Protein AF-0000000076683946 (afdb_homodimer)

Solvent-accessible surface area (backbone atoms only — not comparable to full-atom values): 63439 Å² total; per-residue (Å²): 131,81,74,80,63,76,77,68,78,59,52,56,70,57,92,57,39,68,58,53,50,50,48,44,33,47,49,35,23,45,46,50,13,60,76,68,71,44,58,52,90,74,40,55,64,68,52,61,61,74,50,44,42,72,46,88,65,72,45,73,44,50,41,68,64,43,76,89,50,51,65,70,82,74,48,58,42,50,29,78,47,20,43,46,14,62,58,60,73,48,91,84,50,65,56,55,36,34,30,48,77,40,57,77,68,53,90,88,58,75,76,74,56,56,64,59,49,23,53,53,51,54,52,37,51,58,55,67,40,45,26,45,30,42,33,36,74,53,71,50,54,41,86,43,41,64,59,46,46,59,94,57,59,57,42,75,31,43,38,35,37,41,28,35,63,51,35,68,56,33,49,52,37,46,51,51,44,51,64,72,63,57,50,95,44,51,68,51,23,29,36,32,54,44,39,28,33,70,50,25,54,76,56,71,44,70,40,44,52,62,67,56,40,45,54,47,28,60,54,30,69,71,46,74,36,54,35,23,21,36,29,37,46,20,37,50,43,38,17,54,27,33,38,67,30,51,24,45,8,52,33,49,24,44,45,51,51,50,41,52,56,33,39,73,72,67,42,53,69,63,56,32,46,59,20,46,35,38,33,38,55,18,43,38,37,29,67,62,29,21,23,44,44,21,22,45,38,30,52,46,13,46,53,24,40,76,71,71,38,45,84,50,25,64,59,56,36,32,30,31,39,33,71,28,74,40,31,70,61,70,26,71,57,32,50,53,40,41,43,39,5,50,50,16,30,50,57,21,45,28,48,25,43,27,52,61,38,42,36,68,49,24,40,86,40,54,84,98,56,57,70,67,55,40,52,48,54,24,52,45,48,53,47,34,44,36,56,51,27,43,58,33,51,34,54,33,55,60,48,59,7,19,45,49,52,44,50,20,52,52,44,36,54,54,12,48,51,48,22,50,52,36,47,73,58,64,20,43,85,68,31,46,69,60,49,50,51,52,21,47,52,46,30,51,52,50,52,48,30,39,32,27,55,73,44,48,42,75,42,41,69,38,56,35,65,73,84,55,79,75,76,57,77,81,30,63,56,80,55,93,63,42,58,36,74,44,49,71,44,48,54,36,32,49,40,23,45,53,35,22,74,74,69,76,45,58,46,61,35,14,36,44,28,35,58,58,66,90,48,11,45,66,32,47,35,50,48,49,36,55,38,29,23,35,32,32,44,73,47,75,82,50,68,38,48,73,87,40,69,66,31,44,54,39,35,63,70,17,54,37,32,32,39,14,34,34,63,69,50,30,64,72,44,36,39,59,34,42,39,40,36,46,73,53,60,32,76,38,42,30,31,40,41,64,68,73,54,46,66,84,42,52,80,84,28,45,62,78,44,64,48,52,79,79,41,52,47,56,62,51,44,50,50,50,35,48,76,67,70,72,132,80,72,80,64,76,76,70,78,56,50,55,70,56,93,57,39,69,59,53,52,50,49,45,33,48,49,35,23,45,45,50,14,60,76,67,72,44,58,55,88,75,42,54,63,69,52,62,62,73,51,43,43,71,48,88,65,72,44,74,43,52,42,67,64,44,77,90,52,51,65,71,82,74,47,58,41,50,29,78,47,20,43,46,14,64,58,60,73,48,92,83,52,67,58,55,35,34,30,48,78,40,58,77,68,53,90,87,58,75,74,72,56,57,65,59,49,23,52,52,50,54,51,37,51,58,56,68,40,44,26,43,29,42,34,35,76,54,70,50,53,40,86,43,40,64,61,47,45,59,95,55,59,56,42,75,31,43,38,34,37,42,29,34,64,50,35,68,57,33,49,53,38,46,51,52,45,52,63,71,63,58,50,95,44,51,67,52,24,28,38,33,56,42,38,28,32,68,48,24,54,75,55,72,44,69,39,44,52,63,68,55,41,45,52,47,28,62,55,29,69,69,45,73,36,53,36,23,21,36,30,35,47,20,37,50,42,38,18,53,27,32,40,68,27,51,24,43,8,52,34,50,25,44,45,50,51,50,42,52,53,30,40,73,72,66,40,51,70,63,57,31,47,58,23,47,35,39,34,36,54,19,44,38,37,29,66,61,30,22,24,44,45,21,22,45,37,31,52,48,13,48,53,24,39,77,71,70,37,46,85,50,25,64,59,57,37,31,30,33,39,34,70,30,75,38,30,71,62,68,25,72,57,30,48,52,39,43,43,41,5,50,49,17,30,51,57,21,45,28,48,26,44,28,52,62,38,42,36,69,48,23,39,86,40,55,84,98,55,57,70,67,54,41,52,48,54,24,53,44,49,53,48,35,43,38,57,52,26,43,58,35,51,35,55,33,56,59,49,59,6,18,45,50,52,43,51,19,50,51,44,37,56,54,10,48,50,48,22,50,53,35,47,72,58,64,20,42,86,68,31,47,70,59,49,49,52,52,22,48,51,46,30,51,52,50,51,50,30,40,33,26,56,74,44,47,42,75,42,40,69,36,56,36,65,74,82,57,80,75,77,57,76,82,31,63,56,80,55,93,62,42,56,34,73,44,50,70,44,48,52,36,32,48,40,22,43,53,36,22,72,75,69,77,45,56,44,61,34,14,38,44,28,34,61,57,65,90,47,11,45,66,32,45,34,50,49,49,36,54,38,29,22,35,32,31,45,71,45,76,82,52,69,40,47,73,86,39,69,66,30,44,53,37,36,65,70,17,56,37,34,33,38,13,34,34,62,69,50,31,66,72,44,35,38,58,35,43,40,41,37,46,74,52,59,31,75,40,44,31,31,39,42,63,68,74,54,45,68,85,42,52,79,84,27,44,64,76,46,64,50,54,79,78,40,52,46,56,62,52,43,50,51,51,35,48,76,66,73,72

Sequence (1260 aa):
MTDRTAPESPSTLPPNFEELQSSWYKAVAKVFARVRKQDIADVPLDVWKRLIKTTYDGVEVRPLYTRADESGEAPAPGQFPFTRGAKVTDDNNDGWGVRETFGRQYAGEDALDTKVVNETLLSALENGTTDLRLDFTGSLSAEDVPALFSNVYVDLAPIAIHAGKDLGAVVEALDGYVASAAPANPDNVAIEYGAAPLTSAFAGTDDVSLEEAVALATKAAKQRGDVRALLVDGVALSNLGASNIQEIGYSLAAGVAYLRALTEAGLSVEEALGQISFRFAATDDQFDT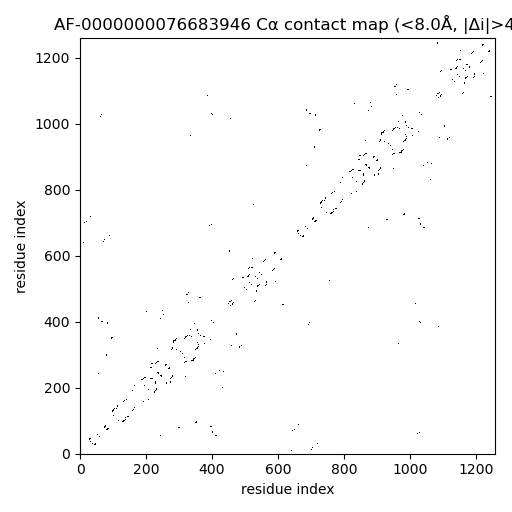IAKFRAARTLWARVAEVLGAPEAGRVPMHAVTAPVMFSQRDPWVNMLRVTVAAFAAGVGGATSVEVLPFDYAIEGGQPNVSQTFKTRIARNTNLLLIEESHLGYVADPAGGSYFIEELTTELCDKAWEIFTKAEGAGGFAEHQSEIQAALDATWEARRADIAHRRTKVTAINEFPNLLEAPLAPESRGTNDKVRRWASDFEALRNRSDDFLAENGRRPLIGMLPLGPLAKHNIRTGFTSNLLASGGIEVVNPGQVVPGEQTFTEAVKASPIVVLCAADGEYAASGAAAVEAARAAGAKEVLVAGSEKSFADAEEGARPDGYLNMNIDAVAELSRLLNELGAMTDRTAPESPSTLPPNFEELQSSWYKAVAKVFARVRKQDIADVPLDVWKRLIKTTYDGVEVRPLYTRADESGEAPAPGQFPFTRGAKVTDDNNDGWGVRETFGRQYAGEDALDTKVVNETLLSALENGTTDLRLDFTGSLSAEDVPALFSNVYVDLAPIAIHAGKDLGAVVEALDGYVASAAPANPDNVAIEYGAAPLTSAFAGTDDVSLEEAVALATKAAKQRGDVRALLVDGVALSNLGASNIQEIGYSLAAGVAYLRALTEAGLSVEEALGQISFRFAATDDQFDTIAKFRAARTLWARVAEVLGAPEAGRVPMHAVTAPVMFSQRDPWVNMLRVTVAAFAAGVGGATSVEVLPFDYAIEGGQPNVSQTFKTRIARNTNLLLIEESHLGYVADPAGGSYFIEELTTELCDKAWEIFTKAEGAGGFAEHQSEIQAALDATWEARRADIAHRRTKVTAINEFPNLLEAPLAPESRGTNDKVRRWASDFEALRNRSDDFLAENGRRPLIGMLPLGPLAKHNIRTGFTSNLLASGGIEVVNPGQVVPGEQTFTEAVKASPIVVLCAADGEYAASGAAAVEAARAAGAKEVLVAGSEKSFADAEEGARPDGYLNMNIDAVAELSRLLNELGA

pLDDT: mean 91.98, std 10.69, range [20.72, 98.75]

Organism: NCBI:txid1408189

InterPro domains:
  IPR006099 Methylmalonyl-CoA mutase, alpha/beta chain, catalytic [PF01642] (55-137)
  IPR006099 Methylmalonyl-CoA mutase, alpha/beta chain, catalytic [PF01642] (212-497)
  IPR016176 Cobalamin (vitamin B12)-dependent enzyme, catalytic [SSF51703] (36-532)
  IPR036724 Cobalamin-binding domain superfamily [SSF52242] (479-629)

Foldseek 3Di:
DPPPPDPDDPLDDDPCNVVVVLVVLLVVLVVVCVVVVHDSVPGDSCVQQVVWDADLLRDTFGPDFDSVLFDDFDDDACDPLRLLANDDDDPVDQFAAAEDEFDDAFPPDDADDLQVRLVVVVVVVVVQHAEYEYEQCPNHALVSQCSNCPVPQQLRYEYEYHRFQRLVSNVVSNVVNNVVVPHPDQLSHHYESAAEQLLCVLLVHGGHDLVVLLVVLVVQLPGHHQYARYELELLLLVQLFDDLLLSLQQSLLSLVVQLVVNVVVPDDSLSSLSRYAYEHEFWLPQLLLLLSLSLSSNQLLVVCVVSPHNSSSSHAYEYEHRPQLQDQAPLVVLLVTLLSRLLSNRLSHHNYYFYAFSQNLWRVGDPPDDPVVRRVSRSVSNVCCRPVVSSSVDRNPCGRPSSSVSSSVSSNVSSNVSNVVQVVCPTSNNCSVVSSVVSVVSRVVLLQCVLLCVPPRPCAQFVPDLVDDDDDPNGNDDDPSGNHNRNLLVVLLNLQNVVCVVPVDGAEEFEAEEDACVWFVVLVVVVQSLLVSRNYHYDYPHHDDQPDPSLLVRLVVHLEYEYTGHLVRCLVCQLVSQLSSVVSRRNFYEYADDQVSCPPPDPSSHGPYYHYSRDSSSVVSVVSSVVSPD/DPPPPDPDDVLDDDPCNVVVVLVVLLVVLVVVCVVVVHDSVPGDSCVQQVVWDADLLRDTFGPDFDSVLFDDFDDDACDPLRLLANDDDDPPDQFAAAEDEFDDAFPPDDADDLQVRLVVVVVVVVVQHAEYEYEQCPNHALVSQCSNCPVPQQLRYEYEYHHFQRLVSNVVSNVVNNVVVPHPDQQSHHYESAAEQLLCVLLVHGGHDLVVLLVVLVVQLPGHHQYARYELELLLLVQLFDDLLLSLQQSLLSLVVQLVVNVVVPDDSLSSLSRYAYEHEFWLPQLLLLLSLSLSSNQLLVVCVVSVHNSSSRHAYEYEHRPQLQDQAPLVVLLVTLLSRLLSNRLSHHNYYFYAFSQNLWRVGDPPDDPVVRRVSRSVSNVCCRPVVVSSVDRNPCGRPSSSVSSSVSSNVSSNVSNVVQVVCVTSNNCSVVSSVVSVVSRVVLLQCVLLCVPPRPLAQFVPDLVDDDDDPNGNDDDPSGNHNRNLLVVLLNLQNVCCVVPVHGAEEFEAEEDACVWFVVLVVVVQSLLVSRNYHYDYPHYDDQPDPSLLVSLVVHLEYEYTGHLVRCLVCQLVSQLSSVVSPRNFYEYADDQVSCVPPDPSSGGPYYHYSRDSSSVVSVVSSVVSPD

Radius of gyration: 31.68 Å; Cα contacts (8 Å, |Δi|>4): 2566; chains: 2; bounding box: 74×94×77 Å

Structure (mmCIF, N/CA/C/O backbone):
data_AF-0000000076683946-model_v1
#
loop_
_entity.id
_entity.type
_entity.pdbx_description
1 polymer 'methylmalonyl-CoA mutase'
#
loop_
_atom_site.group_PDB
_atom_site.id
_atom_site.type_symbol
_atom_site.label_atom_id
_atom_site.label_alt_id
_atom_site.label_comp_id
_atom_site.label_asym_id
_atom_site.label_entity_id
_atom_site.label_seq_id
_atom_site.pdbx_PDB_ins_code
_atom_site.Cartn_x
_atom_site.Cartn_y
_atom_site.Cartn_z
_atom_site.occupancy
_atom_site.B_iso_or_equiv
_atom_site.auth_seq_id
_atom_site.auth_comp_id
_atom_site.auth_asym_id
_atom_site.auth_atom_id
_atom_site.pdbx_PDB_model_num
ATOM 1 N N . MET A 1 1 ? 21.609 13.289 -34 1 20.8 1 MET A N 1
ATOM 2 C CA . MET A 1 1 ? 20.859 14.516 -33.781 1 20.8 1 MET A CA 1
ATOM 3 C C . MET A 1 1 ? 19.438 14.391 -34.281 1 20.8 1 MET A C 1
ATOM 5 O O . MET A 1 1 ? 19.031 15.109 -35.188 1 20.8 1 MET A O 1
ATOM 9 N N . THR A 1 2 ? 18.781 13.227 -34.25 1 24.25 2 THR A N 1
ATOM 10 C CA . THR A 1 2 ? 17.578 12.953 -35.031 1 24.25 2 THR A CA 1
ATOM 11 C C . THR A 1 2 ? 16.438 13.859 -34.594 1 24.25 2 THR A C 1
ATOM 13 O O . THR A 1 2 ? 16.219 14.07 -33.406 1 24.25 2 THR A O 1
ATOM 16 N N . ASP A 1 3 ? 16.062 14.758 -35.469 1 23.56 3 ASP A N 1
ATOM 17 C CA . ASP A 1 3 ? 14.992 15.758 -35.469 1 23.56 3 ASP A CA 1
ATOM 18 C C . ASP A 1 3 ? 13.703 15.188 -34.875 1 23.56 3 ASP A C 1
ATOM 20 O O . ASP A 1 3 ? 13.219 14.148 -35.312 1 23.56 3 ASP A O 1
ATOM 24 N N . ARG A 1 4 ? 13.531 15.453 -33.625 1 31.56 4 ARG A N 1
ATOM 25 C CA . ARG A 1 4 ? 12.234 15.148 -33.031 1 31.56 4 ARG A CA 1
ATOM 26 C C . ARG A 1 4 ? 11.094 15.625 -33.906 1 31.56 4 ARG A C 1
ATOM 28 O O . ARG A 1 4 ? 10.727 16.797 -33.906 1 31.56 4 ARG A O 1
ATOM 35 N N . THR A 1 5 ? 11.102 15.188 -35.188 1 29.16 5 THR A N 1
ATOM 36 C CA . THR A 1 5 ? 10.008 15.625 -36.062 1 29.16 5 THR A CA 1
ATOM 37 C C . THR A 1 5 ? 8.688 15.633 -35.281 1 29.16 5 THR A C 1
ATOM 39 O O . THR A 1 5 ? 8.484 14.836 -34.375 1 29.16 5 THR A O 1
ATOM 42 N N . ALA A 1 6 ? 7.973 16.609 -35.531 1 30.89 6 ALA A N 1
ATOM 43 C CA . ALA A 1 6 ? 6.684 16.969 -34.938 1 30.89 6 ALA A CA 1
ATOM 44 C C . ALA A 1 6 ? 5.73 15.781 -34.938 1 30.89 6 ALA A C 1
ATOM 46 O O . ALA A 1 6 ? 5.438 15.211 -36 1 30.89 6 ALA A O 1
ATOM 47 N N . PRO A 1 7 ? 5.656 15.047 -33.719 1 33.47 7 PRO A N 1
ATOM 48 C CA . PRO A 1 7 ? 4.758 13.891 -33.812 1 33.47 7 PRO A CA 1
ATOM 49 C C . PRO A 1 7 ? 3.451 14.219 -34.531 1 33.47 7 PRO A C 1
ATOM 51 O O . PRO A 1 7 ? 2.998 15.367 -34.5 1 33.47 7 PRO A O 1
ATOM 54 N N . GLU A 1 8 ? 3.166 13.508 -35.594 1 33.44 8 GLU A N 1
ATOM 55 C CA . GLU A 1 8 ? 1.896 13.641 -36.281 1 33.44 8 GLU A CA 1
ATOM 56 C C . GLU A 1 8 ? 0.745 13.883 -35.312 1 33.44 8 GLU A C 1
ATOM 58 O O . GLU A 1 8 ? 0.857 13.586 -34.125 1 33.44 8 GLU A O 1
ATOM 63 N N . SER A 1 9 ? -0.36 14.398 -35.625 1 35.34 9 SER A N 1
ATOM 64 C CA . SER A 1 9 ? -1.52 14.867 -34.875 1 35.34 9 SER A CA 1
ATOM 65 C C . SER A 1 9 ? -1.967 13.836 -33.844 1 35.34 9 SER A C 1
ATOM 67 O O . SER A 1 9 ? -2.219 12.68 -34.188 1 35.34 9 SER A O 1
ATOM 69 N N . PRO A 1 10 ? -1.726 13.867 -32.531 1 42.34 10 PRO A N 1
ATOM 70 C CA . PRO A 1 10 ? -1.927 13 -31.375 1 42.34 10 PRO A CA 1
ATOM 71 C C . PRO A 1 10 ? -3.293 12.32 -31.359 1 42.34 10 PRO A C 1
ATOM 73 O O . PRO A 1 10 ? -3.494 11.336 -30.656 1 42.34 10 PRO A O 1
ATOM 76 N N . SER A 1 11 ? -4.438 13.016 -31.844 1 47.84 11 SER A N 1
ATOM 77 C CA . SER A 1 11 ? -5.836 12.664 -31.609 1 47.84 11 SER A CA 1
ATOM 78 C C . SER A 1 11 ? -6.246 11.438 -32.406 1 47.84 11 SER A C 1
ATOM 80 O O . SER A 1 11 ? -7.379 10.969 -32.312 1 47.84 11 SER A O 1
ATOM 82 N N . THR A 1 12 ? -5.586 11.07 -33.406 1 58.25 12 THR A N 1
ATOM 83 C CA . THR A 1 12 ? -6.094 10.047 -34.312 1 58.25 12 THR A CA 1
ATOM 84 C C . THR A 1 12 ? -5.617 8.656 -33.906 1 58.25 12 THR A C 1
ATOM 86 O O . THR A 1 12 ? -4.52 8.508 -33.375 1 58.25 12 THR A O 1
ATOM 89 N N . LEU A 1 13 ? -6.742 7.898 -33.719 1 67.62 13 LEU A N 1
ATOM 90 C CA . LEU A 1 13 ? -6.344 6.5 -33.594 1 67.62 13 LEU A CA 1
ATOM 91 C C . LEU A 1 13 ? -5.242 6.148 -34.594 1 67.62 13 LEU A C 1
ATOM 93 O O . LEU A 1 13 ? -5.199 6.699 -35.688 1 67.62 13 LEU A O 1
ATOM 97 N N . PRO A 1 14 ? -4.34 5.469 -34.125 1 65.88 14 PRO A N 1
ATOM 98 C CA . PRO A 1 14 ? -3.346 5.039 -35.094 1 65.88 14 PRO A CA 1
ATOM 99 C C . PRO A 1 14 ? -3.98 4.441 -36.344 1 65.88 14 PRO A C 1
ATOM 101 O O . PRO A 1 14 ? -5.051 3.832 -36.281 1 65.88 14 PRO A O 1
ATOM 104 N N . PRO A 1 15 ? -3.561 4.902 -37.469 1 66.06 15 PRO A N 1
ATOM 105 C CA . PRO A 1 15 ? -4.145 4.414 -38.719 1 66.06 15 PRO A CA 1
ATOM 106 C C . PRO A 1 15 ? -4.379 2.906 -38.719 1 66.06 15 PRO A C 1
ATOM 108 O O . PRO A 1 15 ? -5.328 2.422 -39.344 1 66.06 15 PRO A O 1
ATOM 111 N N . ASN A 1 16 ? -3.607 2.215 -38 1 75.25 16 ASN A N 1
ATOM 112 C CA . ASN A 1 16 ? -3.738 0.761 -37.969 1 75.25 16 ASN A CA 1
ATOM 113 C C . ASN A 1 16 ? -4.379 0.275 -36.688 1 75.25 16 ASN A C 1
ATOM 115 O O . ASN A 1 16 ? -4.113 -0.842 -36.219 1 75.25 16 ASN A O 1
ATOM 119 N N . PHE A 1 17 ? -5.23 1.054 -36.188 1 77.88 17 PHE A N 1
ATOM 120 C CA . PHE A 1 17 ? -5.809 0.752 -34.875 1 77.88 17 PHE A CA 1
ATOM 121 C C . PHE A 1 17 ? -6.617 -0.538 -34.906 1 77.88 17 PHE A C 1
ATOM 123 O O . PHE A 1 17 ? -6.488 -1.395 -34.031 1 77.88 17 PHE A O 1
ATOM 130 N N . GLU A 1 18 ? -7.508 -0.646 -35.875 1 76.75 18 GLU A N 1
ATOM 131 C CA . GLU A 1 18 ? -8.367 -1.82 -36 1 76.75 18 GLU A CA 1
ATOM 132 C C . GLU A 1 18 ? -7.539 -3.098 -36.125 1 76.75 18 GLU A C 1
ATOM 134 O O . GLU A 1 18 ? -7.891 -4.129 -35.562 1 76.75 18 GLU A O 1
ATOM 139 N N . GLU A 1 19 ? -6.535 -2.895 -36.812 1 78.69 19 GLU A N 1
ATOM 140 C CA . GLU A 1 19 ? -5.641 -4.035 -37 1 78.69 19 GLU A CA 1
ATOM 141 C C . GLU A 1 19 ? -4.969 -4.406 -35.656 1 78.69 19 GLU A C 1
ATOM 143 O O . GLU A 1 19 ? -4.828 -5.586 -35.344 1 78.69 19 GLU A O 1
ATOM 148 N N . LEU A 1 20 ? -4.539 -3.426 -35.031 1 78.44 20 LEU A N 1
ATOM 149 C CA . LEU A 1 20 ? -3.881 -3.652 -33.719 1 78.44 20 LEU A CA 1
ATOM 150 C C . LEU A 1 20 ? -4.844 -4.273 -32.719 1 78.44 20 LEU A C 1
ATOM 152 O O . LEU A 1 20 ? -4.477 -5.191 -32 1 78.44 20 LEU A O 1
ATOM 156 N N . GLN A 1 21 ? -6.016 -3.787 -32.75 1 80.31 21 GLN A N 1
ATOM 157 C CA . GLN A 1 21 ? -7.027 -4.316 -31.844 1 80.31 21 GLN A CA 1
ATOM 158 C C . GLN A 1 21 ? -7.363 -5.766 -32.188 1 80.31 21 GLN A C 1
ATOM 160 O O . GLN A 1 21 ? -7.473 -6.609 -31.281 1 80.31 21 GLN A O 1
ATOM 165 N N . SER A 1 22 ? -7.543 -6.02 -33.406 1 81.62 22 SER A N 1
ATOM 166 C CA . SER A 1 22 ? -7.824 -7.379 -33.844 1 81.62 22 SER A CA 1
ATOM 167 C C . SER A 1 22 ? -6.691 -8.328 -33.5 1 81.62 22 SER A C 1
ATOM 169 O O . SER A 1 22 ? -6.934 -9.484 -33.156 1 81.62 22 SER A O 1
ATOM 171 N N . SER A 1 23 ? -5.539 -7.785 -33.625 1 83.56 23 SER A N 1
ATOM 172 C CA . SER A 1 23 ? -4.375 -8.594 -33.281 1 83.56 23 SER A CA 1
ATOM 173 C C . SER A 1 23 ? -4.379 -8.961 -31.812 1 83.56 23 SER A C 1
ATOM 175 O O . SER A 1 23 ? -3.994 -10.07 -31.438 1 83.56 23 SER A O 1
ATOM 177 N N . TRP A 1 24 ? -4.777 -8.078 -31.078 1 83.31 24 TRP A N 1
ATOM 178 C CA . TRP A 1 24 ? -4.855 -8.352 -29.641 1 83.31 24 TRP A CA 1
ATOM 179 C C . TRP A 1 24 ? -5.934 -9.391 -29.359 1 83.31 24 TRP A C 1
ATOM 181 O O . TRP A 1 24 ? -5.719 -10.312 -28.562 1 83.31 24 TRP A O 1
ATOM 191 N N . TYR A 1 25 ? -7.078 -9.312 -30 1 84.25 25 TYR A N 1
ATOM 192 C CA . TYR A 1 25 ? -8.141 -10.289 -29.828 1 84.25 25 TYR A CA 1
ATOM 193 C C . TYR A 1 25 ? -7.672 -11.688 -30.234 1 84.25 25 TYR A C 1
ATOM 195 O O . TYR A 1 25 ? -7.98 -12.672 -29.547 1 84.25 25 TYR A O 1
ATOM 203 N N . LYS A 1 26 ? -6.934 -11.664 -31.234 1 84.62 26 LYS A N 1
ATOM 204 C CA . LYS A 1 26 ? -6.391 -12.938 -31.703 1 84.62 26 LYS A CA 1
ATOM 205 C C . LYS A 1 26 ? -5.406 -13.516 -30.688 1 84.62 26 LYS A C 1
ATOM 207 O O . LYS A 1 26 ? -5.371 -14.727 -30.484 1 84.62 26 LYS A O 1
ATOM 212 N N . ALA A 1 27 ? -4.641 -12.617 -30.219 1 83.81 27 ALA A N 1
ATOM 213 C CA . ALA A 1 27 ? -3.672 -13.062 -29.219 1 83.81 27 ALA A CA 1
ATOM 214 C C . ALA A 1 27 ? -4.371 -13.633 -27.984 1 83.81 27 ALA A C 1
ATOM 216 O O . ALA A 1 27 ? -3.941 -14.641 -27.422 1 83.81 27 ALA A O 1
ATOM 217 N N . VAL A 1 28 ? -5.426 -13.023 -27.562 1 83.88 28 VAL A N 1
ATOM 218 C CA . VAL A 1 28 ? -6.211 -13.508 -26.438 1 83.88 28 VAL A CA 1
ATOM 219 C C . VAL A 1 28 ? -6.805 -14.875 -26.766 1 83.88 28 VAL A C 1
ATOM 221 O O . VAL A 1 28 ? -6.746 -15.805 -25.953 1 83.88 28 VAL A O 1
ATOM 224 N N . ALA A 1 29 ? -7.281 -14.984 -27.938 1 85.62 29 ALA A N 1
ATOM 225 C CA . ALA A 1 29 ? -7.852 -16.25 -28.391 1 85.62 29 ALA A CA 1
ATOM 226 C C . ALA A 1 29 ? -6.801 -17.359 -28.391 1 85.62 29 ALA A C 1
ATOM 228 O O . ALA A 1 29 ? -7.09 -18.5 -28.016 1 85.62 29 ALA A O 1
ATOM 229 N N . LYS A 1 30 ? -5.691 -16.984 -28.812 1 84.56 30 LYS A N 1
ATOM 230 C CA . LYS A 1 30 ? -4.594 -17.938 -28.844 1 84.56 30 LYS A CA 1
ATOM 231 C C . LYS A 1 30 ? -4.254 -18.438 -27.438 1 84.56 30 LYS A C 1
ATOM 233 O O . LYS A 1 30 ? -3.99 -19.625 -27.25 1 84.56 30 LYS A O 1
ATOM 238 N N . VAL A 1 31 ? -4.223 -17.578 -26.594 1 81.94 31 VAL A N 1
ATOM 239 C CA . VAL A 1 31 ? -3.92 -17.938 -25.203 1 81.94 31 VAL A CA 1
ATOM 240 C C . VAL A 1 31 ? -5.016 -18.859 -24.656 1 81.94 31 VAL A C 1
ATOM 242 O O . VAL A 1 31 ? -4.727 -19.859 -24.016 1 81.94 31 VAL A O 1
ATOM 245 N N . PHE A 1 32 ? -6.246 -18.5 -24.922 1 81.94 32 PHE A N 1
ATOM 246 C CA . PHE A 1 32 ? -7.367 -19.328 -24.484 1 81.94 32 PHE A CA 1
ATOM 247 C C . PHE A 1 32 ? -7.277 -20.719 -25.094 1 81.94 32 PHE A C 1
ATOM 249 O O . PHE A 1 32 ? -7.535 -21.719 -24.422 1 81.94 32 PHE A O 1
ATOM 256 N N . ALA A 1 33 ? -6.938 -20.781 -26.375 1 83.5 33 ALA A N 1
ATOM 257 C CA . ALA A 1 33 ? -6.805 -22.062 -27.062 1 83.5 33 ALA A CA 1
ATOM 258 C C . ALA A 1 33 ? -5.723 -22.922 -26.422 1 83.5 33 ALA A C 1
ATOM 260 O O . ALA A 1 33 ? -5.91 -24.125 -26.234 1 83.5 33 ALA A O 1
ATOM 261 N N . ARG A 1 34 ? -4.684 -22.281 -26.125 1 78.44 34 ARG A N 1
ATOM 262 C CA . ARG A 1 34 ? -3.555 -23 -25.516 1 78.44 34 ARG A CA 1
ATOM 263 C C . ARG A 1 34 ? -3.918 -23.531 -24.141 1 78.44 34 ARG A C 1
ATOM 265 O O . ARG A 1 34 ? -3.662 -24.703 -23.828 1 78.44 34 ARG A O 1
ATOM 272 N N . VAL A 1 35 ? -4.516 -22.688 -23.328 1 74.12 35 VAL A N 1
ATOM 273 C CA . VAL A 1 35 ? -4.836 -23.031 -21.938 1 74.12 35 VAL A CA 1
ATOM 274 C C . VAL A 1 35 ? -5.895 -24.141 -21.922 1 74.12 35 VAL A C 1
ATOM 276 O O . VAL A 1 35 ? -5.828 -25.047 -21.094 1 74.12 35 VAL A O 1
ATOM 279 N N . ARG A 1 36 ? -6.855 -24.172 -22.844 1 75.19 36 ARG A N 1
ATOM 280 C CA . ARG A 1 36 ? -7.957 -25.125 -22.844 1 75.19 36 ARG A CA 1
ATOM 281 C C . ARG A 1 36 ? -7.664 -26.297 -23.781 1 75.19 36 ARG A C 1
ATOM 283 O O . ARG A 1 36 ? -8.539 -27.125 -24.047 1 75.19 36 ARG A O 1
ATOM 290 N N . LYS A 1 37 ? -6.484 -26.266 -24.438 1 78.12 37 LYS A N 1
ATOM 291 C CA . LYS A 1 37 ? -6.055 -27.297 -25.359 1 78.12 37 LYS A CA 1
ATOM 292 C C . LYS A 1 37 ? -7.074 -27.5 -26.469 1 78.12 37 LYS A C 1
ATOM 294 O O . LYS A 1 37 ? -7.496 -28.641 -26.75 1 78.12 37 LYS A O 1
ATOM 299 N N . GLN A 1 38 ? -7.445 -26.391 -27 1 83.44 38 GLN A N 1
ATOM 300 C CA . GLN A 1 38 ? -8.375 -26.359 -28.125 1 83.44 38 GLN A CA 1
ATOM 301 C C . GLN A 1 38 ? -7.695 -25.844 -29.391 1 83.44 38 GLN A C 1
ATOM 303 O O . GLN A 1 38 ? -6.621 -25.234 -29.312 1 83.44 38 GLN A O 1
ATOM 308 N N . ASP A 1 39 ? -8.312 -26.219 -30.438 1 88 39 ASP A N 1
ATOM 309 C CA . ASP A 1 39 ? -7.863 -25.609 -31.688 1 88 39 ASP A CA 1
ATOM 310 C C . ASP A 1 39 ? -8.227 -24.125 -31.75 1 88 39 ASP A C 1
ATOM 312 O O . ASP A 1 39 ? -9.336 -23.75 -31.391 1 88 39 ASP A O 1
ATOM 316 N N . ILE A 1 40 ? -7.281 -23.344 -32.094 1 87.06 40 ILE A N 1
ATOM 317 C CA . ILE A 1 40 ? -7.473 -21.891 -32.156 1 87.06 40 ILE A CA 1
ATOM 318 C C . ILE A 1 40 ? -8.688 -21.578 -33.031 1 87.06 40 ILE A C 1
ATOM 320 O O . ILE A 1 40 ? -9.406 -20.609 -32.781 1 87.06 40 ILE A O 1
ATOM 324 N N . ALA A 1 41 ? -8.977 -22.406 -34.031 1 87.38 41 ALA A N 1
ATOM 325 C CA . ALA A 1 41 ? -10.094 -22.203 -34.969 1 87.38 41 ALA A CA 1
ATOM 326 C C . ALA A 1 41 ? -11.43 -22.328 -34.25 1 87.38 41 ALA A C 1
ATOM 328 O O . ALA A 1 41 ? -12.445 -21.797 -34.719 1 87.38 41 ALA A O 1
ATOM 329 N N . ASP A 1 42 ? -11.398 -22.984 -33.125 1 90.38 42 ASP A N 1
ATOM 330 C CA . ASP A 1 42 ? -12.625 -23.234 -32.375 1 90.38 42 ASP A CA 1
ATOM 331 C C . ASP A 1 42 ? -12.852 -22.172 -31.312 1 90.38 42 ASP A C 1
ATOM 333 O O . ASP A 1 42 ? -13.875 -22.172 -30.625 1 90.38 42 ASP A O 1
ATOM 337 N N . VAL A 1 43 ? -11.961 -21.297 -31.141 1 89.5 43 VAL A N 1
ATOM 338 C CA . VAL A 1 43 ? -12.086 -20.234 -30.156 1 89.5 43 VAL A CA 1
ATOM 339 C C . VAL A 1 43 ? -12.578 -18.953 -30.812 1 89.5 43 VAL A C 1
ATOM 341 O O . VAL A 1 43 ? -11.914 -18.406 -31.703 1 89.5 43 VAL A O 1
ATOM 344 N N . PRO A 1 44 ? -13.742 -18.547 -30.453 1 88.81 44 PRO A N 1
ATOM 345 C CA . PRO A 1 44 ? -14.25 -17.312 -31.047 1 88.81 44 PRO A CA 1
ATOM 346 C C . PRO A 1 44 ? -13.375 -16.094 -30.734 1 88.81 44 PRO A C 1
ATOM 348 O O . PRO A 1 44 ? -12.812 -16.016 -29.625 1 88.81 44 PRO A O 1
ATOM 351 N N . LEU A 1 45 ? -13.352 -15.133 -31.609 1 86.31 45 LEU A N 1
ATOM 352 C CA . LEU A 1 45 ? -12.539 -13.938 -31.438 1 86.31 45 LEU A CA 1
ATOM 353 C C . LEU A 1 45 ? -13.062 -13.078 -30.297 1 86.31 45 LEU A C 1
ATOM 355 O O . LEU A 1 45 ? -12.328 -12.242 -29.75 1 86.31 45 LEU A O 1
ATOM 359 N N . ASP A 1 46 ? -14.297 -13.273 -29.906 1 86.62 46 ASP A N 1
ATOM 360 C CA . ASP A 1 46 ? -14.867 -12.461 -28.844 1 86.62 46 ASP A CA 1
ATOM 361 C C . ASP A 1 46 ? -14.664 -13.117 -27.484 1 86.62 46 ASP A C 1
ATOM 363 O O . ASP A 1 46 ? -15.32 -12.75 -26.5 1 86.62 46 ASP A O 1
ATOM 367 N N . VAL A 1 47 ? -13.758 -14.047 -27.453 1 88.38 47 VAL A N 1
ATOM 368 C CA . VAL A 1 47 ? -13.484 -14.789 -26.234 1 88.38 47 VAL A CA 1
ATOM 369 C C . VAL A 1 47 ? -12.969 -13.836 -25.156 1 88.38 47 VAL A C 1
ATOM 371 O O . VAL A 1 47 ? -13.117 -14.102 -23.953 1 88.38 47 VAL A O 1
ATOM 374 N N . TRP A 1 48 ? -12.414 -12.695 -25.609 1 84.5 48 TRP A N 1
ATOM 375 C CA . TRP A 1 48 ? -11.906 -11.703 -24.672 1 84.5 48 TRP A CA 1
ATOM 376 C C . TRP A 1 48 ? -13.023 -11.188 -23.766 1 84.5 48 TRP A C 1
ATOM 378 O O . TRP A 1 48 ? -12.766 -10.711 -22.656 1 84.5 48 TRP A O 1
ATOM 388 N N . LYS A 1 49 ? -14.25 -11.258 -24.125 1 87.31 49 LYS A N 1
ATOM 389 C CA . LYS A 1 49 ? -15.391 -10.781 -23.344 1 87.31 49 LYS A CA 1
ATOM 390 C C . LYS A 1 49 ? -15.547 -11.586 -22.062 1 87.31 49 LYS A C 1
ATOM 392 O O . LYS A 1 49 ? -16.156 -11.117 -21.094 1 87.31 49 LYS A O 1
ATOM 397 N N . ARG A 1 50 ? -14.969 -12.758 -22.078 1 84.5 50 ARG A N 1
ATOM 398 C CA . ARG A 1 50 ? -15.016 -13.602 -20.891 1 84.5 50 ARG A CA 1
ATOM 399 C C . ARG A 1 50 ? -14.156 -13.023 -19.781 1 84.5 50 ARG A C 1
ATOM 401 O O . ARG A 1 50 ? -14.305 -13.398 -18.609 1 84.5 50 ARG A O 1
ATOM 408 N N . LEU A 1 51 ? -13.289 -12.125 -20.188 1 85.06 51 LEU A N 1
ATOM 409 C CA . LEU A 1 51 ? -12.383 -11.516 -19.219 1 85.06 51 LEU A CA 1
ATOM 410 C C . LEU A 1 51 ? -13.023 -10.297 -18.578 1 85.06 51 LEU A C 1
ATOM 412 O O . LEU A 1 51 ? -12.469 -9.727 -17.625 1 85.06 51 LEU A O 1
ATOM 416 N N . ILE A 1 52 ? -14.188 -9.922 -19.062 1 87.19 52 ILE A N 1
ATOM 417 C CA . ILE A 1 52 ? -14.898 -8.773 -18.516 1 87.19 52 ILE A CA 1
ATOM 418 C C . ILE A 1 52 ? -15.367 -9.094 -17.094 1 87.19 52 ILE A C 1
ATOM 420 O O . ILE A 1 52 ? -15.906 -10.18 -16.844 1 87.19 52 ILE A O 1
ATOM 424 N N . LYS A 1 53 ? -15.094 -8.242 -16.203 1 86.31 53 LYS A N 1
ATOM 425 C CA . LYS A 1 53 ? -15.539 -8.383 -14.812 1 86.31 53 LYS A CA 1
ATOM 426 C C . LYS A 1 53 ? -16.578 -7.324 -14.461 1 86.31 53 LYS A C 1
ATOM 428 O O . LYS A 1 53 ? -16.391 -6.145 -14.758 1 86.31 53 LYS A O 1
ATOM 433 N N . THR A 1 54 ? -17.625 -7.777 -13.891 1 86.69 54 THR A N 1
ATOM 434 C CA . THR A 1 54 ? -18.656 -6.844 -13.461 1 86.69 54 THR A CA 1
ATOM 435 C C . THR A 1 54 ? -18.5 -6.516 -11.977 1 86.69 54 THR A C 1
ATOM 437 O O . THR A 1 54 ? -18.406 -7.414 -11.141 1 86.69 54 THR A O 1
ATOM 440 N N . THR A 1 55 ? -18.453 -5.254 -11.688 1 87.31 55 THR A N 1
ATOM 441 C CA . THR A 1 55 ? -18.297 -4.82 -10.297 1 87.31 55 THR A CA 1
ATOM 442 C C . THR A 1 55 ? -19.672 -4.711 -9.625 1 87.31 55 THR A C 1
ATOM 444 O O . THR A 1 55 ? -20.703 -4.824 -10.281 1 87.31 55 THR A O 1
ATOM 447 N N . TYR A 1 56 ? -19.656 -4.484 -8.328 1 87.56 56 TYR A N 1
ATOM 448 C CA . TYR A 1 56 ? -20.906 -4.297 -7.578 1 87.56 56 TYR A CA 1
ATOM 449 C C . TYR A 1 56 ? -21.578 -2.99 -7.965 1 87.56 56 TYR A C 1
ATOM 451 O O . TYR A 1 56 ? -22.734 -2.756 -7.613 1 87.56 56 TYR A O 1
ATOM 459 N N . ASP A 1 57 ? -20.922 -2.207 -8.734 1 86.06 57 ASP A N 1
ATOM 460 C CA . ASP A 1 57 ? -21.484 -0.953 -9.234 1 86.06 57 ASP A CA 1
ATOM 461 C C . ASP A 1 57 ? -22.156 -1.154 -10.586 1 86.06 57 ASP A C 1
ATOM 463 O O . ASP A 1 57 ? -22.656 -0.198 -11.188 1 86.06 57 ASP A O 1
ATOM 467 N N . GLY A 1 58 ? -22.109 -2.375 -11.039 1 85.44 58 GLY A N 1
ATOM 468 C CA . GLY A 1 58 ? -22.688 -2.648 -12.352 1 85.44 58 GLY A CA 1
ATOM 469 C C . GLY A 1 58 ? -21.797 -2.174 -13.492 1 85.44 58 GLY A C 1
ATOM 470 O O . GLY A 1 58 ? -22.281 -1.957 -14.602 1 85.44 58 GLY A O 1
ATOM 471 N N . VAL A 1 59 ? -20.609 -1.904 -13.188 1 88.06 59 VAL A N 1
ATOM 472 C CA . VAL A 1 59 ? -19.641 -1.496 -14.203 1 88.06 59 VAL A CA 1
ATOM 473 C C . VAL A 1 59 ? -18.969 -2.729 -14.797 1 88.06 59 VAL A C 1
ATOM 475 O O . VAL A 1 59 ? -18.516 -3.609 -14.062 1 88.06 59 VAL A O 1
ATOM 478 N N . GLU A 1 60 ? -18.969 -2.787 -16.062 1 88.69 60 GLU A N 1
ATOM 479 C CA . GLU A 1 60 ? -18.219 -3.83 -16.766 1 88.69 60 GLU A CA 1
ATOM 480 C C . GLU A 1 60 ? -16.781 -3.389 -17.031 1 88.69 60 GLU A C 1
ATOM 482 O O . GLU A 1 60 ? -16.547 -2.535 -17.891 1 88.69 60 GLU A O 1
ATOM 487 N N . VAL A 1 61 ? -15.906 -3.939 -16.328 1 88.06 61 VAL A N 1
ATOM 488 C CA . VAL A 1 61 ? -14.492 -3.619 -16.5 1 88.06 61 VAL A CA 1
ATOM 489 C C . VAL A 1 61 ? -13.891 -4.5 -17.594 1 88.06 61 VAL A C 1
ATOM 491 O O . VAL A 1 61 ? -13.828 -5.723 -17.453 1 88.06 61 VAL A O 1
ATOM 494 N N . ARG A 1 62 ? -13.469 -3.943 -18.625 1 87.69 62 ARG A N 1
ATOM 495 C CA . ARG A 1 62 ? -12.844 -4.664 -19.734 1 87.69 62 ARG A CA 1
ATOM 496 C C . ARG A 1 62 ? -11.367 -4.926 -19.453 1 87.69 62 ARG A C 1
ATOM 498 O O . ARG A 1 62 ? -10.742 -4.215 -18.656 1 87.69 62 ARG A O 1
ATOM 505 N N . PRO A 1 63 ? -10.812 -5.914 -20.078 1 86.31 63 PRO A N 1
ATOM 506 C CA . PRO A 1 63 ? -9.406 -6.258 -19.812 1 86.31 63 PRO A CA 1
ATOM 507 C C . PRO A 1 63 ? -8.438 -5.262 -20.438 1 86.31 63 PRO A C 1
ATOM 509 O O . PRO A 1 63 ? -7.258 -5.23 -20.062 1 86.31 63 PRO A O 1
ATOM 512 N N . LEU A 1 64 ? -8.922 -4.461 -21.406 1 86.69 64 LEU A N 1
ATOM 513 C CA . LEU A 1 64 ? -8.055 -3.506 -22.094 1 86.69 64 LEU A CA 1
ATOM 514 C C . LEU A 1 64 ? -8.828 -2.246 -22.484 1 86.69 64 LEU A C 1
ATOM 516 O O . LEU A 1 64 ? -9.969 -2.328 -22.938 1 86.69 64 LEU A O 1
ATOM 520 N N . TYR A 1 65 ? -8.164 -1.167 -22.156 1 87.44 65 TYR A N 1
ATOM 521 C CA . TYR A 1 65 ? -8.664 0.135 -22.594 1 87.44 65 TYR A CA 1
ATOM 522 C C . TYR A 1 65 ? -7.641 0.839 -23.484 1 87.44 65 TYR A C 1
ATOM 524 O O . TYR A 1 65 ? -6.434 0.708 -23.281 1 87.44 65 TYR A O 1
ATOM 532 N N . THR A 1 66 ? -8.148 1.549 -24.469 1 86.5 66 THR A N 1
ATOM 533 C CA . THR A 1 66 ? -7.301 2.207 -25.453 1 86.5 66 THR A CA 1
ATOM 534 C C . THR A 1 66 ? -7.789 3.627 -25.734 1 86.5 66 THR A C 1
ATOM 536 O O . THR A 1 66 ? -8.75 4.09 -25.109 1 86.5 66 THR A O 1
ATOM 539 N N . ARG A 1 67 ? -7.129 4.199 -26.594 1 84.81 67 ARG A N 1
ATOM 540 C CA . ARG A 1 67 ? -7.473 5.562 -26.984 1 84.81 67 ARG A CA 1
ATOM 541 C C . ARG A 1 67 ? -8.898 5.641 -27.516 1 84.81 67 ARG A C 1
ATOM 543 O O . ARG A 1 67 ? -9.539 6.691 -27.438 1 84.81 67 ARG A O 1
ATOM 550 N N . ALA A 1 68 ? -9.383 4.574 -28.031 1 78.81 68 ALA A N 1
ATOM 551 C CA . ALA A 1 68 ? -10.758 4.527 -28.516 1 78.81 68 ALA A CA 1
ATOM 552 C C . ALA A 1 68 ? -11.75 4.797 -27.391 1 78.81 68 ALA A C 1
ATOM 554 O O . ALA A 1 68 ? -12.898 5.176 -27.641 1 78.81 68 ALA A O 1
ATOM 555 N N . ASP A 1 69 ? -11.305 4.625 -26.219 1 80.19 69 ASP A N 1
ATOM 556 C CA . ASP A 1 69 ? -12.156 4.805 -25.047 1 80.19 69 ASP A CA 1
ATOM 557 C C . ASP A 1 69 ? -11.969 6.195 -24.438 1 80.19 69 ASP A C 1
ATOM 559 O O . ASP A 1 69 ? -12.484 6.48 -23.359 1 80.19 69 ASP A O 1
ATOM 563 N N . GLU A 1 70 ? -11.211 6.996 -25.062 1 79.38 70 GLU A N 1
ATOM 564 C CA . GLU A 1 70 ? -10.844 8.297 -24.531 1 79.38 70 GLU A CA 1
ATOM 565 C C . GLU A 1 70 ? -12.039 9.242 -24.5 1 79.38 70 GLU A C 1
ATOM 567 O O . GLU A 1 70 ? -12.852 9.25 -25.422 1 79.38 70 GLU A O 1
ATOM 572 N N . SER A 1 71 ? -12.164 9.945 -23.359 1 74.19 71 SER A N 1
ATOM 573 C CA . SER A 1 71 ? -13.156 11.008 -23.219 1 74.19 71 SER A CA 1
ATOM 574 C C . SER A 1 71 ? -12.5 12.383 -23.234 1 74.19 71 SER A C 1
ATOM 576 O O . SER A 1 71 ? -11.273 12.492 -23.297 1 74.19 71 SER A O 1
ATOM 578 N N . GLY A 1 72 ? -13.336 13.43 -23.344 1 74.75 72 GLY A N 1
ATOM 579 C CA . GLY A 1 72 ? -12.805 14.781 -23.25 1 74.75 72 GLY A CA 1
ATOM 580 C C . GLY A 1 72 ? -12.039 15.039 -21.969 1 74.75 72 GLY A C 1
ATOM 581 O O . GLY A 1 72 ? -12.305 14.422 -20.938 1 74.75 72 GLY A O 1
ATOM 582 N N . GLU A 1 73 ? -11.047 15.82 -22.141 1 77.44 73 GLU A N 1
ATOM 583 C CA . GLU A 1 73 ? -10.273 16.156 -20.953 1 77.44 73 GLU A CA 1
ATOM 584 C C . GLU A 1 73 ? -11.086 17.031 -20 1 77.44 73 GLU A C 1
ATOM 586 O O . GLU A 1 73 ? -11.68 18.031 -20.406 1 77.44 73 GLU A O 1
ATOM 591 N N . ALA A 1 74 ? -11.133 16.594 -18.797 1 75.38 74 ALA A N 1
ATOM 592 C CA . ALA A 1 74 ? -11.734 17.422 -17.766 1 75.38 74 ALA A CA 1
ATOM 593 C C . ALA A 1 74 ? -10.859 18.641 -17.438 1 75.38 74 ALA A C 1
ATOM 595 O O . ALA A 1 74 ? -9.633 18.562 -17.547 1 75.38 74 ALA A O 1
ATOM 596 N N . PRO A 1 75 ? -11.523 19.766 -16.984 1 74.25 75 PRO A N 1
ATOM 597 C CA . PRO A 1 75 ? -10.742 20.938 -16.594 1 74.25 75 PRO A CA 1
ATOM 598 C C . PRO A 1 75 ? -9.75 20.656 -15.469 1 74.25 75 PRO A C 1
ATOM 600 O O . PRO A 1 75 ? -9.93 19.688 -14.727 1 74.25 75 PRO A O 1
ATOM 603 N N . ALA A 1 76 ? -8.719 21.547 -15.391 1 76.81 76 ALA A N 1
ATOM 604 C CA . ALA A 1 76 ? -7.641 21.391 -14.422 1 76.81 76 ALA A CA 1
ATOM 605 C C . ALA A 1 76 ? -8.18 21.453 -12.992 1 76.81 76 ALA A C 1
ATOM 607 O O . ALA A 1 76 ? -9.281 21.938 -12.758 1 76.81 76 ALA A O 1
ATOM 608 N N . PRO A 1 77 ? -7.402 20.938 -12.102 1 73.19 77 PRO A N 1
ATOM 609 C CA . PRO A 1 77 ? -7.82 21 -10.695 1 73.19 77 PRO A CA 1
ATOM 610 C C . PRO A 1 77 ? -8.156 22.422 -10.242 1 73.19 77 PRO A C 1
ATOM 612 O O . PRO A 1 77 ? -7.484 23.375 -10.641 1 73.19 77 PRO A O 1
ATOM 615 N N . GLY A 1 78 ? -9.172 22.516 -9.367 1 73.62 78 GLY A N 1
ATOM 616 C CA . GLY A 1 78 ? -9.617 23.812 -8.875 1 73.62 78 GLY A CA 1
ATOM 617 C C . GLY A 1 78 ? -10.625 24.484 -9.781 1 73.62 78 GLY A C 1
ATOM 618 O O . GLY A 1 78 ? -11.219 25.5 -9.422 1 73.62 78 GLY A O 1
ATOM 619 N N . GLN A 1 79 ? -10.852 23.828 -10.906 1 77.75 79 GLN A N 1
ATOM 620 C CA . GLN A 1 79 ? -11.812 24.375 -11.859 1 77.75 79 GLN A CA 1
ATOM 621 C C . GLN A 1 79 ? -13.047 23.484 -11.969 1 77.75 79 GLN A C 1
ATOM 623 O O . GLN A 1 79 ? -12.945 22.266 -11.93 1 77.75 79 GLN A O 1
ATOM 628 N N . PHE A 1 80 ? -14.203 24.156 -12.07 1 82.31 80 PHE A N 1
ATOM 629 C CA . PHE A 1 80 ? -15.445 23.422 -12.312 1 82.31 80 PHE A CA 1
ATOM 630 C C . PHE A 1 80 ? -15.281 22.453 -13.461 1 82.31 80 PHE A C 1
ATOM 632 O O . PHE A 1 80 ? -14.688 22.781 -14.492 1 82.31 80 PHE A O 1
ATOM 639 N N . PRO A 1 81 ? -15.727 21.188 -13.312 1 86.19 81 PRO A N 1
ATOM 640 C CA . PRO A 1 81 ? -16.516 20.594 -12.234 1 86.19 81 PRO A CA 1
ATOM 641 C C . PRO A 1 81 ? -15.656 19.859 -11.203 1 86.19 81 PRO A C 1
ATOM 643 O O . PRO A 1 81 ? -16.094 18.875 -10.617 1 86.19 81 PRO A O 1
ATOM 646 N N . PHE A 1 82 ? -14.422 20.141 -11.102 1 85.06 82 PHE A N 1
ATOM 647 C CA . PHE A 1 82 ? -13.492 19.766 -10.047 1 85.06 82 PHE A CA 1
ATOM 648 C C . PHE A 1 82 ? -13.18 18.266 -10.109 1 85.06 82 PHE A C 1
ATOM 650 O O . PHE A 1 82 ? -12.789 17.672 -9.109 1 85.06 82 PHE A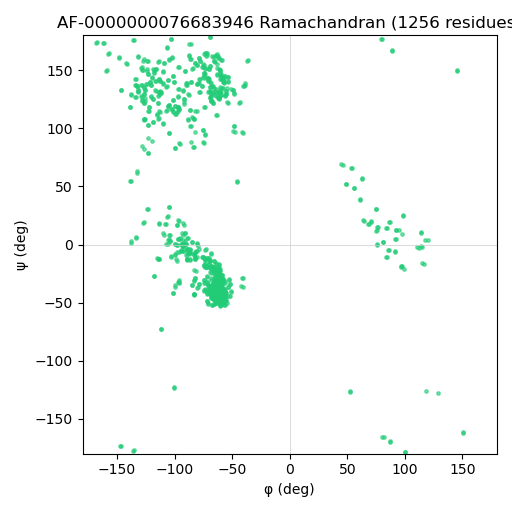 O 1
ATOM 657 N N . THR A 1 83 ? -13.43 17.688 -11.25 1 84.38 83 THR A N 1
ATOM 658 C CA . THR A 1 83 ? -13.195 16.25 -11.445 1 84.38 83 THR A CA 1
ATOM 659 C C . THR A 1 83 ? -11.758 15.891 -11.102 1 84.38 83 THR A C 1
ATOM 661 O O . THR A 1 83 ? -11.508 14.883 -10.438 1 84.38 83 THR A O 1
ATOM 664 N N . ARG A 1 84 ? -10.844 16.719 -11.5 1 85.19 84 ARG A N 1
ATOM 665 C CA . ARG A 1 84 ? -9.422 16.422 -11.352 1 85.19 84 ARG A CA 1
ATOM 666 C C . ARG A 1 84 ? -8.883 16.922 -10.023 1 85.19 84 ARG A C 1
ATOM 668 O O . ARG A 1 84 ? -7.68 16.859 -9.773 1 85.19 84 ARG A O 1
ATOM 675 N N . GLY A 1 85 ? -9.742 17.531 -9.211 1 83.62 85 GLY A N 1
ATOM 676 C CA . GLY A 1 85 ? -9.352 18 -7.891 1 83.62 85 GLY A CA 1
ATOM 677 C C . GLY A 1 85 ? -10.047 19.281 -7.488 1 83.62 85 GLY A C 1
ATOM 678 O O . GLY A 1 85 ? -10.281 20.156 -8.328 1 83.62 85 GLY A O 1
ATOM 679 N N . ALA A 1 86 ? -10.211 19.359 -6.23 1 77.75 86 ALA A N 1
ATOM 680 C CA . ALA A 1 86 ? -10.961 20.5 -5.723 1 77.75 86 ALA A CA 1
ATOM 681 C C . ALA A 1 86 ? -10.062 21.734 -5.582 1 77.75 86 ALA A C 1
ATOM 683 O O . ALA A 1 86 ? -10.531 22.875 -5.676 1 77.75 86 ALA A O 1
ATOM 684 N N . LYS A 1 87 ? -8.797 21.5 -5.297 1 76.31 87 LYS A N 1
ATOM 685 C CA . LYS A 1 87 ? -7.914 22.625 -4.969 1 76.31 87 LYS A CA 1
ATOM 686 C C . LYS A 1 87 ? -6.699 22.641 -5.891 1 76.31 87 LYS A C 1
ATOM 688 O O . LYS A 1 87 ? -6.312 21.609 -6.453 1 76.31 87 LYS A O 1
ATOM 693 N N . VAL A 1 88 ? -6.312 23.906 -6.004 1 71.56 88 VAL A N 1
ATOM 694 C CA . VAL A 1 88 ? -5.055 24.109 -6.719 1 71.56 88 VAL A CA 1
ATOM 695 C C . VAL A 1 88 ? -3.879 23.812 -5.793 1 71.56 88 VAL A C 1
ATOM 697 O O . VAL A 1 88 ? -3.941 24.078 -4.594 1 71.56 88 VAL A O 1
ATOM 700 N N . THR A 1 89 ? -2.912 23.172 -6.301 1 63.94 89 THR A N 1
ATOM 701 C CA . THR A 1 89 ? -1.744 22.75 -5.531 1 63.94 89 THR A CA 1
ATOM 702 C C . THR A 1 89 ? -0.965 23.969 -5.039 1 63.94 89 THR A C 1
ATOM 704 O O . THR A 1 89 ? -0.863 24.984 -5.742 1 63.94 89 THR A O 1
ATOM 707 N N . ASP A 1 90 ? -0.639 24.078 -3.764 1 61.34 90 ASP A N 1
ATOM 708 C CA . ASP A 1 90 ? 0.202 25.141 -3.24 1 61.34 90 ASP A CA 1
ATOM 709 C C . ASP A 1 90 ? 1.606 24.641 -2.922 1 61.34 90 ASP A C 1
ATOM 711 O O . ASP A 1 90 ? 1.884 23.438 -3.055 1 61.34 90 ASP A O 1
ATOM 715 N N . ASP A 1 91 ? 2.518 25.531 -2.857 1 52 91 ASP A N 1
ATOM 716 C CA . ASP A 1 91 ? 3.938 25.25 -2.666 1 52 91 ASP A CA 1
ATOM 717 C C . ASP A 1 91 ? 4.176 24.484 -1.373 1 52 91 ASP A C 1
ATOM 719 O O . ASP A 1 91 ? 5.199 23.812 -1.223 1 52 91 ASP A O 1
ATOM 723 N N . ASN A 1 92 ? 3.285 24.75 -0.392 1 51.69 92 ASN A N 1
ATOM 724 C CA . ASN A 1 92 ? 3.604 24.219 0.928 1 51.69 92 ASN A CA 1
ATOM 725 C C . ASN A 1 92 ? 2.848 22.922 1.202 1 51.69 92 ASN A C 1
ATOM 727 O O . ASN A 1 92 ? 3.049 22.281 2.238 1 51.69 92 ASN A O 1
ATOM 731 N N . ASN A 1 93 ? 1.891 22.656 0.349 1 57.72 93 ASN A N 1
ATOM 732 C CA . ASN A 1 93 ? 1.061 21.531 0.752 1 57.72 93 ASN A CA 1
ATOM 733 C C . ASN A 1 93 ? 1.037 20.438 -0.317 1 57.72 93 ASN A C 1
ATOM 735 O O . ASN A 1 93 ? 0.28 20.531 -1.284 1 57.72 93 ASN A O 1
ATOM 739 N N . ASP A 1 94 ? 2.1 19.531 0.011 1 65.81 94 ASP A N 1
ATOM 740 C CA . ASP A 1 94 ? 2.189 18.406 -0.92 1 65.81 94 ASP A CA 1
ATOM 741 C C . ASP A 1 94 ? 1.263 17.281 -0.501 1 65.81 94 ASP A C 1
ATOM 743 O O . ASP A 1 94 ? 1.386 16.734 0.604 1 65.81 94 ASP A O 1
ATOM 747 N N . GLY A 1 95 ? -0.046 17.359 -0.997 1 82.69 95 GLY A N 1
ATOM 748 C CA . GLY A 1 95 ? -0.858 16.156 -0.824 1 82.69 95 GLY A CA 1
ATOM 749 C C . GLY A 1 95 ? -2.201 16.438 -0.177 1 82.69 95 GLY A C 1
ATOM 750 O O . GLY A 1 95 ? -2.959 17.297 -0.649 1 82.69 95 GLY A O 1
ATOM 751 N N . TRP A 1 96 ? -2.553 15.703 0.93 1 93.06 96 TRP A N 1
ATOM 752 C CA . TRP A 1 96 ? -3.836 15.766 1.62 1 93.06 96 TRP A CA 1
ATOM 753 C C . TRP A 1 96 ? -3.637 15.898 3.127 1 93.06 96 TRP A C 1
ATOM 755 O O . TRP A 1 96 ? -2.512 15.805 3.621 1 93.06 96 TRP A O 1
ATOM 765 N N . GLY A 1 97 ? -4.699 16.344 3.836 1 95.19 97 GLY A N 1
ATOM 766 C CA . GLY A 1 97 ? -4.633 16.391 5.289 1 95.19 97 GLY A CA 1
ATOM 767 C C . GLY A 1 97 ? -4.512 15.016 5.926 1 95.19 97 GLY A C 1
ATOM 768 O O . GLY A 1 97 ? -5.207 14.078 5.535 1 95.19 97 GLY A O 1
ATOM 769 N N . VAL A 1 98 ? -3.59 14.891 6.836 1 97.06 98 VAL A N 1
ATOM 770 C CA . VAL A 1 98 ? -3.445 13.672 7.633 1 97.06 98 VAL A CA 1
ATOM 771 C C . VAL A 1 98 ? -4.363 13.742 8.852 1 97.06 98 VAL A C 1
ATOM 773 O O . VAL A 1 98 ? -4.031 14.383 9.852 1 97.06 98 VAL A O 1
ATOM 776 N N . ARG A 1 99 ? -5.449 13.078 8.797 1 97.94 99 ARG A N 1
ATOM 777 C CA . ARG A 1 99 ? -6.457 13.188 9.844 1 97.94 99 ARG A CA 1
ATOM 778 C C . ARG A 1 99 ? -6.379 12.016 10.805 1 97.94 99 ARG A C 1
ATOM 780 O O . ARG A 1 99 ? -6.184 10.867 10.383 1 97.94 99 ARG A O 1
ATOM 787 N N . GLU A 1 100 ? -6.547 12.281 12.055 1 97.88 100 GLU A N 1
ATOM 788 C CA . GLU A 1 100 ? -6.641 11.273 13.109 1 97.88 100 GLU A CA 1
ATOM 789 C C . GLU A 1 100 ? -7.801 11.57 14.055 1 97.88 100 GLU A C 1
ATOM 791 O O . GLU A 1 100 ? -8.094 12.734 14.344 1 97.88 100 GLU A O 1
ATOM 796 N N . THR A 1 101 ? -8.438 10.523 14.484 1 97.75 101 THR A N 1
ATOM 797 C CA . THR A 1 101 ? -9.508 10.664 15.461 1 97.75 101 THR A CA 1
ATOM 798 C C . THR A 1 101 ? -8.992 10.398 16.875 1 97.75 101 THR A C 1
ATOM 800 O O . THR A 1 101 ? -8.32 9.391 17.109 1 97.75 101 THR A O 1
ATOM 803 N N . PHE A 1 102 ? -9.359 11.258 17.797 1 97.5 102 PHE A N 1
ATOM 804 C CA . PHE A 1 102 ? -8.992 11.133 19.203 1 97.5 102 PHE A CA 1
ATOM 805 C C . PHE A 1 102 ? -10.234 10.984 20.078 1 97.5 102 PHE A C 1
ATOM 807 O O . PHE A 1 102 ? -11.289 11.523 19.75 1 97.5 102 PHE A O 1
ATOM 814 N N . GLY A 1 103 ? -10.086 10.281 21.125 1 95.31 103 GLY A N 1
ATOM 815 C CA . GLY A 1 103 ? -11.18 10.117 22.062 1 95.31 103 GLY A CA 1
ATOM 816 C C . GLY A 1 103 ? -12.039 8.898 21.766 1 95.31 103 GLY A C 1
ATOM 817 O O . GLY A 1 103 ? -13.039 8.656 22.453 1 95.31 103 GLY A O 1
ATOM 818 N N . ARG A 1 104 ? -11.664 8.094 20.797 1 90.75 104 ARG A N 1
ATOM 819 C CA . ARG A 1 104 ? -12.422 6.887 20.484 1 90.75 104 ARG A CA 1
ATOM 820 C C . ARG A 1 104 ? -12.289 5.859 21.609 1 90.75 104 ARG A C 1
ATOM 822 O O . ARG A 1 104 ? -11.203 5.668 22.156 1 90.75 104 ARG A O 1
ATOM 829 N N . GLN A 1 105 ? -13.383 5.211 21.906 1 88.19 105 GLN A N 1
ATOM 830 C CA . GLN A 1 105 ? -13.391 4.191 22.953 1 88.19 105 GLN A CA 1
ATOM 831 C C . GLN A 1 105 ? -14.102 2.928 22.469 1 88.19 105 GLN A C 1
ATOM 833 O O . GLN A 1 105 ? -15.125 3.006 21.797 1 88.19 105 GLN A O 1
ATOM 838 N N . TYR A 1 106 ? -13.461 1.858 22.812 1 77.94 106 TYR A N 1
ATOM 839 C CA . TYR A 1 106 ? -14.148 0.586 22.625 1 77.94 106 TYR A CA 1
ATOM 840 C C . TYR A 1 106 ? -15.148 0.34 23.75 1 77.94 106 TYR A C 1
ATOM 842 O O . TYR A 1 106 ? -15.07 0.96 24.812 1 77.94 106 TYR A O 1
ATOM 850 N N . ALA A 1 107 ? -16.062 -0.547 23.438 1 76.06 107 ALA A N 1
ATOM 851 C CA . ALA A 1 107 ? -17.047 -0.903 24.453 1 76.06 107 ALA A CA 1
ATOM 852 C C . ALA A 1 107 ? -16.391 -1.486 25.703 1 76.06 107 ALA A C 1
ATOM 854 O O . ALA A 1 107 ? -15.492 -2.33 25.594 1 76.06 107 ALA A O 1
ATOM 855 N N . GLY A 1 108 ? -16.734 -1.033 26.781 1 76.94 108 GLY A N 1
ATOM 856 C CA . GLY A 1 108 ? -16.281 -1.608 28.047 1 76.94 108 GLY A CA 1
ATOM 857 C C . GLY A 1 108 ? -15.016 -0.959 28.562 1 76.94 108 GLY A C 1
ATOM 858 O O . GLY A 1 108 ? -14.547 -1.29 29.656 1 76.94 108 GLY A O 1
ATOM 859 N N . GLU A 1 109 ? -14.453 -0.095 27.812 1 85.56 109 GLU A N 1
ATOM 860 C CA . GLU A 1 109 ? -13.242 0.581 28.266 1 85.56 109 GLU A CA 1
ATOM 861 C C . GLU A 1 109 ? -13.562 1.609 29.344 1 85.56 109 GLU A C 1
ATOM 863 O O . GLU A 1 109 ? -14.672 2.154 29.391 1 85.56 109 GLU A O 1
ATOM 868 N N . ASP A 1 110 ? -12.648 1.818 30.172 1 89.12 110 ASP A N 1
ATOM 869 C CA . ASP A 1 110 ? -12.789 2.828 31.219 1 89.12 110 ASP A CA 1
ATOM 870 C C . ASP A 1 110 ? -12.844 4.234 30.625 1 89.12 110 ASP A C 1
ATOM 872 O O . ASP A 1 110 ? -12.469 4.434 29.453 1 89.12 110 ASP A O 1
ATOM 876 N N . ALA A 1 111 ? -13.359 5.129 31.484 1 93.06 111 ALA A N 1
ATOM 877 C CA . ALA A 1 111 ? -13.414 6.527 31.078 1 93.06 111 ALA A CA 1
ATOM 878 C C . ALA A 1 111 ? -12.023 7.047 30.703 1 93.06 111 ALA A C 1
ATOM 880 O O . ALA A 1 111 ? -11.039 6.719 31.359 1 93.06 111 ALA A O 1
ATOM 881 N N . LEU A 1 112 ? -12.016 7.84 29.719 1 94.94 112 LEU A N 1
ATOM 882 C CA . LEU A 1 112 ? -10.75 8.375 29.219 1 94.94 112 LEU A CA 1
ATOM 883 C C . LEU A 1 112 ? -10.25 9.5 30.125 1 94.94 112 LEU A C 1
ATOM 885 O O . LEU A 1 112 ? -11.047 10.289 30.641 1 94.94 112 LEU A O 1
ATOM 889 N N . ASP A 1 113 ? -8.969 9.539 30.312 1 95.5 113 ASP A N 1
ATOM 890 C CA . ASP A 1 113 ? -8.305 10.68 30.922 1 95.5 113 ASP A CA 1
ATOM 891 C C . ASP A 1 113 ? -8.086 11.805 29.922 1 95.5 113 ASP A C 1
ATOM 893 O O . ASP A 1 113 ? -7.305 11.656 28.984 1 95.5 113 ASP A O 1
ATOM 897 N N . THR A 1 114 ? -8.766 12.938 30.188 1 96.69 114 THR A N 1
ATOM 898 C CA . THR A 1 114 ? -8.75 14.062 29.25 1 96.69 114 THR A CA 1
ATOM 899 C C . THR A 1 114 ? -7.32 14.555 29.031 1 96.69 114 THR A C 1
ATOM 901 O O . THR A 1 114 ? -6.969 14.977 27.922 1 96.69 114 THR A O 1
ATOM 904 N N . LYS A 1 115 ? -6.539 14.523 30 1 95.25 115 LYS A N 1
ATOM 905 C CA . LYS A 1 115 ? -5.148 14.961 29.906 1 95.25 115 LYS A CA 1
ATOM 906 C C . LYS A 1 115 ? -4.352 14.047 28.969 1 95.25 115 LYS A C 1
ATOM 908 O O . LYS A 1 115 ? -3.547 14.516 28.172 1 95.25 115 LYS A O 1
ATOM 913 N N . VAL A 1 116 ? -4.613 12.789 29.094 1 94.94 116 VAL A N 1
ATOM 914 C CA . VAL A 1 116 ? -3.912 11.812 28.266 1 94.94 116 VAL A CA 1
ATOM 915 C C . VAL A 1 116 ? -4.32 11.992 26.797 1 94.94 116 VAL A C 1
ATOM 917 O O . VAL A 1 116 ? -3.48 11.922 25.906 1 94.94 116 VAL A O 1
ATOM 920 N N . VAL A 1 117 ? -5.594 12.242 26.547 1 96.56 117 VAL A N 1
ATOM 921 C CA . VAL A 1 117 ? -6.078 12.469 25.188 1 96.56 117 VAL A CA 1
ATOM 922 C C . VAL A 1 117 ? -5.414 13.711 24.609 1 96.56 117 VAL A C 1
ATOM 924 O O . VAL A 1 117 ? -4.965 13.703 23.453 1 96.56 117 VAL A O 1
ATOM 927 N N . ASN A 1 118 ? -5.383 14.758 25.406 1 96.69 118 ASN A N 1
ATOM 928 C CA . ASN A 1 118 ? -4.734 15.984 24.953 1 96.69 118 ASN A CA 1
ATOM 929 C C . ASN A 1 118 ? -3.264 15.75 24.625 1 96.69 118 ASN A C 1
ATOM 931 O O . ASN A 1 118 ? -2.781 16.203 23.578 1 96.69 118 ASN A O 1
ATOM 935 N N . GLU A 1 119 ? -2.543 15.047 25.484 1 93.06 119 GLU A N 1
ATOM 936 C CA . GLU A 1 119 ? -1.128 14.773 25.266 1 93.06 119 GLU A CA 1
ATOM 937 C C . GLU A 1 119 ? -0.917 13.961 23.984 1 93.06 119 GLU A C 1
ATOM 939 O O . GLU A 1 119 ? 0.025 14.219 23.234 1 93.06 119 GLU A O 1
ATOM 944 N N . THR A 1 120 ? -1.804 13.016 23.781 1 94.44 120 THR A N 1
ATOM 945 C CA . THR A 1 120 ? -1.738 12.195 22.578 1 94.44 120 THR A CA 1
ATOM 946 C C . THR A 1 120 ? -1.979 13.039 21.328 1 94.44 120 THR A C 1
ATOM 948 O O . THR A 1 120 ? -1.283 12.883 20.328 1 94.44 120 THR A O 1
ATOM 951 N N . LEU A 1 121 ? -2.916 13.867 21.453 1 95.75 121 LEU A N 1
ATOM 952 C CA . LEU A 1 121 ? -3.275 14.773 20.375 1 95.75 121 LEU A CA 1
ATOM 953 C C . LEU A 1 121 ? -2.115 15.711 20.031 1 95.75 121 LEU A C 1
ATOM 955 O O . LEU A 1 121 ? -1.756 15.859 18.859 1 95.75 121 LEU A O 1
ATOM 959 N N . LEU A 1 122 ? -1.528 16.312 21.031 1 91.44 122 LEU A N 1
ATOM 960 C CA . LEU A 1 122 ? -0.404 17.219 20.828 1 91.44 122 LEU A CA 1
ATOM 961 C C . LEU A 1 122 ? 0.785 16.484 20.219 1 91.44 122 LEU A C 1
ATOM 963 O O . LEU A 1 122 ? 1.438 17 19.297 1 91.44 122 LEU A O 1
ATOM 967 N N . SER A 1 123 ? 1.017 15.289 20.719 1 90.88 123 SER A N 1
ATOM 968 C CA . SER A 1 123 ? 2.1 14.477 20.188 1 90.88 123 SER A CA 1
ATOM 969 C C . SER A 1 123 ? 1.874 14.156 18.703 1 90.88 123 SER A C 1
ATOM 971 O O . SER A 1 123 ? 2.811 14.203 17.906 1 90.88 123 SER A O 1
ATOM 973 N N . ALA A 1 124 ? 0.688 13.852 18.359 1 94.38 124 ALA A N 1
ATOM 974 C CA . ALA A 1 124 ? 0.355 13.555 16.969 1 94.38 124 ALA A CA 1
ATOM 975 C C . ALA A 1 124 ? 0.598 14.773 16.078 1 94.38 124 ALA A C 1
ATOM 977 O O . ALA A 1 124 ? 1.163 14.648 14.984 1 94.38 124 ALA A O 1
ATOM 978 N N . LEU A 1 125 ? 0.21 15.945 16.516 1 93.12 125 LEU A N 1
ATOM 979 C CA . LEU A 1 125 ? 0.389 17.188 15.766 1 93.12 125 LEU A CA 1
ATOM 980 C C . LEU A 1 125 ? 1.87 17.469 15.547 1 93.12 125 LEU A C 1
ATOM 982 O O . LEU A 1 125 ? 2.248 18.047 14.523 1 93.12 125 LEU A O 1
ATOM 986 N N . GLU A 1 126 ? 2.68 17.016 16.484 1 89.44 126 GLU A N 1
ATOM 987 C CA . GLU A 1 126 ? 4.121 17.234 16.375 1 89.44 126 GLU A CA 1
ATOM 988 C C . GLU A 1 126 ? 4.773 16.188 15.477 1 89.44 126 GLU A C 1
ATOM 990 O O . GLU A 1 126 ? 5.938 16.328 15.102 1 89.44 126 GLU A O 1
ATOM 995 N N . ASN A 1 127 ? 3.93 15.195 15.188 1 92.5 127 ASN A N 1
ATOM 996 C CA . ASN A 1 127 ? 4.508 14.078 14.461 1 92.5 127 ASN A CA 1
ATOM 997 C C . ASN A 1 127 ? 3.766 13.812 13.156 1 92.5 127 ASN A C 1
ATOM 999 O O . ASN A 1 127 ? 3.662 12.664 12.719 1 92.5 127 ASN A O 1
ATOM 1003 N N . GLY A 1 128 ? 3.205 14.781 12.539 1 92.94 128 GLY A N 1
ATOM 1004 C CA . GLY A 1 128 ? 2.779 14.656 11.156 1 92.94 128 GLY A CA 1
ATOM 1005 C C . GLY A 1 128 ? 1.277 14.781 10.977 1 92.94 128 GLY A C 1
ATOM 1006 O O . GLY A 1 128 ? 0.793 14.992 9.867 1 92.94 128 GLY A O 1
ATOM 1007 N N . THR A 1 129 ? 0.499 14.633 12.078 1 96.12 129 THR A N 1
ATOM 1008 C CA . THR A 1 129 ? -0.938 14.875 12 1 96.12 129 THR A CA 1
ATOM 1009 C C . THR A 1 129 ? -1.223 16.344 11.672 1 96.12 129 THR A C 1
ATOM 1011 O O . THR A 1 129 ? -0.596 17.234 12.234 1 96.12 129 THR A O 1
ATOM 1014 N N . THR A 1 130 ? -2.154 16.547 10.711 1 94.94 130 THR A N 1
ATOM 1015 C CA . THR A 1 130 ? -2.459 17.922 10.344 1 94.94 130 THR A CA 1
ATOM 1016 C C . THR A 1 130 ? -3.92 18.25 10.641 1 94.94 130 THR A C 1
ATOM 1018 O O . THR A 1 130 ? -4.281 19.422 10.789 1 94.94 130 THR A O 1
ATOM 1021 N N . ASP A 1 131 ? -4.73 17.203 10.617 1 97.19 131 ASP A N 1
ATOM 1022 C CA . ASP A 1 131 ? -6.168 17.375 10.805 1 97.19 131 ASP A CA 1
ATOM 1023 C C . ASP A 1 131 ? -6.656 16.578 12.016 1 97.19 131 ASP A C 1
ATOM 1025 O O . ASP A 1 131 ? -6.242 15.438 12.227 1 97.19 131 ASP A O 1
ATOM 1029 N N . LEU A 1 132 ? -7.539 17.219 12.82 1 98 132 LEU A N 1
ATOM 1030 C CA . LEU A 1 132 ? -8.016 16.594 14.047 1 98 132 LEU A CA 1
ATOM 1031 C C . LEU A 1 132 ? -9.484 16.203 13.922 1 98 132 LEU A C 1
ATOM 1033 O O . LEU A 1 132 ? -10.281 16.938 13.344 1 98 132 LEU A O 1
ATOM 1037 N N . ARG A 1 133 ? -9.82 15.078 14.398 1 98.12 133 ARG A N 1
ATOM 1038 C CA . ARG A 1 133 ? -11.203 14.695 14.672 1 98.12 133 ARG A CA 1
ATOM 1039 C C . ARG A 1 133 ? -11.359 14.219 16.109 1 98.12 133 ARG A C 1
ATOM 1041 O O . ARG A 1 133 ? -10.547 13.438 16.609 1 98.12 133 ARG A O 1
ATOM 1048 N N . LEU A 1 134 ? -12.32 14.742 16.859 1 98.19 134 LEU A N 1
ATOM 1049 C CA . LEU A 1 134 ? -12.547 14.367 18.25 1 98.19 134 LEU A CA 1
ATOM 1050 C C . LEU A 1 134 ? -13.875 13.633 18.391 1 98.19 134 LEU A C 1
ATOM 1052 O O . LEU A 1 134 ? -14.906 14.086 17.891 1 98.19 134 LEU A O 1
ATOM 1056 N N . ASP A 1 135 ? -13.836 12.516 19.078 1 97.5 135 ASP A N 1
ATOM 1057 C CA . ASP A 1 135 ? -15.008 11.672 19.312 1 97.5 135 ASP A CA 1
ATOM 1058 C C . ASP A 1 135 ? -15.547 11.867 20.734 1 97.5 135 ASP A C 1
ATOM 1060 O O . ASP A 1 135 ? -14.867 11.547 21.719 1 97.5 135 ASP A O 1
ATOM 1064 N N . PHE A 1 136 ? -16.75 12.367 20.859 1 97.19 136 PHE A N 1
ATOM 1065 C CA . PHE A 1 136 ? -17.391 12.641 22.141 1 97.19 136 PHE A CA 1
ATOM 1066 C C . PHE A 1 136 ? -18.5 11.633 22.422 1 97.19 136 PHE A C 1
ATOM 1068 O O . PHE A 1 136 ? -19.375 11.891 23.25 1 97.19 136 PHE A O 1
ATOM 1075 N N . THR A 1 137 ? -18.484 10.484 21.703 1 94.25 137 THR A N 1
ATOM 1076 C CA . THR A 1 137 ? -19.578 9.523 21.859 1 94.25 137 THR A CA 1
ATOM 1077 C C . THR A 1 137 ? -19.266 8.539 22.984 1 94.25 137 THR A C 1
ATOM 1079 O O . THR A 1 137 ? -20.109 7.695 23.312 1 94.25 137 THR A O 1
ATOM 1082 N N . GLY A 1 138 ? -18.156 8.602 23.547 1 93.19 138 GLY A N 1
ATOM 1083 C CA . GLY A 1 138 ? -17.797 7.805 24.703 1 93.19 138 GLY A CA 1
ATOM 1084 C C . GLY A 1 138 ? -17.891 8.578 26.016 1 93.19 138 GLY A C 1
ATOM 1085 O O . GLY A 1 138 ? -18.938 9.18 26.312 1 93.19 138 GLY A O 1
ATOM 1086 N N . SER A 1 139 ? -16.734 8.609 26.734 1 94.69 139 SER A N 1
ATOM 1087 C CA . SER A 1 139 ? -16.75 9.18 28.078 1 94.69 139 SER A CA 1
ATOM 1088 C C . SER A 1 139 ? -16.469 10.68 28.047 1 94.69 139 SER A C 1
ATOM 1090 O O . SER A 1 139 ? -16.672 11.375 29.031 1 94.69 139 SER A O 1
ATOM 1092 N N . LEU A 1 140 ? -16.016 11.258 26.953 1 97.12 140 LEU A N 1
ATOM 1093 C CA . LEU A 1 140 ? -15.719 12.68 26.828 1 97.12 140 LEU A CA 1
ATOM 1094 C C . LEU A 1 140 ? -17 13.492 26.734 1 97.12 140 LEU A C 1
ATOM 1096 O O . LEU A 1 140 ? -18 13.023 26.188 1 97.12 140 LEU A O 1
ATOM 1100 N N . SER A 1 141 ? -16.969 14.703 27.297 1 97.12 141 SER A N 1
ATOM 1101 C CA . SER A 1 141 ? -18.141 15.578 27.297 1 97.12 141 SER A CA 1
ATOM 1102 C C . SER A 1 141 ? -17.75 17 26.922 1 97.12 141 SER A C 1
ATOM 1104 O O . SER A 1 141 ? -16.562 17.312 26.75 1 97.12 141 SER A O 1
ATOM 1106 N N . ALA A 1 142 ? -18.75 17.891 26.797 1 98.06 142 ALA A N 1
ATOM 1107 C CA . ALA A 1 142 ? -18.547 19.297 26.484 1 98.06 142 ALA A CA 1
ATOM 1108 C C . ALA A 1 142 ? -17.625 19.969 27.484 1 98.06 142 ALA A C 1
ATOM 1110 O O . ALA A 1 142 ? -16.844 20.859 27.141 1 98.06 142 ALA A O 1
ATOM 1111 N N . GLU A 1 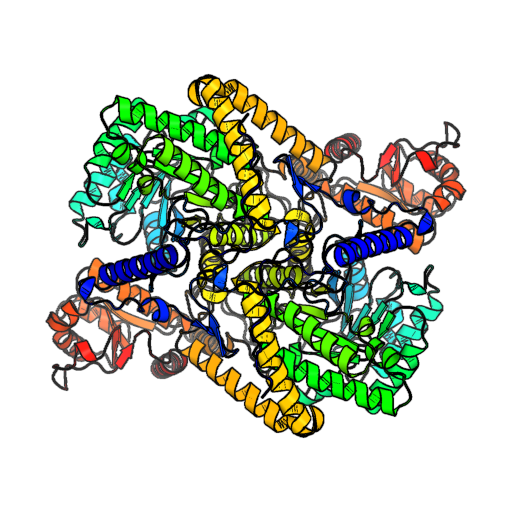143 ? -17.672 19.5 28.719 1 97.5 143 GLU A N 1
ATOM 1112 C CA . GLU A 1 143 ? -16.875 20.094 29.797 1 97.5 143 GLU A CA 1
ATOM 1113 C C . GLU A 1 143 ? -15.391 19.828 29.578 1 97.5 143 GLU A C 1
ATOM 1115 O O . GLU A 1 143 ? -14.547 20.562 30.109 1 97.5 143 GLU A O 1
ATOM 1120 N N . ASP A 1 144 ? -15.086 18.844 28.75 1 98.06 144 ASP A N 1
ATOM 1121 C CA . ASP A 1 144 ? -13.695 18.438 28.562 1 98.06 144 ASP A CA 1
ATOM 1122 C C . ASP A 1 144 ? -13.031 19.266 27.453 1 98.06 144 ASP A C 1
ATOM 1124 O O . ASP A 1 144 ? -11.812 19.203 27.281 1 98.06 144 ASP A O 1
ATOM 1128 N N . VAL A 1 145 ? -13.734 20.109 26.719 1 98 145 VAL A N 1
ATOM 1129 C CA . VAL A 1 145 ? -13.273 20.766 25.516 1 98 145 VAL A CA 1
ATOM 1130 C C . VAL A 1 145 ? -12.062 21.656 25.828 1 98 145 VAL A C 1
ATOM 1132 O O . VAL A 1 145 ? -11.023 21.562 25.172 1 98 145 VAL A O 1
ATOM 1135 N N . PRO A 1 146 ? -12.117 22.484 26.875 1 96.31 146 PRO A N 1
ATOM 1136 C CA . PRO A 1 146 ? -10.945 23.328 27.141 1 96.31 146 PRO A CA 1
ATOM 1137 C C . PRO A 1 146 ? -9.688 22.516 27.422 1 96.31 146 PRO A C 1
ATOM 1139 O O . PRO A 1 146 ? -8.609 22.844 26.922 1 96.31 146 PRO A O 1
ATOM 1142 N N . ALA A 1 147 ? -9.859 21.484 28.172 1 96.19 147 ALA A N 1
ATOM 1143 C CA . ALA A 1 147 ? -8.719 20.641 28.516 1 96.19 147 ALA A CA 1
ATOM 1144 C C . ALA A 1 147 ? -8.195 19.891 27.297 1 96.19 147 ALA A C 1
ATOM 1146 O O . ALA A 1 147 ? -6.98 19.734 27.125 1 96.19 147 ALA A O 1
ATOM 1147 N N . LEU A 1 148 ? -9.055 19.422 26.406 1 97.25 148 LEU A N 1
ATOM 1148 C CA . LEU A 1 148 ? -8.688 18.656 25.219 1 97.25 148 LEU A CA 1
ATOM 1149 C C . LEU A 1 148 ? -7.902 19.531 24.234 1 97.25 148 LEU A C 1
ATOM 1151 O O . LEU A 1 148 ? -7.008 19.031 23.547 1 97.25 148 LEU A O 1
ATOM 1155 N N . PHE A 1 149 ? -8.234 20.828 24.188 1 95.44 149 PHE A N 1
ATOM 1156 C CA . PHE A 1 149 ? -7.645 21.703 23.188 1 95.44 149 PHE A CA 1
ATOM 1157 C C . PHE A 1 149 ? -6.582 22.594 23.812 1 95.44 149 PHE A C 1
ATOM 1159 O O . PHE A 1 149 ? -6.098 23.531 23.156 1 95.44 149 PHE A O 1
ATOM 1166 N N . SER A 1 150 ? -6.281 22.281 25.094 1 91.81 150 SER A N 1
ATOM 1167 C CA . SER A 1 150 ? -5.211 23.047 25.719 1 91.81 150 SER A CA 1
ATOM 1168 C C . SER A 1 150 ? -3.936 23 24.875 1 91.81 150 SER A C 1
ATOM 1170 O O . SER A 1 150 ? -3.463 21.922 24.516 1 91.81 150 SER A O 1
ATOM 1172 N N . ASN A 1 151 ? -3.412 24.172 24.453 1 86.19 151 ASN A N 1
ATOM 1173 C CA . ASN A 1 151 ? -2.176 24.344 23.703 1 86.19 151 ASN A CA 1
ATOM 1174 C C . ASN A 1 151 ? -2.352 23.953 22.234 1 86.19 151 ASN A C 1
ATOM 1176 O O . ASN A 1 151 ? -1.37 23.781 21.516 1 86.19 151 ASN A O 1
ATOM 1180 N N . VAL A 1 152 ? -3.602 23.766 21.797 1 90.38 152 VAL A N 1
ATOM 1181 C CA . VAL A 1 152 ? -3.881 23.531 20.375 1 90.38 152 VAL A CA 1
ATOM 1182 C C . VAL A 1 152 ? -4.168 24.859 19.688 1 90.38 152 VAL A C 1
ATOM 1184 O O . VAL A 1 152 ? -5.02 25.641 20.141 1 90.38 152 VAL A O 1
ATOM 1187 N N . TYR A 1 153 ? -3.498 25.156 18.688 1 88 153 TYR A N 1
ATOM 1188 C CA . TYR A 1 153 ? -3.771 26.344 17.891 1 88 153 TYR A CA 1
ATOM 1189 C C . TYR A 1 153 ? -4.859 26.062 16.859 1 88 153 TYR A C 1
ATOM 1191 O O . TYR A 1 153 ? -4.594 25.469 15.805 1 88 153 TYR A O 1
ATOM 1199 N N . VAL A 1 154 ? -5.91 26.609 17.078 1 91.06 154 VAL A N 1
ATOM 1200 C CA . VAL A 1 154 ? -7.125 26.219 16.359 1 91.06 154 VAL A CA 1
ATOM 1201 C C . VAL A 1 154 ? -7.078 26.734 14.93 1 91.06 154 VAL A C 1
ATOM 1203 O O . VAL A 1 154 ? -7.84 26.297 14.07 1 91.06 154 VAL A O 1
ATOM 1206 N N . ASP A 1 155 ? -6.172 27.75 14.648 1 90.38 155 ASP A N 1
ATOM 1207 C CA . ASP A 1 155 ? -6.086 28.281 13.297 1 90.38 155 ASP A CA 1
ATOM 1208 C C . ASP A 1 155 ? -5.043 27.516 12.477 1 90.38 155 ASP A C 1
ATOM 1210 O O . ASP A 1 155 ? -4.824 27.828 11.305 1 90.38 155 ASP A O 1
ATOM 1214 N N . LEU A 1 156 ? -4.41 26.453 13.07 1 87.12 156 LEU A N 1
ATOM 1215 C CA . LEU A 1 156 ? -3.359 25.734 12.359 1 87.12 156 LEU A CA 1
ATOM 1216 C C . LEU A 1 156 ? -3.793 24.312 12.047 1 87.12 156 LEU A C 1
ATOM 1218 O O . LEU A 1 156 ? -3.17 23.641 11.227 1 87.12 156 LEU A O 1
ATOM 1222 N N . ALA A 1 157 ? -4.836 23.859 12.609 1 91.69 157 ALA A N 1
ATOM 1223 C CA . ALA A 1 157 ? -5.312 22.5 12.391 1 91.69 157 ALA A CA 1
ATOM 1224 C C . ALA A 1 157 ? -6.832 22.469 12.242 1 91.69 157 ALA A C 1
ATOM 1226 O O . ALA A 1 157 ? -7.559 22.797 13.18 1 91.69 157 ALA A O 1
ATOM 1227 N N . PRO A 1 158 ? -7.254 22.016 11.039 1 96.19 158 PRO A N 1
ATOM 1228 C CA . PRO A 1 158 ? -8.703 21.797 10.938 1 96.19 158 PRO A CA 1
ATOM 1229 C C . PRO A 1 158 ? -9.234 20.828 11.984 1 96.19 158 PRO A C 1
ATOM 1231 O O . PRO A 1 158 ? -8.57 19.828 12.297 1 96.19 158 PRO A O 1
ATOM 1234 N N . ILE A 1 159 ? -10.422 21.141 12.539 1 98 159 ILE A N 1
ATOM 1235 C CA . ILE A 1 159 ? -11.016 20.359 13.617 1 98 159 ILE A CA 1
ATOM 1236 C C . ILE A 1 159 ? -12.383 19.828 13.18 1 98 159 ILE A C 1
ATOM 1238 O O . ILE A 1 159 ? -13.219 20.594 12.68 1 98 159 ILE A O 1
ATOM 1242 N N . ALA A 1 160 ? -12.609 18.562 13.305 1 98.38 160 ALA A N 1
ATOM 1243 C CA . ALA A 1 160 ? -13.922 17.938 13.117 1 98.38 160 ALA A CA 1
ATOM 1244 C C . ALA A 1 160 ? -14.414 17.312 14.414 1 98.38 160 ALA A C 1
ATOM 1246 O O . ALA A 1 160 ? -13.617 16.844 15.234 1 98.38 160 ALA A O 1
ATOM 1247 N N . ILE A 1 161 ? -15.758 17.266 14.562 1 98.25 161 ILE A N 1
ATOM 1248 C CA . ILE A 1 161 ? -16.344 16.766 15.797 1 98.25 161 ILE A CA 1
ATOM 1249 C C . ILE A 1 161 ? -17.312 15.617 15.477 1 98.25 161 ILE A C 1
ATOM 1251 O O . ILE A 1 161 ? -17.984 15.633 14.445 1 98.25 161 ILE A O 1
ATOM 1255 N N . HIS A 1 162 ? -17.297 14.586 16.25 1 97.75 162 HIS A N 1
ATOM 1256 C CA . HIS A 1 162 ? -18.297 13.523 16.297 1 97.75 162 HIS A CA 1
ATOM 1257 C C . HIS A 1 162 ? -18.875 13.383 17.703 1 97.75 162 HIS A C 1
ATOM 1259 O O . HIS A 1 162 ? -18.234 12.805 18.578 1 97.75 162 HIS A O 1
ATOM 1265 N N . ALA A 1 163 ? -20.141 13.922 17.906 1 97.88 163 ALA A N 1
ATOM 1266 C CA . ALA A 1 163 ? -20.609 14.023 19.281 1 97.88 163 ALA A CA 1
ATOM 1267 C C . ALA A 1 163 ? -22.047 13.5 19.391 1 97.88 163 ALA A C 1
ATOM 1269 O O . ALA A 1 163 ? -22.672 13.617 20.453 1 97.88 163 ALA A O 1
ATOM 1270 N N . GLY A 1 164 ? -22.641 12.93 18.344 1 96.56 164 GLY A N 1
ATOM 1271 C CA . GLY A 1 164 ? -23.984 12.391 18.406 1 96.56 164 GLY A CA 1
ATOM 1272 C C . GLY A 1 164 ? -25 13.375 18.953 1 96.56 164 GLY A C 1
ATOM 1273 O O . GLY A 1 164 ? -25.094 14.508 18.484 1 96.56 164 GLY A O 1
ATOM 1274 N N . LYS A 1 165 ? -25.719 12.945 19.953 1 96.5 165 LYS A N 1
ATOM 1275 C CA . LYS A 1 165 ? -26.812 13.742 20.516 1 96.5 165 LYS A CA 1
ATOM 1276 C C . LYS A 1 165 ? -26.266 14.914 21.312 1 96.5 165 LYS A C 1
ATOM 1278 O O . LYS A 1 165 ? -26.969 15.898 21.562 1 96.5 165 LYS A O 1
ATOM 1283 N N . ASP A 1 166 ? -25.016 14.836 21.703 1 97.19 166 ASP A N 1
ATOM 1284 C CA . ASP A 1 166 ? -24.422 15.852 22.578 1 97.19 166 ASP A CA 1
ATOM 1285 C C . ASP A 1 166 ? -23.781 16.969 21.766 1 97.19 166 ASP A C 1
ATOM 1287 O O . ASP A 1 166 ? -23.094 17.828 22.312 1 97.19 166 ASP A O 1
ATOM 1291 N N . LEU A 1 167 ? -23.984 17.016 20.484 1 98.44 167 LEU A N 1
ATOM 1292 C CA . LEU A 1 167 ? -23.266 17.906 19.578 1 98.44 167 LEU A CA 1
ATOM 1293 C C . LEU A 1 167 ? -23.5 19.375 19.938 1 98.44 167 LEU A C 1
ATOM 1295 O O . LEU A 1 167 ? -22.562 20.172 19.922 1 98.44 167 LEU A O 1
ATOM 1299 N N . GLY A 1 168 ? -24.781 19.734 20.281 1 98 168 GLY A N 1
ATOM 1300 C CA . GLY A 1 168 ? -25.078 21.125 20.625 1 98 168 GLY A CA 1
ATOM 1301 C C . GLY A 1 168 ? -24.203 21.656 21.75 1 98 168 GLY A C 1
ATOM 1302 O O . GLY A 1 168 ? -23.609 22.734 21.625 1 98 168 GLY A O 1
ATOM 1303 N N . ALA A 1 169 ? -24.094 20.922 22.812 1 98.19 169 ALA A N 1
ATOM 1304 C CA . ALA A 1 169 ? -23.312 21.312 23.984 1 98.19 169 ALA A CA 1
ATOM 1305 C C . ALA A 1 169 ? -21.812 21.375 23.641 1 98.19 169 ALA A C 1
ATOM 1307 O O . ALA A 1 169 ? -21.109 22.281 24.094 1 98.19 169 ALA A O 1
ATOM 1308 N N . VAL A 1 170 ? -21.344 20.422 22.875 1 98.56 170 VAL A N 1
ATOM 1309 C CA . VAL A 1 170 ? -19.938 20.344 22.516 1 98.56 170 VAL A CA 1
ATOM 1310 C C . VAL A 1 170 ? -19.562 21.531 21.625 1 98.56 170 VAL A C 1
ATOM 1312 O O . VAL A 1 170 ? -18.516 22.141 21.812 1 98.56 170 VAL A O 1
ATOM 1315 N N . VAL A 1 171 ? -20.438 21.875 20.656 1 98.38 171 VAL A N 1
ATOM 1316 C CA . VAL A 1 171 ? -20.188 22.984 19.734 1 98.38 171 VAL A CA 1
ATOM 1317 C C . VAL A 1 171 ? -20.156 24.297 20.516 1 98.38 171 VAL A C 1
ATOM 1319 O O . VAL A 1 171 ? -19.297 25.141 20.281 1 98.38 171 VAL A O 1
ATOM 1322 N N . GLU A 1 172 ? -21.078 24.453 21.469 1 97.94 172 GLU A N 1
ATOM 1323 C CA . GLU A 1 172 ? -21.094 25.656 22.297 1 97.94 172 GLU A CA 1
ATOM 1324 C C . GLU A 1 172 ? -19.781 25.812 23.062 1 97.94 172 GLU A C 1
ATOM 1326 O O . GLU A 1 172 ? -19.188 26.891 23.109 1 97.94 172 GLU A O 1
ATOM 1331 N N . ALA A 1 173 ? -19.328 24.719 23.625 1 98.12 173 ALA A N 1
ATOM 1332 C CA . ALA A 1 173 ? -18.078 24.734 24.359 1 98.12 173 ALA A CA 1
ATOM 1333 C C . ALA A 1 173 ? -16.906 25.047 23.438 1 98.12 173 ALA A C 1
ATOM 1335 O O . ALA A 1 173 ? -16.016 25.812 23.797 1 98.12 173 ALA A O 1
ATOM 1336 N N . LEU A 1 174 ? -16.875 24.438 22.266 1 97.75 174 LEU A N 1
ATOM 1337 C CA . LEU A 1 174 ? -15.789 24.625 21.312 1 97.75 174 LEU A CA 1
ATOM 1338 C C . LEU A 1 174 ? -15.75 26.062 20.812 1 97.75 174 LEU A C 1
ATOM 1340 O O . LEU A 1 174 ? -14.68 26.672 20.75 1 97.75 174 LEU A O 1
ATOM 1344 N N . ASP A 1 175 ? -16.953 26.594 20.453 1 96.31 175 ASP A N 1
ATOM 1345 C CA . ASP A 1 175 ? -17.016 27.969 20 1 96.31 175 ASP A CA 1
ATOM 1346 C C . ASP A 1 175 ? -16.531 28.938 21.078 1 96.31 175 ASP A C 1
ATOM 1348 O O . ASP A 1 175 ? -15.844 29.906 20.781 1 96.31 175 ASP A O 1
ATOM 1352 N N . GLY A 1 176 ? -17.016 28.672 22.281 1 95.31 176 GLY A N 1
ATOM 1353 C CA . GLY A 1 176 ? -16.531 29.469 23.406 1 95.31 176 GLY A CA 1
ATOM 1354 C C . GLY A 1 176 ? -15.031 29.422 23.562 1 95.31 176 GLY A C 1
ATOM 1355 O O . GLY A 1 176 ? -14.391 30.438 23.797 1 95.31 176 GLY A O 1
ATOM 1356 N N . TYR A 1 177 ? -14.539 28.219 23.453 1 95.31 177 TYR A N 1
ATOM 1357 C CA . TYR A 1 177 ? -13.094 28.047 23.562 1 95.31 177 TYR A CA 1
ATOM 1358 C C . TYR A 1 177 ? -12.367 28.812 22.469 1 95.31 177 TYR A C 1
ATOM 1360 O O . TYR A 1 177 ? -11.375 29.5 22.734 1 95.31 177 TYR A O 1
ATOM 1368 N N . VAL A 1 178 ? -12.742 28.719 21.203 1 94 178 VAL A N 1
ATOM 1369 C CA . VAL A 1 178 ? -12.117 29.375 20.047 1 94 178 VAL A CA 1
ATOM 1370 C C . VAL A 1 178 ? -12.133 30.891 20.25 1 94 178 VAL A C 1
ATOM 1372 O O . VAL A 1 178 ? -11.141 31.578 19.984 1 94 178 VAL A O 1
ATOM 1375 N N . ALA A 1 179 ? -13.266 31.391 20.703 1 91.81 179 ALA A N 1
ATOM 1376 C CA . ALA A 1 179 ? -13.383 32.844 20.953 1 91.81 179 ALA A CA 1
ATOM 1377 C C . ALA A 1 179 ? -12.383 33.281 22 1 91.81 179 ALA A C 1
ATOM 1379 O O . ALA A 1 179 ? -11.75 34.344 21.859 1 91.81 179 ALA A O 1
ATOM 1380 N N . SER A 1 180 ? -12.258 32.5 22.984 1 91.25 180 SER A N 1
ATOM 1381 C CA . SER A 1 180 ? -11.367 32.844 24.078 1 91.25 180 SER A CA 1
ATOM 1382 C C . SER A 1 180 ? -9.906 32.688 23.688 1 91.25 180 SER A C 1
ATOM 1384 O O . SER A 1 180 ? -9.047 33.438 24.172 1 91.25 180 SER A O 1
ATOM 1386 N N . ALA A 1 181 ? -9.664 31.719 22.828 1 87.5 181 ALA A N 1
ATOM 1387 C CA . ALA A 1 181 ? -8.297 31.438 22.391 1 87.5 181 ALA A CA 1
ATOM 1388 C C . ALA A 1 181 ? -7.762 32.562 21.5 1 87.5 181 ALA A C 1
ATOM 1390 O O . ALA A 1 181 ? -6.547 32.719 21.359 1 87.5 181 ALA A O 1
ATOM 1391 N N . ALA A 1 182 ? -8.547 33.406 20.906 1 82.88 182 ALA A N 1
ATOM 1392 C CA . ALA A 1 182 ? -8.172 34.531 20.078 1 82.88 182 ALA A CA 1
ATOM 1393 C C . ALA A 1 182 ? -7.062 34.156 19.094 1 82.88 182 ALA A C 1
ATOM 1395 O O . ALA A 1 182 ? -5.953 34.688 19.172 1 82.88 182 ALA A O 1
ATOM 1396 N N . PRO A 1 183 ? -7.418 33.312 18.125 1 87 183 PRO A N 1
ATOM 1397 C CA . PRO A 1 183 ? -6.391 32.875 17.188 1 87 183 PRO A CA 1
ATOM 1398 C C . PRO A 1 183 ? -5.766 34.031 16.406 1 87 183 PRO A C 1
ATOM 1400 O O . PRO A 1 183 ? -6.449 35 16.094 1 87 183 PRO A O 1
ATOM 1403 N N . ALA A 1 184 ? -4.488 33.938 16.031 1 79.56 184 ALA A N 1
ATOM 1404 C CA . ALA A 1 184 ? -3.742 34.969 15.297 1 79.56 184 ALA A CA 1
ATOM 1405 C C . ALA A 1 184 ? -4.367 35.25 13.93 1 79.56 184 ALA A C 1
ATOM 1407 O O . ALA A 1 184 ? -4.336 36.375 13.438 1 79.56 184 ALA A O 1
ATOM 1408 N N . ASN A 1 185 ? -4.879 34.156 13.367 1 85.94 185 ASN A N 1
ATOM 1409 C CA . ASN A 1 185 ? -5.543 34.219 12.07 1 85.94 185 ASN A CA 1
ATOM 1410 C C . ASN A 1 185 ? -6.934 33.625 12.102 1 85.94 185 ASN A C 1
ATOM 1412 O O . ASN A 1 185 ? -7.129 32.5 11.625 1 85.94 185 ASN A O 1
ATOM 1416 N N . PRO A 1 186 ? -7.805 34.344 12.516 1 89.12 186 PRO A N 1
ATOM 1417 C CA . PRO A 1 186 ? -9.156 33.812 12.672 1 89.12 186 PRO A CA 1
ATOM 1418 C C . PRO A 1 186 ? -9.742 33.281 11.359 1 89.12 186 PRO A C 1
ATOM 1420 O O . PRO A 1 186 ? -10.555 32.344 11.367 1 89.12 186 PRO A O 1
ATOM 1423 N N . ASP A 1 187 ? -9.281 33.812 10.227 1 90.62 187 ASP A N 1
ATOM 1424 C CA . ASP A 1 187 ? -9.805 33.406 8.93 1 90.62 187 ASP A CA 1
ATOM 1425 C C . ASP A 1 187 ? -9.297 32 8.555 1 90.62 187 ASP A C 1
ATOM 1427 O O . ASP A 1 187 ? -9.836 31.375 7.648 1 90.62 187 ASP A O 1
ATOM 1431 N N . ASN A 1 188 ? -8.312 31.531 9.281 1 90.38 188 ASN A N 1
ATOM 1432 C CA . ASN A 1 188 ? -7.746 30.219 9 1 90.38 188 ASN A CA 1
ATOM 1433 C C . ASN A 1 188 ? -8.422 29.125 9.828 1 90.38 188 ASN A C 1
ATOM 1435 O O . ASN A 1 188 ? -8.172 27.938 9.617 1 90.38 188 ASN A O 1
ATOM 1439 N N . VAL A 1 189 ? -9.273 29.547 10.703 1 94.88 189 VAL A N 1
ATOM 1440 C CA . VAL A 1 189 ? -9.977 28.578 11.531 1 94.88 189 VAL A CA 1
ATOM 1441 C C . VAL A 1 189 ? -10.914 27.734 10.664 1 94.88 189 VAL A C 1
ATOM 1443 O O . VAL A 1 189 ? -11.688 28.266 9.875 1 94.88 189 VAL A O 1
ATOM 1446 N N . ALA A 1 190 ? -10.719 26.469 10.688 1 96.56 190 ALA A N 1
ATOM 1447 C CA . ALA A 1 190 ? -11.562 25.516 9.961 1 96.56 190 ALA A CA 1
ATOM 1448 C C . ALA A 1 190 ? -12.164 24.484 10.914 1 96.56 190 ALA A C 1
ATOM 1450 O O . ALA A 1 190 ? -11.445 23.719 11.547 1 96.56 190 ALA A O 1
ATOM 1451 N N . ILE A 1 191 ? -13.469 24.516 11.031 1 98.19 191 ILE A N 1
ATOM 1452 C CA . ILE A 1 191 ? -14.156 23.625 11.969 1 98.19 191 ILE A CA 1
ATOM 1453 C C . ILE A 1 191 ? -15.328 22.953 11.266 1 98.19 191 ILE A C 1
ATOM 1455 O O . ILE A 1 191 ? -16.094 23.609 10.562 1 98.19 191 ILE A O 1
ATOM 1459 N N . GLU A 1 192 ? -15.445 21.672 11.406 1 98.62 192 GLU A N 1
ATOM 1460 C CA . GLU A 1 192 ? -16.609 20.906 10.984 1 98.62 192 GLU A CA 1
ATOM 1461 C C . GLU A 1 192 ? -17.344 20.328 12.18 1 98.62 192 GLU A C 1
ATOM 1463 O O . GLU A 1 192 ? -16.828 19.438 12.867 1 98.62 192 GLU A O 1
ATOM 1468 N N . TYR A 1 193 ? -18.578 20.781 12.414 1 98.69 193 TYR A N 1
ATOM 1469 C CA . TYR A 1 193 ? -19.359 20.344 13.578 1 98.69 193 TYR A CA 1
ATOM 1470 C C . TYR A 1 193 ? -19.75 18.875 13.445 1 98.69 193 TYR A C 1
ATOM 1472 O O . TYR A 1 193 ? -19.953 18.188 14.453 1 98.69 193 TYR A O 1
ATOM 1480 N N . GLY A 1 194 ? -19.938 18.375 12.227 1 98.31 194 GLY A N 1
ATOM 1481 C CA . GLY A 1 194 ? -20.109 16.953 11.984 1 98.31 194 GLY A CA 1
ATOM 1482 C C . GLY A 1 194 ? -21.531 16.484 12.18 1 98.31 194 GLY A C 1
ATOM 1483 O O . GLY A 1 194 ? -21.781 15.289 12.328 1 98.31 194 GLY A O 1
ATOM 1484 N N . ALA A 1 195 ? -22.531 17.422 12.25 1 98.75 195 ALA A N 1
ATOM 1485 C CA . ALA A 1 195 ? -23.922 17 12.336 1 98.75 195 ALA A CA 1
ATOM 1486 C C . ALA A 1 195 ? -24.328 16.203 11.094 1 98.75 195 ALA A C 1
ATOM 1488 O O . ALA A 1 195 ? -24.188 16.688 9.969 1 98.75 195 ALA A O 1
ATOM 1489 N N . ALA A 1 196 ? -24.875 15.016 11.297 1 98.56 196 ALA A N 1
ATOM 1490 C CA . ALA A 1 196 ? -25.281 14.172 10.188 1 98.56 196 ALA A CA 1
ATOM 1491 C C . ALA A 1 196 ? -26.625 13.508 10.469 1 98.56 196 ALA A C 1
ATOM 1493 O O . ALA A 1 196 ? -26.766 12.289 10.344 1 98.56 196 ALA A O 1
ATOM 1494 N N . PRO A 1 197 ? -27.594 14.297 10.773 1 98.12 197 PRO A N 1
ATOM 1495 C CA . PRO A 1 197 ? -28.844 13.719 11.273 1 98.12 197 PRO A CA 1
ATOM 1496 C C . PRO A 1 197 ? -29.453 12.719 10.305 1 98.12 197 PRO A C 1
ATOM 1498 O O . PRO A 1 197 ? -29.969 11.68 10.727 1 98.12 197 PRO A O 1
ATOM 1501 N N . LEU A 1 198 ? -29.438 12.938 9.008 1 97.88 198 LEU A N 1
ATOM 1502 C CA . LEU A 1 198 ? -30.125 12.07 8.062 1 97.88 198 LEU A CA 1
ATOM 1503 C C . LEU A 1 198 ? -29.406 10.734 7.922 1 97.88 198 LEU A C 1
ATOM 1505 O O . LEU A 1 198 ? -30.031 9.672 8 1 97.88 198 LEU A O 1
ATOM 1509 N N . THR A 1 199 ? -28.094 10.742 7.719 1 97.75 199 THR A N 1
ATOM 1510 C CA . THR A 1 199 ? -27.344 9.5 7.543 1 97.75 199 THR A CA 1
ATOM 1511 C C . THR A 1 199 ? -27.234 8.742 8.867 1 97.75 199 THR A C 1
ATOM 1513 O O . THR A 1 199 ? -27.234 7.512 8.883 1 97.75 199 THR A O 1
ATOM 1516 N N . SER A 1 200 ? -27.172 9.484 9.992 1 97.25 200 SER A N 1
ATOM 1517 C CA . SER A 1 200 ? -27.156 8.844 11.297 1 97.25 200 SER A CA 1
ATOM 1518 C C . SER A 1 200 ? -28.469 8.141 11.586 1 97.25 200 SER A C 1
ATOM 1520 O O . SER A 1 200 ? -28.484 7.008 12.078 1 97.25 200 SER A O 1
ATOM 1522 N N . ALA A 1 201 ? -29.547 8.828 11.305 1 96.19 201 ALA A N 1
ATOM 1523 C CA . ALA A 1 201 ? -30.859 8.219 11.492 1 96.19 201 ALA A CA 1
ATOM 1524 C C . ALA A 1 201 ? -31 6.949 10.656 1 96.19 201 ALA A C 1
ATOM 1526 O O . ALA A 1 201 ? -31.5 5.934 11.133 1 96.19 201 ALA A O 1
ATOM 1527 N N . PHE A 1 202 ? -30.578 7.012 9.453 1 96.69 202 PHE A N 1
ATOM 1528 C CA . PHE A 1 202 ? -30.625 5.855 8.57 1 96.69 202 PHE A CA 1
ATOM 1529 C C . PHE A 1 202 ? -29.812 4.699 9.141 1 96.69 202 PHE A C 1
ATOM 1531 O O . PHE A 1 202 ? -30.234 3.543 9.078 1 96.69 202 PHE A O 1
ATOM 1538 N N . ALA A 1 203 ? -28.625 5.008 9.719 1 96.5 203 ALA A N 1
ATOM 1539 C CA . ALA A 1 203 ? -27.719 3.992 10.234 1 96.5 203 ALA A CA 1
ATOM 1540 C C . ALA A 1 203 ? -28.125 3.559 11.641 1 96.5 203 ALA A C 1
ATOM 1542 O O . ALA A 1 203 ? -27.547 2.621 12.195 1 96.5 203 ALA A O 1
ATOM 1543 N N . GLY A 1 204 ? -29.047 4.219 12.234 1 94.88 204 GLY A N 1
ATOM 1544 C CA . GLY A 1 204 ? -29.469 3.914 13.586 1 94.88 204 GLY A CA 1
ATOM 1545 C C . GLY A 1 204 ? -28.484 4.367 14.641 1 94.88 204 GLY A C 1
ATOM 1546 O O . GLY A 1 204 ? -28.281 3.688 15.648 1 94.88 204 GLY A O 1
ATOM 1547 N N . THR A 1 205 ? -27.75 5.438 14.375 1 94.94 205 THR A N 1
ATOM 1548 C CA . THR A 1 205 ? -26.812 6 15.336 1 94.94 205 THR A CA 1
ATOM 1549 C C . THR A 1 205 ? -27.328 7.332 15.875 1 94.94 205 THR A C 1
ATOM 1551 O O . THR A 1 205 ? -28.094 8.031 15.203 1 94.94 205 THR A O 1
ATOM 1554 N N . ASP A 1 206 ? -26.891 7.68 17 1 95.69 206 ASP A N 1
ATOM 1555 C CA . ASP A 1 206 ? -27.344 8.906 17.656 1 95.69 206 ASP A CA 1
ATOM 1556 C C . ASP A 1 206 ? -26.797 10.141 16.953 1 95.69 206 ASP A C 1
ATOM 1558 O O . ASP A 1 206 ? -25.641 10.141 16.5 1 95.69 206 ASP A O 1
ATOM 1562 N N . ASP A 1 207 ? -27.656 11.211 16.859 1 98.06 207 ASP A N 1
ATOM 1563 C CA . ASP A 1 207 ? -27.297 12.516 16.328 1 98.06 207 ASP A CA 1
ATOM 1564 C C . ASP A 1 207 ? -28.297 13.586 16.75 1 98.06 207 ASP A C 1
ATOM 1566 O O . ASP A 1 207 ? -29.297 13.281 17.406 1 98.06 207 ASP A O 1
ATOM 1570 N N . VAL A 1 208 ? -28.031 14.781 16.469 1 98.44 208 VAL A N 1
ATOM 1571 C CA . VAL A 1 208 ? -29 15.852 16.703 1 98.44 208 VAL A CA 1
ATOM 1572 C C . VAL A 1 208 ? -30.109 15.781 15.664 1 98.44 208 VAL A C 1
ATOM 1574 O O . VAL A 1 208 ? -29.984 15.078 14.656 1 98.44 208 VAL A O 1
ATOM 1577 N N . SER A 1 209 ? -31.203 16.484 15.945 1 97.88 209 SER A N 1
ATOM 1578 C CA . SER A 1 209 ? -32.281 16.547 14.969 1 97.88 209 SER A CA 1
ATOM 1579 C C . SER A 1 209 ? -31.906 17.438 13.781 1 97.88 209 SER A C 1
ATOM 1581 O O . SER A 1 209 ? -30.938 18.188 13.852 1 97.88 209 SER A O 1
ATOM 1583 N N . LEU A 1 210 ? -32.656 17.266 12.695 1 98 210 LEU A N 1
ATOM 1584 C CA . LEU A 1 210 ? -32.406 18.109 11.531 1 98 210 LEU A CA 1
ATOM 1585 C C . LEU A 1 210 ? -32.594 19.594 11.883 1 98 210 LEU A C 1
ATOM 1587 O O . LEU A 1 210 ? -31.828 20.438 11.414 1 98 210 LEU A O 1
ATOM 1591 N N . GLU A 1 211 ? -33.594 19.875 12.719 1 97.94 211 GLU A N 1
ATOM 1592 C CA . GLU A 1 211 ? -33.844 21.234 13.133 1 97.94 211 GLU A CA 1
ATOM 1593 C C . GLU A 1 211 ? -32.656 21.828 13.891 1 97.94 211 GLU A C 1
ATOM 1595 O O . GLU A 1 211 ? -32.25 22.953 13.641 1 97.94 211 GLU A O 1
ATOM 1600 N N . GLU A 1 212 ? -32.125 21.047 14.758 1 98.31 212 GLU A N 1
ATOM 1601 C CA . GLU A 1 212 ? -30.953 21.484 15.523 1 98.31 212 GLU A CA 1
ATOM 1602 C C . GLU A 1 212 ? -29.734 21.672 14.625 1 98.31 212 GLU A C 1
ATOM 1604 O O . GLU A 1 212 ? -28.969 22.625 14.805 1 98.31 212 GLU A O 1
ATOM 1609 N N . ALA A 1 213 ? -29.578 20.781 13.703 1 98.62 213 ALA A N 1
ATOM 1610 C CA . ALA A 1 213 ? -28.469 20.875 12.773 1 98.62 213 ALA A CA 1
ATOM 1611 C C . ALA A 1 213 ? -28.562 22.141 11.93 1 98.62 213 ALA A C 1
ATOM 1613 O O . ALA A 1 213 ? -27.562 22.812 11.672 1 98.62 213 ALA A O 1
ATOM 1614 N N . VAL A 1 214 ? -29.766 22.453 11.484 1 98.56 214 VAL A N 1
ATOM 1615 C CA . VAL A 1 214 ? -30 23.656 10.688 1 98.56 214 VAL A CA 1
ATOM 1616 C C . VAL A 1 214 ? -29.688 24.906 11.523 1 98.56 214 VAL A C 1
ATOM 1618 O O . VAL A 1 214 ? -29.109 25.859 11.023 1 98.56 214 VAL A O 1
ATOM 1621 N N . ALA A 1 215 ? -30.094 24.891 12.773 1 98.38 215 ALA A N 1
ATOM 1622 C CA . ALA A 1 215 ? -29.781 26 13.672 1 98.38 215 ALA A CA 1
ATOM 1623 C C . ALA A 1 215 ? -28.266 26.188 13.812 1 98.38 215 ALA A C 1
ATOM 1625 O O . ALA A 1 215 ? -27.766 27.312 13.805 1 98.38 215 ALA A O 1
ATOM 1626 N N . LEU A 1 216 ? -27.562 25.078 13.977 1 98.5 216 LEU A N 1
ATOM 1627 C CA . LEU A 1 216 ? -26.094 25.125 14.062 1 98.5 216 LEU A CA 1
ATOM 1628 C C . LEU A 1 216 ? -25.5 25.703 12.781 1 98.5 216 LEU A C 1
ATOM 1630 O O . LEU A 1 216 ? -24.547 26.484 12.836 1 98.5 216 LEU A O 1
ATOM 1634 N N . ALA A 1 217 ? -26.062 25.312 11.664 1 98.75 217 ALA A N 1
ATOM 1635 C CA . ALA A 1 217 ? -25.562 25.781 10.375 1 98.75 217 ALA A CA 1
ATOM 1636 C C . ALA A 1 217 ? -25.766 27.281 10.219 1 98.75 217 ALA A C 1
ATOM 1638 O O . ALA A 1 217 ? -24.922 27.984 9.664 1 98.75 217 ALA A O 1
ATOM 1639 N N . THR A 1 218 ? -26.938 27.766 10.648 1 98.06 218 THR A N 1
ATOM 1640 C CA . THR A 1 218 ? -27.234 29.188 10.57 1 98.06 218 THR A CA 1
ATOM 1641 C C . THR A 1 218 ? -26.25 30 11.414 1 98.06 218 THR A C 1
ATOM 1643 O O . THR A 1 218 ? -25.797 31.062 11 1 98.06 218 THR A O 1
ATOM 1646 N N . LYS A 1 219 ? -25.953 29.422 12.539 1 96.81 219 LYS A N 1
ATOM 1647 C CA . LYS A 1 219 ? -24.953 30.062 13.398 1 96.81 219 LYS A CA 1
ATOM 1648 C C . LYS A 1 219 ? -23.562 30 12.758 1 96.81 219 LYS A C 1
ATOM 1650 O O . LYS A 1 219 ? -22.844 30.984 12.758 1 96.81 219 LYS A O 1
ATOM 1655 N N . ALA A 1 220 ? -23.203 28.875 12.234 1 97.75 220 ALA A N 1
ATOM 1656 C CA . ALA A 1 220 ? -21.891 28.641 11.625 1 97.75 220 ALA A CA 1
ATOM 1657 C C . ALA A 1 220 ? -21.672 29.578 10.438 1 97.75 220 ALA A C 1
ATOM 1659 O O . ALA A 1 220 ? -20.547 30.047 10.203 1 97.75 220 ALA A O 1
ATOM 1660 N N . ALA A 1 221 ? -22.703 29.844 9.695 1 96.44 221 ALA A N 1
ATOM 1661 C CA . ALA A 1 221 ? -22.625 30.672 8.5 1 96.44 221 ALA A CA 1
ATOM 1662 C C . ALA A 1 221 ? -22.172 32.094 8.844 1 96.44 221 ALA A C 1
ATOM 1664 O O . ALA A 1 221 ? -21.672 32.812 7.98 1 96.44 221 ALA A O 1
ATOM 1665 N N . LYS A 1 222 ? -22.312 32.469 10.094 1 94.5 222 LYS A N 1
ATOM 1666 C CA . LYS A 1 222 ? -21.984 33.844 10.516 1 94.5 222 LYS A CA 1
ATOM 1667 C C . LYS A 1 222 ? -20.578 33.906 11.117 1 94.5 222 LYS A C 1
ATOM 1669 O O . LYS A 1 222 ? -20.062 34.969 11.414 1 94.5 222 LYS A O 1
ATOM 1674 N N . GLN A 1 223 ? -19.969 32.844 11.289 1 94.06 223 GLN A N 1
ATOM 1675 C CA . GLN A 1 223 ? -18.641 32.781 11.914 1 94.06 223 GLN A CA 1
ATOM 1676 C C . GLN A 1 223 ? -17.547 33.031 10.891 1 94.06 223 GLN A C 1
ATOM 1678 O O . GLN A 1 223 ? -17.734 32.812 9.695 1 94.06 223 GLN A O 1
ATOM 1683 N N . ARG A 1 224 ? -16.484 33.562 11.375 1 91.81 224 ARG A N 1
ATOM 1684 C CA . ARG A 1 224 ? -15.297 33.75 10.539 1 91.81 224 ARG A CA 1
ATOM 1685 C C . ARG A 1 224 ? -14.578 32.406 10.312 1 91.81 224 ARG A C 1
ATOM 1687 O O . ARG A 1 224 ? -14.633 31.516 11.156 1 91.81 224 ARG A O 1
ATOM 1694 N N . GLY A 1 225 ? -13.859 32.344 9.141 1 94 225 GLY A N 1
ATOM 1695 C CA . GLY A 1 225 ? -13.203 31.109 8.789 1 94 225 GLY A CA 1
ATOM 1696 C C . GLY A 1 225 ? -14.102 30.156 8.016 1 94 225 GLY A C 1
ATOM 1697 O O . GLY A 1 225 ? -15.125 30.562 7.469 1 94 225 GLY A O 1
ATOM 1698 N N . ASP A 1 226 ? -13.648 28.938 7.855 1 95.88 226 ASP A N 1
ATOM 1699 C CA . ASP A 1 226 ? -14.43 27.891 7.191 1 95.88 226 ASP A CA 1
ATOM 1700 C C . ASP A 1 226 ? -15.094 26.969 8.211 1 95.88 226 ASP A C 1
ATOM 1702 O O . ASP A 1 226 ? -14.57 25.906 8.531 1 95.88 226 ASP A O 1
ATOM 1706 N N . VAL A 1 227 ? -16.25 27.406 8.719 1 97.94 227 VAL A N 1
ATOM 1707 C CA . VAL A 1 227 ? -17 26.641 9.711 1 97.94 227 VAL A CA 1
ATOM 1708 C C . VAL A 1 227 ? -18.219 26 9.062 1 97.94 227 VAL A C 1
ATOM 1710 O O . VAL A 1 227 ? -19.078 26.703 8.508 1 97.94 227 VAL A O 1
ATOM 1713 N N . ARG A 1 228 ? -18.297 24.703 9.086 1 98.44 228 ARG A N 1
ATOM 1714 C CA . ARG A 1 228 ? -19.375 23.938 8.453 1 98.44 228 ARG A CA 1
ATOM 1715 C C . ARG A 1 228 ? -20.109 23.078 9.477 1 98.44 228 ARG A C 1
ATOM 1717 O O . ARG A 1 228 ? -19.469 22.438 10.328 1 98.44 228 ARG A O 1
ATOM 1724 N N . ALA A 1 229 ? -21.375 23 9.367 1 98.69 229 ALA A N 1
ATOM 1725 C CA . ALA A 1 229 ? -22.156 22.344 10.414 1 98.69 229 ALA A CA 1
ATOM 1726 C C . ALA A 1 229 ? -22.516 20.922 10.008 1 98.69 229 ALA A C 1
ATOM 1728 O O . ALA A 1 229 ? -22.578 20.016 10.852 1 98.69 229 ALA A O 1
ATOM 1729 N N . LEU A 1 230 ? -22.781 20.75 8.719 1 98.75 230 LEU A N 1
ATOM 1730 C CA . LEU A 1 230 ? -23.422 19.5 8.312 1 98.75 230 LEU A CA 1
ATOM 1731 C C . LEU A 1 230 ? -22.438 18.578 7.602 1 98.75 230 LEU A C 1
ATOM 1733 O O . LEU A 1 230 ? -21.672 19.031 6.742 1 98.75 230 LEU A O 1
ATOM 1737 N N . LEU A 1 231 ? -22.469 17.312 7.945 1 98.75 231 LEU A N 1
ATOM 1738 C CA . LEU A 1 231 ? -21.688 16.25 7.324 1 98.75 231 LEU A CA 1
ATOM 1739 C C . LEU A 1 231 ? -22.594 15.258 6.602 1 98.75 231 LEU A C 1
ATOM 1741 O O . LEU A 1 231 ? -23.562 14.75 7.184 1 98.75 231 LEU A O 1
ATOM 1745 N N . VAL A 1 232 ? -22.406 15.062 5.336 1 98.75 232 VAL A N 1
ATOM 1746 C CA . VAL A 1 232 ? -22.953 13.898 4.652 1 98.75 232 VAL A CA 1
ATOM 1747 C C . VAL A 1 232 ? -22.016 12.703 4.84 1 98.75 232 VAL A C 1
ATOM 1749 O O . VAL A 1 232 ? -20.953 12.648 4.23 1 98.75 232 VAL A O 1
ATOM 1752 N N . ASP A 1 233 ? -22.438 11.773 5.625 1 98.56 233 ASP A N 1
ATOM 1753 C CA . ASP A 1 233 ? -21.562 10.672 6.004 1 98.56 233 ASP A CA 1
ATOM 1754 C C . ASP A 1 233 ? -21.781 9.453 5.109 1 98.56 233 ASP A C 1
ATOM 1756 O O . ASP A 1 233 ? -22.5 8.523 5.484 1 98.56 233 ASP A O 1
ATOM 1760 N N . GLY A 1 234 ? -21.094 9.406 4.004 1 98.62 234 GLY A N 1
ATOM 1761 C CA . GLY A 1 234 ? -21.172 8.258 3.105 1 98.62 234 GLY A CA 1
ATOM 1762 C C . GLY A 1 234 ? -20.625 6.984 3.719 1 98.62 234 GLY A C 1
ATOM 1763 O O . GLY A 1 234 ? -20.938 5.883 3.26 1 98.62 234 GLY A O 1
ATOM 1764 N N . VAL A 1 235 ? -19.797 7.086 4.75 1 98.56 235 VAL A N 1
ATOM 1765 C CA . VAL A 1 235 ? -19.219 5.926 5.414 1 98.56 235 VAL A CA 1
ATOM 1766 C C . VAL A 1 235 ? -20.312 5.105 6.086 1 98.56 235 VAL A C 1
ATOM 1768 O O . VAL A 1 235 ? -20.25 3.875 6.109 1 98.56 235 VAL A O 1
ATOM 1771 N N . ALA A 1 236 ? -21.281 5.793 6.656 1 98 236 ALA A N 1
ATOM 1772 C CA . ALA A 1 236 ? -22.406 5.109 7.277 1 98 236 ALA A CA 1
ATOM 1773 C C . ALA A 1 236 ? -23.125 4.215 6.27 1 98 236 ALA A C 1
ATOM 1775 O O . ALA A 1 236 ? -23.531 3.1 6.602 1 98 236 ALA A O 1
ATOM 1776 N N . LEU A 1 237 ? -23.281 4.703 5.055 1 98.5 237 LEU A N 1
ATOM 1777 C CA . LEU A 1 237 ? -23.922 3.926 3.994 1 98.5 237 LEU A CA 1
ATOM 1778 C C . LEU A 1 237 ? -23.047 2.744 3.592 1 98.5 237 LEU A C 1
ATOM 1780 O O . LEU A 1 237 ? -23.547 1.626 3.43 1 98.5 237 LEU A O 1
ATOM 1784 N N . SER A 1 238 ? -21.75 3.012 3.422 1 98.44 238 SER A N 1
ATOM 1785 C CA . SER A 1 238 ? -20.797 1.957 3.094 1 98.44 238 SER A CA 1
ATOM 1786 C C . SER A 1 238 ? -20.828 0.846 4.137 1 98.44 238 SER A C 1
ATOM 1788 O O . SER A 1 238 ? -20.812 -0.338 3.795 1 98.44 238 SER A O 1
ATOM 1790 N N . ASN A 1 239 ? -20.859 1.244 5.402 1 98.38 239 ASN A N 1
ATOM 1791 C CA . ASN A 1 239 ? -20.891 0.294 6.508 1 98.38 239 ASN A CA 1
ATOM 1792 C C . ASN A 1 239 ? -22.094 -0.644 6.41 1 98.38 239 ASN A C 1
ATOM 1794 O O . ASN A 1 239 ? -22.031 -1.786 6.867 1 98.38 239 ASN A O 1
ATOM 1798 N N . LEU A 1 240 ? -23.125 -0.144 5.828 1 98.06 240 LEU A N 1
ATOM 1799 C CA . LEU A 1 240 ? -24.375 -0.911 5.754 1 98.06 240 LEU A CA 1
ATOM 1800 C C . LEU A 1 240 ? -24.469 -1.659 4.426 1 98.06 240 LEU A C 1
ATOM 1802 O O . LEU A 1 240 ? -25.516 -2.232 4.105 1 98.06 240 LEU A O 1
ATOM 1806 N N . GLY A 1 241 ? -23.406 -1.595 3.605 1 97.56 241 GLY A N 1
ATOM 1807 C CA . GLY A 1 241 ? -23.328 -2.486 2.459 1 97.56 241 GLY A CA 1
ATOM 1808 C C . GLY A 1 241 ? -23.406 -1.755 1.131 1 97.56 241 GLY A C 1
ATOM 1809 O O . GLY A 1 241 ? -23.438 -2.383 0.072 1 97.56 241 GLY A O 1
ATOM 1810 N N . ALA A 1 242 ? -23.312 -0.467 1.104 1 98.19 242 ALA A N 1
ATOM 1811 C CA . ALA A 1 242 ? -23.438 0.302 -0.132 1 98.19 242 ALA A CA 1
ATOM 1812 C C . ALA A 1 242 ? -22.266 0.024 -1.07 1 98.19 242 ALA A C 1
ATOM 1814 O O . ALA A 1 242 ? -21.125 -0.089 -0.628 1 98.19 242 ALA A O 1
ATOM 1815 N N . SER A 1 243 ? -22.578 -0.157 -2.367 1 97.62 243 SER A N 1
ATOM 1816 C CA . SER A 1 243 ? -21.547 -0.048 -3.393 1 97.62 243 SER A CA 1
ATOM 1817 C C . SER A 1 243 ? -21.062 1.392 -3.543 1 97.62 243 SER A C 1
ATOM 1819 O O . SER A 1 243 ? -21.562 2.293 -2.871 1 97.62 243 SER A O 1
ATOM 1821 N N . ASN A 1 244 ? -20.109 1.668 -4.398 1 97.75 244 ASN A N 1
ATOM 1822 C CA . ASN A 1 244 ? -19.594 3.021 -4.582 1 97.75 244 ASN A CA 1
ATOM 1823 C C . ASN A 1 244 ? -20.641 3.943 -5.191 1 97.75 244 ASN A C 1
ATOM 1825 O O . ASN A 1 244 ? -20.781 5.094 -4.773 1 97.75 244 ASN A O 1
ATOM 1829 N N . ILE A 1 245 ? -21.406 3.451 -6.184 1 97.69 245 ILE A N 1
ATOM 1830 C CA . ILE A 1 245 ? -22.406 4.289 -6.848 1 97.69 245 ILE A CA 1
ATOM 1831 C C . ILE A 1 245 ? -23.562 4.57 -5.895 1 97.69 245 ILE A C 1
ATOM 1833 O O . ILE A 1 245 ? -24.141 5.664 -5.906 1 97.69 245 ILE A O 1
ATOM 1837 N N . GLN A 1 246 ? -23.875 3.6 -5.082 1 98.44 246 GLN A N 1
ATOM 1838 C CA . GLN A 1 246 ? -24.906 3.814 -4.07 1 98.44 246 GLN A CA 1
ATOM 1839 C C . GLN A 1 246 ? -24.438 4.82 -3.02 1 98.44 246 GLN A C 1
ATOM 1841 O O . GLN A 1 246 ? -25.203 5.703 -2.617 1 98.44 246 GLN A O 1
ATOM 1846 N N . GLU A 1 247 ? -23.188 4.645 -2.545 1 98.69 247 GLU A N 1
ATOM 1847 C CA . GLU A 1 247 ? -22.625 5.578 -1.574 1 98.69 247 GLU A CA 1
ATOM 1848 C C . GLU A 1 247 ? -22.656 7.012 -2.102 1 98.69 247 GLU A C 1
ATOM 1850 O O . GLU A 1 247 ? -23.094 7.926 -1.401 1 98.69 247 GLU A O 1
ATOM 1855 N N . ILE A 1 248 ? -22.25 7.191 -3.365 1 98.5 248 ILE A N 1
ATOM 1856 C CA . ILE A 1 248 ? -22.234 8.516 -3.973 1 98.5 248 ILE A CA 1
ATOM 1857 C C . ILE A 1 248 ? -23.672 9.023 -4.141 1 98.5 248 ILE A C 1
ATOM 1859 O O . ILE A 1 248 ? -24 10.117 -3.691 1 98.5 248 ILE A O 1
ATOM 1863 N N . GLY A 1 249 ? -24.531 8.211 -4.758 1 98.5 249 GLY A N 1
ATOM 1864 C CA . GLY A 1 249 ? -25.875 8.633 -5.105 1 98.5 249 GLY A CA 1
ATOM 1865 C C . GLY A 1 249 ? -26.719 9.008 -3.898 1 98.5 249 GLY A C 1
ATOM 1866 O O . GLY A 1 249 ? -27.375 10.055 -3.889 1 98.5 249 GLY A O 1
ATOM 1867 N N . TYR A 1 250 ? -26.672 8.164 -2.896 1 98.69 250 TYR A N 1
ATOM 1868 C CA . TYR A 1 250 ? -27.469 8.438 -1.714 1 98.69 250 TYR A CA 1
ATOM 1869 C C . TYR A 1 250 ? -26.875 9.562 -0.886 1 98.69 250 TYR A C 1
ATOM 1871 O O . TYR A 1 250 ? -27.594 10.312 -0.223 1 98.69 250 TYR A O 1
ATOM 1879 N N . SER A 1 251 ? -25.547 9.719 -0.908 1 98.75 251 SER A N 1
ATOM 1880 C CA . SER A 1 251 ? -24.906 10.875 -0.282 1 98.75 251 SER A CA 1
ATOM 1881 C C . SER A 1 251 ? -25.375 12.18 -0.934 1 98.75 251 SER A C 1
ATOM 1883 O O . SER A 1 251 ? -25.641 13.164 -0.244 1 98.75 251 SER A O 1
ATOM 1885 N N . LEU A 1 252 ? -25.469 12.141 -2.275 1 98.5 252 LEU A N 1
ATOM 1886 C CA . LEU A 1 252 ? -25.984 13.312 -2.979 1 98.5 252 LEU A CA 1
ATOM 1887 C C . LEU A 1 252 ? -27.406 13.625 -2.541 1 98.5 252 LEU A C 1
ATOM 1889 O O . LEU A 1 252 ? -27.75 14.789 -2.307 1 98.5 252 LEU A O 1
ATOM 1893 N N . ALA A 1 253 ? -28.188 12.625 -2.406 1 98.44 253 ALA A N 1
ATOM 1894 C CA . ALA A 1 253 ? -29.578 12.805 -1.995 1 98.44 253 ALA A CA 1
ATOM 1895 C C . ALA A 1 253 ? -29.672 13.414 -0.599 1 98.44 253 ALA A C 1
ATOM 1897 O O . ALA A 1 253 ? -30.469 14.312 -0.357 1 98.44 253 ALA A O 1
ATOM 1898 N N . ALA A 1 254 ? -28.875 12.914 0.324 1 98.62 254 ALA A N 1
ATOM 1899 C CA . ALA A 1 254 ? -28.828 13.477 1.67 1 98.62 254 ALA A CA 1
ATOM 1900 C C . ALA A 1 254 ? -28.359 14.93 1.641 1 98.62 254 ALA A C 1
ATOM 1902 O O . ALA A 1 254 ? -28.922 15.781 2.328 1 98.62 254 ALA A O 1
ATOM 1903 N N . GLY A 1 255 ? -27.328 15.164 0.855 1 98.62 255 GLY A N 1
ATOM 1904 C CA . GLY A 1 255 ? -26.828 16.531 0.715 1 98.62 255 GLY A CA 1
ATOM 1905 C C . GLY A 1 255 ? -27.875 17.5 0.211 1 98.62 255 GLY A C 1
ATOM 1906 O O . GLY A 1 255 ? -28.031 18.594 0.75 1 98.62 255 GLY A O 1
ATOM 1907 N N . VAL A 1 256 ? -28.578 17.094 -0.8 1 98.19 256 VAL A N 1
ATOM 1908 C CA . VAL A 1 256 ? -29.609 17.953 -1.381 1 98.19 256 VAL A CA 1
ATOM 1909 C C . VAL A 1 256 ? -30.734 18.172 -0.371 1 98.19 256 VAL A C 1
ATOM 1911 O O . VAL A 1 256 ? -31.312 19.25 -0.292 1 98.19 256 VAL A O 1
ATOM 1914 N N . ALA A 1 257 ? -31.047 17.141 0.377 1 98.19 257 ALA A N 1
ATOM 1915 C CA . ALA A 1 257 ? -32.031 17.312 1.444 1 98.19 257 ALA A CA 1
ATOM 1916 C C . ALA A 1 257 ? -31.578 18.344 2.459 1 98.19 257 ALA A C 1
ATOM 1918 O O . ALA A 1 257 ? -32.375 19.156 2.928 1 98.19 257 ALA A O 1
ATOM 1919 N N . TYR A 1 258 ? -30.344 18.344 2.838 1 98.62 258 TYR A N 1
ATOM 1920 C CA . TYR A 1 258 ? -29.797 19.344 3.736 1 98.62 258 TYR A CA 1
ATOM 1921 C C . TYR A 1 258 ? -29.875 20.734 3.113 1 98.62 258 TYR A C 1
ATOM 1923 O O . TYR A 1 258 ? -30.234 21.703 3.789 1 98.62 258 TYR A O 1
ATOM 1931 N N . LEU A 1 259 ? -29.547 20.812 1.787 1 98.38 259 LEU A N 1
ATOM 1932 C CA . LEU A 1 259 ? -29.609 22.094 1.101 1 98.38 259 LEU A CA 1
ATOM 1933 C C . LEU A 1 259 ? -31.031 22.672 1.151 1 98.38 259 LEU A C 1
ATOM 1935 O O . LEU A 1 259 ? -31.203 23.875 1.374 1 98.38 259 LEU A O 1
ATOM 1939 N N . ARG A 1 260 ? -32 21.859 0.949 1 97.69 260 ARG A N 1
ATOM 1940 C CA . ARG A 1 260 ? -33.375 22.312 1.007 1 97.69 260 ARG A CA 1
ATOM 1941 C C . ARG A 1 260 ? -33.75 22.844 2.393 1 97.69 260 ARG A C 1
ATOM 1943 O O . ARG A 1 260 ? -34.344 23.906 2.518 1 97.69 260 ARG A O 1
ATOM 1950 N N . ALA A 1 261 ? -33.344 22.125 3.398 1 98.12 261 ALA A N 1
ATOM 1951 C CA . ALA A 1 261 ? -33.656 22.547 4.77 1 98.12 261 ALA A CA 1
ATOM 1952 C C . ALA A 1 261 ? -32.938 23.859 5.098 1 98.12 261 ALA A C 1
ATOM 1954 O O . ALA A 1 261 ? -33.531 24.734 5.754 1 98.12 261 ALA A O 1
ATOM 1955 N N . LEU A 1 262 ? -31.766 24 4.66 1 98.62 262 LEU A N 1
ATOM 1956 C CA . LEU A 1 262 ? -30.984 25.203 4.953 1 98.62 262 LEU A CA 1
ATOM 1957 C C . LEU A 1 262 ? -31.562 26.422 4.234 1 98.62 262 LEU A C 1
ATOM 1959 O O . LEU A 1 262 ? -31.641 27.5 4.816 1 98.62 262 LEU A O 1
ATOM 1963 N N . THR A 1 263 ? -31.953 26.234 3.01 1 98.06 263 THR A N 1
ATOM 1964 C CA . THR A 1 263 ? -32.5 27.359 2.26 1 98.06 263 THR A CA 1
ATOM 1965 C C . THR A 1 263 ? -33.875 27.734 2.789 1 98.06 263 THR A C 1
ATOM 1967 O O . THR A 1 263 ? -34.25 28.906 2.783 1 98.06 263 THR A O 1
ATOM 1970 N N . GLU A 1 264 ? -34.594 26.797 3.197 1 97.69 264 GLU A N 1
ATOM 1971 C CA . GLU A 1 264 ? -35.875 27.062 3.834 1 97.69 264 GLU A CA 1
ATOM 1972 C C . GLU A 1 264 ? -35.688 27.875 5.121 1 97.69 264 GLU A C 1
ATOM 1974 O O . GLU A 1 264 ? -36.562 28.656 5.492 1 97.69 264 GLU A O 1
ATOM 1979 N N . ALA A 1 265 ? -34.625 27.656 5.742 1 97.75 265 ALA A N 1
ATOM 1980 C CA . ALA A 1 265 ? -34.312 28.359 6.988 1 97.75 265 ALA A CA 1
ATOM 1981 C C . ALA A 1 265 ? -33.75 29.75 6.707 1 97.75 265 ALA A C 1
ATOM 1983 O O . ALA A 1 265 ? -33.469 30.516 7.637 1 97.75 265 ALA A O 1
ATOM 1984 N N . GLY A 1 266 ? -33.5 30.109 5.418 1 97.38 266 GLY A N 1
ATOM 1985 C CA . GLY A 1 266 ? -33.219 31.484 5.066 1 97.38 266 GLY A CA 1
ATOM 1986 C C . GLY A 1 266 ? -31.797 31.672 4.551 1 97.38 266 GLY A C 1
ATOM 1987 O O . GLY A 1 266 ? -31.406 32.781 4.156 1 97.38 266 GLY A O 1
ATOM 1988 N N . LEU A 1 267 ? -30.984 30.656 4.492 1 98.25 267 LEU A N 1
ATOM 1989 C CA . LEU A 1 267 ? -29.641 30.781 3.941 1 98.25 267 LEU A CA 1
ATOM 1990 C C . LEU A 1 267 ? -29.672 30.875 2.42 1 98.25 267 LEU A C 1
ATOM 1992 O O . LEU A 1 267 ? -30.516 30.234 1.776 1 98.25 267 LEU A O 1
ATOM 1996 N N . SER A 1 268 ? -28.75 31.703 1.847 1 97.88 268 SER A N 1
ATOM 1997 C CA . SER A 1 268 ? -28.578 31.672 0.398 1 97.88 268 SER A CA 1
ATOM 1998 C C . SER A 1 268 ? -28.062 30.312 -0.069 1 97.88 268 SER A C 1
ATOM 2000 O O . SER A 1 268 ? -27.562 29.531 0.737 1 97.88 268 SER A O 1
ATOM 2002 N N . VAL A 1 269 ? -28.188 30.047 -1.305 1 97.44 269 VAL A N 1
ATOM 2003 C CA . VAL A 1 269 ? -27.703 28.797 -1.882 1 97.44 269 VAL A CA 1
ATOM 2004 C C . VAL A 1 269 ? -26.203 28.656 -1.618 1 97.44 269 VAL A C 1
ATOM 2006 O O . VAL A 1 269 ? -25.719 27.594 -1.241 1 97.44 269 VAL A O 1
ATOM 2009 N N . GLU A 1 270 ? -25.453 29.734 -1.767 1 97.25 270 GLU A N 1
ATOM 2010 C CA . GLU A 1 270 ? -24.016 29.734 -1.555 1 97.25 270 GLU A CA 1
ATOM 2011 C C . GLU A 1 270 ? -23.672 29.453 -0.095 1 97.25 270 GLU A C 1
ATOM 2013 O O . GLU A 1 270 ? -22.766 28.672 0.195 1 97.25 270 GLU A O 1
ATOM 2018 N N . GLU A 1 271 ? -24.438 30.109 0.769 1 97.56 271 GLU A N 1
ATOM 2019 C CA . GLU A 1 271 ? -24.219 29.875 2.193 1 97.56 271 GLU A CA 1
ATOM 2020 C C . GLU A 1 271 ? -24.531 28.422 2.566 1 97.56 271 GLU A C 1
ATOM 2022 O O . GLU A 1 271 ? -23.797 27.812 3.355 1 97.56 271 GLU A O 1
ATOM 2027 N N . ALA A 1 272 ? -25.609 27.922 1.998 1 98.5 272 ALA A N 1
ATOM 2028 C CA . ALA A 1 272 ? -26.016 26.547 2.277 1 98.5 272 ALA A CA 1
ATOM 2029 C C . ALA A 1 272 ? -24.953 25.562 1.81 1 98.5 272 ALA A C 1
ATOM 2031 O O . ALA A 1 272 ? -24.594 24.641 2.547 1 98.5 272 ALA A O 1
ATOM 2032 N N . LEU A 1 273 ? -24.469 25.75 0.591 1 98.12 273 LEU A N 1
ATOM 2033 C CA . LEU A 1 273 ? -23.406 24.891 0.055 1 98.12 273 LEU A CA 1
ATOM 2034 C C . LEU A 1 273 ? -22.172 24.953 0.932 1 98.12 273 LEU A C 1
ATOM 2036 O O . LEU A 1 273 ? -21.484 23.938 1.116 1 98.12 273 LEU A O 1
ATOM 2040 N N . GLY A 1 274 ? -21.906 26.109 1.514 1 97.88 274 GLY A N 1
ATOM 2041 C CA . GLY A 1 274 ? -20.75 26.328 2.361 1 97.88 274 GLY A CA 1
ATOM 2042 C C . GLY A 1 274 ? -20.859 25.656 3.717 1 97.88 274 GLY A C 1
ATOM 2043 O O . GLY A 1 274 ? -19.891 25.625 4.48 1 97.88 274 GLY A O 1
ATOM 2044 N N . GLN A 1 275 ? -22.016 25.031 3.986 1 98.56 275 GLN A N 1
ATOM 2045 C CA . GLN A 1 275 ? -22.234 24.422 5.293 1 98.56 275 GLN A CA 1
ATOM 2046 C C . GLN A 1 275 ? -22.094 22.906 5.223 1 98.56 275 GLN A C 1
ATOM 2048 O O . GLN A 1 275 ? -22.203 22.219 6.242 1 98.56 275 GLN A O 1
ATOM 2053 N N . ILE A 1 276 ? -21.75 22.375 4.062 1 98.5 276 ILE A N 1
ATOM 2054 C CA . ILE A 1 276 ? -21.812 20.922 3.869 1 98.5 276 ILE A CA 1
ATOM 2055 C C . ILE A 1 276 ? -20.406 20.375 3.607 1 98.5 276 ILE A C 1
ATOM 2057 O O . ILE A 1 276 ? -19.641 20.984 2.857 1 98.5 276 ILE A O 1
ATOM 2061 N N . SER A 1 277 ? -20 19.344 4.246 1 98.38 277 SER A N 1
ATOM 2062 C CA . SER A 1 277 ? -18.844 18.516 3.934 1 98.38 277 SER A CA 1
ATOM 2063 C C . SER A 1 277 ? -19.234 17.062 3.738 1 98.38 277 SER A C 1
ATOM 2065 O O . SER A 1 277 ? -20.328 16.641 4.125 1 98.38 277 SER A O 1
ATOM 2067 N N . PHE A 1 278 ? -18.406 16.266 3.025 1 98.62 278 PHE A N 1
ATOM 2068 C CA . PHE A 1 278 ? -18.656 14.859 2.773 1 98.62 278 PHE A CA 1
ATOM 2069 C C . PHE A 1 278 ? -17.547 14 3.383 1 98.62 278 PHE A C 1
ATOM 2071 O O . PHE A 1 278 ? -16.422 14.453 3.541 1 98.62 278 PHE A O 1
ATOM 2078 N N . ARG A 1 279 ? -17.875 12.867 3.744 1 98.5 279 ARG A N 1
ATOM 2079 C CA . ARG A 1 279 ? -16.922 11.812 4.102 1 98.5 279 ARG A CA 1
ATOM 2080 C C . ARG A 1 279 ? -17.281 10.5 3.404 1 98.5 279 ARG A C 1
ATOM 2082 O O . ARG A 1 279 ? -18.438 10.109 3.354 1 98.5 279 ARG A O 1
ATOM 2089 N N . PHE A 1 280 ? -16.297 9.828 2.773 1 98.75 280 PHE A N 1
ATOM 2090 C CA . PHE A 1 280 ? -16.5 8.594 2.035 1 98.75 280 PHE A CA 1
ATOM 2091 C C . PHE A 1 280 ? -15.539 7.508 2.51 1 98.75 280 PHE A C 1
ATOM 2093 O O . PHE A 1 280 ? -14.445 7.809 2.988 1 98.75 280 PHE A O 1
ATOM 2100 N N . ALA A 1 281 ? -15.984 6.281 2.402 1 98.75 281 ALA A N 1
ATOM 2101 C CA . ALA A 1 281 ? -15.148 5.129 2.723 1 98.75 281 ALA A CA 1
ATOM 2102 C C . ALA A 1 281 ? -14.18 4.82 1.584 1 98.75 281 ALA A C 1
ATOM 2104 O O . ALA A 1 281 ? -14.562 4.832 0.412 1 98.75 281 ALA A O 1
ATOM 2105 N N . ALA A 1 282 ? -12.953 4.645 1.892 1 98.56 282 ALA A N 1
ATOM 2106 C CA . ALA A 1 282 ? -11.945 4.23 0.919 1 98.56 282 ALA A CA 1
ATOM 2107 C C . ALA A 1 282 ? -11.578 2.76 1.1 1 98.56 282 ALA A C 1
ATOM 2109 O O . ALA A 1 282 ? -11.109 2.355 2.166 1 98.56 282 ALA A O 1
ATOM 2110 N N . THR A 1 283 ? -11.773 1.969 0.111 1 97.19 283 THR A N 1
ATOM 2111 C CA . THR A 1 283 ? -11.445 0.549 0.175 1 97.19 283 THR A CA 1
ATOM 2112 C C . THR A 1 283 ? -10.141 0.262 -0.572 1 97.19 283 THR A C 1
ATOM 2114 O O . THR A 1 283 ? -9.57 1.157 -1.194 1 97.19 283 THR A O 1
ATOM 2117 N N . ASP A 1 284 ? -9.695 -0.979 -0.532 1 94.56 284 ASP A N 1
ATOM 2118 C CA . ASP A 1 284 ? -8.453 -1.395 -1.182 1 94.56 284 ASP A CA 1
ATOM 2119 C C . ASP A 1 284 ? -8.688 -1.723 -2.654 1 94.56 284 ASP A C 1
ATOM 2121 O O . ASP A 1 284 ? -7.785 -2.209 -3.338 1 94.56 284 ASP A O 1
ATOM 2125 N N . ASP A 1 285 ? -9.93 -1.535 -3.105 1 92.5 285 ASP A N 1
ATOM 2126 C CA . ASP A 1 285 ? -10.141 -1.468 -4.547 1 92.5 285 ASP A CA 1
ATOM 2127 C C . ASP A 1 285 ? -9.664 -0.131 -5.109 1 92.5 285 ASP A C 1
ATOM 2129 O O . ASP A 1 285 ? -10.453 0.806 -5.254 1 92.5 285 ASP A O 1
ATOM 2133 N N . GLN A 1 286 ? -8.5 -0.082 -5.438 1 90 286 GLN A N 1
ATOM 2134 C CA . GLN A 1 286 ? -7.758 1.154 -5.652 1 90 286 GLN A CA 1
ATOM 2135 C C . GLN A 1 286 ? -8.391 1.988 -6.766 1 90 286 GLN A C 1
ATOM 2137 O O . GLN A 1 286 ? -8.68 3.17 -6.57 1 90 286 GLN A O 1
ATOM 2142 N N . PHE A 1 287 ? -8.641 1.449 -7.93 1 91.38 287 PHE A N 1
ATOM 2143 C CA . PHE A 1 287 ? -9.094 2.227 -9.078 1 91.38 287 PHE A CA 1
ATOM 2144 C C . PHE A 1 287 ? -10.523 2.701 -8.875 1 91.38 287 PHE A C 1
ATOM 2146 O O . PHE A 1 287 ? -10.859 3.838 -9.219 1 91.38 287 PHE A O 1
ATOM 2153 N N . ASP A 1 288 ? -11.305 1.785 -8.273 1 93.94 288 ASP A N 1
ATOM 2154 C CA . ASP A 1 288 ? -12.68 2.176 -7.977 1 93.94 288 ASP A CA 1
ATOM 2155 C C . ASP A 1 288 ? -12.719 3.316 -6.961 1 93.94 288 ASP A C 1
ATOM 2157 O O . ASP A 1 288 ? -13.555 4.215 -7.059 1 93.94 288 ASP A O 1
ATOM 2161 N N . THR A 1 289 ? -11.859 3.254 -5.98 1 96.5 289 THR A N 1
ATOM 2162 C CA . THR A 1 289 ? -11.805 4.301 -4.965 1 96.5 289 THR A CA 1
ATOM 2163 C C . THR A 1 289 ? -11.344 5.621 -5.574 1 96.5 289 THR A C 1
ATOM 2165 O O . THR A 1 289 ? -11.891 6.68 -5.262 1 96.5 289 THR A O 1
ATOM 2168 N N . ILE A 1 290 ? -10.32 5.586 -6.461 1 95.25 290 ILE A N 1
ATOM 2169 C CA . ILE A 1 290 ? -9.875 6.785 -7.16 1 95.25 290 ILE A CA 1
ATOM 2170 C C . ILE A 1 290 ? -11.039 7.391 -7.941 1 95.25 290 ILE A C 1
ATOM 2172 O O . ILE A 1 290 ? -11.328 8.586 -7.805 1 95.25 290 ILE A O 1
ATOM 2176 N N . ALA A 1 291 ? -11.711 6.566 -8.703 1 95.94 291 ALA A N 1
ATOM 2177 C CA . ALA A 1 291 ? -12.812 7.023 -9.539 1 95.94 291 ALA A CA 1
ATOM 2178 C C . ALA A 1 291 ? -13.969 7.543 -8.695 1 95.94 291 ALA A C 1
ATOM 2180 O O . ALA A 1 291 ? -14.664 8.484 -9.086 1 95.94 291 ALA A O 1
ATOM 2181 N N . LYS A 1 292 ? -14.18 6.938 -7.574 1 97.62 292 LYS A N 1
ATOM 2182 C CA . LYS A 1 292 ? -15.258 7.344 -6.672 1 97.62 292 LYS A CA 1
ATOM 2183 C C . LYS A 1 292 ? -15.102 8.805 -6.258 1 97.62 292 LYS A C 1
ATOM 2185 O O . LYS A 1 292 ? -16.062 9.578 -6.336 1 97.62 292 LYS A O 1
ATOM 2190 N N . PHE A 1 293 ? -13.953 9.195 -5.82 1 97.44 293 PHE A N 1
ATOM 2191 C CA . PHE A 1 293 ? -13.727 10.562 -5.355 1 97.44 293 PHE A CA 1
ATOM 2192 C C . PHE A 1 293 ? -13.828 11.547 -6.512 1 97.44 293 PHE A C 1
ATOM 2194 O O . PHE A 1 293 ? -14.375 12.641 -6.355 1 97.44 293 PHE A O 1
ATOM 2201 N N . ARG A 1 294 ? -13.336 11.156 -7.703 1 95.62 294 ARG A N 1
ATOM 2202 C CA . ARG A 1 294 ? -13.477 11.977 -8.898 1 95.62 294 ARG A CA 1
ATOM 2203 C C . ARG A 1 294 ? -14.945 12.188 -9.258 1 95.62 294 ARG A C 1
ATOM 2205 O O . ARG A 1 294 ? -15.375 13.312 -9.492 1 95.62 294 ARG A O 1
ATOM 2212 N N . ALA A 1 295 ? -15.672 11.102 -9.211 1 96.56 295 ALA A N 1
ATOM 2213 C CA . ALA A 1 295 ? -17.078 11.133 -9.586 1 96.56 295 ALA A CA 1
ATOM 2214 C C . ALA A 1 295 ? -17.906 11.938 -8.578 1 96.56 295 ALA A C 1
ATOM 2216 O O . ALA A 1 295 ? -18.766 12.734 -8.961 1 96.56 295 ALA A O 1
ATOM 2217 N N . ALA A 1 296 ? -17.609 11.719 -7.305 1 98 296 ALA A N 1
ATOM 2218 C CA . ALA A 1 296 ? -18.344 12.414 -6.258 1 98 296 ALA A CA 1
ATOM 2219 C C . ALA A 1 296 ? -18.203 13.93 -6.398 1 98 296 ALA A C 1
ATOM 2221 O O . ALA A 1 296 ? -19.188 14.672 -6.309 1 98 296 ALA A O 1
ATOM 2222 N N . ARG A 1 297 ? -17 14.438 -6.641 1 96.44 297 ARG A N 1
ATOM 2223 C CA . ARG A 1 297 ? -16.766 15.867 -6.816 1 96.44 297 ARG A CA 1
ATOM 2224 C C . ARG A 1 297 ? -17.5 16.391 -8.047 1 96.44 297 ARG A C 1
ATOM 2226 O O . ARG A 1 297 ? -18.125 17.453 -7.996 1 96.44 297 ARG A O 1
ATOM 2233 N N . THR A 1 298 ? -17.438 15.633 -9.109 1 95.38 298 THR A N 1
ATOM 2234 C CA . THR A 1 298 ? -18.078 16.031 -10.359 1 95.38 298 THR A CA 1
ATOM 2235 C C . THR A 1 298 ? -19.578 16.188 -10.18 1 95.38 298 THR A C 1
ATOM 2237 O O . THR A 1 298 ? -20.172 17.172 -10.617 1 95.38 298 THR A O 1
ATOM 2240 N N . LEU A 1 299 ? -20.141 15.234 -9.516 1 96.94 299 LEU A N 1
ATOM 2241 C CA . LEU A 1 299 ? -21.594 15.195 -9.391 1 96.94 299 LEU A CA 1
ATOM 2242 C C . LEU A 1 299 ? -22.094 16.25 -8.414 1 96.94 299 LEU A C 1
ATOM 2244 O O . LEU A 1 299 ? -23.156 16.859 -8.625 1 96.94 299 LEU A O 1
ATOM 2248 N N . TRP A 1 300 ? -21.375 16.438 -7.316 1 97.56 300 TRP A N 1
ATOM 2249 C CA . TRP A 1 300 ? -21.781 17.5 -6.398 1 97.56 300 TRP A CA 1
ATOM 2250 C C . TRP A 1 300 ? -21.672 18.875 -7.062 1 97.56 300 TRP A C 1
ATOM 2252 O O . TRP A 1 300 ? -22.516 19.75 -6.836 1 97.56 300 TRP A O 1
ATOM 2262 N N . ALA A 1 301 ? -20.625 19.078 -7.824 1 95.5 301 ALA A N 1
ATOM 2263 C CA . ALA A 1 301 ? -20.484 20.312 -8.602 1 95.5 301 ALA A CA 1
ATOM 2264 C C . ALA A 1 301 ? -21.688 20.516 -9.523 1 95.5 301 ALA A C 1
ATOM 2266 O O . ALA A 1 301 ? -22.141 21.641 -9.719 1 95.5 301 ALA A O 1
ATOM 2267 N N . ARG A 1 302 ? -22.125 19.453 -10.086 1 95.06 302 ARG A N 1
ATOM 2268 C CA . ARG A 1 302 ? -23.312 19.531 -10.945 1 95.06 302 ARG A CA 1
ATOM 2269 C C . ARG A 1 302 ? -24.531 19.969 -10.156 1 95.06 302 ARG A C 1
ATOM 2271 O O . ARG A 1 302 ? -25.344 20.75 -10.656 1 95.06 302 ARG A O 1
ATOM 2278 N N . VAL A 1 303 ? -24.688 19.453 -8.992 1 96.25 303 VAL A N 1
ATOM 2279 C CA . VAL A 1 303 ? -25.781 19.875 -8.117 1 96.25 303 VAL A CA 1
ATOM 2280 C C . VAL A 1 303 ? -25.688 21.391 -7.895 1 96.25 303 VAL A C 1
ATOM 2282 O O . VAL A 1 303 ? -26.688 22.094 -8.031 1 96.25 303 VAL A O 1
ATOM 2285 N N . ALA A 1 304 ? -24.531 21.875 -7.57 1 96.75 304 ALA A N 1
ATOM 2286 C CA . ALA A 1 304 ? -24.328 23.297 -7.34 1 96.75 304 ALA A CA 1
ATOM 2287 C C . ALA A 1 304 ? -24.672 24.109 -8.586 1 96.75 304 ALA A C 1
ATOM 2289 O O . ALA A 1 304 ? -25.25 25.188 -8.5 1 96.75 304 ALA A O 1
ATOM 2290 N N . GLU A 1 305 ? -24.312 23.516 -9.719 1 94.56 305 GLU A N 1
ATOM 2291 C CA . GLU A 1 305 ? -24.594 24.172 -10.992 1 94.56 305 GLU A CA 1
ATOM 2292 C C . GLU A 1 305 ? -26.109 24.312 -11.219 1 94.56 305 GLU A C 1
ATOM 2294 O O . GLU A 1 305 ? -26.578 25.375 -11.617 1 94.56 305 GLU A O 1
ATOM 2299 N N . VAL A 1 306 ? -26.797 23.297 -10.953 1 94.19 306 VAL A N 1
ATOM 2300 C CA . VAL A 1 306 ? -28.234 23.281 -11.125 1 94.19 306 VAL A CA 1
ATOM 2301 C C . VAL A 1 306 ? -28.875 24.297 -10.188 1 94.19 306 VAL A C 1
ATOM 2303 O O . VAL A 1 306 ? -29.891 24.938 -10.531 1 94.19 306 VAL A O 1
ATOM 2306 N N . LEU A 1 307 ? -28.266 24.547 -9.109 1 95.88 307 LEU A N 1
ATOM 2307 C CA . LEU A 1 307 ? -28.781 25.484 -8.109 1 95.88 307 LEU A CA 1
ATOM 2308 C C . LEU A 1 307 ? -28.344 26.906 -8.414 1 95.88 307 LEU A C 1
ATOM 2310 O O . LEU A 1 307 ? -28.719 27.844 -7.699 1 95.88 307 LEU A O 1
ATOM 2314 N N . GLY A 1 308 ? -27.531 27.062 -9.438 1 93.75 308 GLY A N 1
ATOM 2315 C CA . GLY A 1 308 ? -27.156 28.391 -9.898 1 93.75 308 GLY A CA 1
ATOM 2316 C C . GLY A 1 308 ? -25.875 28.906 -9.25 1 93.75 308 GLY A C 1
ATOM 2317 O O . GLY A 1 308 ? -25.594 30.109 -9.297 1 93.75 308 GLY A O 1
ATOM 2318 N N . ALA A 1 309 ? -25.141 28.078 -8.586 1 95.38 309 ALA A N 1
ATOM 2319 C CA . ALA A 1 309 ? -23.906 28.484 -7.906 1 95.38 309 ALA A CA 1
ATOM 2320 C C . ALA A 1 309 ? -22.766 27.531 -8.219 1 95.38 309 ALA A C 1
ATOM 2322 O O . ALA A 1 309 ? -22.188 26.922 -7.316 1 95.38 309 ALA A O 1
ATOM 2323 N N . PRO A 1 310 ? -22.328 27.359 -9.438 1 91.56 310 PRO A N 1
ATOM 2324 C CA . PRO A 1 310 ? -21.344 26.359 -9.844 1 91.56 310 PRO A CA 1
ATOM 2325 C C . PRO A 1 310 ? -20.016 26.5 -9.102 1 91.56 310 PRO A C 1
ATOM 2327 O O . PRO A 1 310 ? -19.406 25.484 -8.719 1 91.56 310 PRO A O 1
ATOM 2330 N N . GLU A 1 311 ? -19.516 27.672 -8.797 1 87.62 311 GLU A N 1
ATOM 2331 C CA . GLU A 1 311 ? -18.219 27.891 -8.164 1 87.62 311 GLU A CA 1
ATOM 2332 C C . GLU A 1 311 ? -18.234 27.484 -6.691 1 87.62 311 GLU A C 1
ATOM 2334 O O . GLU A 1 311 ? -17.188 27.219 -6.094 1 87.62 311 GLU A O 1
ATOM 2339 N N . ALA A 1 312 ? -19.469 27.406 -6.172 1 91 312 ALA A N 1
ATOM 2340 C CA . ALA A 1 312 ? -19.625 27.016 -4.77 1 91 312 ALA A CA 1
ATOM 2341 C C . ALA A 1 312 ? -19.734 25.5 -4.621 1 91 312 ALA A C 1
ATOM 2343 O O . ALA A 1 312 ? -19.953 25 -3.52 1 91 312 ALA A O 1
ATOM 2344 N N . GLY A 1 313 ? -19.547 24.797 -5.762 1 90.88 313 GLY A N 1
ATOM 2345 C CA . GLY A 1 313 ? -19.656 23.359 -5.738 1 90.88 313 GLY A CA 1
ATOM 2346 C C . GLY A 1 313 ? -18.406 22.672 -5.215 1 90.88 313 GLY A C 1
ATOM 2347 O O . GLY A 1 313 ? -18.375 21.438 -5.082 1 90.88 313 GLY A O 1
ATOM 2348 N N . ARG A 1 314 ? -17.406 23.531 -4.859 1 90 314 ARG A N 1
ATOM 2349 C CA . ARG A 1 314 ? -16.203 23 -4.23 1 90 314 ARG A CA 1
ATOM 2350 C C . ARG A 1 314 ? -16.469 22.578 -2.787 1 90 314 ARG A C 1
ATOM 2352 O O . ARG A 1 314 ? -16.922 23.391 -1.98 1 90 314 ARG A O 1
ATOM 2359 N N . VAL A 1 315 ? -16.312 21.359 -2.475 1 94.25 315 VAL A N 1
ATOM 2360 C CA . VAL A 1 315 ? -16.703 20.859 -1.159 1 94.25 315 VAL A CA 1
ATOM 2361 C C . VAL A 1 315 ? -15.578 19.969 -0.606 1 94.25 315 VAL A C 1
ATOM 2363 O O . VAL A 1 315 ? -14.93 19.25 -1.357 1 94.25 315 VAL A O 1
ATOM 2366 N N . PRO A 1 316 ? -15.234 20.094 0.673 1 95.88 316 PRO A N 1
ATOM 2367 C CA . PRO A 1 316 ? -14.312 19.109 1.259 1 95.88 316 PRO A CA 1
ATOM 2368 C C . PRO A 1 316 ? -14.867 17.688 1.232 1 95.88 316 PRO A C 1
ATOM 2370 O O . PRO A 1 316 ? -16 17.453 1.647 1 95.88 316 PRO A O 1
ATOM 2373 N N . MET A 1 317 ? -14.148 16.797 0.687 1 97.38 317 MET A N 1
ATOM 2374 C CA . MET A 1 317 ? -14.469 15.375 0.717 1 97.38 317 MET A CA 1
ATOM 2375 C C . MET A 1 317 ? -13.375 14.586 1.426 1 97.38 317 MET A C 1
ATOM 2377 O O . MET A 1 317 ? -12.305 14.344 0.858 1 97.38 317 MET A O 1
ATOM 2381 N N . HIS A 1 318 ? -13.664 14.164 2.629 1 98.38 318 HIS A N 1
ATOM 2382 C CA . HIS A 1 318 ? -12.711 13.445 3.463 1 98.38 318 HIS A CA 1
ATOM 2383 C C . HIS A 1 318 ? -12.82 11.938 3.248 1 98.38 318 HIS A C 1
ATOM 2385 O O . HIS A 1 318 ? -13.891 11.43 2.918 1 98.38 318 HIS A O 1
ATOM 2391 N N . ALA A 1 319 ? -11.719 11.258 3.398 1 98.62 319 ALA A N 1
ATOM 2392 C CA . ALA A 1 319 ? -11.703 9.805 3.273 1 98.62 319 ALA A CA 1
ATOM 2393 C C . ALA A 1 319 ? -11.375 9.141 4.609 1 98.62 319 ALA A C 1
ATOM 2395 O O . ALA A 1 319 ? -10.586 9.68 5.395 1 98.62 319 ALA A O 1
ATOM 2396 N N . VAL A 1 320 ? -11.984 8.078 4.879 1 98.69 320 VAL A N 1
ATOM 2397 C CA . VAL A 1 320 ? -11.594 7.16 5.945 1 98.69 320 VAL A CA 1
ATOM 2398 C C . VAL A 1 320 ? -11.422 5.75 5.379 1 98.69 320 VAL A C 1
ATOM 2400 O O . VAL A 1 320 ? -12.211 5.316 4.535 1 98.69 320 VAL A O 1
ATOM 2403 N N . THR A 1 321 ? -10.32 5.082 5.73 1 98.69 321 THR A N 1
ATOM 2404 C CA . THR A 1 321 ? -10.203 3.693 5.305 1 98.69 321 THR A CA 1
ATOM 2405 C C . THR A 1 321 ? -11.414 2.885 5.766 1 98.69 321 THR A C 1
ATOM 2407 O O . THR A 1 321 ? -11.828 2.982 6.922 1 98.69 321 THR A O 1
ATOM 2410 N N . ALA A 1 322 ? -11.992 2.129 4.91 1 98.56 322 ALA A N 1
ATOM 2411 C CA . ALA A 1 322 ? -13.344 1.59 5.086 1 98.56 322 ALA A CA 1
ATOM 2412 C C . ALA A 1 322 ? -13.375 0.568 6.219 1 98.56 322 ALA A C 1
ATOM 2414 O O . ALA A 1 322 ? -12.703 -0.464 6.156 1 98.56 322 ALA A O 1
ATOM 2415 N N . PRO A 1 323 ? -14.188 0.753 7.191 1 98 323 PRO A N 1
ATOM 2416 C CA . PRO A 1 323 ? -14.312 -0.203 8.297 1 98 323 PRO A CA 1
ATOM 2417 C C . PRO A 1 323 ? -14.711 -1.6 7.82 1 98 323 PRO A C 1
ATOM 2419 O O . PRO A 1 323 ? -14.273 -2.598 8.398 1 98 323 PRO A O 1
ATOM 2422 N N . VAL A 1 324 ? -15.414 -1.745 6.77 1 98 324 VAL A N 1
ATOM 2423 C CA . VAL A 1 324 ? -15.984 -3.004 6.301 1 98 324 VAL A CA 1
ATOM 2424 C C . VAL A 1 324 ? -14.867 -3.945 5.859 1 98 324 VAL A C 1
ATOM 2426 O O . VAL A 1 324 ? -15.055 -5.164 5.809 1 98 324 VAL A O 1
ATOM 2429 N N . MET A 1 325 ? -13.68 -3.434 5.582 1 96.62 325 MET A N 1
ATOM 2430 C CA . MET A 1 325 ? -12.609 -4.258 5.023 1 96.62 325 MET A CA 1
ATOM 2431 C C . MET A 1 325 ? -11.781 -4.895 6.133 1 96.62 325 MET A C 1
ATOM 2433 O O . MET A 1 325 ? -10.969 -5.789 5.871 1 96.62 325 MET A O 1
ATOM 2437 N N . PHE A 1 326 ? -11.961 -4.434 7.355 1 97.81 326 PHE A N 1
ATOM 2438 C CA . PHE A 1 326 ? -11.094 -4.879 8.445 1 97.81 326 PHE A CA 1
ATOM 2439 C C . PHE A 1 326 ? -11.469 -6.281 8.898 1 97.81 326 PHE A C 1
ATOM 2441 O O . PHE A 1 326 ? -12.656 -6.605 9.008 1 97.81 326 PHE A O 1
ATOM 2448 N N . SER A 1 327 ? -10.508 -7.109 9.125 1 97.75 327 SER A N 1
ATOM 2449 C CA . SER A 1 327 ? -10.688 -8.453 9.656 1 97.75 327 SER A CA 1
ATOM 2450 C C . SER A 1 327 ? -10.148 -8.555 11.086 1 97.75 327 SER A C 1
ATOM 2452 O O . SER A 1 327 ? -9.195 -7.863 11.445 1 97.75 327 SER A O 1
ATOM 2454 N N . GLN A 1 328 ? -10.742 -9.375 11.844 1 97.56 328 GLN A N 1
ATOM 2455 C CA . GLN A 1 328 ? -10.25 -9.688 13.18 1 97.56 328 GLN A CA 1
ATOM 2456 C C . GLN A 1 328 ? -9.141 -10.734 13.133 1 97.56 328 GLN A C 1
ATOM 2458 O O . GLN A 1 328 ? -8.266 -10.758 14 1 97.56 328 GLN A O 1
ATOM 2463 N N . ARG A 1 329 ? -9.25 -11.578 12.062 1 96.94 329 ARG A N 1
ATOM 2464 C CA . ARG A 1 329 ? -8.227 -12.594 11.859 1 96.94 329 ARG A CA 1
ATOM 2465 C C . ARG A 1 329 ? -7.086 -12.062 10.992 1 96.94 329 ARG A C 1
ATOM 2467 O O . ARG A 1 329 ? -7.324 -11.375 10 1 96.94 329 ARG A O 1
ATOM 2474 N N . ASP A 1 330 ? -5.844 -12.414 11.445 1 95.88 330 ASP A N 1
ATOM 2475 C CA . ASP A 1 330 ? -4.652 -11.922 10.758 1 95.88 330 ASP A CA 1
ATOM 2476 C C . ASP A 1 330 ? -4.73 -10.414 10.523 1 95.88 330 ASP A C 1
ATOM 2478 O O . ASP A 1 330 ? -4.574 -9.953 9.391 1 95.88 330 ASP A O 1
ATOM 2482 N N . PRO A 1 331 ? -5 -9.641 11.602 1 96.75 331 PRO A N 1
ATOM 2483 C CA . PRO A 1 331 ? -5.277 -8.211 11.445 1 96.75 331 PRO A CA 1
ATOM 2484 C C . PRO A 1 331 ? -4.102 -7.449 10.836 1 96.75 331 PRO A C 1
ATOM 2486 O O . PRO A 1 331 ? -4.27 -6.324 10.359 1 96.75 331 PRO A O 1
ATOM 2489 N N . TRP A 1 332 ? -2.881 -7.992 10.828 1 95.12 332 TRP A N 1
ATOM 2490 C CA . TRP A 1 332 ? -1.706 -7.359 10.242 1 95.12 332 TRP A CA 1
ATOM 2491 C C . TRP A 1 332 ? -1.898 -7.137 8.742 1 95.12 332 TRP A C 1
ATOM 2493 O O . TRP A 1 332 ? -1.348 -6.191 8.172 1 95.12 332 TRP A O 1
ATOM 2503 N N . VAL A 1 333 ? -2.689 -7.957 8.117 1 96.62 333 VAL A N 1
ATOM 2504 C CA . VAL A 1 333 ? -2.996 -7.832 6.695 1 96.62 333 VAL A CA 1
ATOM 2505 C C . VAL A 1 333 ? -3.779 -6.547 6.449 1 96.62 333 VAL A C 1
ATOM 2507 O O . VAL A 1 333 ? -3.699 -5.965 5.363 1 96.62 333 VAL A O 1
ATOM 2510 N N . ASN A 1 334 ? -4.48 -6.055 7.508 1 98.06 334 ASN A N 1
ATOM 2511 C CA . ASN A 1 334 ? -5.207 -4.797 7.371 1 98.06 334 ASN A CA 1
ATOM 2512 C C . ASN A 1 334 ? -4.262 -3.631 7.098 1 98.06 334 ASN A C 1
ATOM 2514 O O . ASN A 1 334 ? -4.656 -2.635 6.492 1 98.06 334 ASN A O 1
ATOM 2518 N N . MET A 1 335 ? -2.977 -3.723 7.543 1 97.19 335 MET A N 1
ATOM 2519 C CA . MET A 1 335 ? -2.002 -2.672 7.262 1 97.19 335 MET A CA 1
ATOM 2520 C C . MET A 1 335 ? -1.777 -2.523 5.762 1 97.19 335 MET A C 1
ATOM 2522 O O . MET A 1 335 ? -1.561 -1.415 5.266 1 97.19 335 MET A O 1
ATOM 2526 N N . LEU A 1 336 ? -1.829 -3.635 5.082 1 96.56 336 LEU A N 1
ATOM 2527 C CA . LEU A 1 336 ? -1.688 -3.613 3.633 1 96.56 336 LEU A CA 1
ATOM 2528 C C . LEU A 1 336 ? -2.916 -2.994 2.975 1 96.56 336 LEU A C 1
ATOM 2530 O O . LEU A 1 336 ? -2.789 -2.154 2.08 1 96.56 336 LEU A O 1
ATOM 2534 N N . ARG A 1 337 ? -4.121 -3.355 3.506 1 97.75 337 ARG A N 1
ATOM 2535 C CA . ARG A 1 337 ? -5.379 -2.844 2.975 1 97.75 337 ARG A CA 1
ATOM 2536 C C . ARG A 1 337 ? -5.449 -1.326 3.098 1 97.75 337 ARG A C 1
ATOM 2538 O O . ARG A 1 337 ? -5.781 -0.634 2.133 1 97.75 337 ARG A O 1
ATOM 2545 N N . VAL A 1 338 ? -5.109 -0.862 4.266 1 98.31 338 VAL A N 1
ATOM 2546 C CA . VAL A 1 338 ? -5.285 0.566 4.508 1 98.31 338 VAL A CA 1
ATOM 2547 C C . VAL A 1 338 ? -4.238 1.354 3.725 1 98.31 338 VAL A C 1
ATOM 2549 O O . VAL A 1 338 ? -4.473 2.504 3.346 1 98.31 338 VAL A O 1
ATOM 2552 N N . THR A 1 339 ? -3.061 0.744 3.447 1 97.56 339 THR A N 1
ATOM 2553 C CA . THR A 1 339 ? -2.064 1.412 2.617 1 97.56 339 THR A CA 1
ATOM 2554 C C . THR A 1 339 ? -2.605 1.648 1.209 1 97.56 339 THR A C 1
ATOM 2556 O O . THR A 1 339 ? -2.529 2.764 0.688 1 97.56 339 THR A O 1
ATOM 2559 N N . VAL A 1 340 ? -3.215 0.634 0.656 1 96.88 340 VAL A N 1
ATOM 2560 C CA . VAL A 1 340 ? -3.775 0.73 -0.688 1 96.88 340 VAL A CA 1
ATOM 2561 C C . VAL A 1 340 ? -4.945 1.712 -0.692 1 96.88 340 VAL A C 1
ATOM 2563 O O . VAL A 1 340 ? -5.059 2.547 -1.593 1 96.88 340 VAL A O 1
ATOM 2566 N N . ALA A 1 341 ? -5.789 1.605 0.336 1 98.25 341 ALA A N 1
ATOM 2567 C CA . ALA A 1 341 ? -6.965 2.463 0.446 1 98.25 341 ALA A CA 1
ATOM 2568 C C . ALA A 1 341 ? -6.562 3.93 0.569 1 98.25 341 ALA A C 1
ATOM 2570 O O . ALA A 1 341 ? -7.129 4.793 -0.109 1 98.25 341 ALA A O 1
ATOM 2571 N N . ALA A 1 342 ? -5.582 4.195 1.464 1 98.06 342 ALA A N 1
ATOM 2572 C CA . ALA A 1 342 ? -5.113 5.562 1.662 1 98.06 342 ALA A CA 1
ATOM 2573 C C . ALA A 1 342 ? -4.484 6.117 0.387 1 98.06 342 ALA A C 1
ATOM 2575 O O . ALA A 1 342 ? -4.703 7.281 0.036 1 98.06 342 ALA A O 1
ATOM 2576 N N . PHE A 1 343 ? -3.754 5.297 -0.268 1 95.62 343 PHE A N 1
ATOM 2577 C CA . PHE A 1 343 ? -3.182 5.664 -1.558 1 95.62 343 PHE A CA 1
ATOM 2578 C C . PHE A 1 343 ? -4.273 6.09 -2.533 1 95.62 343 PHE A C 1
ATOM 2580 O O . PHE A 1 343 ? -4.184 7.156 -3.145 1 95.62 343 PHE A O 1
ATOM 2587 N N . ALA A 1 344 ? -5.266 5.285 -2.701 1 96 344 ALA A N 1
ATOM 2588 C CA . ALA A 1 344 ? -6.344 5.516 -3.658 1 96 344 ALA A CA 1
ATOM 2589 C C . ALA A 1 344 ? -7.102 6.801 -3.332 1 96 344 ALA A C 1
ATOM 2591 O O . ALA A 1 344 ? -7.387 7.605 -4.223 1 96 344 ALA A O 1
ATOM 2592 N N . ALA A 1 345 ? -7.402 6.98 -2.061 1 97.44 345 ALA A N 1
ATOM 2593 C CA . ALA A 1 345 ? -8.125 8.172 -1.627 1 97.44 345 ALA A CA 1
ATOM 2594 C C . ALA A 1 345 ? -7.316 9.438 -1.917 1 97.44 345 ALA A C 1
ATOM 2596 O O . ALA A 1 345 ? -7.855 10.422 -2.426 1 97.44 345 ALA A O 1
ATOM 2597 N N . GLY A 1 346 ? -6.039 9.406 -1.599 1 94.44 346 GLY A N 1
ATOM 2598 C CA . GLY A 1 346 ? -5.164 10.539 -1.854 1 94.44 346 GLY A CA 1
ATOM 2599 C C . GLY A 1 346 ? -5.062 10.891 -3.326 1 94.44 346 GLY A C 1
ATOM 2600 O O . GLY A 1 346 ? -5.273 12.047 -3.707 1 94.44 346 GLY A O 1
ATOM 2601 N N . VAL A 1 347 ? -4.801 9.891 -4.113 1 92.94 347 VAL A N 1
ATOM 2602 C CA . VAL A 1 347 ? -4.672 10.078 -5.555 1 92.94 347 VAL A CA 1
ATOM 2603 C C . VAL A 1 347 ? -6.012 10.516 -6.141 1 92.94 347 VAL A C 1
ATOM 2605 O O . VAL A 1 347 ? -6.055 11.305 -7.09 1 92.94 347 VAL A O 1
ATOM 2608 N N . GLY A 1 348 ? -7.105 10.07 -5.52 1 94.5 348 GLY A N 1
ATOM 2609 C CA . GLY A 1 348 ? -8.438 10.469 -5.949 1 94.5 348 GLY A CA 1
ATOM 2610 C C . GLY A 1 348 ? -8.781 11.898 -5.582 1 94.5 348 GLY A C 1
ATOM 2611 O O . GLY A 1 348 ? -9.82 12.422 -6 1 94.5 348 GLY A O 1
ATOM 2612 N N . GLY A 1 349 ? -7.957 12.523 -4.715 1 93.62 349 GLY A N 1
ATOM 2613 C CA . GLY A 1 349 ? -8.133 13.938 -4.414 1 93.62 349 GLY A CA 1
ATOM 2614 C C . GLY A 1 349 ? -8.891 14.188 -3.125 1 93.62 349 GLY A C 1
ATOM 2615 O O . GLY A 1 349 ? -9.539 15.219 -2.967 1 93.62 349 GLY A O 1
ATOM 2616 N N . ALA A 1 350 ? -8.883 13.281 -2.207 1 96.19 350 ALA A N 1
ATOM 2617 C CA . ALA A 1 350 ? -9.523 13.5 -0.912 1 96.19 350 ALA A CA 1
ATOM 2618 C C . ALA A 1 350 ? -8.922 14.719 -0.205 1 96.19 350 ALA A C 1
ATOM 2620 O O . ALA A 1 350 ? -7.719 14.969 -0.302 1 96.19 350 ALA A O 1
ATOM 2621 N N . THR A 1 351 ? -9.719 15.469 0.495 1 95.75 351 THR A N 1
ATOM 2622 C CA . THR A 1 351 ? -9.266 16.625 1.269 1 95.75 351 THR A CA 1
ATOM 2623 C C . THR A 1 351 ? -8.375 16.172 2.428 1 95.75 351 THR A C 1
ATOM 2625 O O . THR A 1 351 ? -7.332 16.781 2.684 1 95.75 351 THR A O 1
ATOM 2628 N N . SER A 1 352 ? -8.781 15.242 3.109 1 97.19 352 SER A N 1
ATOM 2629 C CA . SER A 1 352 ? -8.008 14.586 4.16 1 97.19 352 SER A CA 1
ATOM 2630 C C . SER A 1 352 ? -8.25 13.078 4.172 1 97.19 352 SER A C 1
ATOM 2632 O O . SER A 1 352 ? -9.266 12.609 3.648 1 97.19 352 SER A O 1
ATOM 2634 N N . VAL A 1 353 ? -7.309 12.336 4.684 1 98.25 353 VAL A N 1
ATOM 2635 C CA . VAL A 1 353 ? -7.41 10.883 4.766 1 98.25 353 VAL A CA 1
ATOM 2636 C C . VAL A 1 353 ? -7.168 10.43 6.207 1 98.25 353 VAL A C 1
ATOM 2638 O O . VAL A 1 353 ? -6.137 10.758 6.801 1 98.25 353 VAL A O 1
ATOM 2641 N N . GLU A 1 354 ? -8.102 9.773 6.758 1 98.69 354 GLU A N 1
ATOM 2642 C CA . GLU A 1 354 ? -7.926 9.086 8.031 1 98.69 354 GLU A CA 1
ATOM 2643 C C . GLU A 1 354 ? -7.664 7.594 7.824 1 98.69 354 GLU A C 1
ATOM 2645 O O . GLU A 1 354 ? -8.5 6.883 7.266 1 98.69 354 GLU A O 1
ATOM 2650 N N . VAL A 1 355 ? -6.547 7.184 8.266 1 98.62 355 VAL A N 1
ATOM 2651 C CA . VAL A 1 355 ? -6.203 5.766 8.25 1 98.62 355 VAL A CA 1
ATOM 2652 C C . VAL A 1 355 ? -6.52 5.141 9.609 1 98.62 355 VAL A C 1
ATOM 2654 O O . VAL A 1 355 ? -5.93 5.52 10.625 1 98.62 355 VAL A O 1
ATOM 2657 N N . LEU A 1 356 ? -7.43 4.215 9.594 1 98.19 356 LEU A N 1
ATOM 2658 C CA . LEU A 1 356 ? -7.773 3.527 10.836 1 98.19 356 LEU A CA 1
ATOM 2659 C C . LEU A 1 356 ? -6.676 2.547 11.234 1 98.19 356 LEU A C 1
ATOM 2661 O O . LEU A 1 356 ? -5.996 1.982 10.375 1 98.19 356 LEU A O 1
ATOM 2665 N N . PRO A 1 357 ? -6.508 2.387 12.562 1 97.12 357 PRO A N 1
ATOM 2666 C CA . PRO A 1 357 ? -5.492 1.422 13 1 97.12 357 PRO A CA 1
ATOM 2667 C C . PRO A 1 357 ? -5.785 0.003 12.516 1 97.12 357 PRO A C 1
ATOM 2669 O O . PRO A 1 357 ? -6.953 -0.384 12.391 1 97.12 357 PRO A O 1
ATOM 2672 N N . PHE A 1 358 ? -4.734 -0.831 12.297 1 97.38 358 PHE A N 1
ATOM 2673 C CA . PHE A 1 358 ? -4.848 -2.137 11.664 1 97.38 358 PHE A CA 1
ATOM 2674 C C . PHE A 1 358 ? -5.742 -3.061 12.477 1 97.38 358 PHE A C 1
ATOM 2676 O O . PHE A 1 358 ? -6.293 -4.027 11.945 1 97.38 358 PHE A O 1
ATOM 2683 N N . ASP A 1 359 ? -5.906 -2.791 13.805 1 96.5 359 ASP A N 1
ATOM 2684 C CA . ASP A 1 359 ? -6.668 -3.67 14.688 1 96.5 359 ASP A CA 1
ATOM 2685 C C . ASP A 1 359 ? -8.023 -3.055 15.039 1 96.5 359 ASP A C 1
ATOM 2687 O O . ASP A 1 359 ? -8.594 -3.35 16.094 1 96.5 359 ASP A O 1
ATOM 2691 N N . TYR A 1 360 ? -8.492 -2.199 14.211 1 95.88 360 TYR A N 1
ATOM 2692 C CA . TYR A 1 360 ? -9.719 -1.443 14.406 1 95.88 360 TYR A CA 1
ATOM 2693 C C . TYR A 1 360 ? -10.883 -2.371 14.734 1 95.88 360 TYR A C 1
ATOM 2695 O O . TYR A 1 360 ? -11.773 -2.014 15.508 1 95.88 360 TYR A O 1
ATOM 2703 N N . ALA A 1 361 ? -10.914 -3.586 14.172 1 95.94 361 ALA A N 1
ATOM 2704 C CA . ALA A 1 361 ? -12.055 -4.488 14.281 1 95.94 361 ALA A CA 1
ATOM 2705 C C . ALA A 1 361 ? -11.977 -5.328 15.555 1 95.94 361 ALA A C 1
ATOM 2707 O O . ALA A 1 361 ? -12.891 -6.086 15.867 1 95.94 361 ALA A O 1
ATOM 2708 N N . ILE A 1 362 ? -10.875 -5.238 16.266 1 95.94 362 ILE A N 1
ATOM 2709 C CA . ILE A 1 362 ? -10.672 -6.027 17.469 1 95.94 362 ILE A CA 1
ATOM 2710 C C . ILE A 1 362 ? -11.031 -5.188 18.703 1 95.94 362 ILE A C 1
ATOM 2712 O O . ILE A 1 362 ? -10.383 -4.176 18.969 1 95.94 362 ILE A O 1
ATOM 2716 N N . GLU A 1 363 ? -11.984 -5.598 19.406 1 92.69 363 GLU A N 1
ATOM 2717 C CA . GLU A 1 363 ? -12.352 -4.883 20.625 1 92.69 363 GLU A CA 1
ATOM 2718 C C . GLU A 1 363 ? -11.203 -4.887 21.641 1 92.69 363 GLU A C 1
ATOM 2720 O O . GLU A 1 363 ? -10.641 -5.941 21.938 1 92.69 363 GLU A O 1
ATOM 2725 N N . GLY A 1 364 ? -10.867 -3.748 22.062 1 89.44 364 GLY A N 1
ATOM 2726 C CA . GLY A 1 364 ? -9.75 -3.625 22.984 1 89.44 364 GLY A CA 1
ATOM 2727 C C . GLY A 1 364 ? -8.406 -3.582 22.281 1 89.44 364 GLY A C 1
ATOM 2728 O O . GLY A 1 364 ? -7.375 -3.336 22.906 1 89.44 364 GLY A O 1
ATOM 2729 N N . GLY A 1 365 ? -8.414 -3.891 20.953 1 91.94 365 GLY A N 1
ATOM 2730 C CA . GLY A 1 365 ? -7.195 -3.852 20.156 1 91.94 365 GLY A CA 1
ATOM 2731 C C . GLY A 1 365 ? -6.438 -5.164 20.156 1 91.94 365 GLY A C 1
ATOM 2732 O O . GLY A 1 365 ? -6.773 -6.078 20.922 1 91.94 365 GLY A O 1
ATOM 2733 N N . GLN A 1 366 ? -5.453 -5.289 19.234 1 93.88 366 GLN A N 1
ATOM 2734 C CA . GLN A 1 366 ? -4.586 -6.457 19.156 1 93.88 366 GLN A CA 1
ATOM 2735 C C . GLN A 1 366 ? -3.811 -6.652 20.453 1 93.88 366 GLN A C 1
ATOM 2737 O O . GLN A 1 366 ? -3.172 -5.723 20.953 1 93.88 366 GLN A O 1
ATOM 2742 N N . PRO A 1 367 ? -3.834 -7.848 21.031 1 91.38 367 PRO A N 1
ATOM 2743 C CA . PRO A 1 367 ? -3.109 -8.094 22.281 1 91.38 367 PRO A CA 1
ATOM 2744 C C . PRO A 1 367 ? -1.613 -7.812 22.156 1 91.38 367 PRO A C 1
ATOM 2746 O O . PRO A 1 367 ? -1.007 -8.109 21.125 1 91.38 367 PRO A O 1
ATOM 2749 N N . ASN A 1 368 ? -1.021 -7.215 23.172 1 89.69 368 ASN A N 1
ATOM 2750 C CA . ASN A 1 368 ? 0.409 -6.965 23.312 1 89.69 368 ASN A CA 1
ATOM 2751 C C . ASN A 1 368 ? 0.91 -5.949 22.297 1 89.69 368 ASN A C 1
ATOM 2753 O O . ASN A 1 368 ? 2.088 -5.957 21.938 1 89.69 368 ASN A O 1
ATOM 2757 N N . VAL A 1 369 ? 0.033 -5.23 21.75 1 92.44 369 VAL A N 1
ATOM 2758 C CA . VAL A 1 369 ? 0.411 -4.129 20.875 1 92.44 369 VAL A CA 1
ATOM 2759 C C . VAL A 1 369 ? -0.014 -2.801 21.5 1 92.44 369 VAL A C 1
ATOM 2761 O O . VAL A 1 369 ? -1.159 -2.648 21.938 1 92.44 369 VAL A O 1
ATOM 2764 N N . SER A 1 370 ? 0.884 -1.88 21.609 1 91.5 370 SER A N 1
ATOM 2765 C CA . SER A 1 370 ? 0.604 -0.619 22.281 1 91.5 370 SER A CA 1
ATOM 2766 C C . SER A 1 370 ? -0.272 0.288 21.422 1 91.5 370 SER A C 1
ATOM 2768 O O . SER A 1 370 ? -0.23 0.218 20.203 1 91.5 370 SER A O 1
ATOM 2770 N N . GLN A 1 371 ? -1.009 1.165 22.047 1 89.5 371 GLN A N 1
ATOM 2771 C CA . GLN A 1 371 ? -1.82 2.168 21.375 1 89.5 371 GLN A CA 1
ATOM 2772 C C . GLN A 1 371 ? -0.95 3.117 20.547 1 89.5 371 GLN A C 1
ATOM 2774 O O . GLN A 1 371 ? -1.323 3.508 19.438 1 89.5 371 GLN A O 1
ATOM 2779 N N . THR A 1 372 ? 0.156 3.443 21.078 1 90.81 372 THR A N 1
ATOM 2780 C CA . THR A 1 372 ? 1.071 4.355 20.406 1 90.81 372 THR A CA 1
ATOM 2781 C C . THR A 1 372 ? 1.557 3.76 19.094 1 90.81 372 THR A C 1
ATOM 2783 O O . THR A 1 372 ? 1.642 4.461 18.078 1 90.81 372 THR A O 1
ATOM 2786 N N . PHE A 1 373 ? 1.788 2.469 19.109 1 92.81 373 PHE A N 1
ATOM 2787 C CA . PHE A 1 373 ? 2.244 1.812 17.891 1 92.81 373 PHE A CA 1
ATOM 2788 C C . PHE A 1 373 ? 1.167 1.862 16.812 1 92.81 373 PHE A C 1
ATOM 2790 O O . PHE A 1 373 ? 1.438 2.242 15.672 1 92.81 373 PHE A O 1
ATOM 2797 N N . LYS A 1 374 ? -0.001 1.438 17.234 1 94.12 374 LYS A N 1
ATOM 2798 C CA . LYS A 1 374 ? -1.076 1.307 16.266 1 94.12 374 LYS A CA 1
ATOM 2799 C C . LYS A 1 374 ? -1.402 2.652 15.617 1 94.12 374 LYS A C 1
ATOM 2801 O O . LYS A 1 374 ? -1.574 2.74 14.398 1 94.12 374 LYS A O 1
ATOM 2806 N N . THR A 1 375 ? -1.427 3.717 16.359 1 94.44 375 THR A N 1
ATOM 2807 C CA . THR A 1 375 ? -1.765 5.039 15.844 1 94.44 375 THR A CA 1
ATOM 2808 C C . THR A 1 375 ? -0.617 5.598 15.008 1 94.44 375 THR A C 1
ATOM 2810 O O . THR A 1 375 ? -0.847 6.242 13.984 1 94.44 375 THR A O 1
ATOM 2813 N N . ARG A 1 376 ? 0.587 5.371 15.422 1 94.75 376 ARG A N 1
ATOM 2814 C CA . ARG A 1 376 ? 1.751 5.852 14.688 1 94.75 376 ARG A CA 1
ATOM 2815 C C . ARG A 1 376 ? 1.838 5.195 13.312 1 94.75 376 ARG A C 1
ATOM 2817 O O . ARG A 1 376 ? 2.096 5.871 12.312 1 94.75 376 ARG A O 1
ATOM 2824 N N . ILE A 1 377 ? 1.617 3.889 13.25 1 95.88 377 ILE A N 1
ATOM 2825 C CA . ILE A 1 377 ? 1.699 3.18 11.977 1 95.88 377 ILE A CA 1
ATOM 2826 C C . ILE A 1 377 ? 0.615 3.689 11.031 1 95.88 377 ILE A C 1
ATOM 2828 O O . ILE A 1 377 ? 0.859 3.865 9.836 1 95.88 377 ILE A O 1
ATOM 2832 N N . ALA A 1 378 ? -0.562 3.91 11.594 1 97.75 378 ALA A N 1
ATOM 2833 C CA . ALA A 1 378 ? -1.638 4.477 10.789 1 97.75 378 ALA A CA 1
ATOM 2834 C C . ALA A 1 378 ? -1.252 5.852 10.25 1 97.75 378 ALA A C 1
ATOM 2836 O O . ALA A 1 378 ? -1.405 6.121 9.055 1 97.75 378 ALA A O 1
ATOM 2837 N N . ARG A 1 379 ? -0.712 6.711 11.047 1 97.5 379 ARG A N 1
ATOM 2838 C CA . ARG A 1 379 ? -0.26 8.039 10.648 1 97.5 379 ARG A CA 1
ATOM 2839 C C . ARG A 1 379 ? 0.856 7.953 9.617 1 97.5 379 ARG A C 1
ATOM 2841 O O . ARG A 1 379 ? 0.84 8.68 8.617 1 97.5 379 ARG A O 1
ATOM 2848 N N . ASN A 1 380 ? 1.808 7.043 9.836 1 96.5 380 ASN A N 1
ATOM 2849 C CA . ASN A 1 380 ? 2.959 6.898 8.953 1 96.5 380 ASN A CA 1
ATOM 2850 C C . ASN A 1 380 ? 2.543 6.426 7.559 1 96.5 380 ASN A C 1
ATOM 2852 O O . ASN A 1 380 ? 3.238 6.688 6.578 1 96.5 380 ASN A O 1
ATOM 2856 N N . THR A 1 381 ? 1.43 5.711 7.508 1 97.38 381 THR A N 1
ATOM 2857 C CA . THR A 1 381 ? 0.924 5.324 6.195 1 97.38 381 THR A CA 1
ATOM 2858 C C . THR A 1 381 ? 0.665 6.555 5.332 1 97.38 381 THR A C 1
ATOM 2860 O O . THR A 1 381 ? 1.114 6.625 4.188 1 97.38 381 THR A O 1
ATOM 2863 N N . ASN A 1 382 ? 0.015 7.574 5.918 1 96.81 382 ASN A N 1
ATOM 2864 C CA . ASN A 1 382 ? -0.192 8.836 5.219 1 96.81 382 ASN A CA 1
ATOM 2865 C C . ASN A 1 382 ? 1.133 9.516 4.879 1 96.81 382 ASN A C 1
ATOM 2867 O O . ASN A 1 382 ? 1.349 9.93 3.738 1 96.81 382 ASN A O 1
ATOM 2871 N N . LEU A 1 383 ? 1.989 9.602 5.844 1 95.56 383 LEU A N 1
ATOM 2872 C CA . LEU A 1 383 ? 3.225 10.367 5.711 1 95.56 383 LEU A CA 1
ATOM 2873 C C . LEU A 1 383 ? 4.141 9.742 4.66 1 95.56 383 LEU A C 1
ATOM 2875 O O . LEU A 1 383 ? 4.762 10.461 3.869 1 95.56 383 LEU A O 1
ATOM 2879 N N . LEU A 1 384 ? 4.211 8.43 4.68 1 95.31 384 LEU A N 1
ATOM 2880 C CA . LEU A 1 384 ? 5.012 7.738 3.68 1 95.31 384 LEU A CA 1
ATOM 2881 C C . LEU A 1 384 ? 4.504 8.039 2.273 1 95.31 384 LEU A C 1
ATOM 2883 O O . LEU A 1 384 ? 5.293 8.352 1.378 1 95.31 384 LEU A O 1
ATOM 2887 N N . LEU A 1 385 ? 3.232 7.953 2.068 1 94.62 385 LEU A N 1
ATOM 2888 C CA . LEU A 1 385 ? 2.625 8.164 0.759 1 94.62 385 LEU A CA 1
ATOM 2889 C C . LEU A 1 385 ? 2.869 9.594 0.272 1 94.62 385 LEU A C 1
ATOM 2891 O O . LEU A 1 385 ? 3.102 9.812 -0.919 1 94.62 385 LEU A O 1
ATOM 2895 N N . ILE A 1 386 ? 2.871 10.555 1.21 1 91.81 386 ILE A N 1
ATOM 2896 C CA . ILE A 1 386 ? 3.01 11.961 0.863 1 91.81 386 ILE A CA 1
ATOM 2897 C C . ILE A 1 386 ? 4.488 12.305 0.678 1 91.81 386 ILE A C 1
ATOM 2899 O O . ILE A 1 386 ? 4.871 12.898 -0.335 1 91.81 386 ILE A O 1
ATOM 2903 N N . GLU A 1 387 ? 5.324 11.789 1.59 1 88.88 387 GLU A N 1
ATOM 2904 C CA . GLU A 1 387 ? 6.691 12.297 1.682 1 88.88 387 GLU A CA 1
ATOM 2905 C C . GLU A 1 387 ? 7.66 11.406 0.904 1 88.88 387 GLU A C 1
ATOM 2907 O O . GLU A 1 387 ? 8.648 11.898 0.356 1 88.88 387 GLU A O 1
ATOM 2912 N N . GLU A 1 388 ? 7.41 10.148 0.845 1 88.75 388 GLU A N 1
ATOM 2913 C CA . GLU A 1 388 ? 8.344 9.227 0.215 1 88.75 388 GLU A CA 1
ATOM 2914 C C . GLU A 1 388 ? 7.891 8.852 -1.192 1 88.75 388 GLU A C 1
ATOM 2916 O O . GLU A 1 388 ? 8.695 8.828 -2.127 1 88.75 388 GLU A O 1
ATOM 2921 N N . SER A 1 389 ? 6.625 8.625 -1.294 1 86 389 SER A N 1
ATOM 2922 C CA . SER A 1 389 ? 6.102 8.164 -2.576 1 86 389 SER A CA 1
ATOM 2923 C C . SER A 1 389 ? 5.766 9.336 -3.488 1 86 389 SER A C 1
ATOM 2925 O O . SER A 1 389 ? 5.535 9.156 -4.688 1 86 389 SER A O 1
ATOM 2927 N N . HIS A 1 390 ? 5.723 10.508 -2.998 1 80.94 390 HIS A N 1
ATOM 2928 C CA . HIS A 1 390 ? 5.582 11.758 -3.738 1 80.94 390 HIS A CA 1
ATOM 2929 C C . HIS A 1 390 ? 4.27 11.789 -4.512 1 80.94 390 HIS A C 1
ATOM 2931 O O . HIS A 1 390 ? 4.234 12.227 -5.664 1 80.94 390 HIS A O 1
ATOM 2937 N N . LEU A 1 391 ? 3.232 11.281 -3.92 1 81.19 391 LEU A N 1
ATOM 2938 C CA . LEU A 1 391 ? 1.939 11.219 -4.594 1 81.19 391 LEU A CA 1
ATOM 2939 C C . LEU A 1 391 ? 1.349 12.617 -4.77 1 81.19 391 LEU A C 1
ATOM 2941 O O . LEU A 1 391 ? 0.446 12.812 -5.586 1 81.19 391 LEU A O 1
ATOM 2945 N N . GLY A 1 392 ? 1.93 13.57 -4.055 1 77.38 392 GLY A N 1
ATOM 2946 C CA . GLY A 1 392 ? 1.398 14.922 -4.121 1 77.38 392 GLY A CA 1
ATOM 2947 C C . GLY A 1 392 ? 2.098 15.789 -5.152 1 77.38 392 GLY A C 1
ATOM 2948 O O . GLY A 1 392 ? 1.71 16.938 -5.371 1 77.38 392 GLY A O 1
ATOM 2949 N N . TYR A 1 393 ? 3.109 15.219 -5.879 1 79.12 393 TYR A N 1
ATOM 2950 C CA . TYR A 1 393 ? 3.881 16 -6.832 1 79.12 393 TYR A CA 1
ATOM 2951 C C . TYR A 1 393 ? 3.027 16.406 -8.031 1 79.12 393 TYR A C 1
ATOM 2953 O O . TYR A 1 393 ? 3.219 17.469 -8.609 1 79.12 393 TYR A O 1
ATOM 2961 N N . VAL A 1 394 ? 2.184 15.523 -8.398 1 83.75 394 VAL A N 1
ATOM 2962 C CA . VAL A 1 394 ? 1.357 15.742 -9.578 1 83.75 394 VAL A CA 1
ATOM 2963 C C . VAL A 1 394 ? -0.117 15.758 -9.188 1 83.75 394 VAL A C 1
ATOM 2965 O O . VAL A 1 394 ? -0.587 14.859 -8.484 1 83.75 394 VAL A O 1
ATOM 2968 N N . ALA A 1 395 ? -0.701 16.859 -9.594 1 85.69 395 ALA A N 1
ATOM 2969 C CA . ALA A 1 395 ? -2.146 16.891 -9.383 1 85.69 395 ALA A CA 1
ATOM 2970 C C . ALA A 1 395 ? -2.857 15.898 -10.305 1 85.69 395 ALA A C 1
ATOM 2972 O O . ALA A 1 395 ? -2.604 15.867 -11.508 1 85.69 395 ALA A O 1
ATOM 2973 N N . ASP A 1 396 ? -3.67 15.016 -9.766 1 87.12 396 ASP A N 1
ATOM 2974 C CA . ASP A 1 396 ? -4.477 14.047 -10.5 1 87.12 396 ASP A CA 1
ATOM 2975 C C . ASP A 1 396 ? -3.615 13.219 -11.445 1 87.12 396 ASP A C 1
ATOM 2977 O O . ASP A 1 396 ? -3.865 13.188 -12.656 1 87.12 396 ASP A O 1
ATOM 2981 N N . PRO A 1 397 ? -2.771 12.461 -10.938 1 87.56 397 PRO A N 1
ATOM 2982 C CA . PRO A 1 397 ? -1.882 11.672 -11.797 1 87.56 397 PRO A CA 1
ATOM 2983 C C . PRO A 1 397 ? -2.637 10.656 -12.648 1 87.56 397 PRO A C 1
ATOM 2985 O O . PRO A 1 397 ? -2.09 10.141 -13.625 1 87.56 397 PRO A O 1
ATOM 2988 N N . ALA A 1 398 ? -3.846 10.375 -12.305 1 86.69 398 ALA A N 1
ATOM 2989 C CA . ALA A 1 398 ? -4.648 9.414 -13.047 1 86.69 398 ALA A CA 1
ATOM 2990 C C . ALA A 1 398 ? -5.281 10.055 -14.281 1 86.69 398 ALA A C 1
ATOM 2992 O O . ALA A 1 398 ? -5.789 9.359 -15.156 1 86.69 398 ALA A O 1
ATOM 2993 N N . GLY A 1 399 ? -5.266 11.406 -14.398 1 87.88 399 GLY A N 1
ATOM 2994 C CA . GLY A 1 399 ? -5.879 12.102 -15.516 1 87.88 399 GLY A CA 1
ATOM 2995 C C . GLY A 1 399 ? -5.371 11.633 -16.859 1 87.88 399 GLY A C 1
ATOM 2996 O O . GLY A 1 399 ? -4.164 11.453 -17.047 1 87.88 399 GLY A O 1
ATOM 2997 N N . GLY A 1 400 ? -6.293 11.328 -17.734 1 88.31 400 GLY A N 1
ATOM 2998 C CA . GLY A 1 400 ? -5.961 10.906 -19.094 1 88.31 400 GLY A CA 1
ATOM 2999 C C . GLY A 1 400 ? -5.938 9.398 -19.25 1 88.31 400 GLY A C 1
ATOM 3000 O O . GLY A 1 400 ? -5.957 8.898 -20.375 1 88.31 400 GLY A O 1
ATOM 3001 N N . SER A 1 401 ? -5.824 8.641 -18.125 1 89.62 401 SER A N 1
ATOM 3002 C CA . SER A 1 401 ? -5.879 7.184 -18.203 1 89.62 401 SER A CA 1
ATOM 3003 C C . SER A 1 401 ? -7.164 6.711 -18.875 1 89.62 401 SER A C 1
ATOM 3005 O O . SER A 1 401 ? -8.266 7.074 -18.453 1 89.62 401 SER A O 1
ATOM 3007 N N . TYR A 1 402 ? -7.059 5.875 -19.875 1 90.06 402 TYR A N 1
ATOM 3008 C CA . TYR A 1 402 ? -8.227 5.406 -20.609 1 90.06 402 TYR A CA 1
ATOM 3009 C C . TYR A 1 402 ? -9.203 4.691 -19.672 1 90.06 402 TYR A C 1
ATOM 3011 O O . TYR A 1 402 ? -10.414 4.934 -19.734 1 90.06 402 TYR A O 1
ATOM 3019 N N . PHE A 1 403 ? -8.648 3.924 -18.844 1 89.88 403 PHE A N 1
ATOM 3020 C CA . PHE A 1 403 ? -9.445 3.121 -17.922 1 89.88 403 PHE A CA 1
ATOM 3021 C C . PHE A 1 403 ? -10.102 3.998 -16.859 1 89.88 403 PHE A C 1
ATOM 3023 O O . PHE A 1 403 ? -11.32 3.975 -16.703 1 89.88 403 PHE A O 1
ATOM 3030 N N . ILE A 1 404 ? -9.398 4.848 -16.156 1 92.12 404 ILE A N 1
ATOM 3031 C CA . ILE A 1 404 ? -9.891 5.605 -15.016 1 92.12 404 ILE A CA 1
ATOM 3032 C C . ILE A 1 404 ? -10.906 6.641 -15.484 1 92.12 404 ILE A C 1
ATOM 3034 O O . ILE A 1 404 ? -11.914 6.879 -14.805 1 92.12 404 ILE A O 1
ATOM 3038 N N . GLU A 1 405 ? -10.633 7.254 -16.609 1 92.5 405 GLU A N 1
ATOM 3039 C CA . GLU A 1 405 ? -11.586 8.219 -17.156 1 92.5 405 GLU A CA 1
ATOM 3040 C C . GLU A 1 405 ? -12.93 7.562 -17.453 1 92.5 405 GLU A C 1
ATOM 3042 O O . GLU A 1 405 ? -13.977 8.094 -17.109 1 92.5 405 GLU A O 1
ATOM 3047 N N . GLU A 1 406 ? -12.828 6.426 -18.094 1 91.12 406 GLU A N 1
ATOM 3048 C CA . GLU A 1 406 ? -14.062 5.703 -18.391 1 91.12 406 GLU A CA 1
ATOM 3049 C C . GLU A 1 406 ? -14.773 5.258 -17.125 1 91.12 406 GLU A C 1
ATOM 3051 O O . GLU A 1 406 ? -15.992 5.391 -17 1 91.12 406 GLU A O 1
ATOM 3056 N N . LEU A 1 407 ? -14.031 4.684 -16.234 1 93.25 407 LEU A N 1
ATOM 3057 C CA . LEU A 1 407 ? -14.594 4.238 -14.961 1 93.25 407 LEU A CA 1
ATOM 3058 C C . LEU A 1 407 ? -15.266 5.395 -14.227 1 93.25 407 LEU A C 1
ATOM 3060 O O . LEU A 1 407 ? -16.359 5.238 -13.68 1 93.25 407 LEU A O 1
ATOM 3064 N N . THR A 1 408 ? -14.609 6.574 -14.18 1 94.12 408 THR A N 1
ATOM 3065 C CA . THR A 1 408 ? -15.164 7.762 -13.539 1 94.12 408 THR A CA 1
ATOM 3066 C C . THR A 1 408 ? -16.5 8.156 -14.188 1 94.12 408 THR A C 1
ATOM 3068 O O . THR A 1 408 ? -17.469 8.414 -13.484 1 94.12 408 THR A O 1
ATOM 3071 N N . THR A 1 409 ? -16.531 8.141 -15.484 1 93.19 409 THR A N 1
ATOM 3072 C CA . THR A 1 409 ? -17.734 8.492 -16.219 1 93.19 409 THR A CA 1
ATOM 3073 C C . THR A 1 409 ? -18.875 7.52 -15.906 1 93.19 409 THR A C 1
ATOM 3075 O O . THR A 1 409 ? -20 7.938 -15.656 1 93.19 409 THR A O 1
ATOM 3078 N N . GLU A 1 410 ? -18.562 6.262 -15.93 1 93.12 410 GLU A N 1
ATOM 3079 C CA . GLU A 1 410 ? -19.562 5.246 -15.633 1 93.12 410 GLU A CA 1
ATOM 3080 C C . GLU A 1 410 ? -20.109 5.398 -14.219 1 93.12 410 GLU A C 1
ATOM 3082 O O . GLU A 1 410 ? -21.312 5.281 -13.992 1 93.12 410 GLU A O 1
ATOM 3087 N N . LEU A 1 411 ? -19.234 5.633 -13.25 1 96 411 LEU A N 1
ATOM 3088 C CA . LEU A 1 411 ? -19.672 5.844 -11.875 1 96 411 LEU A CA 1
ATOM 3089 C C . LEU A 1 411 ? -20.562 7.078 -11.773 1 96 411 LEU A C 1
ATOM 3091 O O . LEU A 1 411 ? -21.562 7.074 -11.047 1 96 411 LEU A O 1
ATOM 3095 N N . CYS A 1 412 ? -20.219 8.164 -12.492 1 95.88 412 CYS A N 1
ATOM 3096 C CA . CYS A 1 412 ? -21.031 9.367 -12.5 1 95.88 412 CYS A CA 1
ATOM 3097 C C . CYS A 1 412 ? -22.438 9.062 -13 1 95.88 412 CYS A C 1
ATOM 3099 O O . CYS A 1 412 ? -23.422 9.43 -12.352 1 95.88 412 CYS A O 1
ATOM 3101 N N . ASP A 1 413 ? -22.531 8.375 -14.109 1 95.06 413 ASP A N 1
ATOM 3102 C CA . ASP A 1 413 ? -23.828 8.094 -14.734 1 95.06 413 ASP A CA 1
ATOM 3103 C C . ASP A 1 413 ? -24.703 7.25 -13.812 1 95.06 413 ASP A C 1
ATOM 3105 O O . ASP A 1 413 ? -25.859 7.594 -13.562 1 95.06 413 ASP A O 1
ATOM 3109 N N . LYS A 1 414 ? -24.156 6.254 -13.305 1 95.88 414 LYS A N 1
ATOM 3110 C CA . LYS A 1 414 ? -24.922 5.312 -12.492 1 95.88 414 LYS A CA 1
ATOM 3111 C C . LYS A 1 414 ? -25.281 5.922 -11.141 1 95.88 414 LYS A C 1
ATOM 3113 O O . LYS A 1 414 ? -26.391 5.727 -10.648 1 95.88 414 LYS A O 1
ATOM 3118 N N . ALA A 1 415 ? -24.359 6.625 -10.492 1 97.5 415 ALA A N 1
ATOM 3119 C CA . ALA A 1 415 ? -24.656 7.293 -9.227 1 97.5 415 ALA A CA 1
ATOM 3120 C C . ALA A 1 415 ? -25.719 8.375 -9.414 1 97.5 415 ALA A C 1
ATOM 3122 O O . ALA A 1 415 ? -26.578 8.562 -8.547 1 97.5 415 ALA A O 1
ATOM 3123 N N . TRP A 1 416 ? -25.641 9.102 -10.523 1 97 416 TRP A N 1
ATOM 3124 C CA . TRP A 1 416 ? -26.625 10.133 -10.82 1 97 416 TRP A CA 1
ATOM 3125 C C . TRP A 1 416 ? -28.016 9.516 -10.969 1 97 416 TRP A C 1
ATOM 3127 O O . TRP A 1 416 ? -29.016 10.094 -10.508 1 97 416 TRP A O 1
ATOM 3137 N N . GLU A 1 417 ? -28.062 8.367 -11.594 1 96.12 417 GLU A N 1
ATOM 3138 C CA . GLU A 1 417 ? -29.328 7.656 -11.727 1 96.12 417 GLU A CA 1
ATOM 3139 C C . GLU A 1 417 ? -29.906 7.301 -10.359 1 96.12 417 GLU A C 1
ATOM 3141 O O . GLU A 1 417 ? -31.109 7.465 -10.125 1 96.12 417 GLU A O 1
ATOM 3146 N N . ILE A 1 418 ? -29.109 6.859 -9.492 1 97.44 418 ILE A N 1
ATOM 3147 C CA . ILE A 1 418 ? -29.547 6.52 -8.141 1 97.44 418 ILE A CA 1
ATOM 3148 C C . ILE A 1 418 ? -30.047 7.773 -7.426 1 97.44 418 ILE A C 1
ATOM 3150 O O . ILE A 1 418 ? -31.109 7.758 -6.801 1 97.44 418 ILE A O 1
ATOM 3154 N N . PHE A 1 419 ? -29.328 8.844 -7.5 1 97.75 419 PHE A N 1
ATOM 3155 C CA . PHE A 1 419 ? -29.688 10.117 -6.887 1 97.75 419 PHE A CA 1
ATOM 3156 C C . PHE A 1 419 ? -31.031 10.609 -7.395 1 97.75 419 PHE A C 1
ATOM 3158 O O . PHE A 1 419 ? -31.922 10.945 -6.602 1 97.75 419 PHE A O 1
ATOM 3165 N N . THR A 1 420 ? -31.188 10.578 -8.719 1 96.25 420 THR A N 1
ATOM 3166 C CA . THR A 1 420 ? -32.406 11.109 -9.312 1 96.25 420 THR A CA 1
ATOM 3167 C C . THR A 1 420 ? -33.594 10.227 -8.961 1 96.25 420 THR A C 1
ATOM 3169 O O . THR A 1 420 ? -34.719 10.727 -8.766 1 96.25 420 THR A O 1
ATOM 3172 N N . LYS A 1 421 ? -33.375 8.953 -8.898 1 95.19 421 LYS A N 1
ATOM 3173 C CA . LYS A 1 421 ? -34.438 8.055 -8.461 1 95.19 421 LYS A CA 1
ATOM 3174 C C . LYS A 1 421 ? -34.844 8.359 -7.023 1 95.19 421 LYS A C 1
ATOM 3176 O O . LYS A 1 421 ? -36.031 8.391 -6.707 1 95.19 421 LYS A O 1
ATOM 3181 N N . ALA A 1 422 ? -33.906 8.57 -6.176 1 96.19 422 ALA A N 1
ATOM 3182 C CA . ALA A 1 422 ? -34.188 8.914 -4.789 1 96.19 422 ALA A CA 1
ATOM 3183 C C . ALA A 1 422 ? -34.938 10.234 -4.691 1 96.19 422 ALA A C 1
ATOM 3185 O O . ALA A 1 422 ? -35.906 10.344 -3.938 1 96.19 422 ALA A O 1
ATOM 3186 N N . GLU A 1 423 ? -34.531 11.227 -5.445 1 94.81 423 GLU A N 1
ATOM 3187 C CA . GLU A 1 423 ? -35.219 12.523 -5.461 1 94.81 423 GLU A CA 1
ATOM 3188 C C . GLU A 1 423 ? -36.625 12.398 -5.984 1 94.81 423 GLU A C 1
ATOM 3190 O O . GLU A 1 423 ? -37.562 13.047 -5.465 1 94.81 423 GLU A O 1
ATOM 3195 N N . GLY A 1 424 ? -36.75 11.625 -6.996 1 94.19 424 GLY A N 1
ATOM 3196 C CA . GLY A 1 424 ? -38.062 11.406 -7.57 1 94.19 424 GLY A CA 1
ATOM 3197 C C . GLY A 1 424 ? -39.031 10.742 -6.609 1 94.19 424 GLY A C 1
ATOM 3198 O O . GLY A 1 424 ? -40.25 10.93 -6.703 1 94.19 424 GLY A O 1
ATOM 3199 N N . ALA A 1 425 ? -38.469 10.039 -5.723 1 93.5 425 ALA A N 1
ATOM 3200 C CA . ALA A 1 425 ? -39.281 9.312 -4.75 1 93.5 425 ALA A CA 1
ATOM 3201 C C . ALA A 1 425 ? -39.5 10.148 -3.488 1 93.5 425 ALA A C 1
ATOM 3203 O O . ALA A 1 425 ? -40.031 9.648 -2.494 1 93.5 425 ALA A O 1
ATOM 3204 N N . GLY A 1 426 ? -39.125 11.344 -3.498 1 92.44 426 GLY A N 1
ATOM 3205 C CA . GLY A 1 426 ? -39.375 12.227 -2.369 1 92.44 426 GLY A CA 1
ATOM 3206 C C . GLY A 1 426 ? -38.094 12.625 -1.637 1 92.44 426 GLY A C 1
ATOM 3207 O O . GLY A 1 426 ? -38.156 13.375 -0.659 1 92.44 426 GLY A O 1
ATOM 3208 N N . GLY A 1 427 ? -37.031 12.094 -2.074 1 94.56 427 GLY A N 1
ATOM 3209 C CA . GLY A 1 427 ? -35.75 12.469 -1.463 1 94.56 427 GLY A CA 1
ATOM 3210 C C . GLY A 1 427 ? -35.25 11.445 -0.466 1 94.56 427 GLY A C 1
ATOM 3211 O O . GLY A 1 427 ? -35.875 10.406 -0.258 1 94.56 427 GLY A O 1
ATOM 3212 N N . PHE A 1 428 ? -34.125 11.711 0.156 1 96.81 428 PHE A N 1
ATOM 3213 C CA . PHE A 1 428 ? -33.406 10.773 1.029 1 96.81 428 PHE A CA 1
ATOM 3214 C C . PHE A 1 428 ? -34.281 10.414 2.23 1 96.81 428 PHE A C 1
ATOM 3216 O O . PHE A 1 428 ? -34.406 9.242 2.59 1 96.81 428 PHE A O 1
ATOM 3223 N N . ALA A 1 429 ? -34.906 11.391 2.861 1 92.06 429 ALA A N 1
ATOM 3224 C CA . ALA A 1 429 ? -35.625 11.195 4.117 1 92.06 429 ALA A CA 1
ATOM 3225 C C . ALA A 1 429 ? -36.875 10.344 3.904 1 92.06 429 ALA A C 1
ATOM 3227 O O . ALA A 1 429 ? -37.25 9.531 4.762 1 92.06 429 ALA A O 1
ATOM 3228 N N . GLU A 1 430 ? -37.531 10.461 2.832 1 91.56 430 GLU A N 1
ATOM 3229 C CA . GLU A 1 430 ? -38.781 9.766 2.559 1 91.56 430 GLU A CA 1
ATOM 3230 C C . GLU A 1 430 ? -38.531 8.414 1.903 1 91.56 430 GLU A C 1
ATOM 3232 O O . GLU A 1 430 ? -39.438 7.594 1.791 1 91.56 430 GLU A O 1
ATOM 3237 N N . HIS A 1 431 ? -37.344 8.164 1.544 1 91 431 HIS A N 1
ATOM 3238 C CA . HIS A 1 431 ? -37.031 6.996 0.729 1 91 431 HIS A CA 1
ATOM 3239 C C . HIS A 1 431 ? -36.188 5.992 1.504 1 91 431 HIS A C 1
ATOM 3241 O O . HIS A 1 431 ? -35.625 5.074 0.915 1 91 431 HIS A O 1
ATOM 3247 N N . GLN A 1 432 ? -36.125 6.035 2.709 1 93.44 432 GLN A N 1
ATOM 3248 C CA . GLN A 1 432 ? -35.156 5.305 3.527 1 93.44 432 GLN A CA 1
ATOM 3249 C C . GLN A 1 432 ? -35.375 3.799 3.434 1 93.44 432 GLN A C 1
ATOM 3251 O O . GLN A 1 432 ? -34.438 3.023 3.422 1 93.44 432 GLN A O 1
ATOM 3256 N N . SER A 1 433 ? -36.625 3.371 3.408 1 94.31 433 SER A N 1
ATOM 3257 C CA . SER A 1 433 ? -36.938 1.943 3.326 1 94.31 433 SER A CA 1
ATOM 3258 C C . SER A 1 433 ? -36.406 1.347 2.025 1 94.31 433 SER A C 1
ATOM 3260 O O . SER A 1 433 ? -35.875 0.229 2.012 1 94.31 433 SER A O 1
ATOM 3262 N N . GLU A 1 434 ? -36.594 2.117 0.994 1 95.5 434 GLU A N 1
ATOM 3263 C CA . GLU A 1 434 ? -36.094 1.658 -0.301 1 95.5 434 GLU A CA 1
ATOM 3264 C C . GLU A 1 434 ? -34.594 1.658 -0.343 1 95.5 434 GLU A C 1
ATOM 3266 O O . GLU A 1 434 ? -33.969 0.762 -0.93 1 95.5 434 GLU A O 1
ATOM 3271 N N . ILE A 1 435 ? -34.031 2.656 0.226 1 97.25 435 ILE A N 1
ATOM 3272 C CA . ILE A 1 435 ? -32.594 2.719 0.311 1 97.25 435 ILE A CA 1
ATOM 3273 C C . ILE A 1 435 ? -32.062 1.512 1.085 1 97.25 435 ILE A C 1
ATOM 3275 O O . ILE A 1 435 ? -31.109 0.847 0.646 1 97.25 435 ILE A O 1
ATOM 3279 N N . GLN A 1 436 ? -32.656 1.228 2.209 1 97.12 436 GLN A N 1
ATOM 3280 C CA . GLN A 1 436 ? -32.25 0.081 3.018 1 97.12 436 GLN A CA 1
ATOM 3281 C C . GLN A 1 436 ? -32.344 -1.214 2.217 1 97.12 436 GLN A C 1
ATOM 3283 O O . GLN A 1 436 ? -31.422 -2.033 2.254 1 97.12 436 GLN A O 1
ATOM 3288 N N . ALA A 1 437 ? -33.438 -1.368 1.523 1 97.5 437 ALA A N 1
ATOM 3289 C CA . ALA A 1 437 ? -33.625 -2.574 0.722 1 97.5 437 ALA A CA 1
ATOM 3290 C C . ALA A 1 437 ? -32.562 -2.701 -0.343 1 97.5 437 ALA A C 1
ATOM 3292 O O . ALA A 1 437 ? -32.062 -3.799 -0.611 1 97.5 437 ALA A O 1
ATOM 3293 N N . ALA A 1 438 ? -32.25 -1.605 -0.955 1 97.31 438 ALA A N 1
ATOM 3294 C CA . ALA A 1 438 ? -31.203 -1.605 -1.994 1 97.31 438 ALA A CA 1
ATOM 3295 C C . ALA A 1 438 ? -29.844 -1.979 -1.418 1 97.31 438 ALA A C 1
ATOM 3297 O O . ALA A 1 438 ? -29.109 -2.764 -2.016 1 97.31 438 ALA A O 1
ATOM 3298 N N . LEU A 1 439 ? -29.484 -1.386 -0.286 1 98 439 LEU A N 1
ATOM 3299 C CA . LEU A 1 439 ? -28.219 -1.691 0.356 1 98 439 LEU A CA 1
ATOM 3300 C C . LEU A 1 439 ? -28.172 -3.145 0.817 1 98 439 LEU A C 1
ATOM 3302 O O . LEU A 1 439 ? -27.141 -3.814 0.68 1 98 439 LEU A O 1
ATOM 3306 N N . ASP A 1 440 ? -29.312 -3.639 1.366 1 97.81 440 ASP A N 1
ATOM 3307 C CA . ASP A 1 440 ? -29.406 -5.035 1.784 1 97.81 440 ASP A CA 1
ATOM 3308 C C . ASP A 1 440 ? -29.156 -5.977 0.609 1 97.81 440 ASP A C 1
ATOM 3310 O O . ASP A 1 440 ? -28.438 -6.977 0.751 1 97.81 440 ASP A O 1
ATOM 3314 N N . ALA A 1 441 ? -29.719 -5.633 -0.483 1 97.75 441 ALA A N 1
ATOM 3315 C CA . ALA A 1 441 ? -29.547 -6.469 -1.669 1 97.75 441 ALA A CA 1
ATOM 3316 C C . ALA A 1 441 ? -28.094 -6.512 -2.115 1 97.75 441 ALA A C 1
ATOM 3318 O O . ALA A 1 441 ? -27.578 -7.57 -2.475 1 97.75 441 ALA A O 1
ATOM 3319 N N . THR A 1 442 ? -27.484 -5.383 -2.127 1 97.5 442 THR A N 1
ATOM 3320 C CA . THR A 1 442 ? -26.078 -5.309 -2.502 1 97.5 442 THR A CA 1
ATOM 3321 C C . THR A 1 442 ? -25.219 -6.078 -1.51 1 97.5 442 THR A C 1
ATOM 3323 O O . THR A 1 442 ? -24.312 -6.82 -1.909 1 97.5 442 THR A O 1
ATOM 3326 N N . TRP A 1 443 ? -25.469 -5.895 -0.282 1 97.31 443 TRP A N 1
ATOM 3327 C CA . TRP A 1 443 ? -24.734 -6.602 0.757 1 97.31 443 TRP A CA 1
ATOM 3328 C C . TRP A 1 443 ? -24.875 -8.109 0.607 1 97.31 443 TRP A C 1
ATOM 3330 O O . TRP A 1 443 ? -23.906 -8.852 0.693 1 97.31 443 TRP A O 1
ATOM 3340 N N . GLU A 1 444 ? -26.047 -8.562 0.433 1 97.75 444 GLU A N 1
ATOM 3341 C CA . GLU A 1 444 ? -26.297 -9.992 0.313 1 97.75 444 GLU A CA 1
ATOM 3342 C C . GLU A 1 444 ? -25.578 -10.578 -0.904 1 97.75 444 GLU A C 1
ATOM 3344 O O . GLU A 1 444 ? -25.094 -11.711 -0.86 1 97.75 444 GLU A O 1
ATOM 3349 N N . ALA A 1 445 ? -25.594 -9.82 -1.971 1 97.25 445 ALA A N 1
ATOM 3350 C CA . ALA A 1 445 ? -24.844 -10.266 -3.148 1 97.25 445 ALA A CA 1
ATOM 3351 C C . ALA A 1 445 ? -23.359 -10.398 -2.838 1 97.25 445 ALA A C 1
ATOM 3353 O O . ALA A 1 445 ? -22.734 -11.391 -3.215 1 97.25 445 ALA A O 1
ATOM 3354 N N . ARG A 1 446 ? -22.812 -9.43 -2.193 1 96.75 446 ARG A N 1
ATOM 3355 C CA . ARG A 1 446 ? -21.406 -9.461 -1.82 1 96.75 446 ARG A CA 1
ATOM 3356 C C . ARG A 1 446 ? -21.125 -10.602 -0.85 1 96.75 446 ARG A C 1
ATOM 3358 O O . ARG A 1 446 ? -20.141 -11.32 -1.008 1 96.75 446 ARG A O 1
ATOM 3365 N N . ARG A 1 447 ? -21.953 -10.656 0.119 1 97.5 447 ARG A N 1
ATOM 3366 C CA . ARG A 1 447 ? -21.812 -11.719 1.115 1 97.5 447 ARG A CA 1
ATOM 3367 C C . ARG A 1 447 ? -21.828 -13.094 0.458 1 97.5 447 ARG A C 1
ATOM 3369 O O . ARG A 1 447 ? -21.031 -13.961 0.805 1 97.5 447 ARG A O 1
ATOM 3376 N N . ALA A 1 448 ? -22.703 -13.281 -0.458 1 97.56 448 ALA A N 1
ATOM 3377 C CA . ALA A 1 448 ? -22.797 -14.531 -1.196 1 97.56 448 ALA A CA 1
ATOM 3378 C C . ALA A 1 448 ? -21.531 -14.781 -2.002 1 97.56 448 ALA A C 1
ATOM 3380 O O . ALA A 1 448 ? -21.031 -15.914 -2.061 1 97.56 448 ALA A O 1
ATOM 3381 N N . ASP A 1 449 ? -21.062 -13.773 -2.633 1 97.06 449 ASP A N 1
ATOM 3382 C CA . ASP A 1 449 ? -19.844 -13.906 -3.416 1 97.06 449 ASP A CA 1
ATOM 3383 C C . ASP A 1 449 ? -18.656 -14.273 -2.525 1 97.06 449 ASP A C 1
ATOM 3385 O O . ASP A 1 449 ? -17.797 -15.062 -2.92 1 97.06 449 ASP A O 1
ATOM 3389 N N . ILE A 1 450 ? -18.562 -13.648 -1.365 1 97.69 450 ILE A N 1
ATOM 3390 C CA . ILE A 1 450 ? -17.5 -13.961 -0.417 1 97.69 450 ILE A CA 1
ATOM 3391 C C . ILE A 1 450 ? -17.641 -15.406 0.062 1 97.69 450 ILE A C 1
ATOM 3393 O O . ILE A 1 450 ? -16.656 -16.156 0.104 1 97.69 450 ILE A O 1
ATOM 3397 N N . ALA A 1 451 ? -18.844 -15.797 0.324 1 98.31 451 ALA A N 1
ATOM 3398 C CA . ALA A 1 451 ? -19.125 -17.156 0.79 1 98.31 451 ALA A CA 1
ATOM 3399 C C . ALA A 1 451 ? -18.75 -18.188 -0.269 1 98.31 451 ALA A C 1
ATOM 3401 O O . ALA A 1 451 ? -18.297 -19.281 0.06 1 98.31 451 ALA A O 1
ATOM 3402 N N . HIS A 1 452 ? -18.922 -17.828 -1.507 1 97.31 452 HIS A N 1
ATOM 3403 C CA . HIS A 1 452 ? -18.609 -18.734 -2.605 1 97.31 452 HIS A CA 1
ATOM 3404 C C . HIS A 1 452 ? -17.188 -18.547 -3.098 1 97.31 452 HIS A C 1
ATOM 3406 O O . HIS A 1 452 ? -16.781 -19.125 -4.109 1 97.31 452 HIS A O 1
ATOM 3412 N N . ARG A 1 453 ? -16.453 -17.594 -2.463 1 94.88 453 ARG A N 1
ATOM 3413 C CA . ARG A 1 453 ? -15.055 -17.297 -2.721 1 94.88 453 ARG A CA 1
ATOM 3414 C C . ARG A 1 453 ? -14.859 -16.766 -4.137 1 94.88 453 ARG A C 1
ATOM 3416 O O . ARG A 1 453 ? -13.812 -16.984 -4.75 1 94.88 453 ARG A O 1
ATOM 3423 N N . ARG A 1 454 ? -15.984 -16.281 -4.668 1 93.81 454 ARG A N 1
ATOM 3424 C CA . ARG A 1 454 ? -15.859 -15.477 -5.883 1 93.81 454 ARG A CA 1
ATOM 3425 C C . ARG A 1 454 ? -15.164 -14.148 -5.598 1 93.81 454 ARG A C 1
ATOM 3427 O O . ARG A 1 454 ? -14.383 -13.664 -6.414 1 93.81 454 ARG A O 1
ATOM 3434 N N . THR A 1 455 ? -15.539 -13.57 -4.504 1 93.69 455 THR A N 1
ATOM 3435 C CA . THR A 1 455 ? -14.797 -12.453 -3.934 1 93.69 455 THR A CA 1
ATOM 3436 C C . THR A 1 455 ? -13.852 -12.945 -2.838 1 93.69 455 THR A C 1
ATOM 3438 O O . THR A 1 455 ? -14.289 -13.531 -1.848 1 93.69 455 THR A O 1
ATOM 3441 N N . LYS A 1 456 ? -12.617 -12.719 -3.111 1 94.38 456 LYS A N 1
ATOM 3442 C CA . LYS A 1 456 ? -11.594 -13.227 -2.197 1 94.38 456 LYS A CA 1
ATOM 3443 C C . LYS A 1 456 ? -11.219 -12.172 -1.16 1 94.38 456 LYS A C 1
ATOM 3445 O O . LYS A 1 456 ? -11.062 -10.992 -1.492 1 94.38 456 LYS A O 1
ATOM 3450 N N . VAL A 1 457 ? -11.164 -12.531 0.075 1 96.69 457 VAL A N 1
ATOM 3451 C CA . VAL A 1 457 ? -10.633 -11.75 1.182 1 96.69 457 VAL A CA 1
ATOM 3452 C C . VAL A 1 457 ? -9.391 -12.43 1.747 1 96.69 457 VAL A C 1
ATOM 3454 O O . VAL A 1 457 ? -9.484 -13.477 2.387 1 96.69 457 VAL A O 1
ATOM 3457 N N . THR A 1 458 ? -8.273 -11.836 1.489 1 96.12 458 THR A N 1
ATOM 3458 C CA . THR A 1 458 ? -6.98 -12.445 1.794 1 96.12 458 THR A CA 1
ATOM 3459 C C . THR A 1 458 ? -6.867 -12.758 3.283 1 96.12 458 THR A C 1
ATOM 3461 O O . THR A 1 458 ? -7.207 -11.93 4.125 1 96.12 458 THR A O 1
ATOM 3464 N N . ALA A 1 459 ? -6.398 -13.938 3.635 1 96.12 459 ALA A N 1
ATOM 3465 C CA . ALA A 1 459 ? -6.148 -14.469 4.973 1 96.12 459 ALA A CA 1
ATOM 3466 C C . ALA A 1 459 ? -7.449 -14.867 5.66 1 96.12 459 ALA A C 1
ATOM 3468 O O . ALA A 1 459 ? -7.445 -15.297 6.816 1 96.12 459 ALA A O 1
ATOM 3469 N N . ILE A 1 460 ? -8.602 -14.664 4.934 1 97.5 460 ILE A N 1
ATOM 3470 C CA . ILE A 1 460 ? -9.898 -14.984 5.527 1 97.5 460 ILE A CA 1
ATOM 3471 C C . ILE A 1 460 ? -10.516 -16.188 4.809 1 97.5 460 ILE A C 1
ATOM 3473 O O . ILE A 1 460 ? -10.375 -17.328 5.258 1 97.5 460 ILE A O 1
ATOM 3477 N N . ASN A 1 461 ? -10.977 -15.945 3.586 1 97.25 461 ASN A N 1
ATOM 3478 C CA . ASN A 1 461 ? -11.547 -17.062 2.85 1 97.25 461 ASN A CA 1
ATOM 3479 C C . ASN A 1 461 ? -10.547 -17.641 1.85 1 97.25 461 ASN A C 1
ATOM 3481 O O . ASN A 1 461 ? -10.781 -18.703 1.271 1 97.25 461 ASN A O 1
ATOM 3485 N N . GLU A 1 462 ? -9.422 -16.906 1.724 1 94.25 462 GLU A N 1
ATOM 3486 C CA . GLU A 1 462 ? -8.281 -17.391 0.962 1 94.25 462 GLU A CA 1
ATOM 3487 C C . GLU A 1 462 ? -6.992 -17.312 1.778 1 94.25 462 GLU A C 1
ATOM 3489 O O . GLU A 1 462 ? -6.66 -16.25 2.318 1 94.25 462 GLU A O 1
ATOM 3494 N N . PHE A 1 463 ? -6.328 -18.375 1.941 1 93.5 463 PHE A N 1
ATOM 3495 C CA . PHE A 1 463 ? -5.023 -18.5 2.582 1 93.5 463 PHE A CA 1
ATOM 3496 C C . PHE A 1 463 ? -5.098 -18.094 4.047 1 93.5 463 PHE A C 1
ATOM 3498 O O . PHE A 1 463 ? -4.301 -17.281 4.512 1 93.5 463 PHE A O 1
ATOM 3505 N N . PRO A 1 464 ? -5.957 -18.734 4.746 1 95.62 464 PRO A N 1
ATOM 3506 C CA . PRO A 1 464 ? -6.094 -18.484 6.18 1 95.62 464 PRO A CA 1
ATOM 3507 C C . PRO A 1 464 ? -4.895 -18.969 6.988 1 95.62 464 PRO A C 1
ATOM 3509 O O . PRO A 1 464 ? -4.184 -19.875 6.551 1 95.62 464 PRO A O 1
ATOM 3512 N N . ASN A 1 465 ? -4.641 -18.359 8.133 1 94.31 465 ASN A N 1
ATOM 3513 C CA . ASN A 1 465 ? -3.605 -18.812 9.062 1 94.31 465 ASN A CA 1
ATOM 3514 C C . ASN A 1 465 ? -4.207 -19.516 10.273 1 94.31 465 ASN A C 1
ATOM 3516 O O . ASN A 1 465 ? -4.48 -18.875 11.297 1 94.31 465 ASN A O 1
ATOM 3520 N N . LEU A 1 466 ? -4.262 -20.781 10.234 1 93 466 LEU A N 1
ATOM 3521 C CA . LEU A 1 466 ? -4.887 -21.547 11.312 1 93 466 LEU A CA 1
ATOM 3522 C C . LEU A 1 466 ? -3.994 -21.562 12.547 1 93 466 LEU A C 1
ATOM 3524 O O . LEU A 1 466 ? -4.461 -21.875 13.648 1 93 466 LEU A O 1
ATOM 3528 N N . LEU A 1 467 ? -2.713 -21.281 12.375 1 90.31 467 LEU A N 1
ATOM 3529 C CA . LEU A 1 467 ? -1.763 -21.344 13.484 1 90.31 467 LEU A CA 1
ATOM 3530 C C . LEU A 1 467 ? -1.8 -20.062 14.312 1 90.31 467 LEU A C 1
ATOM 3532 O O . LEU A 1 467 ? -1.185 -19.984 15.375 1 90.31 467 LEU A O 1
ATOM 3536 N N . GLU A 1 468 ? -2.545 -19.094 13.844 1 93.19 468 GLU A N 1
ATOM 3537 C CA . GLU A 1 468 ? -2.664 -17.844 14.578 1 93.19 468 GLU A CA 1
ATOM 3538 C C . GLU A 1 468 ? -3.26 -18.078 15.961 1 93.19 468 GLU A C 1
ATOM 3540 O O . GLU A 1 468 ? -4.168 -18.891 16.125 1 93.19 468 GLU A O 1
ATOM 3545 N N . ALA A 1 469 ? -2.762 -17.328 16.953 1 93.19 469 ALA A N 1
ATOM 3546 C CA . ALA A 1 469 ? -3.311 -17.438 18.312 1 93.19 469 ALA A CA 1
ATOM 3547 C C . ALA A 1 469 ? -4.785 -17.062 18.328 1 93.19 469 ALA A C 1
ATOM 3549 O O . ALA A 1 469 ? -5.18 -16.062 17.719 1 93.19 469 ALA A O 1
ATOM 3550 N N . PRO A 1 470 ? -5.656 -17.844 19.016 1 95.38 470 PRO A N 1
ATOM 3551 C CA . PRO A 1 470 ? -7.07 -17.469 19.125 1 95.38 470 PRO A CA 1
ATOM 3552 C C . PRO A 1 470 ? -7.285 -16.109 19.781 1 95.38 470 PRO A C 1
ATOM 3554 O O . PRO A 1 470 ? -6.551 -15.75 20.703 1 95.38 470 PRO A O 1
ATOM 3557 N N . LEU A 1 471 ? -8.258 -15.406 19.312 1 94 471 LEU A N 1
ATOM 3558 C CA . LEU A 1 471 ? -8.688 -14.164 19.953 1 94 471 LEU A CA 1
ATOM 3559 C C . LEU A 1 471 ? -9.586 -14.453 21.141 1 94 471 LEU A C 1
ATOM 3561 O O . LEU A 1 471 ? -10.461 -15.32 21.078 1 94 471 LEU A O 1
ATOM 3565 N N . ALA A 1 472 ? -9.367 -13.711 22.234 1 93.88 472 ALA A N 1
ATOM 3566 C CA . ALA A 1 472 ? -10.227 -13.875 23.406 1 93.88 472 ALA A CA 1
ATOM 3567 C C . ALA A 1 472 ? -11.672 -13.5 23.078 1 93.88 472 ALA A C 1
ATOM 3569 O O . ALA A 1 472 ? -11.914 -12.602 22.266 1 93.88 472 ALA A O 1
ATOM 3570 N N . PRO A 1 473 ? -12.633 -14.156 23.672 1 93.69 473 PRO A N 1
ATOM 3571 C CA . PRO A 1 473 ? -14.047 -13.891 23.375 1 93.69 473 PRO A CA 1
ATOM 3572 C C . PRO A 1 473 ? -14.414 -12.422 23.516 1 93.69 473 PRO A C 1
ATOM 3574 O O . PRO A 1 473 ? -15.195 -11.898 22.719 1 93.69 473 PRO A O 1
ATOM 3577 N N . GLU A 1 474 ? -13.891 -11.68 24.453 1 91.94 474 GLU A N 1
ATOM 3578 C CA . GLU A 1 474 ? -14.219 -10.273 24.688 1 91.94 474 GLU A CA 1
ATOM 3579 C C . GLU A 1 474 ? -13.719 -9.391 23.547 1 91.94 474 GLU A C 1
ATOM 3581 O O . GLU A 1 474 ? -14.164 -8.25 23.406 1 91.94 474 GLU A O 1
ATOM 3586 N N . SER A 1 475 ? -12.75 -9.922 22.781 1 93.25 475 SER A N 1
ATOM 3587 C CA . SER A 1 475 ? -12.148 -9.156 21.688 1 93.25 475 SER A CA 1
ATOM 3588 C C . SER A 1 475 ? -12.852 -9.43 20.375 1 93.25 475 SER A C 1
ATOM 3590 O O . SER A 1 475 ? -12.5 -8.852 19.344 1 93.25 475 SER A O 1
ATOM 3592 N N . ARG A 1 476 ? -13.891 -10.328 20.375 1 94.62 476 ARG A N 1
ATOM 3593 C CA . ARG A 1 476 ? -14.523 -10.828 19.172 1 94.62 476 ARG A CA 1
ATOM 3594 C C . ARG A 1 476 ? -15.812 -10.055 18.859 1 94.62 476 ARG A C 1
ATOM 3596 O O . ARG A 1 476 ? -16.656 -10.531 18.109 1 94.62 476 ARG A O 1
ATOM 3603 N N . GLY A 1 477 ? -15.945 -8.93 19.469 1 87.62 477 GLY A N 1
ATOM 3604 C CA . GLY A 1 477 ? -17.188 -8.188 19.312 1 87.62 477 GLY A CA 1
ATOM 3605 C C . GLY A 1 477 ? -17.469 -7.801 17.875 1 87.62 477 GLY A C 1
ATOM 3606 O O . GLY A 1 477 ? -16.547 -7.695 17.062 1 87.62 477 GLY A O 1
ATOM 3607 N N . THR A 1 478 ? -18.766 -7.809 17.578 1 84.75 478 THR A N 1
ATOM 3608 C CA . THR A 1 478 ? -19.219 -7.363 16.266 1 84.75 478 THR A CA 1
ATOM 3609 C C . THR A 1 478 ? -20.094 -6.129 16.391 1 84.75 478 THR A C 1
ATOM 3611 O O . THR A 1 478 ? -20.781 -5.945 17.391 1 84.75 478 THR A O 1
ATOM 3614 N N . ASN A 1 479 ? -19.938 -5.207 15.484 1 85.81 479 ASN A N 1
ATOM 3615 C CA . ASN A 1 479 ? -20.766 -4.016 15.336 1 85.81 479 ASN A CA 1
ATOM 3616 C C . ASN A 1 479 ? -21.812 -4.191 14.242 1 85.81 479 ASN A C 1
ATOM 3618 O O . ASN A 1 479 ? -21.469 -4.262 13.062 1 85.81 479 ASN A O 1
ATOM 3622 N N . ASP A 1 480 ? -23.094 -4.242 14.641 1 87.5 480 ASP A N 1
ATOM 3623 C CA . ASP A 1 480 ? -24.172 -4.512 13.703 1 87.5 480 ASP A CA 1
ATOM 3624 C C . ASP A 1 480 ? -24.312 -3.391 12.68 1 87.5 480 ASP A C 1
ATOM 3626 O O . ASP A 1 480 ? -25 -3.551 11.664 1 87.5 480 ASP A O 1
ATOM 3630 N N . LYS A 1 481 ? -23.703 -2.328 12.961 1 92.44 481 LYS A N 1
ATOM 3631 C CA . LYS A 1 481 ? -23.812 -1.189 12.055 1 92.44 481 LYS A CA 1
ATOM 3632 C C . LYS A 1 481 ? -22.688 -1.185 11.039 1 92.44 481 LYS A C 1
ATOM 3634 O O . LYS A 1 481 ? -22.609 -0.298 10.188 1 92.44 481 LYS A O 1
ATOM 3639 N N . VAL A 1 482 ? -21.812 -2.113 11.117 1 96.62 482 VAL A N 1
ATOM 3640 C CA . VAL A 1 482 ? -20.734 -2.27 10.156 1 96.62 482 VAL A CA 1
ATOM 3641 C C . VAL A 1 482 ? -20.734 -3.695 9.609 1 96.62 482 VAL A C 1
ATOM 3643 O O . VAL A 1 482 ? -20.344 -4.633 10.305 1 96.62 482 VAL A O 1
ATOM 3646 N N . ARG A 1 483 ? -21.109 -3.848 8.445 1 97.81 483 ARG A N 1
ATOM 3647 C CA . ARG A 1 483 ? -21.156 -5.156 7.801 1 97.81 483 ARG A CA 1
ATOM 3648 C C . ARG A 1 483 ? -19.797 -5.539 7.234 1 97.81 483 ARG A C 1
ATOM 3650 O O . ARG A 1 483 ? -19.531 -5.348 6.047 1 97.81 483 ARG A O 1
ATOM 3657 N N . ARG A 1 484 ? -18.953 -6.094 8.094 1 97.88 484 ARG A N 1
ATOM 3658 C CA . ARG A 1 484 ? -17.594 -6.434 7.695 1 97.88 484 ARG A CA 1
ATOM 3659 C C . ARG A 1 484 ? -17.578 -7.625 6.746 1 97.88 484 ARG A C 1
ATOM 3661 O O . ARG A 1 484 ? -18.344 -8.578 6.93 1 97.88 484 ARG A O 1
ATOM 3668 N N . TRP A 1 485 ? -16.719 -7.609 5.816 1 97.62 485 TRP A N 1
ATOM 3669 C CA . TRP A 1 485 ? -16.625 -8.625 4.773 1 97.62 485 TRP A CA 1
ATOM 3670 C C . TRP A 1 485 ? -16.219 -9.969 5.363 1 97.62 485 TRP A C 1
ATOM 3672 O O . TRP A 1 485 ? -16.688 -11.023 4.914 1 97.62 485 TRP A O 1
ATOM 3682 N N . ALA A 1 486 ? -15.438 -9.93 6.406 1 97.81 486 ALA A N 1
ATOM 3683 C CA . ALA A 1 486 ? -14.805 -11.141 6.93 1 97.81 486 ALA A CA 1
ATOM 3684 C C . ALA A 1 486 ? -15.703 -11.828 7.957 1 97.81 486 ALA A C 1
ATOM 3686 O O . ALA A 1 486 ? -15.406 -12.93 8.414 1 97.81 486 ALA A O 1
ATOM 3687 N N . SER A 1 487 ? -16.844 -11.281 8.328 1 97.38 487 SER A N 1
ATOM 3688 C CA . SER A 1 487 ? -17.578 -11.609 9.539 1 97.38 487 SER A CA 1
ATOM 3689 C C . SER A 1 487 ? -18.031 -13.062 9.547 1 97.38 487 SER A C 1
ATOM 3691 O O . SER A 1 487 ? -17.922 -13.75 10.562 1 97.38 487 SER A O 1
ATOM 3693 N N . ASP A 1 488 ? -18.562 -13.578 8.414 1 97.94 488 ASP A N 1
ATOM 3694 C CA . ASP A 1 488 ? -19.109 -14.93 8.391 1 97.94 488 ASP A CA 1
ATOM 3695 C C . ASP A 1 488 ? -18 -15.969 8.625 1 97.94 488 ASP A C 1
ATOM 3697 O O . ASP A 1 488 ? -18.188 -16.906 9.398 1 97.94 488 ASP A O 1
ATOM 3701 N N . PHE A 1 489 ? -16.891 -15.836 8.023 1 98.56 489 PHE A N 1
ATOM 3702 C CA . PHE A 1 489 ? -15.789 -16.766 8.195 1 98.56 489 PHE A CA 1
ATOM 3703 C C . PHE A 1 489 ? -15.188 -16.641 9.594 1 98.56 489 PHE A C 1
ATOM 3705 O O . PHE A 1 489 ? -14.773 -17.641 10.188 1 98.56 489 PHE A O 1
ATOM 3712 N N . GLU A 1 490 ? -15.117 -15.398 10.094 1 98.12 490 GLU A N 1
ATOM 3713 C CA . GLU A 1 490 ? -14.602 -15.188 11.445 1 98.12 490 GLU A CA 1
ATOM 3714 C C . GLU A 1 490 ? -15.484 -15.867 12.492 1 98.12 490 GLU A C 1
ATOM 3716 O O . GLU A 1 490 ? -14.984 -16.375 13.492 1 98.12 490 GLU A O 1
ATOM 3721 N N . ALA A 1 491 ? -16.797 -15.844 12.234 1 97.88 491 ALA A N 1
ATOM 3722 C CA . ALA A 1 491 ? -17.703 -16.547 13.133 1 97.88 491 ALA A CA 1
ATOM 3723 C C . ALA A 1 491 ? -17.391 -18.047 13.164 1 97.88 491 ALA A C 1
ATOM 3725 O O . ALA A 1 491 ? -17.438 -18.672 14.219 1 97.88 491 ALA A O 1
ATOM 3726 N N . LEU A 1 492 ? -17.078 -18.641 12.031 1 98.56 492 LEU A N 1
ATOM 3727 C CA . LEU A 1 492 ? -16.688 -20.047 11.961 1 98.56 492 LEU A CA 1
ATOM 3728 C C . LEU A 1 492 ? -15.391 -20.297 12.719 1 98.56 492 LEU A C 1
ATOM 3730 O O . LEU A 1 492 ? -15.289 -21.25 13.484 1 98.56 492 LEU A O 1
ATOM 3734 N N . ARG A 1 493 ? -14.43 -19.453 12.531 1 98.19 493 ARG A N 1
ATOM 3735 C CA . ARG A 1 493 ? -13.148 -19.578 13.211 1 98.19 493 ARG A CA 1
ATOM 3736 C C . ARG A 1 493 ? -13.32 -19.453 14.727 1 98.19 493 ARG A C 1
ATOM 3738 O O . ARG A 1 493 ? -12.602 -20.094 15.492 1 98.19 493 ARG A O 1
ATOM 3745 N N . ASN A 1 494 ? -14.227 -18.547 15.141 1 98 494 ASN A N 1
ATOM 3746 C CA . ASN A 1 494 ? -14.539 -18.422 16.562 1 98 494 ASN A CA 1
ATOM 3747 C C . ASN A 1 494 ? -15.055 -19.734 17.141 1 98 494 ASN A C 1
ATOM 3749 O O . ASN A 1 494 ? -14.656 -20.141 18.234 1 98 494 ASN A O 1
ATOM 3753 N N . ARG A 1 495 ? -15.945 -20.422 16.422 1 98 495 ARG A N 1
ATOM 3754 C CA . ARG A 1 495 ? -16.438 -21.734 16.844 1 98 495 ARG A CA 1
ATOM 3755 C C . ARG A 1 495 ? -15.289 -22.719 17.031 1 98 495 ARG A C 1
ATOM 3757 O O . ARG A 1 495 ? -15.266 -23.484 18 1 98 495 ARG A O 1
ATOM 3764 N N . SER A 1 496 ? -14.398 -22.719 16.094 1 98.25 496 SER A N 1
ATOM 3765 C CA . SER A 1 496 ? -13.227 -23.578 16.172 1 98.25 496 SER A CA 1
ATOM 3766 C C . SER A 1 496 ? -12.367 -23.266 17.391 1 98.25 496 SER A C 1
ATOM 3768 O O . SER A 1 496 ? -11.883 -24.156 18.062 1 98.25 496 SER A O 1
ATOM 3770 N N . ASP A 1 497 ? -12.156 -21.969 17.625 1 97.56 497 ASP A N 1
ATOM 3771 C CA . ASP A 1 497 ? -11.375 -21.547 18.781 1 97.56 497 ASP A CA 1
ATOM 3772 C C . ASP A 1 497 ? -12.023 -22.016 20.078 1 97.56 497 ASP A C 1
ATOM 3774 O O . ASP A 1 497 ? -11.336 -22.453 21 1 97.56 497 ASP A O 1
ATOM 3778 N N . ASP A 1 498 ? -13.32 -21.875 20.156 1 97.81 498 ASP A N 1
ATOM 3779 C CA . ASP A 1 498 ? -14.039 -22.344 21.344 1 97.81 498 ASP A CA 1
ATOM 3780 C C . ASP A 1 498 ? -13.891 -23.859 21.516 1 97.81 498 ASP A C 1
ATOM 3782 O O . ASP A 1 498 ? -13.688 -24.328 22.641 1 97.81 498 ASP A O 1
ATOM 3786 N N . PHE A 1 499 ? -14.008 -24.594 20.469 1 98.19 499 PHE A N 1
ATOM 3787 C CA . PHE A 1 499 ? -13.812 -26.031 20.484 1 98.19 499 PHE A CA 1
ATOM 3788 C C . PHE A 1 499 ? -12.406 -26.391 20.969 1 98.19 499 PHE A C 1
ATOM 3790 O O . PHE A 1 499 ? -12.234 -27.297 21.781 1 98.19 499 PHE A O 1
ATOM 3797 N N . LEU A 1 500 ? -11.445 -25.719 20.422 1 97.81 500 LEU A N 1
ATOM 3798 C CA . LEU A 1 500 ? -10.055 -25.906 20.828 1 97.81 500 LEU A CA 1
ATOM 3799 C C . LEU A 1 500 ? -9.883 -25.688 22.328 1 97.81 500 LEU A C 1
ATOM 3801 O O . LEU A 1 500 ? -9.211 -26.469 23 1 97.81 500 LEU A O 1
ATOM 3805 N N . ALA A 1 501 ? -10.453 -24.609 22.812 1 96.75 501 ALA A N 1
ATOM 3806 C CA . ALA A 1 501 ? -10.367 -24.297 24.234 1 96.75 501 ALA A CA 1
ATOM 3807 C C . ALA A 1 501 ? -10.977 -25.406 25.094 1 96.75 501 ALA A C 1
ATOM 3809 O O . ALA A 1 501 ? -10.461 -25.734 26.156 1 96.75 501 ALA A O 1
ATOM 3810 N N . GLU A 1 502 ? -12 -26.016 24.609 1 97.38 502 GLU A N 1
ATOM 3811 C CA . GLU A 1 502 ? -12.734 -27.031 25.359 1 97.38 502 GLU A CA 1
ATOM 3812 C C . GLU A 1 502 ? -12.086 -28.406 25.219 1 97.38 502 GLU A C 1
ATOM 3814 O O . GLU A 1 502 ? -12.062 -29.188 26.156 1 97.38 502 GLU A O 1
ATOM 3819 N N . ASN A 1 503 ? -11.531 -28.719 24.078 1 97.12 503 ASN A N 1
ATOM 3820 C CA . ASN A 1 503 ? -11.156 -30.094 23.766 1 97.12 503 ASN A CA 1
ATOM 3821 C C . ASN A 1 503 ? -9.648 -30.25 23.625 1 97.12 503 ASN A C 1
ATOM 3823 O O . ASN A 1 503 ? -9.141 -31.375 23.547 1 97.12 503 ASN A O 1
ATOM 3827 N N . GLY A 1 504 ? -8.922 -29.125 23.547 1 96.19 504 GLY A N 1
ATOM 3828 C CA . GLY A 1 504 ? -7.469 -29.156 23.422 1 96.19 504 GLY A CA 1
ATOM 3829 C C . GLY A 1 504 ? -6.992 -29.406 22 1 96.19 504 GLY A C 1
ATOM 3830 O O . GLY A 1 504 ? -5.789 -29.531 21.766 1 96.19 504 GLY A O 1
ATOM 3831 N N . ARG A 1 505 ? -7.941 -29.516 21.094 1 96.06 505 ARG A N 1
ATOM 3832 C CA . ARG A 1 505 ? -7.637 -29.672 19.688 1 96.06 505 ARG A CA 1
ATOM 3833 C C . ARG A 1 505 ? -8.711 -29.031 18.812 1 96.06 505 ARG A C 1
ATOM 3835 O O . ARG A 1 505 ? -9.828 -28.781 19.281 1 96.06 505 ARG A O 1
ATOM 3842 N N . ARG A 1 506 ? -8.359 -28.766 17.547 1 97.5 506 ARG A N 1
ATOM 3843 C CA . ARG A 1 506 ? -9.328 -28.203 16.625 1 97.5 506 ARG A CA 1
ATOM 3844 C C . ARG A 1 506 ? -10.148 -29.297 15.953 1 97.5 506 ARG A C 1
ATOM 3846 O O . ARG A 1 506 ? -9.742 -30.469 15.953 1 97.5 506 ARG A O 1
ATOM 3853 N N . PRO A 1 507 ? -11.336 -28.906 15.422 1 98 507 PRO A N 1
ATOM 3854 C CA . PRO A 1 507 ? -12.016 -29.891 14.57 1 98 507 PRO A CA 1
ATOM 3855 C C . PRO A 1 507 ? -11.125 -30.406 13.445 1 98 507 PRO A C 1
ATOM 3857 O O . PRO A 1 507 ? -10.352 -29.641 12.859 1 98 507 PRO A O 1
ATOM 3860 N N . LEU A 1 508 ? -11.266 -31.688 13.219 1 97.75 508 LEU A N 1
ATOM 3861 C CA . LEU A 1 508 ? -10.312 -32.344 12.336 1 97.75 508 LEU A CA 1
ATOM 3862 C C . LEU A 1 508 ? -11.031 -33.156 11.25 1 97.75 508 LEU A C 1
ATOM 3864 O O . LEU A 1 508 ? -12.039 -33.812 11.531 1 97.75 508 LEU A O 1
ATOM 3868 N N . ILE A 1 509 ? -10.492 -33.031 10.031 1 98.19 509 ILE A N 1
ATOM 3869 C CA . ILE A 1 509 ? -10.969 -33.875 8.93 1 98.19 509 ILE A CA 1
ATOM 3870 C C . ILE A 1 509 ? -9.789 -34.594 8.273 1 98.19 509 ILE A C 1
ATOM 3872 O O . ILE A 1 509 ? -8.719 -34 8.109 1 98.19 509 ILE A O 1
ATOM 3876 N N . GLY A 1 510 ? -10.016 -35.875 8.023 1 97.69 510 GLY A N 1
ATOM 3877 C CA . GLY A 1 510 ? -8.977 -36.656 7.367 1 97.69 510 GLY A CA 1
ATOM 3878 C C . GLY A 1 510 ? -9.008 -36.562 5.855 1 97.69 510 GLY A C 1
ATOM 3879 O O . GLY A 1 510 ? -10.086 -36.531 5.258 1 97.69 510 GLY A O 1
ATOM 3880 N N . MET A 1 511 ? -7.848 -36.469 5.223 1 97.44 511 MET A N 1
ATOM 3881 C CA . MET A 1 511 ? -7.75 -36.469 3.768 1 97.44 511 MET A CA 1
ATOM 3882 C C . MET A 1 511 ? -7.32 -37.844 3.256 1 97.44 511 MET A C 1
ATOM 3884 O O . MET A 1 511 ? -6.547 -38.562 3.914 1 97.44 511 MET A O 1
ATOM 3888 N N . LEU A 1 512 ? -7.832 -38.219 2.135 1 97.62 512 LEU A N 1
ATOM 3889 C CA . LEU A 1 512 ? -7.457 -39.438 1.448 1 97.62 512 LEU A CA 1
ATOM 3890 C C . LEU A 1 512 ? -6.965 -39.156 0.036 1 97.62 512 LEU A C 1
ATOM 3892 O O . LEU A 1 512 ? -7.695 -39.344 -0.937 1 97.62 512 LEU A O 1
ATOM 3896 N N . PRO A 1 513 ? -5.719 -38.719 -0.069 1 96.5 513 PRO A N 1
ATOM 3897 C CA . PRO A 1 513 ? -5.168 -38.469 -1.4 1 96.5 513 PRO A CA 1
ATOM 3898 C C . PRO A 1 513 ? -4.965 -39.75 -2.217 1 96.5 513 PRO A C 1
ATOM 3900 O O . PRO A 1 513 ? -4.312 -40.688 -1.753 1 96.5 513 PRO A O 1
ATOM 3903 N N . LEU A 1 514 ? -5.555 -39.781 -3.363 1 95.5 514 LEU A N 1
ATOM 3904 C CA . LEU A 1 514 ? -5.41 -40.938 -4.262 1 95.5 514 LEU A CA 1
ATOM 3905 C C . LEU A 1 514 ? -4.492 -40.594 -5.43 1 95.5 514 LEU A C 1
ATOM 3907 O O . LEU A 1 514 ? -4.539 -39.469 -5.957 1 95.5 514 LEU A O 1
ATOM 3911 N N . GLY A 1 515 ? -3.701 -41.531 -5.816 1 90.69 515 GLY A N 1
ATOM 3912 C CA . GLY A 1 515 ? -2.787 -41.312 -6.926 1 90.69 515 GLY A CA 1
ATOM 3913 C C . GLY A 1 515 ? -1.539 -40.531 -6.531 1 90.69 515 GLY A C 1
ATOM 3914 O O . GLY A 1 515 ? -1.373 -40.156 -5.363 1 90.69 515 GLY A O 1
ATOM 3915 N N . PRO A 1 516 ? -0.683 -40.375 -7.473 1 85.75 516 PRO A N 1
ATOM 3916 C CA . PRO A 1 516 ? 0.593 -39.719 -7.168 1 85.75 516 PRO A CA 1
ATOM 3917 C C . PRO A 1 516 ? 0.428 -38.25 -6.773 1 85.75 516 PRO A C 1
ATOM 3919 O O . PRO A 1 516 ? -0.607 -37.656 -7.059 1 85.75 516 PRO A O 1
ATOM 3922 N N . LEU A 1 517 ? 1.435 -37.75 -6.059 1 80.19 517 LEU A N 1
ATOM 3923 C CA . LEU A 1 517 ? 1.439 -36.406 -5.516 1 80.19 517 LEU A CA 1
ATOM 3924 C C . LEU A 1 517 ? 1.093 -35.375 -6.594 1 80.19 517 LEU A C 1
ATOM 3926 O O . LEU A 1 517 ? 0.301 -34.469 -6.359 1 80.19 517 LEU A O 1
ATOM 3930 N N . ALA A 1 518 ? 1.578 -35.531 -7.777 1 72.56 518 ALA A N 1
ATOM 3931 C CA . ALA A 1 518 ? 1.369 -34.594 -8.891 1 72.56 518 ALA A CA 1
ATOM 3932 C C . ALA A 1 518 ? -0.111 -34.5 -9.242 1 72.56 518 ALA A C 1
ATOM 3934 O O . ALA A 1 518 ? -0.566 -33.469 -9.734 1 72.56 518 ALA A O 1
ATOM 3935 N N . LYS A 1 519 ? -0.8 -35.531 -8.898 1 78.88 519 LYS A N 1
ATOM 3936 C CA . LYS A 1 519 ? -2.195 -35.594 -9.328 1 78.88 519 LYS A CA 1
ATOM 3937 C C . LYS A 1 519 ? -3.127 -35.094 -8.227 1 78.88 519 LYS A C 1
ATOM 3939 O O . LYS A 1 519 ? -4.145 -34.469 -8.5 1 78.88 519 LYS A O 1
ATOM 3944 N N . HIS A 1 520 ? -2.701 -35.344 -7.008 1 87.94 520 HIS A N 1
ATOM 3945 C CA . HIS A 1 520 ? -3.688 -35.031 -5.98 1 87.94 520 HIS A CA 1
ATOM 3946 C C . HIS A 1 520 ? -3.338 -33.719 -5.273 1 87.94 520 HIS A C 1
ATOM 3948 O O . HIS A 1 520 ? -4.148 -33.188 -4.512 1 87.94 520 HIS A O 1
ATOM 3954 N N . ASN A 1 521 ? -2.17 -33.094 -5.449 1 84.62 521 ASN A N 1
ATOM 3955 C CA . ASN A 1 521 ? -1.675 -31.953 -4.68 1 84.62 521 ASN A CA 1
ATOM 3956 C C . ASN A 1 521 ? -2.572 -30.734 -4.84 1 84.62 521 ASN A C 1
ATOM 3958 O O . ASN A 1 521 ? -2.803 -30 -3.881 1 84.62 521 ASN A O 1
ATOM 3962 N N . ILE A 1 522 ? -3.059 -30.547 -6.031 1 85 522 ILE A N 1
ATOM 3963 C CA . ILE A 1 522 ? -3.934 -29.406 -6.285 1 85 522 ILE A CA 1
ATOM 3964 C C . ILE A 1 522 ? -5.184 -29.5 -5.41 1 85 522 ILE A C 1
ATOM 3966 O O . ILE A 1 522 ? -5.594 -28.531 -4.789 1 85 522 ILE A O 1
ATOM 3970 N N . ARG A 1 523 ? -5.695 -30.75 -5.32 1 93.25 523 ARG A N 1
ATOM 3971 C CA . ARG A 1 523 ? -6.934 -30.938 -4.566 1 93.25 523 ARG A CA 1
ATOM 3972 C C . ARG A 1 523 ? -6.664 -30.953 -3.066 1 93.25 523 ARG A C 1
ATOM 3974 O O . ARG A 1 523 ? -7.492 -30.5 -2.279 1 93.25 523 ARG A O 1
ATOM 3981 N N . THR A 1 524 ? -5.52 -31.484 -2.695 1 93.88 524 THR A N 1
ATOM 3982 C CA . THR A 1 524 ? -5.191 -31.453 -1.274 1 93.88 524 THR A CA 1
ATOM 3983 C C . THR A 1 524 ? -4.969 -30.016 -0.811 1 93.88 524 THR A C 1
ATOM 3985 O O . THR A 1 524 ? -5.398 -29.625 0.28 1 93.88 524 THR A O 1
ATOM 3988 N N . GLY A 1 525 ? -4.273 -29.219 -1.628 1 91.69 525 GLY A N 1
ATOM 3989 C CA . GLY A 1 525 ? -4.074 -27.812 -1.309 1 91.69 525 GLY A CA 1
ATOM 3990 C C . GLY A 1 525 ? -5.375 -27.031 -1.223 1 91.69 525 GLY A C 1
ATOM 3991 O O . GLY A 1 525 ? -5.586 -26.266 -0.275 1 91.69 525 GLY A O 1
ATOM 3992 N N . PHE A 1 526 ? -6.215 -27.266 -2.221 1 94.19 526 PHE A N 1
ATOM 3993 C CA . PHE A 1 526 ? -7.527 -26.625 -2.232 1 94.19 526 PHE A CA 1
ATOM 3994 C C . PHE A 1 526 ? -8.305 -26.953 -0.968 1 94.19 526 PHE A C 1
ATOM 3996 O O . PHE A 1 526 ? -8.852 -26.062 -0.315 1 94.19 526 PHE A O 1
ATOM 4003 N N . THR A 1 527 ? -8.344 -28.219 -0.656 1 96.69 527 THR A N 1
ATOM 4004 C CA . THR A 1 527 ? -9.125 -28.703 0.479 1 96.69 527 THR A CA 1
ATOM 4005 C C . THR A 1 527 ? -8.578 -28.141 1.788 1 96.69 527 THR A C 1
ATOM 4007 O O . THR A 1 527 ? -9.344 -27.703 2.648 1 96.69 527 THR A O 1
ATOM 4010 N N . SER A 1 528 ? -7.27 -28.172 1.907 1 95.94 528 SER A N 1
ATOM 4011 C CA . SER A 1 528 ? -6.641 -27.641 3.107 1 95.94 528 SER A CA 1
ATOM 4012 C C . SER A 1 528 ? -7.004 -26.172 3.312 1 95.94 528 SER A C 1
ATOM 4014 O O . SER A 1 528 ? -7.344 -25.766 4.426 1 95.94 528 SER A O 1
ATOM 4016 N N . ASN A 1 529 ? -6.945 -25.406 2.293 1 95.5 529 ASN A N 1
ATOM 4017 C CA . ASN A 1 529 ? -7.254 -23.969 2.359 1 95.5 529 ASN A CA 1
ATOM 4018 C C . ASN A 1 529 ? -8.727 -23.734 2.688 1 95.5 529 ASN A C 1
ATOM 4020 O O . ASN A 1 529 ? -9.047 -22.891 3.523 1 95.5 529 ASN A O 1
ATOM 4024 N N . LEU A 1 530 ? -9.547 -24.484 2.002 1 97.69 530 LEU A N 1
ATOM 4025 C CA . LEU A 1 530 ? -10.977 -24.344 2.229 1 97.69 530 LEU A CA 1
ATOM 4026 C C . LEU A 1 530 ? -11.336 -24.656 3.68 1 97.69 530 LEU A C 1
ATOM 4028 O O . LEU A 1 530 ? -11.992 -23.844 4.348 1 97.69 530 LEU A O 1
ATOM 4032 N N . LEU A 1 531 ? -10.898 -25.781 4.195 1 98.25 531 LEU A N 1
ATOM 4033 C CA . LEU A 1 531 ? -11.258 -26.219 5.543 1 98.25 531 LEU A CA 1
ATOM 4034 C C . LEU A 1 531 ? -10.648 -25.297 6.594 1 98.25 531 LEU A C 1
ATOM 4036 O O . LEU A 1 531 ? -11.305 -24.953 7.578 1 98.25 531 LEU A O 1
ATOM 4040 N N . ALA A 1 532 ? -9.438 -24.875 6.305 1 97.75 532 ALA A N 1
ATOM 4041 C CA . ALA A 1 532 ? -8.773 -23.969 7.23 1 97.75 532 ALA A CA 1
ATOM 4042 C C . ALA A 1 532 ? -9.531 -22.641 7.344 1 97.75 532 ALA A C 1
ATOM 4044 O O . ALA A 1 532 ? -9.531 -22.016 8.406 1 97.75 532 ALA A O 1
ATOM 4045 N N . SER A 1 533 ? -10.195 -22.188 6.344 1 98 533 SER A N 1
ATOM 4046 C CA . SER A 1 533 ? -10.945 -20.938 6.363 1 98 533 SER A CA 1
ATOM 4047 C C . SER A 1 533 ? -12.109 -21.016 7.355 1 98 533 SER A C 1
ATOM 4049 O O . SER A 1 533 ? -12.609 -19.969 7.797 1 98 533 SER A O 1
ATOM 4051 N N . GLY A 1 534 ? -12.492 -22.219 7.699 1 98.31 534 GLY A N 1
ATOM 4052 C CA . GLY A 1 534 ? -13.516 -22.422 8.711 1 98.31 534 GLY A CA 1
ATOM 4053 C C . GLY A 1 534 ? -12.961 -22.906 10.039 1 98.31 534 GLY A C 1
ATOM 4054 O O . GLY A 1 534 ? -13.719 -23.281 10.938 1 98.31 534 GLY A O 1
ATOM 4055 N N . GLY A 1 535 ? -11.664 -23 10.133 1 98.31 535 GLY A N 1
ATOM 4056 C CA . GLY A 1 535 ? -11.023 -23.391 11.383 1 98.31 535 GLY A CA 1
ATOM 4057 C C . GLY A 1 535 ? -10.906 -24.891 11.531 1 98.31 535 GLY A C 1
ATOM 4058 O O . GLY A 1 535 ? -10.797 -25.406 12.648 1 98.31 535 GLY A O 1
ATOM 4059 N N . ILE A 1 536 ? -10.992 -25.594 10.469 1 98.5 536 ILE A N 1
ATOM 4060 C CA . ILE A 1 536 ? -10.922 -27.062 10.516 1 98.5 536 ILE A CA 1
ATOM 4061 C C . ILE A 1 536 ? -9.531 -27.516 10.102 1 98.5 536 ILE A C 1
ATOM 4063 O O . ILE A 1 536 ? -9.039 -27.156 9.031 1 98.5 536 ILE A O 1
ATOM 4067 N N . GLU A 1 537 ? -8.891 -28.234 10.883 1 97.31 537 GLU A N 1
ATOM 4068 C CA . GLU A 1 537 ? -7.574 -28.812 10.602 1 97.31 537 GLU A CA 1
ATOM 4069 C C . GLU A 1 537 ? -7.691 -30.062 9.742 1 97.31 537 GLU A C 1
ATOM 4071 O O . GLU A 1 537 ? -8.734 -30.719 9.734 1 97.31 537 GLU A O 1
ATOM 4076 N N . VAL A 1 538 ? -6.629 -30.359 9.008 1 96.81 538 VAL A N 1
ATOM 4077 C CA . VAL A 1 538 ? -6.641 -31.562 8.172 1 96.81 538 VAL A CA 1
ATOM 4078 C C . VAL A 1 538 ? -5.469 -32.469 8.547 1 96.81 538 VAL A C 1
ATOM 4080 O O . VAL A 1 538 ? -4.434 -31.984 9.016 1 96.81 538 VAL A O 1
ATOM 4083 N N . VAL A 1 539 ? -5.707 -33.719 8.438 1 95.31 539 VAL A N 1
ATOM 4084 C CA . VAL A 1 539 ? -4.637 -34.688 8.492 1 95.31 539 VAL A CA 1
ATOM 4085 C C . VAL A 1 539 ? -4.387 -35.25 7.09 1 95.31 539 VAL A C 1
ATOM 4087 O O . VAL A 1 539 ? -5.289 -35.844 6.48 1 95.31 539 VAL A O 1
ATOM 4090 N N . ASN A 1 540 ? -3.256 -35 6.57 1 93.88 540 ASN A N 1
ATOM 4091 C CA . ASN A 1 540 ? -2.861 -35.5 5.246 1 93.88 540 ASN A CA 1
ATOM 4092 C C . ASN A 1 540 ? -1.777 -36.562 5.34 1 93.88 540 ASN A C 1
ATOM 4094 O O . ASN A 1 540 ? -0.606 -36.25 5.559 1 93.88 540 ASN A O 1
ATOM 4098 N N . PRO A 1 541 ? -2.084 -37.812 5.164 1 93.25 541 PRO A N 1
ATOM 4099 C CA . PRO A 1 541 ? -1.104 -38.906 5.277 1 93.25 541 PRO A CA 1
ATOM 4100 C C . PRO A 1 541 ? -0.231 -39.031 4.031 1 93.25 541 PRO A C 1
ATOM 4102 O O . PRO A 1 541 ? 0.682 -39.875 4.004 1 93.25 541 PRO A O 1
ATOM 4105 N N . GLY A 1 542 ? -0.482 -38.25 3.025 1 90.62 542 GLY A N 1
ATOM 4106 C CA . GLY A 1 542 ? 0.084 -38.531 1.717 1 90.62 542 GLY A CA 1
ATOM 4107 C C . GLY A 1 542 ? -0.696 -39.562 0.942 1 90.62 542 GLY A C 1
ATOM 4108 O O . GLY A 1 542 ? -1.827 -39.906 1.305 1 90.62 542 GLY A O 1
ATOM 4109 N N . GLN A 1 543 ? -0.079 -40.062 -0.096 1 92.88 543 GLN A N 1
ATOM 4110 C CA . GLN A 1 543 ? -0.77 -40.969 -0.991 1 92.88 543 GLN A CA 1
ATOM 4111 C C . GLN A 1 543 ? -1.206 -42.219 -0.251 1 92.88 543 GLN A C 1
ATOM 4113 O O . GLN A 1 543 ? -0.426 -42.812 0.503 1 92.88 543 GLN A O 1
ATOM 4118 N N . VAL A 1 544 ? -2.459 -42.594 -0.427 1 95.25 544 VAL A N 1
ATOM 4119 C CA . VAL A 1 544 ? -2.988 -43.812 0.144 1 95.25 544 VAL A CA 1
ATOM 4120 C C . VAL A 1 544 ? -3.656 -44.656 -0.95 1 95.25 544 VAL A C 1
ATOM 4122 O O . VAL A 1 544 ? -4.012 -44.125 -2.008 1 95.25 544 VAL A O 1
ATOM 4125 N N . VAL A 1 545 ? -3.783 -45.938 -0.696 1 94.56 545 VAL A N 1
ATOM 4126 C CA . VAL A 1 545 ? -4.391 -46.875 -1.629 1 94.56 545 VAL A CA 1
ATOM 4127 C C . VAL A 1 545 ? -5.516 -47.625 -0.935 1 94.56 545 VAL A C 1
ATOM 4129 O O . VAL A 1 545 ? -5.305 -48.25 0.115 1 94.56 545 VAL A O 1
ATOM 4132 N N . PRO A 1 546 ? -6.684 -47.594 -1.532 1 93.88 546 PRO A N 1
ATOM 4133 C CA . PRO A 1 546 ? -7.785 -48.312 -0.917 1 93.88 546 PRO A CA 1
ATOM 4134 C C . PRO A 1 546 ? -7.441 -49.781 -0.667 1 93.88 546 PRO A C 1
ATOM 4136 O O . PRO A 1 546 ? -6.875 -50.438 -1.54 1 93.88 546 PRO A O 1
ATOM 4139 N N . GLY A 1 547 ? -7.773 -50.25 0.497 1 90.44 547 GLY A N 1
ATOM 4140 C CA . GLY A 1 547 ? -7.512 -51.625 0.843 1 90.44 547 GLY A CA 1
ATOM 4141 C C . GLY A 1 547 ? -6.234 -51.812 1.643 1 90.44 547 GLY A C 1
ATOM 4142 O O . GLY A 1 547 ? -6.051 -52.844 2.303 1 90.44 547 GLY A O 1
ATOM 4143 N N . GLU A 1 548 ? -5.379 -50.875 1.614 1 94.94 548 GLU A N 1
ATOM 4144 C CA . GLU A 1 548 ? -4.133 -50.938 2.371 1 94.94 548 GLU A CA 1
ATOM 4145 C C . GLU A 1 548 ? -4.312 -50.406 3.785 1 94.94 548 GLU A C 1
ATOM 4147 O O . GLU A 1 548 ? -5.277 -49.688 4.066 1 94.94 548 GLU A O 1
ATOM 4152 N N . GLN A 1 549 ? -3.359 -50.75 4.625 1 94.44 549 GLN A N 1
ATOM 4153 C CA . GLN A 1 549 ? -3.428 -50.406 6.035 1 94.44 549 GLN A CA 1
ATOM 4154 C C . GLN A 1 549 ? -3.35 -48.875 6.207 1 94.44 549 GLN A C 1
ATOM 4156 O O . GLN A 1 549 ? -4.043 -48.312 7.055 1 94.44 549 GLN A O 1
ATOM 4161 N N . THR A 1 550 ? -2.561 -48.25 5.457 1 94.38 550 THR A N 1
ATOM 4162 C CA . THR A 1 550 ? -2.389 -46.812 5.566 1 94.38 550 THR A CA 1
ATOM 4163 C C . THR A 1 550 ? -3.695 -46.094 5.254 1 94.38 550 THR A C 1
ATOM 4165 O O . THR A 1 550 ? -3.992 -45.031 5.852 1 94.38 550 THR A O 1
ATOM 4168 N N . PHE A 1 551 ? -4.398 -46.625 4.336 1 96.31 551 PHE A N 1
ATOM 4169 C CA . PHE A 1 551 ? -5.703 -46.062 3.988 1 96.31 551 PHE A CA 1
ATOM 4170 C C . PHE A 1 551 ? -6.668 -46.188 5.16 1 96.31 551 PHE A C 1
ATOM 4172 O O . PHE A 1 551 ? -7.328 -45.188 5.527 1 96.31 551 PHE A O 1
ATOM 4179 N N . THR A 1 552 ? -6.707 -47.344 5.762 1 95.88 552 THR A N 1
ATOM 4180 C CA . THR A 1 552 ? -7.59 -47.594 6.891 1 95.88 552 THR A CA 1
ATOM 4181 C C . THR A 1 552 ? -7.23 -46.688 8.07 1 95.88 552 THR A C 1
ATOM 4183 O O . THR A 1 552 ? -8.117 -46.156 8.75 1 95.88 552 THR A O 1
ATOM 4186 N N . GLU A 1 553 ? -6.012 -46.531 8.273 1 95.12 553 GLU A N 1
ATOM 4187 C CA . GLU A 1 553 ? -5.543 -45.656 9.359 1 95.12 553 GLU A CA 1
ATOM 4188 C C . GLU A 1 553 ? -5.941 -44.188 9.117 1 95.12 553 GLU A C 1
ATOM 4190 O O . GLU A 1 553 ? -6.32 -43.5 10.047 1 95.12 553 GLU A O 1
ATOM 4195 N N . ALA A 1 554 ? -5.801 -43.781 7.891 1 94.75 554 ALA A N 1
ATOM 4196 C CA . ALA A 1 554 ? -6.168 -42.438 7.531 1 94.75 554 ALA A CA 1
ATOM 4197 C C . ALA A 1 554 ? -7.652 -42.188 7.773 1 94.75 554 ALA A C 1
ATOM 4199 O O . ALA A 1 554 ? -8.047 -41.094 8.203 1 94.75 554 ALA A O 1
ATOM 4200 N N . VAL A 1 555 ? -8.422 -43.156 7.473 1 96.38 555 VAL A N 1
ATOM 4201 C CA . VAL A 1 555 ? -9.867 -43.031 7.641 1 96.38 555 VAL A CA 1
ATOM 4202 C C . VAL A 1 555 ? -10.211 -42.906 9.125 1 96.38 555 VAL A C 1
ATOM 4204 O O . VAL A 1 555 ? -11.141 -42.219 9.5 1 96.38 555 VAL A O 1
ATOM 4207 N N . LYS A 1 556 ? -9.469 -43.531 9.969 1 94.38 556 LYS A N 1
ATOM 4208 C CA . LYS A 1 556 ? -9.766 -43.594 11.398 1 94.38 556 LYS A CA 1
ATOM 4209 C C . LYS A 1 556 ? -9.414 -42.281 12.086 1 94.38 556 LYS A C 1
ATOM 4211 O O . LYS A 1 556 ? -9.836 -42.031 13.219 1 94.38 556 LYS A O 1
ATOM 4216 N N . ALA A 1 557 ? -8.734 -41.406 11.406 1 91 557 ALA A N 1
ATOM 4217 C CA . ALA A 1 557 ? -8.289 -40.156 11.984 1 91 557 ALA A CA 1
ATOM 4218 C C . ALA A 1 557 ? -9.469 -39.219 12.266 1 91 557 ALA A C 1
ATOM 4220 O O . ALA A 1 557 ? -9.398 -38.375 13.148 1 91 557 ALA A O 1
ATOM 4221 N N . SER A 1 558 ? -10.547 -39.406 11.562 1 93.38 558 SER A N 1
ATOM 4222 C CA . SER A 1 558 ? -11.719 -38.531 11.711 1 93.38 558 SER A CA 1
ATOM 4223 C C . SER A 1 558 ? -12.977 -39.219 11.188 1 93.38 558 SER A C 1
ATOM 4225 O O . SER A 1 558 ? -12.898 -40.094 10.305 1 93.38 558 SER A O 1
ATOM 4227 N N . PRO A 1 559 ? -14.102 -38.906 11.758 1 96.06 559 PRO A N 1
ATOM 4228 C CA . PRO A 1 559 ? -15.352 -39.438 11.227 1 96.06 559 PRO A CA 1
ATOM 4229 C C . PRO A 1 559 ? -15.664 -38.938 9.812 1 96.06 559 PRO A C 1
ATOM 4231 O O . PRO A 1 559 ? -16.469 -39.562 9.102 1 96.06 559 PRO A O 1
ATOM 4234 N N . ILE A 1 560 ? -15.125 -37.844 9.477 1 98.38 560 ILE A N 1
ATOM 4235 C CA . ILE A 1 560 ? -15.336 -37.25 8.148 1 98.38 560 ILE A CA 1
ATOM 4236 C C . ILE A 1 560 ? -14.016 -37.281 7.371 1 98.38 560 ILE A C 1
ATOM 4238 O O . ILE A 1 560 ? -12.977 -36.844 7.887 1 98.38 560 ILE A O 1
ATOM 4242 N N . VAL A 1 561 ? -14.023 -37.75 6.156 1 98.5 561 VAL A N 1
ATOM 4243 C CA . VAL A 1 561 ? -12.828 -37.812 5.328 1 98.5 561 VAL A CA 1
ATOM 4244 C C . VAL A 1 561 ? -13.109 -37.188 3.965 1 98.5 561 VAL A C 1
ATOM 4246 O O . VAL A 1 561 ? -14.266 -37.156 3.52 1 98.5 561 VAL A O 1
ATOM 4249 N N . VAL A 1 562 ? -12.117 -36.656 3.314 1 98.5 562 VAL A N 1
ATOM 4250 C CA . VAL A 1 562 ? -12.242 -36.062 1.991 1 98.5 562 VAL A CA 1
ATOM 4251 C C . VAL A 1 562 ? -11.289 -36.75 1.018 1 98.5 562 VAL A C 1
ATOM 4253 O O . VAL A 1 562 ? -10.078 -36.781 1.226 1 98.5 562 VAL A O 1
ATOM 4256 N N . LEU A 1 563 ? -11.852 -37.375 -0.025 1 97.94 563 LEU A N 1
ATOM 4257 C CA . LEU A 1 563 ? -11.023 -37.906 -1.111 1 97.94 563 LEU A CA 1
ATOM 4258 C C . LEU A 1 563 ? -10.43 -36.781 -1.937 1 97.94 563 LEU A C 1
ATOM 4260 O O . LEU A 1 563 ? -11.148 -35.844 -2.34 1 97.94 563 LEU A O 1
ATOM 4264 N N . CYS A 1 564 ? -9.141 -36.812 -2.201 1 97.25 564 CYS A N 1
ATOM 4265 C CA . CYS A 1 564 ? -8.43 -35.812 -3.002 1 97.25 564 CYS A CA 1
ATOM 4266 C C . CYS A 1 564 ? -7.66 -36.469 -4.137 1 97.25 564 CYS A C 1
ATOM 4268 O O . CYS A 1 564 ? -6.633 -37.094 -3.904 1 97.25 564 CYS A O 1
ATOM 4270 N N . ALA A 1 565 ? -8.117 -36.312 -5.305 1 95.38 565 ALA A N 1
ATOM 4271 C CA . ALA A 1 565 ? -7.477 -36.906 -6.477 1 95.38 565 ALA A CA 1
ATOM 4272 C C . ALA A 1 565 ? -7.863 -36.156 -7.746 1 95.38 565 ALA A C 1
ATOM 4274 O O . ALA A 1 565 ? -8.789 -35.344 -7.738 1 95.38 565 ALA A O 1
ATOM 4275 N N . ALA A 1 566 ? -7.086 -36.406 -8.805 1 92.38 566 ALA A N 1
ATOM 4276 C CA . ALA A 1 566 ? -7.484 -35.875 -10.117 1 92.38 566 ALA A CA 1
ATOM 4277 C C . ALA A 1 566 ? -8.695 -36.625 -10.656 1 92.38 566 ALA A C 1
ATOM 4279 O O . ALA A 1 566 ? -8.992 -37.75 -10.219 1 92.38 566 ALA A O 1
ATOM 4280 N N . ASP A 1 567 ? -9.375 -36.156 -11.617 1 92 567 ASP A N 1
ATOM 4281 C CA . ASP A 1 567 ? -10.602 -36.719 -12.156 1 92 567 ASP A CA 1
ATOM 4282 C C . ASP A 1 567 ? -10.359 -38.125 -12.727 1 92 567 ASP A C 1
ATOM 4284 O O . ASP A 1 567 ? -11.195 -39 -12.555 1 92 567 ASP A O 1
ATOM 4288 N N . GLY A 1 568 ? -9.234 -38.188 -13.383 1 89.94 568 GLY A N 1
ATOM 4289 C CA . GLY A 1 568 ? -8.906 -39.5 -13.93 1 89.94 568 GLY A CA 1
ATOM 4290 C C . GLY A 1 568 ? -8.781 -40.594 -12.867 1 89.94 568 GLY A C 1
ATOM 4291 O O . GLY A 1 568 ? -9.195 -41.719 -13.078 1 89.94 568 GLY A O 1
ATOM 4292 N N . GLU A 1 569 ? -8.18 -40.188 -11.781 1 92.38 569 GLU A N 1
ATOM 4293 C CA . GLU A 1 569 ? -8.031 -41.156 -10.672 1 92.38 569 GLU A CA 1
ATOM 4294 C C . GLU A 1 569 ? -9.391 -41.469 -10.055 1 92.38 569 GLU A C 1
ATOM 4296 O O . GLU A 1 569 ? -9.609 -42.594 -9.594 1 92.38 569 GLU A O 1
ATOM 4301 N N . TYR A 1 570 ? -10.281 -40.562 -9.945 1 94.31 570 TYR A N 1
ATOM 4302 C CA . TYR A 1 570 ? -11.625 -40.812 -9.445 1 94.31 570 TYR A CA 1
ATOM 4303 C C . TYR A 1 570 ? -12.336 -41.875 -10.305 1 94.31 570 TYR A C 1
ATOM 4305 O O . TYR A 1 570 ? -13.031 -42.75 -9.781 1 94.31 570 TYR A O 1
ATOM 4313 N N . ALA A 1 571 ? -12.172 -41.688 -11.641 1 91.19 571 ALA A N 1
ATOM 4314 C CA . ALA A 1 571 ? -12.789 -42.656 -12.562 1 91.19 571 ALA A CA 1
ATOM 4315 C C . ALA A 1 571 ? -12.234 -44.062 -12.352 1 91.19 571 ALA A C 1
ATOM 4317 O O . ALA A 1 571 ? -12.969 -45.031 -12.469 1 91.19 571 ALA A O 1
ATOM 4318 N N . ALA A 1 572 ? -10.977 -44.094 -12.008 1 90.44 572 ALA A N 1
ATOM 4319 C CA . ALA A 1 572 ? -10.289 -45.375 -11.914 1 90.44 572 ALA A CA 1
ATOM 4320 C C . ALA A 1 572 ? -10.562 -46.031 -10.562 1 90.44 572 ALA A C 1
ATOM 4322 O O . ALA A 1 572 ? -10.766 -47.25 -10.492 1 90.44 572 ALA A O 1
ATOM 4323 N N . SER A 1 573 ? -10.523 -45.25 -9.492 1 91.88 573 SER A N 1
ATOM 4324 C CA . SER A 1 573 ? -10.531 -45.906 -8.188 1 91.88 573 SER A CA 1
ATOM 4325 C C . SER A 1 573 ? -11.438 -45.188 -7.203 1 91.88 573 SER A C 1
ATOM 4327 O O . SER A 1 573 ? -11.492 -45.531 -6.02 1 91.88 573 SER A O 1
ATOM 4329 N N . GLY A 1 574 ? -12.109 -44.188 -7.617 1 95.06 574 GLY A N 1
ATOM 4330 C CA . GLY A 1 574 ? -12.898 -43.375 -6.723 1 95.06 574 GLY A CA 1
ATOM 4331 C C . GLY A 1 574 ? -13.992 -44.125 -6.008 1 95.06 574 GLY A C 1
ATOM 4332 O O . GLY A 1 574 ? -14.133 -44.031 -4.789 1 95.06 574 GLY A O 1
ATOM 4333 N N . ALA A 1 575 ? -14.734 -44.844 -6.793 1 94.88 575 ALA A N 1
ATOM 4334 C CA . ALA A 1 575 ? -15.844 -45.625 -6.227 1 94.88 575 ALA A CA 1
ATOM 4335 C C . ALA A 1 575 ? -15.344 -46.625 -5.211 1 94.88 575 ALA A C 1
ATOM 4337 O O . ALA A 1 575 ? -15.922 -46.781 -4.133 1 94.88 575 ALA A O 1
ATOM 4338 N N . ALA A 1 576 ? -14.344 -47.281 -5.586 1 94.69 576 ALA A N 1
ATOM 4339 C CA . ALA A 1 576 ? -13.742 -48.281 -4.688 1 94.69 576 ALA A CA 1
ATOM 4340 C C . ALA A 1 576 ? -13.242 -47.625 -3.41 1 94.69 576 ALA A C 1
ATOM 4342 O O . ALA A 1 576 ? -13.32 -48.188 -2.326 1 94.69 576 ALA A O 1
ATOM 4343 N N . ALA A 1 577 ? -12.688 -46.438 -3.553 1 97.12 577 ALA A N 1
ATOM 4344 C CA . ALA A 1 577 ? -12.172 -45.719 -2.4 1 97.12 577 ALA A CA 1
ATOM 4345 C C . ALA A 1 577 ? -13.297 -45.344 -1.441 1 97.12 577 ALA A C 1
ATOM 4347 O O . ALA A 1 577 ? -13.125 -45.406 -0.222 1 97.12 577 ALA A O 1
ATOM 4348 N N . VAL A 1 578 ? -14.406 -44.875 -1.966 1 97.38 578 VAL A N 1
ATOM 4349 C CA . VAL A 1 578 ? -15.562 -44.531 -1.146 1 97.38 578 VAL A CA 1
ATOM 4350 C C . VAL A 1 578 ? -16.031 -45.75 -0.355 1 97.38 578 VAL A C 1
ATOM 4352 O O . VAL A 1 578 ? -16.25 -45.656 0.855 1 97.38 578 VAL A O 1
ATOM 4355 N N . GLU A 1 579 ? -16.141 -46.844 -1.011 1 96.12 579 GLU A N 1
ATOM 4356 C CA . GLU A 1 579 ? -16.578 -48.062 -0.36 1 96.12 579 GLU A CA 1
ATOM 4357 C C . GLU A 1 579 ? -15.602 -48.5 0.723 1 96.12 579 GLU A C 1
ATOM 4359 O O . GLU A 1 579 ? -16 -48.906 1.816 1 96.12 579 GLU A O 1
ATOM 4364 N N . ALA A 1 580 ? -14.375 -48.406 0.344 1 96.81 580 ALA A N 1
ATOM 4365 C CA . ALA A 1 580 ? -13.336 -48.781 1.298 1 96.81 580 ALA A CA 1
ATOM 4366 C C . ALA A 1 580 ? -13.367 -47.906 2.527 1 96.81 580 ALA A C 1
ATOM 4368 O O . ALA A 1 580 ? -13.133 -48.344 3.648 1 96.81 580 ALA A O 1
ATOM 4369 N N . ALA A 1 581 ? -13.57 -46.625 2.332 1 97.75 581 ALA A N 1
ATOM 4370 C CA . ALA A 1 581 ? -13.625 -45.688 3.441 1 97.75 581 ALA A CA 1
ATOM 4371 C C . ALA A 1 581 ? -14.789 -46 4.375 1 97.75 581 ALA A C 1
ATOM 4373 O O . ALA A 1 581 ? -14.633 -45.969 5.598 1 97.75 581 ALA A O 1
ATOM 4374 N N . ARG A 1 582 ? -15.891 -46.281 3.805 1 96.44 582 ARG A N 1
ATOM 4375 C CA . ARG A 1 582 ? -17.062 -46.656 4.602 1 96.44 582 ARG A CA 1
ATOM 4376 C C . ARG A 1 582 ? -16.812 -47.938 5.379 1 96.44 582 ARG A C 1
ATOM 4378 O O . ARG A 1 582 ? -17.172 -48.031 6.559 1 96.44 582 ARG A O 1
ATOM 4385 N N . ALA A 1 583 ? -16.266 -48.844 4.703 1 95.31 583 ALA A N 1
ATOM 4386 C CA . ALA A 1 583 ? -15.945 -50.125 5.336 1 95.31 583 ALA A CA 1
ATOM 4387 C C . ALA A 1 583 ? -14.977 -49.938 6.5 1 95.31 583 ALA A C 1
ATOM 4389 O O . ALA A 1 583 ? -15.047 -50.656 7.496 1 95.31 583 ALA A O 1
ATOM 4390 N N . ALA A 1 584 ? -14.141 -48.969 6.34 1 96.31 584 ALA A N 1
ATOM 4391 C CA . ALA A 1 584 ? -13.141 -48.719 7.367 1 96.31 584 ALA A CA 1
ATOM 4392 C C . ALA A 1 584 ? -13.719 -47.875 8.508 1 96.31 584 ALA A C 1
ATOM 4394 O O . ALA A 1 584 ? -13.039 -47.625 9.508 1 96.31 584 ALA A O 1
ATOM 4395 N N . GLY A 1 585 ? -14.969 -47.344 8.359 1 95.31 585 GLY A N 1
ATOM 4396 C CA . GLY A 1 585 ? -15.648 -46.719 9.492 1 95.31 585 GLY A CA 1
ATOM 4397 C C . GLY A 1 585 ? -15.945 -45.25 9.289 1 95.31 585 GLY A C 1
ATOM 4398 O O . GLY A 1 585 ? -16.406 -44.562 10.203 1 95.31 585 GLY A O 1
ATOM 4399 N N . ALA A 1 586 ? -15.672 -44.688 8.156 1 97 586 ALA A N 1
ATOM 4400 C CA . ALA A 1 586 ? -15.984 -43.281 7.898 1 97 586 ALA A CA 1
ATOM 4401 C C . ALA A 1 586 ? -17.484 -43.031 7.984 1 97 586 ALA A C 1
ATOM 4403 O O . ALA A 1 586 ? -18.281 -43.781 7.402 1 97 586 ALA A O 1
ATOM 4404 N N . LYS A 1 587 ? -17.906 -42.031 8.703 1 97.19 587 LYS A N 1
ATOM 4405 C CA . LYS A 1 587 ? -19.312 -41.656 8.797 1 97.19 587 LYS A CA 1
ATOM 4406 C C . LYS A 1 587 ? -19.734 -40.844 7.582 1 97.19 587 LYS A C 1
ATOM 4408 O O . LYS A 1 587 ? -20.906 -40.906 7.164 1 97.19 587 LYS A O 1
ATOM 4413 N N . GLU A 1 588 ? -18.844 -40 7.102 1 97.94 588 GLU A N 1
ATOM 4414 C CA . GLU A 1 588 ? -19.094 -39.156 5.926 1 97.94 588 GLU A CA 1
ATOM 4415 C C . GLU A 1 588 ? -17.875 -39.125 5.012 1 97.94 588 GLU A C 1
ATOM 4417 O O . GLU A 1 588 ? -16.75 -38.875 5.473 1 97.94 588 GLU A O 1
ATOM 4422 N N . VAL A 1 589 ? -18.125 -39.406 3.754 1 98.12 589 VAL A N 1
ATOM 4423 C CA . VAL A 1 589 ? -17.062 -39.375 2.75 1 98.12 589 VAL A CA 1
ATOM 4424 C C . VAL A 1 589 ? -17.328 -38.281 1.74 1 98.12 589 VAL A C 1
ATOM 4426 O O . VAL A 1 589 ? -18.312 -38.312 0.995 1 98.12 589 VAL A O 1
ATOM 4429 N N . LEU A 1 590 ? -16.469 -37.25 1.748 1 98.38 590 LEU A N 1
ATOM 4430 C CA . LEU A 1 590 ? -16.547 -36.125 0.804 1 98.38 590 LEU A CA 1
ATOM 4431 C C . LEU A 1 590 ? -15.492 -36.281 -0.286 1 98.38 590 LEU A C 1
ATOM 4433 O O . LEU A 1 590 ? -14.531 -37.031 -0.135 1 98.38 590 LEU A O 1
ATOM 4437 N N . VAL A 1 591 ? -15.727 -35.562 -1.382 1 98 591 VAL A N 1
ATOM 4438 C CA . VAL A 1 591 ? -14.789 -35.594 -2.496 1 98 591 VAL A CA 1
ATOM 4439 C C . VAL A 1 591 ? -14.438 -34.156 -2.887 1 98 591 VAL A C 1
ATOM 4441 O O . VAL A 1 591 ? -15.328 -33.312 -3.045 1 98 591 VAL A O 1
ATOM 4444 N N . ALA A 1 592 ? -13.148 -33.844 -2.961 1 97.81 592 ALA A N 1
ATOM 4445 C CA . ALA A 1 592 ? -12.695 -32.562 -3.543 1 97.81 592 ALA A CA 1
ATOM 4446 C C . ALA A 1 592 ? -12.797 -32.594 -5.066 1 97.81 592 ALA A C 1
ATOM 4448 O O . ALA A 1 592 ? -11.93 -33.156 -5.742 1 97.81 592 ALA A O 1
ATOM 4449 N N . GLY A 1 593 ? -13.805 -32.062 -5.602 1 95.38 593 GLY A N 1
ATOM 4450 C CA . GLY A 1 593 ? -14.023 -32.125 -7.039 1 95.38 593 GLY A CA 1
ATOM 4451 C C . GLY A 1 593 ? -15.5 -32.094 -7.418 1 95.38 593 GLY A C 1
ATOM 4452 O O . GLY A 1 593 ? -16.344 -31.734 -6.605 1 95.38 593 GLY A O 1
ATOM 4453 N N . SER A 1 594 ? -15.766 -32.5 -8.594 1 93.69 594 SER A N 1
ATOM 4454 C CA . SER A 1 594 ? -17.109 -32.406 -9.172 1 93.69 594 SER A CA 1
ATOM 4455 C C . SER A 1 594 ? -17.875 -33.719 -9.008 1 93.69 594 SER A C 1
ATOM 4457 O O . SER A 1 594 ? -17.281 -34.781 -9 1 93.69 594 SER A O 1
ATOM 4459 N N . GLU A 1 595 ? -19.156 -33.562 -8.961 1 92.56 595 GLU A N 1
ATOM 4460 C CA . GLU A 1 595 ? -20.031 -34.719 -8.914 1 92.56 595 GLU A CA 1
ATOM 4461 C C . GLU A 1 595 ? -19.953 -35.531 -10.211 1 92.56 595 GLU A C 1
ATOM 4463 O O . GLU A 1 595 ? -20.25 -36.719 -10.219 1 92.56 595 GLU A O 1
ATOM 4468 N N . LYS A 1 596 ? -19.531 -34.875 -11.211 1 92 596 LYS A N 1
ATOM 4469 C CA . LYS A 1 596 ? -19.453 -35.531 -12.523 1 92 596 LYS A CA 1
ATOM 4470 C C . LYS A 1 596 ? -18.484 -36.719 -12.5 1 92 596 LYS A C 1
ATOM 4472 O O . LYS A 1 596 ? -18.672 -37.688 -13.234 1 92 596 LYS A O 1
ATOM 4477 N N . SER A 1 597 ? -17.547 -36.625 -11.641 1 92.94 597 SER A N 1
ATOM 4478 C CA . SER A 1 597 ? -16.531 -37.688 -11.562 1 92.94 597 SER A CA 1
ATOM 4479 C C . SER A 1 597 ? -17.125 -38.969 -10.992 1 92.94 597 SER A C 1
ATOM 4481 O O . SER A 1 597 ? -16.531 -40.031 -11.117 1 92.94 597 SER A O 1
ATOM 4483 N N . PHE A 1 598 ? -18.312 -38.906 -10.453 1 94.44 598 PHE A N 1
ATOM 4484 C CA . PHE A 1 598 ? -18.953 -40.062 -9.828 1 94.44 598 PHE A CA 1
ATOM 4485 C C . PHE A 1 598 ? -20.344 -40.281 -10.414 1 94.44 598 PHE A C 1
ATOM 4487 O O . PHE A 1 598 ? -21.188 -40.906 -9.781 1 94.44 598 PHE A O 1
ATOM 4494 N N . ALA A 1 599 ? -20.625 -39.75 -11.516 1 90.44 599 ALA A N 1
ATOM 4495 C CA . ALA A 1 599 ? -21.938 -39.844 -12.156 1 90.44 599 ALA A CA 1
ATOM 4496 C C . ALA A 1 599 ? -22.344 -41.281 -12.406 1 90.44 599 ALA A C 1
ATOM 4498 O O . ALA A 1 599 ? -23.531 -41.625 -12.305 1 90.44 599 ALA A O 1
ATOM 4499 N N . ASP A 1 600 ? -21.391 -42.156 -12.688 1 89.12 600 ASP A N 1
ATOM 4500 C CA . ASP A 1 600 ? -21.688 -43.531 -13.07 1 89.12 600 ASP A CA 1
ATOM 4501 C C . ASP A 1 600 ? -21.516 -44.469 -11.883 1 89.12 600 ASP A C 1
ATOM 4503 O O . ASP A 1 600 ? -21.641 -45.688 -12.023 1 89.12 600 ASP A O 1
ATOM 4507 N N . ALA A 1 601 ? -21.172 -43.906 -10.812 1 91.31 601 ALA A N 1
ATOM 4508 C CA . ALA A 1 601 ? -20.953 -44.75 -9.641 1 91.31 601 ALA A CA 1
ATOM 4509 C C . ALA A 1 601 ? -22.281 -45.281 -9.094 1 91.31 601 ALA A C 1
ATOM 4511 O O . ALA A 1 601 ? -23.297 -44.562 -9.125 1 91.31 601 ALA A O 1
ATOM 4512 N N . GLU A 1 602 ? -22.281 -46.5 -8.617 1 90.12 602 GLU A N 1
ATOM 4513 C CA . GLU A 1 602 ? -23.469 -47.062 -7.965 1 90.12 602 GLU A CA 1
ATOM 4514 C C . GLU A 1 602 ? -23.797 -46.312 -6.676 1 90.12 602 GLU A C 1
ATOM 4516 O O . GLU A 1 602 ? -22.922 -45.656 -6.09 1 90.12 602 GLU A O 1
ATOM 4521 N N . GLU A 1 603 ? -24.984 -46.375 -6.266 1 85.88 603 GLU A N 1
ATOM 4522 C CA . GLU A 1 603 ? -25.484 -45.625 -5.125 1 85.88 603 GLU A CA 1
ATOM 4523 C C . GLU A 1 603 ? -24.609 -45.844 -3.893 1 85.88 603 GLU A C 1
ATOM 4525 O O . GLU A 1 603 ? -24.266 -44.875 -3.201 1 85.88 603 GLU A O 1
ATOM 4530 N N . GLY A 1 604 ? -24.234 -47.031 -3.613 1 86.5 604 GLY A N 1
ATOM 4531 C CA . GLY A 1 604 ? -23.422 -47.312 -2.451 1 86.5 604 GLY A CA 1
ATOM 4532 C C . GLY A 1 604 ? -22 -46.844 -2.58 1 86.5 604 GLY A C 1
ATOM 4533 O O . GLY A 1 604 ? -21.281 -46.688 -1.581 1 86.5 604 GLY A O 1
ATOM 4534 N N . ALA A 1 605 ? -21.562 -46.469 -3.734 1 92.81 605 ALA A N 1
ATOM 4535 C CA . ALA A 1 605 ? -20.203 -46.062 -4.008 1 92.81 605 ALA A CA 1
ATOM 4536 C C . ALA A 1 605 ? -20.125 -44.562 -4.297 1 92.81 605 ALA A C 1
ATOM 4538 O O . ALA A 1 605 ? -19.078 -44.031 -4.684 1 92.81 605 ALA A O 1
ATOM 4539 N N . ARG A 1 606 ? -21.188 -43.875 -4.074 1 95 606 ARG A N 1
ATOM 4540 C CA . ARG A 1 606 ? -21.203 -42.406 -4.27 1 95 606 ARG A CA 1
ATOM 4541 C C . ARG A 1 606 ? -20.812 -41.688 -2.994 1 95 606 ARG A C 1
ATOM 4543 O O . ARG A 1 606 ? -21.219 -42.094 -1.896 1 95 606 ARG A O 1
ATOM 4550 N N . PRO A 1 607 ? -20.016 -40.656 -3.145 1 97.5 607 PRO A N 1
ATOM 4551 C CA . PRO A 1 607 ? -19.672 -39.844 -1.982 1 97.5 607 PRO A CA 1
ATOM 4552 C C . PRO A 1 607 ? -20.891 -39.156 -1.361 1 97.5 607 PRO A C 1
ATOM 4554 O O . PRO A 1 607 ? -21.938 -39.062 -2.002 1 97.5 607 PRO A O 1
ATOM 4557 N N . ASP A 1 608 ? -20.734 -38.688 -0.134 1 97.06 608 ASP A N 1
ATOM 4558 C CA . ASP A 1 608 ? -21.828 -38.031 0.585 1 97.06 608 ASP A CA 1
ATOM 4559 C C . ASP A 1 608 ? -21.922 -36.562 0.181 1 97.06 608 ASP A C 1
ATOM 4561 O O . ASP A 1 608 ? -22.953 -35.906 0.419 1 97.06 608 ASP A O 1
ATOM 4565 N N . GLY A 1 609 ? -20.906 -35.969 -0.325 1 96.56 609 GLY A N 1
ATOM 4566 C CA . GLY A 1 609 ? -20.859 -34.562 -0.749 1 96.56 609 GLY A CA 1
ATOM 4567 C C . GLY A 1 609 ? -19.625 -34.219 -1.56 1 96.56 609 GLY A C 1
ATOM 4568 O O . GLY A 1 609 ? -18.734 -35.062 -1.73 1 96.56 609 GLY A O 1
ATOM 4569 N N . TYR A 1 610 ? -19.609 -33.031 -2.062 1 97.56 610 TYR A N 1
ATOM 4570 C CA . TYR A 1 610 ? -18.547 -32.594 -2.949 1 97.56 610 TYR A CA 1
ATOM 4571 C C . TYR A 1 610 ? -18.047 -31.188 -2.551 1 97.56 610 TYR A C 1
ATOM 4573 O O . TYR A 1 610 ? -18.859 -30.297 -2.312 1 97.56 610 TYR A O 1
ATOM 4581 N N . LEU A 1 611 ? -16.75 -31.031 -2.354 1 97.81 611 LEU A N 1
ATOM 4582 C CA . LEU A 1 611 ? -16.109 -29.75 -2.096 1 97.81 611 LEU A CA 1
ATOM 4583 C C . LEU A 1 611 ? -15.445 -29.219 -3.359 1 97.81 611 LEU A C 1
ATOM 4585 O O . LEU A 1 611 ? -14.547 -29.859 -3.912 1 97.81 611 LEU A O 1
ATOM 4589 N N . ASN A 1 612 ? -15.883 -28.156 -3.869 1 95.19 612 ASN A N 1
ATOM 4590 C CA . ASN A 1 612 ? -15.305 -27.547 -5.066 1 95.19 612 ASN A CA 1
ATOM 4591 C C . ASN A 1 612 ? -15.414 -26.031 -5.039 1 95.19 612 ASN A C 1
ATOM 4593 O O . ASN A 1 612 ? -15.805 -25.453 -4.02 1 95.19 612 ASN A O 1
ATOM 4597 N N . MET A 1 613 ? -15.07 -25.375 -6.09 1 91.44 613 MET A N 1
ATOM 4598 C CA . MET A 1 613 ? -14.898 -23.922 -6.133 1 91.44 613 MET A CA 1
ATOM 4599 C C . MET A 1 613 ? -16.25 -23.219 -6.148 1 91.44 613 MET A C 1
ATOM 4601 O O . MET A 1 613 ? -16.328 -22 -5.922 1 91.44 613 MET A O 1
ATOM 4605 N N . ASN A 1 614 ? -17.359 -23.922 -6.34 1 92 614 ASN A N 1
ATOM 4606 C CA . ASN A 1 614 ? -18.656 -23.281 -6.559 1 92 614 ASN A CA 1
ATOM 4607 C C . ASN A 1 614 ? -19.547 -23.391 -5.332 1 92 614 ASN A C 1
ATOM 4609 O O . ASN A 1 614 ? -20.656 -22.828 -5.312 1 92 614 ASN A O 1
ATOM 4613 N N . ILE A 1 615 ? -19.031 -24 -4.34 1 96.38 615 ILE A N 1
ATOM 4614 C CA . ILE A 1 615 ? -19.906 -24.234 -3.193 1 96.38 615 ILE A CA 1
ATOM 4615 C C . ILE A 1 615 ? -20.047 -22.969 -2.375 1 96.38 615 ILE A C 1
ATOM 4617 O O . ILE A 1 615 ? -19.25 -22.031 -2.508 1 96.38 615 ILE A O 1
ATOM 4621 N N . ASP A 1 616 ? -21.141 -22.938 -1.62 1 98.12 616 ASP A N 1
ATOM 4622 C CA . ASP A 1 616 ? -21.219 -22 -0.506 1 98.12 616 ASP A CA 1
ATOM 4623 C C . ASP A 1 616 ? -20.344 -22.438 0.657 1 98.12 616 ASP A C 1
ATOM 4625 O O . ASP A 1 616 ? -20.766 -23.25 1.486 1 98.12 616 ASP A O 1
ATOM 4629 N N . ALA A 1 617 ? -19.156 -21.922 0.693 1 98.56 617 ALA A N 1
ATOM 4630 C CA . ALA A 1 617 ? -18.141 -22.375 1.66 1 98.56 617 ALA A CA 1
ATOM 4631 C C . ALA A 1 617 ? -18.625 -22.125 3.09 1 98.56 617 ALA A C 1
ATOM 4633 O O . ALA A 1 617 ? -18.391 -22.953 3.977 1 98.56 617 ALA A O 1
ATOM 4634 N N . VAL A 1 618 ? -19.281 -20.984 3.383 1 98.62 618 VAL A N 1
ATOM 4635 C CA . VAL A 1 618 ? -19.734 -20.656 4.73 1 98.62 618 VAL A CA 1
ATOM 4636 C C . VAL A 1 618 ? -20.734 -21.703 5.203 1 98.62 618 VAL A C 1
ATOM 4638 O O . VAL A 1 618 ? -20.625 -22.25 6.305 1 98.62 618 VAL A O 1
ATOM 4641 N N . ALA A 1 619 ? -21.703 -21.984 4.363 1 98.5 619 ALA A N 1
ATOM 4642 C CA . ALA A 1 619 ? -22.734 -22.953 4.711 1 98.5 619 ALA A CA 1
ATOM 4643 C C . ALA A 1 619 ? -22.141 -24.344 4.918 1 98.5 619 ALA A C 1
ATOM 4645 O O . ALA A 1 619 ? -22.469 -25.031 5.895 1 98.5 619 ALA A O 1
ATOM 4646 N N . GLU A 1 620 ? -21.312 -24.766 3.98 1 98.5 620 GLU A N 1
ATOM 4647 C CA . GLU A 1 620 ? -20.719 -26.094 4.047 1 98.5 620 GLU A CA 1
ATOM 4648 C C . GLU A 1 620 ? -19.797 -26.234 5.258 1 98.5 620 GLU A C 1
ATOM 4650 O O . GLU A 1 620 ? -19.828 -27.25 5.953 1 98.5 620 GLU A O 1
ATOM 4655 N N . LEU A 1 621 ? -18.953 -25.281 5.516 1 98.75 621 LEU A N 1
ATOM 4656 C CA . LEU A 1 621 ? -18.062 -25.312 6.664 1 98.75 621 LEU A CA 1
ATOM 4657 C C . LEU A 1 621 ? -18.844 -25.312 7.973 1 98.75 621 LEU A C 1
ATOM 4659 O O . LEU A 1 621 ? -18.453 -25.984 8.93 1 98.75 621 LEU A O 1
ATOM 4663 N N . SER A 1 622 ? -19.906 -24.469 7.996 1 98.69 622 SER A N 1
ATOM 4664 C CA . SER A 1 622 ? -20.766 -24.469 9.164 1 98.69 622 SER A CA 1
ATOM 4665 C C . SER A 1 622 ? -21.359 -25.844 9.422 1 98.69 622 SER A C 1
ATOM 4667 O O . SER A 1 622 ? -21.375 -26.312 10.562 1 98.69 622 SER A O 1
ATOM 4669 N N . ARG A 1 623 ? -21.812 -26.5 8.406 1 98.44 623 ARG A N 1
ATOM 4670 C CA . ARG A 1 623 ? -22.359 -27.859 8.516 1 98.44 623 ARG A CA 1
ATOM 4671 C C . ARG A 1 623 ? -21.312 -28.828 9.031 1 98.44 623 ARG A C 1
ATOM 4673 O O . ARG A 1 623 ? -21.594 -29.625 9.922 1 98.44 623 ARG A O 1
ATOM 4680 N N . LEU A 1 624 ? -20.172 -28.781 8.469 1 98.62 624 LEU A N 1
ATOM 4681 C CA . LEU A 1 624 ? -19.094 -29.672 8.875 1 98.62 624 LEU A CA 1
ATOM 4682 C C . LEU A 1 624 ? -18.719 -29.453 10.336 1 98.62 624 LEU A C 1
ATOM 4684 O O . LEU A 1 624 ? -18.484 -30.422 11.07 1 98.62 624 LEU A O 1
ATOM 4688 N N . LEU A 1 625 ? -18.609 -28.172 10.766 1 98.62 625 LEU A N 1
ATOM 4689 C CA . LEU A 1 625 ? -18.328 -27.875 12.164 1 98.62 625 LEU A CA 1
ATOM 4690 C C . LEU A 1 625 ? -19.391 -28.469 13.078 1 98.62 625 LEU A C 1
ATOM 4692 O O . LEU A 1 625 ? -19.078 -29 14.141 1 98.62 625 LEU A O 1
ATOM 4696 N N . ASN A 1 626 ? -20.703 -28.359 12.664 1 98.38 626 ASN A N 1
ATOM 4697 C CA . ASN A 1 626 ? -21.766 -28.984 13.422 1 98.38 626 ASN A CA 1
ATOM 4698 C C . ASN A 1 626 ? -21.547 -30.484 13.578 1 98.38 626 ASN A C 1
ATOM 4700 O O . ASN A 1 626 ? -21.656 -31.031 14.68 1 98.38 626 ASN A O 1
ATOM 4704 N N . GLU A 1 627 ? -21.219 -31.141 12.492 1 97.81 627 GLU A N 1
ATOM 4705 C CA . GLU A 1 627 ? -21.031 -32.594 12.484 1 97.81 627 GLU A CA 1
ATOM 4706 C C . GLU A 1 627 ? -19.844 -33 13.344 1 97.81 627 GLU A C 1
ATOM 4708 O O . GLU A 1 627 ? -19.828 -34.094 13.906 1 97.81 627 GLU A O 1
ATOM 4713 N N . LEU A 1 628 ? -18.875 -32.125 13.438 1 97.75 628 LEU A N 1
ATOM 4714 C CA . LEU A 1 628 ? -17.672 -32.406 14.203 1 97.75 628 LEU A CA 1
ATOM 4715 C C . LEU A 1 628 ? -17.844 -32.031 15.664 1 97.75 628 LEU A C 1
ATOM 4717 O O . LEU A 1 628 ? -16.953 -32.25 16.484 1 97.75 628 LEU A O 1
ATOM 4721 N N . GLY A 1 629 ? -18.984 -31.359 15.992 1 96.81 629 GLY A N 1
ATOM 4722 C CA . GLY A 1 629 ? -19.312 -31.062 17.375 1 96.81 629 GLY A CA 1
ATOM 4723 C C . GLY A 1 629 ? -18.922 -29.656 17.797 1 96.81 629 GLY A C 1
ATOM 4724 O O . GLY A 1 629 ? -18.844 -29.359 18.984 1 96.81 629 GLY A O 1
ATOM 4725 N N . ALA A 1 630 ? -18.562 -28.938 16.844 1 96.12 630 ALA A N 1
ATOM 4726 C CA . ALA A 1 630 ? -18.156 -27.562 17.141 1 96.12 630 ALA A CA 1
ATOM 4727 C C . ALA A 1 630 ? -19.328 -26.609 16.984 1 96.12 630 ALA A C 1
ATOM 4729 O O . ALA A 1 630 ? -20.188 -26.812 16.125 1 96.12 630 ALA A O 1
ATOM 4730 N N . MET B 1 1 ? -34.281 11.016 -21.578 1 20.72 1 MET B N 1
ATOM 4731 C CA . MET B 1 1 ? -33.656 10.148 -22.578 1 20.72 1 MET B CA 1
ATOM 4732 C C . MET B 1 1 ? -32.562 10.891 -23.328 1 20.72 1 MET B C 1
ATOM 4734 O O . MET B 1 1 ? -32.719 11.219 -24.5 1 20.72 1 MET B O 1
ATOM 4738 N N . THR B 1 2 ? -31.797 11.781 -22.719 1 24.12 2 THR B N 1
ATOM 4739 C CA . THR B 1 2 ? -30.984 12.742 -23.453 1 24.12 2 THR B CA 1
ATOM 4740 C C . THR B 1 2 ? -29.922 12.023 -24.281 1 24.12 2 THR B C 1
ATOM 4742 O O . THR B 1 2 ? -29.312 11.062 -23.812 1 24.12 2 THR B O 1
ATOM 4745 N N . ASP B 1 3 ? -30.078 12.086 -25.562 1 23.72 3 ASP B N 1
ATOM 4746 C CA . ASP B 1 3 ? -29.266 11.586 -26.672 1 23.72 3 ASP B CA 1
ATOM 4747 C C . ASP B 1 3 ? -27.781 11.812 -26.406 1 23.72 3 ASP B C 1
ATOM 4749 O O . ASP B 1 3 ? -27.359 12.93 -26.125 1 23.72 3 ASP B O 1
ATOM 4753 N N . ARG B 1 4 ? -27.172 10.789 -25.922 1 31.59 4 ARG B N 1
ATOM 4754 C CA . ARG B 1 4 ? -25.719 10.82 -25.844 1 31.59 4 ARG B CA 1
ATOM 4755 C C . ARG B 1 4 ? -25.109 11.344 -27.156 1 31.59 4 ARG B C 1
ATOM 4757 O O . ARG B 1 4 ? -24.969 10.586 -28.109 1 31.59 4 ARG B O 1
ATOM 4764 N N . THR B 1 5 ? -25.547 12.523 -27.594 1 29.2 5 THR B N 1
ATOM 4765 C CA . THR B 1 5 ? -24.969 13.047 -28.828 1 29.2 5 THR B CA 1
ATOM 4766 C C . THR B 1 5 ? -23.469 12.75 -28.891 1 29.2 5 THR B C 1
ATOM 4768 O O . THR B 1 5 ? -22.797 12.688 -27.859 1 29.2 5 THR B O 1
ATOM 4771 N N . ALA B 1 6 ? -23.062 12.367 -30 1 31.45 6 ALA B N 1
ATOM 4772 C CA . ALA B 1 6 ? -21.719 11.945 -30.391 1 31.45 6 ALA B CA 1
ATOM 4773 C C . ALA B 1 6 ? -20.672 12.93 -29.891 1 31.45 6 ALA B C 1
ATOM 4775 O O . ALA B 1 6 ? -20.719 14.125 -30.219 1 31.45 6 ALA B O 1
ATOM 4776 N N . PRO B 1 7 ? -20.016 12.594 -28.656 1 33.81 7 PRO B N 1
ATOM 4777 C CA . PRO B 1 7 ? -19.047 13.594 -28.219 1 33.81 7 PRO B CA 1
ATOM 4778 C C . PRO B 1 7 ? -18.172 14.109 -29.344 1 33.81 7 PRO B C 1
ATOM 4780 O O . PRO B 1 7 ? -17.938 13.391 -30.328 1 33.81 7 PRO B O 1
ATOM 4783 N N . GLU B 1 8 ? -18.172 15.398 -29.562 1 33.5 8 GLU B N 1
ATOM 4784 C CA . GLU B 1 8 ? -17.281 16.031 -30.531 1 33.5 8 GLU B CA 1
ATOM 4785 C C . GLU B 1 8 ? -15.914 15.359 -30.547 1 33.5 8 GLU B C 1
ATOM 4787 O O . GLU B 1 8 ? -15.539 14.68 -29.594 1 33.5 8 GLU B O 1
ATOM 4792 N N . SER B 1 9 ? -15.094 15.406 -31.531 1 35.75 9 SER B N 1
ATOM 4793 C CA . SER B 1 9 ? -13.836 14.734 -31.844 1 35.75 9 SER B CA 1
ATOM 4794 C C . SER B 1 9 ? -12.875 14.797 -30.656 1 35.75 9 SER B C 1
ATOM 4796 O O . SER B 1 9 ? -12.586 15.875 -30.141 1 35.75 9 SER B O 1
ATOM 4798 N N . PRO B 1 10 ? -12.625 13.82 -29.797 1 42.41 10 PRO B N 1
ATOM 4799 C CA . PRO B 1 10 ? -11.859 13.633 -28.578 1 42.41 10 PRO B CA 1
ATOM 4800 C C . PRO B 1 10 ? -10.5 14.328 -28.609 1 42.41 10 PRO B C 1
ATOM 4802 O O . PRO B 1 10 ? -9.883 14.547 -27.562 1 42.41 10 PRO B O 1
ATOM 4805 N N . SER B 1 11 ? -9.758 14.383 -29.828 1 48.03 11 SER B N 1
ATOM 4806 C CA . SER B 1 11 ? -8.344 14.703 -29.953 1 48.03 11 SER B CA 1
ATOM 4807 C C . SER B 1 11 ? -8.086 16.188 -29.75 1 48.03 11 SER B C 1
ATOM 4809 O O . SER B 1 11 ? -6.941 16.641 -29.781 1 48.03 11 SER B O 1
ATOM 4811 N N . THR B 1 12 ? -9.023 17.031 -29.828 1 57.81 12 THR B N 1
ATOM 4812 C CA . THR B 1 12 ? -8.758 18.469 -29.859 1 57.81 12 THR B CA 1
ATOM 4813 C C . THR B 1 12 ? -8.789 19.047 -28.453 1 57.81 12 THR B C 1
ATOM 4815 O O . THR B 1 12 ? -9.555 18.594 -27.594 1 57.81 12 THR B O 1
ATOM 4818 N N . LEU B 1 13 ? -7.551 19.609 -28.234 1 67.25 13 LEU B N 1
ATOM 4819 C CA . LEU B 1 13 ? -7.617 20.422 -27.031 1 67.25 13 LEU B CA 1
ATOM 4820 C C . LEU B 1 13 ? -8.93 21.188 -26.953 1 67.25 13 LEU B C 1
ATOM 4822 O O . LEU B 1 13 ? -9.492 21.578 -27.984 1 67.25 13 LEU B O 1
ATOM 4826 N N . PRO B 1 14 ? -9.453 21.188 -25.844 1 65.81 14 PRO B N 1
ATOM 4827 C CA . PRO B 1 14 ? -10.656 22.016 -25.75 1 65.81 14 PRO B CA 1
ATOM 4828 C C . PRO B 1 14 ? -10.453 23.406 -26.328 1 65.81 14 PRO B C 1
ATOM 4830 O O . PRO B 1 14 ? -9.344 23.953 -26.25 1 65.81 14 PRO B O 1
ATOM 4833 N N . PRO B 1 15 ? -11.336 23.828 -27.172 1 66 15 PRO B N 1
ATOM 4834 C CA . PRO B 1 15 ? -11.195 25.141 -27.797 1 66 15 PRO B CA 1
ATOM 4835 C C . PRO B 1 15 ? -10.711 26.219 -26.812 1 66 15 PRO B C 1
ATOM 4837 O O . PRO B 1 15 ? -10 27.141 -27.203 1 66 15 PRO B O 1
ATOM 4840 N N . ASN B 1 16 ? -11.023 26.047 -25.594 1 75.31 16 ASN B N 1
ATOM 4841 C CA . ASN B 1 16 ? -10.641 27.047 -24.594 1 75.31 16 ASN B CA 1
ATOM 4842 C C . ASN B 1 16 ? -9.484 26.578 -23.734 1 75.31 16 ASN B C 1
ATOM 4844 O O . ASN B 1 16 ? -9.359 26.984 -22.562 1 75.31 16 ASN B O 1
ATOM 4848 N N . PHE B 1 17 ? -8.648 25.828 -24.312 1 77.81 17 PHE B N 1
ATOM 4849 C CA . PHE B 1 17 ? -7.574 25.219 -23.547 1 77.81 17 PHE B CA 1
ATOM 4850 C C . PHE B 1 17 ? -6.641 26.266 -22.969 1 77.81 17 PHE B C 1
ATOM 4852 O O . PHE B 1 17 ? -6.277 26.203 -21.797 1 77.81 17 PHE B O 1
ATOM 4859 N N . GLU B 1 18 ? -6.176 27.172 -23.797 1 76.94 18 GLU B N 1
ATOM 4860 C CA . GLU B 1 18 ? -5.238 28.203 -23.359 1 76.94 18 GLU B CA 1
ATOM 4861 C C . GLU B 1 18 ? -5.82 29.031 -22.219 1 76.94 18 GLU B C 1
ATOM 4863 O O . GLU B 1 18 ? -5.109 29.391 -21.281 1 76.94 18 GLU B O 1
ATOM 4868 N N . GLU B 1 19 ? -7.039 29.219 -22.375 1 79 19 GLU B N 1
ATOM 4869 C CA . GLU B 1 19 ? -7.723 29.953 -21.328 1 79 19 GLU B CA 1
ATOM 4870 C C . GLU B 1 19 ? -7.77 29.156 -20.031 1 79 19 GLU B C 1
ATOM 4872 O O . GLU B 1 19 ? -7.574 29.703 -18.938 1 79 19 GLU B O 1
ATOM 4877 N N . LEU B 1 20 ? -8.07 27.938 -20.172 1 78.5 20 LEU B N 1
ATOM 4878 C CA . LEU B 1 20 ? -8.141 27.078 -19.016 1 78.5 20 LEU B CA 1
ATOM 4879 C C . LEU B 1 20 ? -6.781 26.938 -18.344 1 78.5 20 LEU B C 1
ATOM 4881 O O . LEU B 1 20 ? -6.684 26.984 -17.109 1 78.5 20 LEU B O 1
ATOM 4885 N N . GLN B 1 21 ? -5.805 26.828 -19.141 1 80.38 21 GLN B N 1
ATOM 4886 C CA . GLN B 1 21 ? -4.453 26.703 -18.609 1 80.38 21 GLN B CA 1
ATOM 4887 C C . GLN B 1 21 ? -4.031 28 -17.891 1 80.38 21 GLN B C 1
ATOM 4889 O O . GLN B 1 21 ? -3.451 27.953 -16.812 1 80.38 21 GLN B O 1
ATOM 4894 N N . SER B 1 22 ? -4.293 29.078 -18.5 1 81.81 22 SER B N 1
ATOM 4895 C CA . SER B 1 22 ? -3.98 30.375 -17.922 1 81.81 22 SER B CA 1
ATOM 4896 C C . SER B 1 22 ? -4.715 30.562 -16.594 1 81.81 22 SER B C 1
ATOM 4898 O O . SER B 1 22 ? -4.168 31.156 -15.656 1 81.81 22 SER B O 1
ATOM 4900 N N . SER B 1 23 ? -5.914 30.094 -16.625 1 83.62 23 SER B N 1
ATOM 4901 C CA . SER B 1 23 ? -6.703 30.203 -15.406 1 83.62 23 SER B CA 1
ATOM 4902 C C . SER B 1 23 ? -6.074 29.391 -14.273 1 83.62 23 SER B C 1
ATOM 4904 O O . SER B 1 23 ? -6.094 29.828 -13.117 1 83.62 23 SER B O 1
ATOM 4906 N N . TRP B 1 24 ? -5.574 28.344 -14.633 1 83.25 24 TRP B N 1
ATOM 4907 C CA . TRP B 1 24 ? -4.91 27.531 -13.617 1 83.25 24 TRP B CA 1
ATOM 4908 C C . TRP B 1 24 ? -3.643 28.219 -13.117 1 83.25 24 TRP B C 1
ATOM 4910 O O . TRP B 1 24 ? -3.377 28.234 -11.906 1 83.25 24 TRP B O 1
ATOM 4920 N N . TYR B 1 25 ? -2.867 28.812 -13.977 1 84.31 25 TYR B N 1
ATOM 4921 C CA . TYR B 1 25 ? -1.667 29.547 -13.586 1 84.31 25 TYR B CA 1
ATOM 4922 C C . TYR B 1 25 ? -2.012 30.703 -12.648 1 84.31 25 TYR B C 1
ATOM 4924 O O . TYR B 1 25 ? -1.311 30.938 -11.664 1 84.31 25 TYR B O 1
ATOM 4932 N N . LYS B 1 26 ? -3.072 31.281 -12.977 1 84.75 26 LYS B N 1
ATOM 4933 C CA . LYS B 1 26 ? -3.525 32.375 -12.133 1 84.75 26 LYS B CA 1
ATOM 4934 C C . LYS B 1 26 ? -3.943 31.891 -10.75 1 84.75 26 LYS B C 1
ATOM 4936 O O . LYS B 1 26 ? -3.688 32.562 -9.75 1 84.75 26 LYS B O 1
ATOM 4941 N N . ALA B 1 27 ? -4.605 30.797 -10.828 1 83.94 27 ALA B N 1
ATOM 4942 C CA . ALA B 1 27 ? -5.031 30.234 -9.555 1 83.94 27 ALA B CA 1
ATOM 4943 C C . ALA B 1 27 ? -3.83 29.859 -8.695 1 83.94 27 ALA B C 1
ATOM 4945 O O . ALA B 1 27 ? -3.84 30.078 -7.477 1 83.94 27 ALA B O 1
ATOM 4946 N N . VAL B 1 28 ? -2.818 29.328 -9.273 1 83.94 28 VAL B N 1
ATOM 4947 C CA . VAL B 1 28 ? -1.594 28.984 -8.562 1 83.94 28 VAL B CA 1
ATOM 4948 C C . VAL B 1 28 ? -0.947 30.25 -8.008 1 83.94 28 VAL B C 1
ATOM 4950 O O . VAL B 1 28 ? -0.536 30.297 -6.844 1 83.94 28 VAL B O 1
ATOM 4953 N N . ALA B 1 29 ? -0.938 31.25 -8.789 1 85.69 29 ALA B N 1
ATOM 4954 C CA . ALA B 1 29 ? -0.377 32.531 -8.367 1 85.69 29 ALA B CA 1
ATOM 4955 C C . ALA B 1 29 ? -1.146 33.094 -7.18 1 85.69 29 ALA B C 1
ATOM 4957 O O . ALA B 1 29 ? -0.549 33.656 -6.258 1 85.69 29 ALA B O 1
ATOM 4958 N N . LYS B 1 30 ? -2.381 32.938 -7.281 1 84.62 30 LYS B N 1
ATOM 4959 C CA . LYS B 1 30 ? -3.229 33.438 -6.199 1 84.62 30 LYS B CA 1
ATOM 4960 C C . LYS B 1 30 ? -2.926 32.719 -4.891 1 84.62 30 LYS B C 1
ATOM 4962 O O . LYS B 1 30 ? -2.893 33.344 -3.826 1 84.62 30 LYS B O 1
ATOM 4967 N N . VAL B 1 31 ? -2.775 31.516 -5 1 81.94 31 VAL B N 1
ATOM 4968 C CA . VAL B 1 31 ? -2.465 30.734 -3.809 1 81.94 31 VAL B CA 1
ATOM 4969 C C . VAL B 1 31 ? -1.108 31.141 -3.25 1 81.94 31 VAL B C 1
ATOM 4971 O O . VAL B 1 31 ? -0.957 31.328 -2.039 1 81.94 31 VAL B O 1
ATOM 4974 N N . PHE B 1 32 ? -0.144 31.297 -4.109 1 82.06 32 PHE B N 1
ATOM 4975 C CA . PHE B 1 32 ? 1.179 31.75 -3.686 1 82.06 32 PHE B CA 1
ATOM 4976 C C . PHE B 1 32 ? 1.101 33.125 -3.016 1 82.06 32 PHE B C 1
ATOM 4978 O O . PHE B 1 32 ? 1.76 33.344 -2 1 82.06 32 PHE B O 1
ATOM 4985 N N . ALA B 1 33 ? 0.321 34 -3.596 1 83.5 33 ALA B N 1
ATOM 4986 C CA . ALA B 1 33 ? 0.15 35.344 -3.043 1 83.5 33 ALA B CA 1
ATOM 4987 C C . ALA B 1 33 ? -0.444 35.281 -1.639 1 83.5 33 ALA B C 1
ATOM 4989 O O . ALA B 1 33 ? -0.002 36 -0.742 1 83.5 33 ALA B O 1
ATOM 4990 N N . ARG B 1 34 ? -1.377 34.469 -1.518 1 78.69 34 ARG B N 1
ATOM 4991 C CA . ARG B 1 34 ? -2.053 34.312 -0.232 1 78.69 34 ARG B CA 1
ATOM 4992 C C . ARG B 1 34 ? -1.107 33.75 0.826 1 78.69 34 ARG B C 1
ATOM 4994 O O . ARG B 1 34 ? -1.025 34.281 1.935 1 78.69 34 ARG B O 1
ATOM 5001 N N . VAL B 1 35 ? -0.405 32.719 0.474 1 74.19 35 VAL B N 1
ATOM 5002 C CA . VAL B 1 35 ? 0.468 32 1.416 1 74.19 35 VAL B CA 1
ATOM 5003 C C . VAL B 1 35 ? 1.629 32.906 1.811 1 74.19 35 VAL B C 1
ATOM 5005 O O . VAL B 1 35 ? 2.037 32.938 2.975 1 74.19 35 VAL B O 1
ATOM 5008 N N . ARG B 1 36 ? 2.16 33.75 0.938 1 75.19 36 ARG B N 1
ATOM 5009 C CA . ARG B 1 36 ? 3.322 34.594 1.194 1 75.19 36 ARG B CA 1
ATOM 5010 C C . ARG B 1 36 ? 2.898 36 1.578 1 75.19 36 ARG B C 1
ATOM 5012 O O . ARG B 1 36 ? 3.738 36.906 1.691 1 75.19 36 ARG B O 1
ATOM 5019 N N . LYS B 1 37 ? 1.59 36.25 1.621 1 78.12 37 LYS B N 1
ATOM 5020 C CA . LYS B 1 37 ? 1.024 37.562 1.987 1 78.12 37 LYS B CA 1
ATOM 5021 C C . LYS B 1 37 ? 1.567 38.656 1.092 1 78.12 37 LYS B C 1
ATOM 5023 O O . LYS B 1 37 ? 2.041 39.688 1.584 1 78.12 37 LYS B O 1
ATOM 5028 N N . GLN B 1 38 ? 1.49 38.344 -0.176 1 83.81 38 GLN B N 1
ATOM 5029 C CA . GLN B 1 38 ? 1.905 39.281 -1.206 1 83.81 38 GLN B CA 1
ATOM 5030 C C . GLN B 1 38 ? 0.72 39.719 -2.062 1 83.81 38 GLN B C 1
ATOM 5032 O O . GLN B 1 38 ? -0.335 39.094 -2.043 1 83.81 38 GLN B O 1
ATOM 5037 N N . ASP B 1 39 ? 0.948 40.844 -2.635 1 88.06 39 ASP B N 1
ATOM 5038 C CA . ASP B 1 39 ? -0.037 41.25 -3.631 1 88.06 39 ASP B CA 1
ATOM 5039 C C . ASP B 1 39 ? 0.014 40.344 -4.859 1 88.06 39 ASP B C 1
ATOM 5041 O O . ASP B 1 39 ? 1.097 40.031 -5.344 1 88.06 39 ASP B O 1
ATOM 5045 N N . ILE B 1 40 ? -1.119 39.906 -5.277 1 87.19 40 ILE B N 1
ATOM 5046 C CA . ILE B 1 40 ? -1.217 39.031 -6.422 1 87.19 40 ILE B CA 1
ATOM 5047 C C . ILE B 1 40 ? -0.506 39.625 -7.625 1 87.19 40 ILE B C 1
ATOM 5049 O O . ILE B 1 40 ? 0.081 38.906 -8.438 1 87.19 40 ILE B O 1
ATOM 5053 N N . ALA B 1 41 ? -0.484 40.906 -7.66 1 87.88 41 ALA B N 1
ATOM 5054 C CA . ALA B 1 41 ? 0.134 41.625 -8.773 1 87.88 41 ALA B CA 1
ATOM 5055 C C . ALA B 1 41 ? 1.647 41.438 -8.781 1 87.88 41 ALA B C 1
ATOM 5057 O O . ALA B 1 41 ? 2.295 41.562 -9.82 1 87.88 41 ALA B O 1
ATOM 5058 N N . ASP B 1 42 ? 2.16 41.094 -7.707 1 90.25 42 ASP B N 1
ATOM 5059 C CA . ASP B 1 42 ? 3.605 40.938 -7.559 1 90.25 42 ASP B CA 1
ATOM 5060 C C . ASP B 1 42 ? 4.039 39.5 -7.777 1 90.25 42 ASP B C 1
ATOM 5062 O O . ASP B 1 42 ? 5.23 39.188 -7.754 1 90.25 42 ASP B O 1
ATOM 5066 N N . VAL B 1 43 ? 3.145 38.625 -7.949 1 88.94 43 VAL B N 1
ATOM 5067 C CA . VAL B 1 43 ? 3.455 37.219 -8.164 1 88.94 43 VAL B CA 1
ATOM 5068 C C . VAL B 1 43 ? 3.432 36.906 -9.664 1 88.94 43 VAL B C 1
ATOM 5070 O O . VAL B 1 43 ? 2.396 37.062 -10.312 1 88.94 43 VAL B O 1
ATOM 5073 N N . PRO B 1 44 ? 4.562 36.562 -10.188 1 88.81 44 PRO B N 1
ATOM 5074 C CA . PRO B 1 44 ? 4.582 36.25 -11.617 1 88.81 44 PRO B CA 1
ATOM 5075 C C . PRO B 1 44 ? 3.705 35.031 -11.961 1 88.81 44 PRO B C 1
ATOM 5077 O O . PRO B 1 44 ? 3.586 34.094 -11.164 1 88.81 44 PRO B O 1
ATOM 5080 N N . LEU B 1 45 ? 3.201 35 -13.164 1 86.12 45 LEU B N 1
ATOM 5081 C CA . LEU B 1 45 ? 2.32 33.906 -13.617 1 86.12 45 LEU B CA 1
ATOM 5082 C C . LEU B 1 45 ? 3.088 32.594 -13.75 1 86.12 45 LEU B C 1
ATOM 5084 O O . LEU B 1 45 ? 2.488 31.531 -13.742 1 86.12 45 LEU B O 1
ATOM 5088 N N . ASP B 1 46 ? 4.391 32.688 -13.836 1 86.94 46 ASP B N 1
ATOM 5089 C CA . ASP B 1 46 ? 5.172 31.469 -14.008 1 86.94 46 ASP B CA 1
ATOM 5090 C C . ASP B 1 46 ? 5.621 30.922 -12.656 1 86.94 46 ASP B C 1
ATOM 5092 O O . ASP B 1 46 ? 6.52 30.078 -12.594 1 86.94 46 ASP B O 1
ATOM 5096 N N . VAL B 1 47 ? 4.957 31.359 -11.633 1 88.38 47 VAL B N 1
ATOM 5097 C CA . VAL B 1 47 ? 5.309 30.938 -10.281 1 88.38 47 VAL B CA 1
ATOM 5098 C C . VAL B 1 47 ? 5.078 29.438 -10.125 1 88.38 47 VAL B C 1
ATOM 5100 O O . VAL B 1 47 ? 5.707 28.797 -9.281 1 88.38 47 VAL B O 1
ATOM 5103 N N . TRP B 1 48 ? 4.211 28.891 -11 1 84.56 48 TRP B N 1
ATOM 5104 C CA . TRP B 1 48 ? 3.939 27.453 -10.953 1 84.56 48 TRP B CA 1
ATOM 5105 C C . TRP B 1 48 ? 5.207 26.656 -11.219 1 84.56 48 TRP B C 1
ATOM 5107 O O . TRP B 1 48 ? 5.312 25.5 -10.805 1 84.56 48 TRP B O 1
ATOM 5117 N N . LYS B 1 49 ? 6.199 27.172 -11.836 1 87.38 49 LYS B N 1
ATOM 5118 C CA . LYS B 1 49 ? 7.453 26.484 -12.148 1 87.38 49 LYS B CA 1
ATOM 5119 C C . LYS B 1 49 ? 8.219 26.141 -10.875 1 87.38 49 LYS B C 1
ATOM 5121 O O . LYS B 1 49 ? 9.062 25.25 -10.875 1 87.38 49 LYS B O 1
ATOM 5126 N N . ARG B 1 50 ? 7.879 26.859 -9.828 1 84.69 50 ARG B N 1
ATOM 5127 C CA . ARG B 1 50 ? 8.516 26.594 -8.547 1 84.69 50 ARG B CA 1
ATOM 5128 C C . ARG B 1 50 ? 8.055 25.266 -7.965 1 84.69 50 ARG B C 1
ATOM 5130 O O . ARG B 1 50 ? 8.695 24.719 -7.066 1 84.69 50 ARG B O 1
ATOM 5137 N N . LEU B 1 51 ? 6.961 24.797 -8.523 1 85.06 51 LEU B N 1
ATOM 5138 C CA . LEU B 1 51 ? 6.406 23.531 -8.039 1 85.06 51 LEU B CA 1
ATOM 5139 C C . LEU B 1 51 ? 7.035 22.344 -8.766 1 85.06 51 LEU B C 1
ATOM 5141 O O . LEU B 1 51 ? 6.789 21.203 -8.406 1 85.06 51 LEU B O 1
ATOM 5145 N N . ILE B 1 52 ? 7.836 22.641 -9.766 1 87.31 52 ILE B N 1
ATOM 5146 C CA . ILE B 1 52 ? 8.5 21.594 -10.523 1 87.31 52 ILE B CA 1
ATOM 5147 C C . ILE B 1 52 ? 9.516 20.875 -9.633 1 87.31 52 ILE B C 1
ATOM 5149 O O . ILE B 1 52 ? 10.281 21.531 -8.914 1 87.31 52 ILE B O 1
ATOM 5153 N N . LYS B 1 53 ? 9.469 19.609 -9.617 1 86.31 53 LYS B N 1
ATOM 5154 C CA . LYS B 1 53 ? 10.422 18.797 -8.867 1 86.31 53 LYS B CA 1
ATOM 5155 C C . LYS B 1 53 ? 11.328 18 -9.805 1 86.31 53 LYS B C 1
ATOM 5157 O O . LYS B 1 53 ? 10.844 17.391 -10.758 1 86.31 53 LYS B O 1
ATOM 5162 N N . THR B 1 54 ? 12.578 18.094 -9.539 1 86.94 54 THR B N 1
ATOM 5163 C CA . THR B 1 54 ? 13.523 17.312 -10.336 1 86.94 54 THR B CA 1
ATOM 5164 C C . THR B 1 54 ? 13.891 16.016 -9.641 1 86.94 54 THR B C 1
ATOM 5166 O O . THR B 1 54 ? 14.266 16.016 -8.469 1 86.94 54 THR B O 1
ATOM 5169 N N . THR B 1 55 ? 13.727 14.93 -10.344 1 87.56 55 THR B N 1
ATOM 5170 C CA . THR B 1 55 ? 14.047 13.625 -9.781 1 87.56 55 THR B CA 1
ATOM 5171 C C . THR B 1 55 ? 15.531 13.297 -9.969 1 87.56 55 THR B C 1
ATOM 5173 O O . THR B 1 55 ? 16.234 14.016 -10.672 1 87.56 55 THR B O 1
ATOM 5176 N N . TYR B 1 56 ? 15.977 12.219 -9.367 1 87.69 56 TYR B N 1
ATOM 5177 C CA . TYR B 1 56 ? 17.359 11.766 -9.523 1 87.69 56 TYR B CA 1
ATOM 5178 C C . TYR B 1 56 ? 17.609 11.273 -10.945 1 87.69 56 TYR B C 1
ATOM 5180 O O . TYR B 1 56 ? 18.766 11.055 -11.336 1 87.69 56 TYR B O 1
ATOM 5188 N N . ASP B 1 57 ? 16.594 11.18 -11.711 1 86.44 57 ASP B N 1
ATOM 5189 C CA . ASP B 1 57 ? 16.703 10.773 -13.109 1 86.44 57 ASP B CA 1
ATOM 5190 C C . ASP B 1 57 ? 16.844 11.992 -14.023 1 86.44 57 ASP B C 1
ATOM 5192 O O . ASP B 1 57 ? 16.906 11.852 -15.242 1 86.44 57 ASP B O 1
ATOM 5196 N N . GLY B 1 58 ? 16.844 13.133 -13.406 1 85.75 58 GLY B N 1
ATOM 5197 C CA . GLY B 1 58 ? 16.906 14.352 -14.203 1 85.75 58 GLY B CA 1
ATOM 5198 C C . GLY B 1 58 ? 15.586 14.695 -14.875 1 85.75 58 GLY B C 1
ATOM 5199 O O . GLY B 1 58 ? 15.562 15.422 -15.867 1 85.75 58 GLY B O 1
ATOM 5200 N N . VAL B 1 59 ? 14.57 14.086 -14.445 1 88.25 59 VAL B N 1
ATOM 5201 C CA . VAL B 1 59 ? 13.234 14.367 -14.969 1 88.25 59 VAL B CA 1
ATOM 5202 C C . VAL B 1 59 ? 12.602 15.516 -14.18 1 88.25 59 VAL B C 1
ATOM 5204 O O . VAL B 1 59 ? 12.617 15.516 -12.953 1 88.25 59 VAL B O 1
ATOM 5207 N N . GLU B 1 60 ? 12.141 16.453 -14.898 1 88.88 60 GLU B N 1
ATOM 5208 C CA . GLU B 1 60 ? 11.367 17.531 -14.281 1 88.88 60 GLU B CA 1
ATOM 5209 C C . GLU B 1 60 ? 9.883 17.188 -14.211 1 88.88 60 GLU B C 1
ATOM 5211 O O . GLU B 1 60 ? 9.195 17.172 -15.234 1 88.88 60 GLU B O 1
ATOM 5216 N N . VAL B 1 61 ? 9.438 16.922 -13.07 1 88.19 61 VAL B N 1
ATOM 5217 C CA . VAL B 1 61 ? 8.039 16.578 -12.859 1 88.19 61 VAL B CA 1
ATOM 5218 C C . VAL B 1 61 ? 7.223 17.859 -12.656 1 88.19 61 VAL B C 1
ATOM 5220 O O . VAL B 1 61 ? 7.422 18.578 -11.672 1 88.19 61 VAL B O 1
ATOM 5223 N N . ARG B 1 62 ? 6.355 18.141 -13.5 1 87.94 62 ARG B N 1
ATOM 5224 C CA . ARG B 1 62 ? 5.488 19.312 -13.406 1 87.94 62 ARG B CA 1
ATOM 5225 C C . ARG B 1 62 ? 4.297 19.031 -12.492 1 87.94 62 ARG B C 1
ATOM 5227 O O . ARG B 1 62 ? 3.912 17.891 -12.297 1 87.94 62 ARG B O 1
ATOM 5234 N N . PRO B 1 63 ? 3.723 20.062 -11.945 1 86.5 63 PRO B N 1
ATOM 5235 C CA . PRO B 1 63 ? 2.604 19.875 -11.023 1 86.5 63 PRO B CA 1
ATOM 5236 C C . PRO B 1 63 ? 1.312 19.469 -11.727 1 86.5 63 PRO B C 1
ATOM 5238 O O . PRO B 1 63 ? 0.381 18.969 -11.086 1 86.5 63 PRO B O 1
ATOM 5241 N N . LEU B 1 64 ? 1.249 19.703 -13.055 1 86.81 64 LEU B N 1
ATOM 5242 C CA . LEU B 1 64 ? 0.039 19.391 -13.805 1 86.81 64 LEU B CA 1
ATOM 5243 C C . LEU B 1 64 ? 0.381 18.938 -15.219 1 86.81 64 LEU B C 1
ATOM 5245 O O . LEU B 1 64 ? 1.256 19.516 -15.867 1 86.81 64 LEU B O 1
ATOM 5249 N N . TYR B 1 65 ? -0.28 17.859 -15.555 1 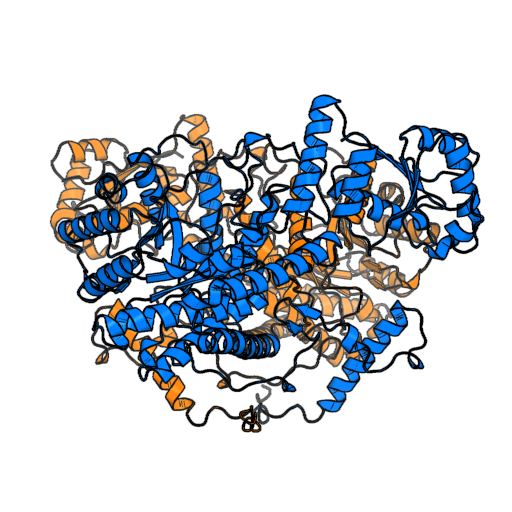87.62 65 TYR B N 1
ATOM 5250 C CA . TYR B 1 65 ? -0.214 17.359 -16.922 1 87.62 65 TYR B CA 1
ATOM 5251 C C . TYR B 1 65 ? -1.598 17.344 -17.562 1 87.62 65 TYR B C 1
ATOM 5253 O O . TYR B 1 65 ? -2.594 17.078 -16.891 1 87.62 65 TYR B O 1
ATOM 5261 N N . THR B 1 66 ? -1.629 17.656 -18.844 1 86.62 66 THR B N 1
ATOM 5262 C CA . THR B 1 66 ? -2.889 17.766 -19.578 1 86.62 66 THR B CA 1
ATOM 5263 C C . THR B 1 66 ? -2.791 17.062 -20.922 1 86.62 66 THR B C 1
ATOM 5265 O O . THR B 1 66 ? -1.763 16.469 -21.25 1 86.62 66 THR B O 1
ATOM 5268 N N . ARG B 1 67 ? -3.811 17.188 -21.609 1 84.88 67 ARG B N 1
ATOM 5269 C CA . ARG B 1 67 ? -3.879 16.578 -22.938 1 84.88 67 ARG B CA 1
ATOM 5270 C C . ARG B 1 67 ? -2.797 17.156 -23.844 1 84.88 67 ARG B C 1
ATOM 5272 O O . ARG B 1 67 ? -2.365 16.5 -24.797 1 84.88 67 ARG B O 1
ATOM 5279 N N . ALA B 1 68 ? -2.375 18.328 -23.578 1 78.88 68 ALA B N 1
ATOM 5280 C CA . ALA B 1 68 ? -1.305 18.953 -24.344 1 78.88 68 ALA B CA 1
ATOM 5281 C C . ALA B 1 68 ? -0.018 18.125 -24.25 1 78.88 68 ALA B C 1
ATOM 5283 O O . ALA B 1 68 ? 0.862 18.25 -25.109 1 78.88 68 ALA B O 1
ATOM 5284 N N . ASP B 1 69 ? 0.049 17.344 -23.266 1 80.44 69 ASP B N 1
ATOM 5285 C CA . ASP B 1 69 ? 1.238 16.531 -23.031 1 80.44 69 ASP B CA 1
ATOM 5286 C C . ASP B 1 69 ? 1.062 15.117 -23.594 1 80.44 69 ASP B C 1
ATOM 5288 O O . ASP B 1 69 ? 1.9 14.242 -23.359 1 80.44 69 ASP B O 1
ATOM 5292 N N . GLU B 1 70 ? -0.002 14.883 -24.234 1 79.5 70 GLU B N 1
ATOM 5293 C CA . GLU B 1 70 ? -0.353 13.547 -24.703 1 79.5 70 GLU B CA 1
ATOM 5294 C C . GLU B 1 70 ? 0.582 13.086 -25.828 1 79.5 70 GLU B C 1
ATOM 5296 O O . GLU B 1 70 ? 0.957 13.883 -26.688 1 79.5 70 GLU B O 1
ATOM 5301 N N . SER B 1 71 ? 1.015 11.82 -25.703 1 74.5 71 SER B N 1
ATOM 5302 C CA . SER B 1 71 ? 1.789 11.172 -26.75 1 74.5 71 SER B CA 1
ATOM 5303 C C . SER B 1 71 ? 0.951 10.133 -27.484 1 74.5 71 SER B C 1
ATOM 5305 O O . SER B 1 71 ? -0.203 9.883 -27.125 1 74.5 71 SER B O 1
ATOM 5307 N N . GLY B 1 72 ? 1.499 9.625 -28.609 1 75.19 72 GLY B N 1
ATOM 5308 C CA . GLY B 1 72 ? 0.816 8.555 -29.328 1 75.19 72 GLY B CA 1
ATOM 5309 C C . GLY B 1 72 ? 0.564 7.332 -28.453 1 75.19 72 GLY B C 1
ATOM 5310 O O . GLY B 1 72 ? 1.312 7.07 -27.516 1 75.19 72 GLY B O 1
ATOM 5311 N N . GLU B 1 73 ? -0.541 6.754 -28.734 1 77.75 73 GLU B N 1
ATOM 5312 C CA . GLU B 1 73 ? -0.852 5.547 -27.969 1 77.75 73 GLU B CA 1
ATOM 5313 C C . GLU B 1 73 ? 0.106 4.41 -28.328 1 77.75 73 GLU B C 1
ATOM 5315 O O . GLU B 1 73 ? 0.323 4.117 -29.5 1 77.75 73 GLU B O 1
ATOM 5320 N N . ALA B 1 74 ? 0.676 3.861 -27.328 1 75.94 74 ALA B N 1
ATOM 5321 C CA . ALA B 1 74 ? 1.481 2.658 -27.516 1 75.94 74 ALA B CA 1
ATOM 5322 C C . ALA B 1 74 ? 0.602 1.457 -27.859 1 75.94 74 ALA B C 1
ATOM 5324 O O . ALA B 1 74 ? -0.544 1.376 -27.406 1 75.94 74 ALA B O 1
ATOM 5325 N N . PRO B 1 75 ? 1.196 0.475 -28.641 1 74.81 75 PRO B N 1
ATOM 5326 C CA . PRO B 1 75 ? 0.436 -0.738 -28.953 1 74.81 75 PRO B CA 1
ATOM 5327 C C . PRO B 1 75 ? 0.011 -1.505 -27.703 1 74.81 75 PRO B C 1
ATOM 5329 O O . PRO B 1 75 ? 0.617 -1.347 -26.641 1 74.81 75 PRO B O 1
ATOM 5332 N N . ALA B 1 76 ? -1.053 -2.35 -27.906 1 76.94 76 ALA B N 1
ATOM 5333 C CA . ALA B 1 76 ? -1.641 -3.119 -26.812 1 76.94 76 ALA B CA 1
ATOM 5334 C C . ALA B 1 76 ? -0.621 -4.082 -26.203 1 76.94 76 ALA B C 1
ATOM 5336 O O . ALA B 1 76 ? 0.391 -4.398 -26.844 1 76.94 76 ALA B O 1
ATOM 5337 N N . PRO B 1 77 ? -0.908 -4.5 -25.031 1 73.94 77 PRO B N 1
ATOM 5338 C CA . PRO B 1 77 ? -0.006 -5.469 -24.391 1 73.94 77 PRO B CA 1
ATOM 5339 C C . PRO B 1 77 ? 0.237 -6.699 -25.266 1 73.94 77 PRO B C 1
ATOM 5341 O O . PRO B 1 77 ? -0.685 -7.188 -25.922 1 73.94 77 PRO B O 1
ATOM 5344 N N . GLY B 1 78 ? 1.479 -7.207 -25.203 1 74.06 78 GLY B N 1
ATOM 5345 C CA . GLY B 1 78 ? 1.86 -8.367 -26 1 74.06 78 GLY B CA 1
ATOM 5346 C C . GLY B 1 78 ? 2.318 -8 -27.391 1 74.06 78 GLY B C 1
ATOM 5347 O O . GLY B 1 78 ? 2.816 -8.852 -28.125 1 74.06 78 GLY B O 1
ATOM 5348 N N . GLN B 1 79 ? 2.203 -6.719 -27.672 1 78.25 79 GLN B N 1
ATOM 5349 C CA . GLN B 1 79 ? 2.621 -6.258 -29 1 78.25 79 GLN B CA 1
ATOM 5350 C C . GLN B 1 79 ? 3.854 -5.359 -28.906 1 78.25 79 GLN B C 1
ATOM 5352 O O . GLN B 1 79 ? 3.98 -4.566 -27.969 1 78.25 79 GLN B O 1
ATOM 5357 N N . PHE B 1 80 ? 4.75 -5.539 -29.875 1 83 80 PHE B N 1
ATOM 5358 C CA . PHE B 1 80 ? 5.91 -4.664 -29.969 1 83 80 PHE B CA 1
ATOM 5359 C C . PHE B 1 80 ? 5.492 -3.201 -29.891 1 83 80 PHE B C 1
ATOM 5361 O O . PHE B 1 80 ? 4.512 -2.795 -30.516 1 83 80 PHE B O 1
ATOM 5368 N N . PRO B 1 81 ? 6.172 -2.379 -29.078 1 86.56 81 PRO B N 1
ATOM 5369 C CA . PRO B 1 81 ? 7.402 -2.605 -28.312 1 86.56 81 PRO B CA 1
ATOM 5370 C C . PRO B 1 81 ? 7.133 -2.992 -26.875 1 86.56 81 PRO B C 1
ATOM 5372 O O . PRO B 1 81 ? 7.922 -2.656 -25.984 1 86.56 81 PRO B O 1
ATOM 5375 N N . PHE B 1 82 ? 6.004 -3.469 -26.531 1 85.62 82 PHE B N 1
ATOM 5376 C CA . PHE B 1 82 ? 5.625 -4.121 -25.281 1 85.62 82 PHE B CA 1
ATOM 5377 C C . PHE B 1 82 ? 5.57 -3.113 -24.141 1 85.62 82 PHE B C 1
ATOM 5379 O O . PHE B 1 82 ? 5.695 -3.484 -22.969 1 85.62 82 PHE B O 1
ATOM 5386 N N . THR B 1 83 ? 5.461 -1.859 -24.484 1 84.81 83 THR B N 1
ATOM 5387 C CA . THR B 1 83 ? 5.418 -0.791 -23.5 1 84.81 83 THR B CA 1
ATOM 5388 C C . THR B 1 83 ? 4.297 -1.03 -22.484 1 84.81 83 THR B C 1
ATOM 5390 O O . THR B 1 83 ? 4.488 -0.862 -21.281 1 84.81 83 THR B O 1
ATOM 5393 N N . ARG B 1 84 ? 3.174 -1.47 -22.984 1 85.5 84 ARG B N 1
ATOM 5394 C CA . ARG B 1 84 ? 1.988 -1.606 -22.141 1 85.5 84 ARG B CA 1
ATOM 5395 C C . ARG B 1 84 ? 1.918 -2.996 -21.516 1 85.5 84 ARG B C 1
ATOM 5397 O O . ARG B 1 84 ? 0.932 -3.338 -20.859 1 85.5 84 ARG B O 1
ATOM 5404 N N . GLY B 1 85 ? 2.906 -3.842 -21.797 1 83.88 85 GLY B N 1
ATOM 5405 C CA . GLY B 1 85 ? 2.977 -5.168 -21.203 1 83.88 85 GLY B CA 1
ATOM 5406 C C . GLY B 1 85 ? 3.541 -6.215 -22.141 1 83.88 85 GLY B C 1
ATOM 5407 O O . GLY B 1 85 ? 3.283 -6.176 -23.344 1 83.88 85 GLY B O 1
ATOM 5408 N N . ALA B 1 86 ? 4.152 -7.133 -21.516 1 77.69 86 ALA B N 1
ATOM 5409 C CA . ALA B 1 86 ? 4.828 -8.148 -22.312 1 77.69 86 ALA B CA 1
ATOM 5410 C C . ALA B 1 86 ? 3.854 -9.242 -22.75 1 77.69 86 ALA B C 1
ATOM 5412 O O . ALA B 1 86 ? 4.047 -9.875 -23.781 1 77.69 86 ALA B O 1
ATOM 5413 N N . LYS B 1 87 ? 2.854 -9.492 -21.938 1 76.44 87 LYS B N 1
ATOM 5414 C CA . LYS B 1 87 ? 1.985 -10.641 -22.188 1 76.44 87 LYS B CA 1
ATOM 5415 C C . LYS B 1 87 ? 0.526 -10.211 -22.297 1 76.44 87 LYS B C 1
ATOM 5417 O O . LYS B 1 87 ? 0.134 -9.172 -21.766 1 76.44 87 LYS B O 1
ATOM 5422 N N . VAL B 1 88 ? -0.074 -11.055 -23.125 1 71.31 88 VAL B N 1
ATOM 5423 C CA . VAL B 1 88 ? -1.521 -10.891 -23.219 1 71.31 88 VAL B CA 1
ATOM 5424 C C . VAL B 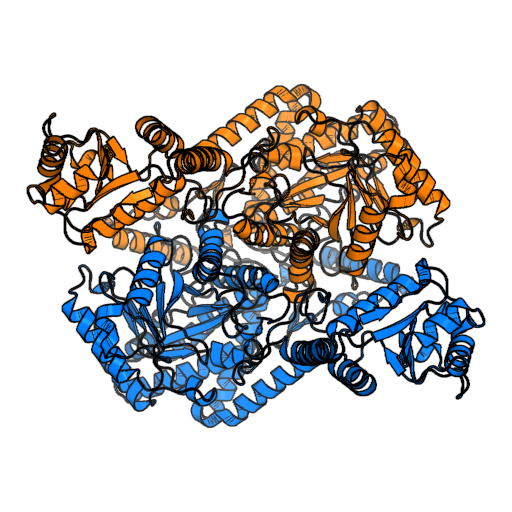1 88 ? -2.203 -11.531 -22.016 1 71.31 88 VAL B C 1
ATOM 5426 O O . VAL B 1 88 ? -1.744 -12.555 -21.516 1 71.31 88 VAL B O 1
ATOM 5429 N N . THR B 1 89 ? -3.166 -10.891 -21.516 1 63.81 89 THR B N 1
ATOM 5430 C CA . THR B 1 89 ? -3.885 -11.344 -20.344 1 63.81 89 THR B CA 1
ATOM 5431 C C . THR B 1 89 ? -4.602 -12.664 -20.609 1 63.81 89 THR B C 1
ATOM 5433 O O . THR B 1 89 ? -5.113 -12.883 -21.703 1 63.81 89 THR B O 1
ATOM 5436 N N . ASP B 1 90 ? -4.426 -13.68 -19.812 1 61.03 90 ASP B N 1
ATOM 5437 C CA . ASP B 1 90 ? -5.16 -14.93 -19.938 1 61.03 90 ASP B CA 1
ATOM 5438 C C . ASP B 1 90 ? -6.227 -15.062 -18.859 1 61.03 90 ASP B C 1
ATOM 5440 O O . ASP B 1 90 ? -6.34 -14.195 -17.984 1 61.03 90 ASP B O 1
ATOM 5444 N N . ASP B 1 91 ? -7.191 -15.906 -19.125 1 51.22 91 ASP B N 1
ATOM 5445 C CA . ASP B 1 91 ? -8.359 -16.094 -18.266 1 51.22 91 ASP B CA 1
ATOM 5446 C C . ASP B 1 91 ? -7.949 -16.516 -16.859 1 51.22 91 ASP B C 1
ATOM 5448 O O . ASP B 1 91 ? -8.719 -16.344 -15.906 1 51.22 91 ASP B O 1
ATOM 5452 N N . ASN B 1 92 ? -6.809 -17.266 -16.812 1 51.31 92 ASN B N 1
ATOM 5453 C CA . ASN B 1 92 ? -6.504 -17.891 -15.531 1 51.31 92 ASN B CA 1
ATOM 5454 C C . ASN B 1 92 ? -5.492 -17.062 -14.734 1 51.31 92 ASN B C 1
ATOM 5456 O O . ASN B 1 92 ? -5.164 -17.422 -13.602 1 51.31 92 ASN B O 1
ATOM 5460 N N . ASN B 1 93 ? -4.867 -16.125 -15.414 1 57.31 93 ASN B N 1
ATOM 5461 C CA . ASN B 1 93 ? -3.752 -15.523 -14.695 1 57.31 93 ASN B CA 1
ATOM 5462 C C . ASN B 1 93 ? -3.959 -14.023 -14.492 1 57.31 93 ASN B C 1
ATOM 5464 O O . ASN B 1 93 ? -3.678 -13.227 -15.398 1 57.31 93 ASN B O 1
ATOM 5468 N N . ASP B 1 94 ? -4.66 -13.891 -13.258 1 64.94 94 ASP B N 1
ATOM 5469 C CA . ASP B 1 94 ? -4.871 -12.484 -12.922 1 64.94 94 ASP B CA 1
ATOM 5470 C C . ASP B 1 94 ? -3.635 -11.883 -12.258 1 64.94 94 ASP B C 1
ATOM 5472 O O . ASP B 1 94 ? -3.135 -12.422 -11.266 1 64.94 94 ASP B O 1
ATOM 5476 N N . GLY B 1 95 ? -2.785 -11.188 -13.086 1 82.62 95 GLY B N 1
ATOM 5477 C CA . GLY B 1 95 ? -1.776 -10.344 -12.461 1 82.62 95 GLY B CA 1
ATOM 5478 C C . GLY B 1 95 ? -0.358 -10.773 -12.789 1 82.62 95 GLY B C 1
ATOM 5479 O O . GLY B 1 95 ? 0.004 -10.906 -13.961 1 82.62 95 GLY B O 1
ATOM 5480 N N . TRP B 1 96 ? 0.522 -11.008 -11.766 1 93.12 96 TRP B N 1
ATOM 5481 C CA . TRP B 1 96 ? 1.939 -11.336 -11.891 1 93.12 96 TRP B CA 1
ATOM 5482 C C . TRP B 1 96 ? 2.305 -12.531 -11.023 1 93.12 96 TRP B C 1
ATOM 5484 O O . TRP B 1 96 ? 1.483 -13.016 -10.242 1 93.12 96 TRP B O 1
ATOM 5494 N N . GLY B 1 97 ? 3.471 -13.164 -11.328 1 95.19 97 GLY B N 1
ATOM 5495 C CA . GLY B 1 97 ? 3.949 -14.242 -10.484 1 95.19 97 GLY B CA 1
ATOM 5496 C C . GLY B 1 97 ? 4.312 -13.789 -9.078 1 95.19 97 GLY B C 1
ATOM 5497 O O . GLY B 1 97 ? 4.949 -12.75 -8.906 1 95.19 97 GLY B O 1
ATOM 5498 N N . VAL B 1 98 ? 3.832 -14.5 -8.102 1 97.06 98 VAL B N 1
ATOM 5499 C CA . VAL B 1 98 ? 4.207 -14.266 -6.711 1 97.06 98 VAL B CA 1
ATOM 5500 C C . VAL B 1 98 ? 5.492 -15.023 -6.387 1 97.06 98 VAL B C 1
ATOM 5502 O O . VAL B 1 98 ? 5.461 -16.234 -6.121 1 97.06 98 VAL B O 1
ATOM 5505 N N . ARG B 1 99 ? 6.574 -14.344 -6.355 1 98 99 ARG B N 1
ATOM 5506 C CA . ARG B 1 99 ? 7.871 -15 -6.199 1 98 99 ARG B CA 1
ATOM 5507 C C . ARG B 1 99 ? 8.367 -14.898 -4.758 1 98 99 ARG B C 1
ATOM 5509 O O . ARG B 1 99 ? 8.227 -13.844 -4.125 1 98 99 ARG B O 1
ATOM 5516 N N . GLU B 1 100 ? 8.938 -15.938 -4.266 1 97.88 100 GLU B N 1
ATOM 5517 C CA . GLU B 1 100 ? 9.602 -15.984 -2.961 1 97.88 100 GLU B CA 1
ATOM 5518 C C . GLU B 1 100 ? 10.961 -16.672 -3.055 1 97.88 100 GLU B C 1
ATOM 5520 O O . GLU B 1 100 ? 11.133 -17.609 -3.822 1 97.88 100 GLU B O 1
ATOM 5525 N N . THR B 1 101 ? 11.875 -16.141 -2.303 1 97.81 101 THR B N 1
ATOM 5526 C CA . THR B 1 101 ? 13.203 -16.75 -2.23 1 97.81 101 THR B CA 1
ATOM 5527 C C . THR B 1 101 ? 13.305 -17.656 -1.014 1 97.81 101 THR B C 1
ATOM 5529 O O . THR B 1 101 ? 12.961 -17.266 0.099 1 97.81 101 THR B O 1
ATOM 5532 N N . PHE B 1 102 ? 13.836 -18.844 -1.21 1 97.56 102 PHE B N 1
ATOM 5533 C CA . PHE B 1 102 ? 14.055 -19.828 -0.155 1 97.56 102 PHE B CA 1
ATOM 5534 C C . PHE B 1 102 ? 15.539 -20.141 -0.004 1 97.56 102 PHE B C 1
ATOM 5536 O O . PHE B 1 102 ? 16.297 -20.094 -0.981 1 97.56 102 PHE B O 1
ATOM 5543 N N . GLY B 1 103 ? 15.922 -20.422 1.168 1 95.44 103 GLY B N 1
ATOM 5544 C CA . GLY B 1 103 ? 17.312 -20.781 1.427 1 95.44 103 GLY B CA 1
ATOM 5545 C C . GLY B 1 103 ? 18.188 -19.609 1.8 1 95.44 103 GLY B C 1
ATOM 5546 O O . GLY B 1 103 ? 19.391 -19.75 1.99 1 95.44 103 GLY B O 1
ATOM 5547 N N . ARG B 1 104 ? 17.609 -18.422 1.941 1 91.06 104 ARG B N 1
ATOM 5548 C CA . ARG B 1 104 ? 18.375 -17.25 2.336 1 91.06 104 ARG B CA 1
ATOM 5549 C C . ARG B 1 104 ? 18.859 -17.375 3.779 1 91.06 104 ARG B C 1
ATOM 5551 O O . ARG B 1 104 ? 18.109 -17.828 4.652 1 91.06 104 ARG B O 1
ATOM 5558 N N . GLN B 1 105 ? 20.078 -16.969 3.994 1 88.56 105 GLN B N 1
ATOM 5559 C CA . GLN B 1 105 ? 20.656 -17.016 5.332 1 88.56 105 GLN B CA 1
ATOM 5560 C C . GLN B 1 105 ? 21.344 -15.695 5.684 1 88.56 105 GLN B C 1
ATOM 5562 O O . GLN B 1 105 ? 22 -15.086 4.836 1 88.56 105 GLN B O 1
ATOM 5567 N N . TYR B 1 106 ? 21.062 -15.312 6.887 1 78.69 106 TYR B N 1
ATOM 5568 C CA . TYR B 1 106 ? 21.844 -14.195 7.426 1 78.69 106 TYR B CA 1
ATOM 5569 C C . TYR B 1 106 ? 23.219 -14.656 7.891 1 78.69 106 TYR B C 1
ATOM 5571 O O . TYR B 1 106 ? 23.438 -15.852 8.117 1 78.69 106 TYR B O 1
ATOM 5579 N N . ALA B 1 107 ? 24.078 -13.695 8 1 76.62 107 ALA B N 1
ATOM 5580 C CA . ALA B 1 107 ? 25.422 -14 8.477 1 76.62 107 ALA B CA 1
ATOM 5581 C C . ALA B 1 107 ? 25.391 -14.602 9.883 1 76.62 107 ALA B C 1
ATOM 5583 O O . ALA B 1 107 ? 24.672 -14.109 10.758 1 76.62 107 ALA B O 1
ATOM 5584 N N . GLY B 1 108 ? 26.047 -15.641 10.07 1 77.5 108 GLY B N 1
ATOM 5585 C CA . GLY B 1 108 ? 26.203 -16.219 11.391 1 77.5 108 GLY B CA 1
ATOM 5586 C C . GLY B 1 108 ? 25.141 -17.25 11.719 1 77.5 108 GLY B C 1
ATOM 5587 O O . GLY B 1 108 ? 25.188 -17.891 12.773 1 77.5 108 GLY B O 1
ATOM 5588 N N . GLU B 1 109 ? 24.188 -17.391 10.867 1 85.81 109 GLU B N 1
ATOM 5589 C CA . GLU B 1 109 ? 23.156 -18.391 11.117 1 85.81 109 GLU B CA 1
ATOM 5590 C C . GLU B 1 109 ? 23.672 -19.797 10.906 1 85.81 109 GLU B C 1
ATOM 5592 O O . GLU B 1 109 ? 24.609 -20.016 10.125 1 85.81 109 GLU B O 1
ATOM 5597 N N . ASP B 1 110 ? 23.109 -20.688 11.586 1 89.38 110 ASP B N 1
ATOM 5598 C CA . ASP B 1 110 ? 23.469 -22.094 11.438 1 89.38 110 ASP B CA 1
ATOM 5599 C C . ASP B 1 110 ? 23.047 -22.609 10.062 1 89.38 110 ASP B C 1
ATOM 5601 O O . ASP B 1 110 ? 22.25 -22 9.367 1 89.38 110 ASP B O 1
ATOM 5605 N N . ALA B 1 111 ? 23.688 -23.75 9.742 1 93.25 111 ALA B N 1
ATOM 5606 C CA . ALA B 1 111 ? 23.359 -24.391 8.477 1 93.25 111 ALA B CA 1
ATOM 5607 C C . ALA B 1 111 ? 21.859 -24.719 8.406 1 93.25 111 ALA B C 1
ATOM 5609 O O . ALA B 1 111 ? 21.266 -25.141 9.406 1 93.25 111 ALA B O 1
ATOM 5610 N N . LEU B 1 112 ? 21.344 -24.578 7.266 1 95.06 112 LEU B N 1
ATOM 5611 C CA . LEU B 1 112 ? 19.922 -24.797 7.066 1 95.06 112 LEU B CA 1
ATOM 5612 C C . LEU B 1 112 ? 19.625 -26.297 6.984 1 95.06 112 LEU B C 1
ATOM 5614 O O . LEU B 1 112 ? 20.406 -27.062 6.426 1 95.06 112 LEU B O 1
ATOM 5618 N N . ASP B 1 113 ? 18.516 -26.656 7.547 1 95.56 113 ASP B N 1
ATOM 5619 C CA . ASP B 1 113 ? 17.953 -28 7.352 1 95.56 113 ASP B CA 1
ATOM 5620 C C . ASP B 1 113 ? 17.172 -28.078 6.039 1 95.56 113 ASP B C 1
ATOM 5622 O O . ASP B 1 113 ? 16.141 -27.438 5.887 1 95.56 113 ASP B O 1
ATOM 5626 N N . THR B 1 114 ? 17.703 -28.922 5.129 1 96.75 114 THR B N 1
ATOM 5627 C CA . THR B 1 114 ? 17.156 -29.016 3.787 1 96.75 114 THR B CA 1
ATOM 5628 C C . THR B 1 114 ? 15.688 -29.438 3.842 1 96.75 114 THR B C 1
ATOM 5630 O O . THR B 1 114 ? 14.875 -29 3.025 1 96.75 114 THR B O 1
ATOM 5633 N N . LYS B 1 115 ? 15.344 -30.25 4.734 1 95.25 115 LYS B N 1
ATOM 5634 C CA . LYS B 1 115 ? 13.969 -30.703 4.887 1 95.25 115 LYS B CA 1
ATOM 5635 C C . LYS B 1 115 ? 13.047 -29.562 5.293 1 95.25 115 LYS B C 1
ATOM 5637 O O . LYS B 1 115 ? 11.93 -29.438 4.785 1 95.25 115 LYS B O 1
ATOM 5642 N N . VAL B 1 116 ? 13.547 -28.734 6.168 1 94.88 116 VAL B N 1
ATOM 5643 C CA . VAL B 1 116 ? 12.758 -27.609 6.633 1 94.88 116 VAL B CA 1
ATOM 5644 C C . VAL B 1 116 ? 12.547 -26.609 5.492 1 94.88 116 VAL B C 1
ATOM 5646 O O . VAL B 1 116 ? 11.453 -26.062 5.324 1 94.88 116 VAL B O 1
ATOM 5649 N N . VAL B 1 117 ? 13.57 -26.406 4.684 1 96.62 117 VAL B N 1
ATOM 5650 C CA . VAL B 1 117 ? 13.461 -25.5 3.539 1 96.62 117 VAL B CA 1
ATOM 5651 C C . VAL B 1 117 ? 12.422 -26.047 2.557 1 96.62 117 VAL B C 1
ATOM 5653 O O . VAL B 1 117 ? 11.586 -25.297 2.055 1 96.62 117 VAL B O 1
ATOM 5656 N N . ASN B 1 118 ? 12.516 -27.328 2.295 1 96.69 118 ASN B N 1
ATOM 5657 C CA . ASN B 1 118 ? 11.555 -27.953 1.4 1 96.69 118 ASN B CA 1
ATOM 5658 C C . ASN B 1 118 ? 10.125 -27.812 1.924 1 96.69 118 ASN B C 1
ATOM 5660 O O . ASN B 1 118 ? 9.219 -27.453 1.172 1 96.69 118 ASN B O 1
ATOM 5664 N N . GLU B 1 119 ? 9.914 -28.062 3.201 1 93 119 GLU B N 1
ATOM 5665 C CA . GLU B 1 119 ? 8.586 -27.953 3.803 1 93 119 GLU B CA 1
ATOM 5666 C C . GLU B 1 119 ? 8.047 -26.531 3.703 1 93 119 GLU B C 1
ATOM 5668 O O . GLU B 1 119 ? 6.863 -26.328 3.436 1 93 119 GLU B O 1
ATOM 5673 N N . THR B 1 120 ? 8.945 -25.594 3.924 1 94.44 120 THR B N 1
ATOM 5674 C CA . THR B 1 120 ? 8.562 -24.188 3.826 1 94.44 120 THR B CA 1
ATOM 5675 C C . THR B 1 120 ? 8.172 -23.828 2.395 1 94.44 120 THR B C 1
ATOM 5677 O O . THR B 1 120 ? 7.184 -23.125 2.172 1 94.44 120 THR B O 1
ATOM 5680 N N . LEU B 1 121 ? 8.93 -24.328 1.522 1 95.81 121 LEU B N 1
ATOM 5681 C CA . LEU B 1 121 ? 8.688 -24.109 0.097 1 95.81 121 LEU B CA 1
ATOM 5682 C C . LEU B 1 121 ? 7.352 -24.703 -0.325 1 95.81 121 LEU B C 1
ATOM 5684 O O . LEU B 1 121 ? 6.555 -24.047 -0.99 1 95.81 121 LEU B O 1
ATOM 5688 N N . LEU B 1 122 ? 7.09 -25.922 0.042 1 91.44 122 LEU B N 1
ATOM 5689 C CA . LEU B 1 122 ? 5.836 -26.594 -0.302 1 91.44 122 LEU B CA 1
ATOM 5690 C C . LEU B 1 122 ? 4.645 -25.859 0.313 1 91.44 122 LEU B C 1
ATOM 5692 O O . LEU B 1 122 ? 3.621 -25.672 -0.344 1 91.44 122 LEU B O 1
ATOM 5696 N N . SER B 1 123 ? 4.832 -25.453 1.561 1 90.81 123 SER B N 1
ATOM 5697 C CA . SER B 1 123 ? 3.779 -24.703 2.232 1 90.81 123 SER B CA 1
ATOM 5698 C C . SER B 1 123 ? 3.479 -23.391 1.499 1 90.81 123 SER B C 1
ATOM 5700 O O . SER B 1 123 ? 2.316 -23.016 1.346 1 90.81 123 SER B O 1
ATOM 5702 N N . ALA B 1 124 ? 4.477 -22.734 1.068 1 94.38 124 ALA B N 1
ATOM 5703 C CA . ALA B 1 124 ? 4.305 -21.484 0.33 1 94.38 124 ALA B CA 1
ATOM 5704 C C . ALA B 1 124 ? 3.539 -21.719 -0.971 1 94.38 124 ALA B C 1
ATOM 5706 O O . ALA B 1 124 ? 2.633 -20.953 -1.311 1 94.38 124 ALA B O 1
ATOM 5707 N N . LEU B 1 125 ? 3.863 -22.766 -1.691 1 93.12 125 LEU B N 1
ATOM 5708 C CA . LEU B 1 125 ? 3.205 -23.094 -2.949 1 93.12 125 LEU B CA 1
ATOM 5709 C C . LEU B 1 125 ? 1.725 -23.391 -2.725 1 93.12 125 LEU B C 1
ATOM 5711 O O . LEU B 1 125 ? 0.894 -23.109 -3.592 1 93.12 125 LEU B O 1
ATOM 5715 N N . GLU B 1 126 ? 1.413 -23.891 -1.556 1 89.38 126 GLU B N 1
ATOM 5716 C CA . GLU B 1 126 ? 0.027 -24.203 -1.221 1 89.38 126 GLU B CA 1
ATOM 5717 C C . GLU B 1 126 ? -0.724 -22.953 -0.758 1 89.38 126 GLU B C 1
ATOM 5719 O O . GLU B 1 126 ? -1.951 -22.984 -0.636 1 89.38 126 GLU B O 1
ATOM 5724 N N . ASN B 1 127 ? 0.106 -21.938 -0.536 1 92.38 127 ASN B N 1
ATOM 5725 C CA . ASN B 1 127 ? -0.507 -20.75 0.052 1 92.38 127 ASN B CA 1
ATOM 5726 C C . ASN B 1 127 ? -0.281 -19.516 -0.816 1 92.38 127 ASN B C 1
ATOM 5728 O O . ASN B 1 127 ? -0.159 -18.406 -0.3 1 92.38 127 ASN B O 1
ATOM 5732 N N . GLY B 1 128 ? -0.177 -19.656 -2.076 1 92.94 128 GLY B N 1
ATOM 5733 C CA . GLY B 1 128 ? -0.295 -18.516 -2.969 1 92.94 128 GLY B CA 1
ATOM 5734 C C . GLY B 1 128 ? 0.984 -18.203 -3.727 1 92.94 128 GLY B C 1
ATOM 5735 O O . GLY B 1 128 ? 0.967 -17.484 -4.719 1 92.94 128 GLY B O 1
ATOM 5736 N N . THR B 1 129 ? 2.133 -18.766 -3.275 1 96.12 129 THR B N 1
ATOM 5737 C CA . THR B 1 129 ? 3.369 -18.625 -4.035 1 96.12 129 THR B CA 1
ATOM 5738 C C . THR B 1 129 ? 3.26 -19.344 -5.379 1 96.12 129 THR B C 1
ATOM 5740 O O . THR B 1 129 ? 2.746 -20.453 -5.453 1 96.12 129 THR B O 1
ATOM 5743 N N . THR B 1 130 ? 3.713 -18.641 -6.461 1 94.94 130 THR B N 1
ATOM 5744 C CA . THR B 1 130 ? 3.621 -19.266 -7.773 1 94.94 130 THR B CA 1
ATOM 5745 C C . THR B 1 130 ? 5.008 -19.453 -8.383 1 94.94 130 THR B C 1
ATOM 5747 O O . THR B 1 130 ? 5.195 -20.297 -9.266 1 94.94 130 THR B O 1
ATOM 5750 N N . ASP B 1 131 ? 5.91 -18.578 -7.957 1 97.12 131 ASP B N 1
ATOM 5751 C CA . ASP B 1 131 ? 7.266 -18.578 -8.508 1 97.12 131 ASP B CA 1
ATOM 5752 C C . ASP B 1 131 ? 8.297 -18.812 -7.406 1 97.12 131 ASP B C 1
ATOM 5754 O O . ASP B 1 131 ? 8.195 -18.266 -6.312 1 97.12 131 ASP B O 1
ATOM 5758 N N . LEU B 1 132 ? 9.297 -19.672 -7.711 1 98 132 LEU B N 1
ATOM 5759 C CA . LEU B 1 132 ? 10.305 -20.047 -6.719 1 98 132 LEU B CA 1
ATOM 5760 C C . LEU B 1 132 ? 11.664 -19.438 -7.07 1 98 132 LEU B C 1
ATOM 5762 O O . LEU B 1 132 ? 12.039 -19.406 -8.242 1 98 132 LEU B O 1
ATOM 5766 N N . ARG B 1 133 ? 12.336 -18.969 -6.121 1 98.12 133 ARG B N 1
ATOM 5767 C CA . ARG B 1 133 ? 13.758 -18.656 -6.207 1 98.12 133 ARG B CA 1
ATOM 5768 C C . ARG B 1 133 ? 14.531 -19.344 -5.078 1 98.12 133 ARG B C 1
ATOM 5770 O O . ARG B 1 133 ? 14.109 -19.297 -3.92 1 98.12 133 ARG B O 1
ATOM 5777 N N . LEU B 1 134 ? 15.594 -20.047 -5.367 1 98.19 134 LEU B N 1
ATOM 5778 C CA . LEU B 1 134 ? 16.391 -20.75 -4.363 1 98.19 134 LEU B CA 1
ATOM 5779 C C . LEU B 1 134 ? 17.781 -20.125 -4.25 1 98.19 134 LEU B C 1
ATOM 5781 O O . LEU B 1 134 ? 18.453 -19.906 -5.262 1 98.19 134 LEU B O 1
ATOM 5785 N N . ASP B 1 135 ? 18.203 -19.859 -3.051 1 97.56 135 ASP B N 1
ATOM 5786 C CA . ASP B 1 135 ? 19.5 -19.25 -2.75 1 97.56 135 ASP B CA 1
ATOM 5787 C C . ASP B 1 135 ? 20.484 -20.297 -2.256 1 97.56 135 ASP B C 1
ATOM 5789 O O . ASP B 1 135 ? 20.297 -20.891 -1.192 1 97.56 135 ASP B O 1
ATOM 5793 N N . PHE B 1 136 ? 21.562 -20.531 -2.986 1 97.25 136 PHE B N 1
ATOM 5794 C CA . PHE B 1 136 ? 22.578 -21.516 -2.658 1 97.25 136 PHE B CA 1
ATOM 5795 C C . PHE B 1 136 ? 23.859 -20.844 -2.205 1 97.25 136 PHE B C 1
ATOM 5797 O O . PHE B 1 136 ? 24.938 -21.453 -2.225 1 97.25 136 PHE B O 1
ATOM 5804 N N . THR B 1 137 ? 23.781 -19.547 -1.81 1 94.31 137 THR B N 1
ATOM 5805 C CA . THR B 1 137 ? 24.984 -18.828 -1.443 1 94.31 137 THR B CA 1
ATOM 5806 C C . THR B 1 137 ? 25.297 -19 0.037 1 94.31 137 THR B C 1
ATOM 5808 O O . THR B 1 137 ? 26.328 -18.531 0.522 1 94.31 137 THR B O 1
ATOM 5811 N N . GLY B 1 138 ? 24.484 -19.641 0.754 1 93.31 138 GLY B N 1
ATOM 5812 C CA . GLY B 1 138 ? 24.734 -19.984 2.145 1 93.31 138 GLY B CA 1
ATOM 5813 C C . GLY B 1 138 ? 25.188 -21.422 2.326 1 93.31 138 GLY B C 1
ATOM 5814 O O . GLY B 1 138 ? 26.125 -21.875 1.682 1 93.31 138 GLY B O 1
ATOM 5815 N N . SER B 1 139 ? 24.406 -22.156 3.166 1 94.94 139 SER B N 1
ATOM 5816 C CA . SER B 1 139 ? 24.828 -23.5 3.545 1 94.94 139 SER B CA 1
ATOM 5817 C C . SER B 1 139 ? 24.297 -24.547 2.566 1 94.94 139 SER B C 1
ATOM 5819 O O . SER B 1 139 ? 24.734 -25.688 2.578 1 94.94 139 SER B O 1
ATOM 5821 N N . LEU B 1 140 ? 23.359 -24.234 1.684 1 97.25 140 LEU B N 1
ATOM 5822 C CA . LEU B 1 140 ? 22.812 -25.172 0.709 1 97.25 140 LEU B CA 1
ATOM 5823 C C . LEU B 1 140 ? 23.812 -25.453 -0.412 1 97.25 140 LEU B C 1
ATOM 5825 O O . LEU B 1 140 ? 24.594 -24.562 -0.78 1 97.25 140 LEU B O 1
ATOM 5829 N N . SER B 1 141 ? 23.781 -26.672 -0.928 1 97.19 141 SER B N 1
ATOM 5830 C CA . SER B 1 141 ? 24.703 -27.062 -2 1 97.19 141 SER B CA 1
ATOM 5831 C C . SER B 1 141 ? 23.969 -27.844 -3.086 1 97.19 141 SER B C 1
ATOM 5833 O O . SER B 1 141 ? 22.766 -28.125 -2.959 1 97.19 141 SER B O 1
ATOM 5835 N N . ALA B 1 142 ? 24.688 -28.188 -4.164 1 98.12 142 ALA B N 1
ATOM 5836 C CA . ALA B 1 142 ? 24.141 -28.953 -5.281 1 98.12 142 ALA B CA 1
ATOM 5837 C C . ALA B 1 142 ? 23.562 -30.281 -4.805 1 98.12 142 ALA B C 1
ATOM 5839 O O . ALA B 1 142 ? 22.578 -30.781 -5.359 1 98.12 142 ALA B O 1
ATOM 5840 N N . GLU B 1 143 ? 24.172 -30.828 -3.783 1 97.56 143 GLU B N 1
ATOM 5841 C CA . GLU B 1 143 ? 23.75 -32.125 -3.268 1 97.56 143 GLU B CA 1
ATOM 5842 C C . GLU B 1 143 ? 22.359 -32.062 -2.646 1 97.56 143 GLU B C 1
ATOM 5844 O O . GLU B 1 143 ? 21.672 -33.062 -2.525 1 97.56 143 GLU B O 1
ATOM 5849 N N . ASP B 1 144 ? 21.922 -30.859 -2.307 1 98.12 144 ASP B N 1
ATOM 5850 C CA . ASP B 1 144 ? 20.656 -30.672 -1.609 1 98.12 144 ASP B CA 1
ATOM 5851 C C . ASP B 1 144 ? 19.5 -30.562 -2.598 1 98.12 144 ASP B C 1
ATOM 5853 O O . ASP B 1 144 ? 18.328 -30.594 -2.201 1 98.12 144 ASP B O 1
ATOM 5857 N N . VAL B 1 145 ? 19.719 -30.5 -3.893 1 98 145 VAL B N 1
ATOM 5858 C CA . VAL B 1 145 ? 18.719 -30.172 -4.91 1 98 145 VAL B CA 1
ATOM 5859 C C . VAL B 1 145 ? 17.594 -31.203 -4.895 1 98 145 VAL B C 1
ATOM 5861 O O . VAL B 1 145 ? 16.422 -30.844 -4.816 1 98 145 VAL B O 1
ATOM 5864 N N . PRO B 1 146 ? 17.906 -32.5 -4.895 1 96.31 146 PRO B N 1
ATOM 5865 C CA . PRO B 1 146 ? 16.797 -33.469 -4.902 1 96.31 146 PRO B CA 1
ATOM 5866 C C . PRO B 1 146 ? 15.898 -33.344 -3.678 1 96.31 146 PRO B C 1
ATOM 5868 O O . PRO B 1 146 ? 14.672 -33.375 -3.803 1 96.31 146 PRO B O 1
ATOM 5871 N N . ALA B 1 147 ? 16.516 -33.125 -2.562 1 96.12 147 ALA B N 1
ATOM 5872 C CA . ALA B 1 147 ? 15.742 -33 -1.329 1 96.12 147 ALA B CA 1
ATOM 5873 C C . ALA B 1 147 ? 14.922 -31.703 -1.322 1 96.12 147 ALA B C 1
ATOM 5875 O O . ALA B 1 147 ? 13.789 -31.688 -0.848 1 96.12 147 ALA B O 1
ATOM 5876 N N . LEU B 1 148 ? 15.453 -30.609 -1.829 1 97.25 148 LEU B N 1
ATOM 5877 C CA . LEU B 1 148 ? 14.805 -29.297 -1.854 1 97.25 148 LEU B CA 1
ATOM 5878 C C . LEU B 1 148 ? 13.57 -29.328 -2.752 1 97.25 148 LEU B C 1
ATOM 5880 O O . LEU B 1 148 ? 12.578 -28.656 -2.471 1 97.25 148 LEU B O 1
ATOM 5884 N N . PHE B 1 149 ? 13.633 -30.125 -3.822 1 95.44 149 PHE B N 1
ATOM 5885 C CA . PHE B 1 149 ? 12.57 -30.094 -4.82 1 95.44 149 PHE B CA 1
ATOM 5886 C C . PHE B 1 149 ? 11.68 -31.328 -4.691 1 95.44 149 PHE B C 1
ATOM 5888 O O . PHE B 1 149 ? 10.828 -31.578 -5.551 1 95.44 149 PHE B O 1
ATOM 5895 N N . SER B 1 150 ? 11.953 -32.062 -3.602 1 91.81 150 SER B N 1
ATOM 5896 C CA . SER B 1 150 ? 11.086 -33.219 -3.375 1 91.81 150 SER B CA 1
ATOM 5897 C C . SER B 1 150 ? 9.617 -32.812 -3.352 1 91.81 150 SER B C 1
ATOM 5899 O O . SER B 1 150 ? 9.234 -31.891 -2.619 1 91.81 150 SER B O 1
ATOM 5901 N N . ASN B 1 151 ? 8.781 -33.406 -4.227 1 86.31 151 ASN B N 1
ATOM 5902 C CA . ASN B 1 151 ? 7.34 -33.188 -4.324 1 86.31 151 ASN B CA 1
ATOM 5903 C C . ASN B 1 151 ? 7.012 -31.844 -4.984 1 86.31 151 ASN B C 1
ATOM 5905 O O . ASN B 1 151 ? 5.875 -31.375 -4.922 1 86.31 151 ASN B O 1
ATOM 5909 N N . VAL B 1 152 ? 8.008 -31.188 -5.578 1 90.38 152 VAL B N 1
ATOM 5910 C CA . VAL B 1 152 ? 7.773 -29.969 -6.359 1 90.38 152 VAL B CA 1
ATOM 5911 C C . VAL B 1 152 ? 7.547 -30.344 -7.824 1 90.38 152 VAL B C 1
ATOM 5913 O O . VAL B 1 152 ? 8.367 -31.047 -8.43 1 90.38 152 VAL B O 1
ATOM 5916 N N . TYR B 1 153 ? 6.508 -29.953 -8.375 1 88 153 TYR B N 1
ATOM 5917 C CA . TYR B 1 153 ? 6.254 -30.141 -9.797 1 88 153 TYR B CA 1
ATOM 5918 C C . TYR B 1 153 ? 6.895 -29.031 -10.625 1 88 153 TYR B C 1
ATOM 5920 O O . TYR B 1 153 ? 6.352 -27.938 -10.727 1 88 153 TYR B O 1
ATOM 5928 N N . VAL B 1 154 ? 7.852 -29.391 -11.273 1 91.12 154 VAL B N 1
ATOM 5929 C CA . VAL B 1 154 ? 8.75 -28.406 -11.875 1 91.12 154 VAL B CA 1
ATOM 5930 C C . VAL B 1 154 ? 8.078 -27.75 -13.078 1 91.12 154 VAL B C 1
ATOM 5932 O O . VAL B 1 154 ? 8.523 -26.703 -13.555 1 91.12 154 VAL B O 1
ATOM 5935 N N . ASP B 1 155 ? 6.961 -28.375 -13.617 1 90.38 155 ASP B N 1
ATOM 5936 C CA . ASP B 1 155 ? 6.281 -27.781 -14.766 1 90.38 155 ASP B CA 1
ATOM 5937 C C . ASP B 1 155 ? 5.148 -26.875 -14.312 1 90.38 155 ASP B C 1
ATOM 5939 O O . ASP B 1 155 ? 4.449 -26.281 -15.141 1 90.38 155 ASP B O 1
ATOM 5943 N N . LEU B 1 156 ? 4.98 -26.688 -12.961 1 87.12 156 LEU B N 1
ATOM 5944 C CA . LEU B 1 156 ? 3.877 -25.875 -12.469 1 87.12 156 LEU B CA 1
ATOM 5945 C C . LEU B 1 156 ? 4.395 -24.594 -11.805 1 87.12 156 LEU B C 1
ATOM 5947 O O . LEU B 1 156 ? 3.629 -23.656 -11.562 1 87.12 156 LEU B O 1
ATOM 5951 N N . ALA B 1 157 ? 5.637 -24.516 -11.547 1 91.69 157 ALA B N 1
ATOM 5952 C CA . ALA B 1 157 ? 6.215 -23.344 -10.883 1 91.69 157 ALA B CA 1
ATOM 5953 C C . ALA B 1 157 ? 7.547 -22.969 -11.516 1 91.69 157 ALA B C 1
ATOM 5955 O O . ALA B 1 157 ? 8.508 -23.734 -11.469 1 91.69 157 ALA B O 1
ATOM 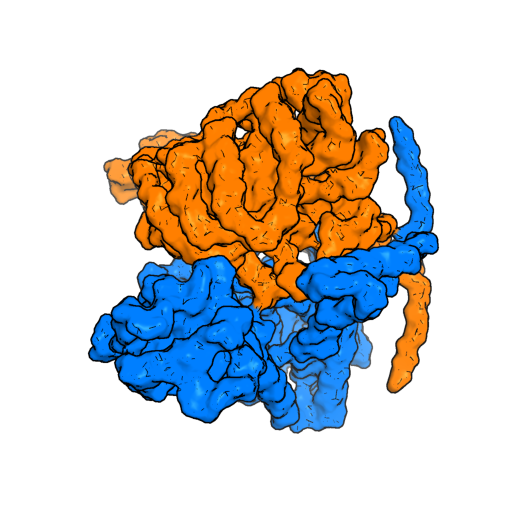5956 N N . PRO B 1 158 ? 7.562 -21.719 -12.07 1 96.19 158 PRO B N 1
ATOM 5957 C CA . PRO B 1 158 ? 8.875 -21.266 -12.531 1 96.19 158 PRO B CA 1
ATOM 5958 C C . PRO B 1 158 ? 9.922 -21.25 -11.422 1 96.19 158 PRO B C 1
ATOM 5960 O O . PRO B 1 158 ? 9.602 -20.906 -10.273 1 96.19 158 PRO B O 1
ATOM 5963 N N . ILE B 1 159 ? 11.156 -21.656 -11.758 1 97.94 159 ILE B N 1
ATOM 5964 C CA . ILE B 1 159 ? 12.242 -21.797 -10.789 1 97.94 159 ILE B CA 1
ATOM 5965 C C . ILE B 1 159 ? 13.406 -20.891 -11.188 1 97.94 159 ILE B C 1
ATOM 5967 O O . ILE B 1 159 ? 13.852 -20.906 -12.344 1 97.94 159 ILE B O 1
ATOM 5971 N N . ALA B 1 160 ? 13.867 -20.078 -10.305 1 98.44 160 ALA B N 1
ATOM 5972 C CA . ALA B 1 160 ? 15.094 -19.297 -10.469 1 98.44 160 ALA B CA 1
ATOM 5973 C C . ALA B 1 160 ? 16.141 -19.703 -9.438 1 98.44 160 ALA B C 1
ATOM 5975 O O . ALA B 1 160 ? 15.805 -20.109 -8.328 1 98.44 160 ALA B O 1
ATOM 5976 N N . ILE B 1 161 ? 17.422 -19.547 -9.82 1 98.25 161 ILE B N 1
ATOM 5977 C CA . ILE B 1 161 ? 18.516 -19.984 -8.961 1 98.25 161 ILE B CA 1
ATOM 5978 C C . ILE B 1 161 ? 19.469 -18.812 -8.695 1 98.25 161 ILE B C 1
ATOM 5980 O O . ILE B 1 161 ? 19.688 -17.969 -9.57 1 98.25 161 ILE B O 1
ATOM 5984 N N . HIS B 1 162 ? 19.922 -18.672 -7.512 1 97.75 162 HIS B N 1
ATOM 5985 C CA . HIS B 1 162 ? 21.016 -17.812 -7.102 1 97.75 162 HIS B CA 1
ATOM 5986 C C . HIS B 1 162 ? 22.109 -18.609 -6.391 1 97.75 162 HIS B C 1
ATOM 5988 O O . HIS B 1 162 ? 21.953 -18.953 -5.219 1 97.75 162 HIS B O 1
ATOM 5994 N N . ALA B 1 163 ? 23.25 -18.906 -7.125 1 97.94 163 ALA B N 1
ATOM 5995 C CA . ALA B 1 163 ? 24.188 -19.875 -6.562 1 97.94 163 ALA B CA 1
ATOM 5996 C C . ALA B 1 163 ? 25.625 -19.359 -6.66 1 97.94 163 ALA B C 1
ATOM 5998 O O . ALA B 1 163 ? 26.578 -20.078 -6.352 1 97.94 163 ALA B O 1
ATOM 5999 N N . GLY B 1 164 ? 25.859 -18.125 -7.109 1 96.56 164 GLY B N 1
ATOM 6000 C CA . GLY B 1 164 ? 27.203 -17.562 -7.199 1 96.56 164 GLY B CA 1
ATOM 6001 C C . GLY B 1 164 ? 28.172 -18.453 -7.953 1 96.56 164 GLY B C 1
ATOM 6002 O O . GLY B 1 164 ? 27.891 -18.891 -9.07 1 96.56 164 GLY B O 1
ATOM 6003 N N . LYS B 1 165 ? 29.266 -18.75 -7.336 1 96.5 165 LYS B N 1
ATOM 6004 C CA . LYS B 1 165 ? 30.344 -19.516 -7.977 1 96.5 165 LYS B CA 1
ATOM 6005 C C . LYS B 1 165 ? 29.953 -20.984 -8.133 1 96.5 165 LYS B C 1
ATOM 6007 O O . LYS B 1 165 ? 30.516 -21.703 -8.953 1 96.5 165 LYS B O 1
ATOM 6012 N N . ASP B 1 166 ? 28.953 -21.422 -7.371 1 97.19 166 ASP B N 1
ATOM 6013 C CA . ASP B 1 166 ? 28.578 -22.828 -7.355 1 97.19 166 ASP B CA 1
ATOM 6014 C C . ASP B 1 166 ? 27.5 -23.125 -8.391 1 97.19 166 ASP B C 1
ATOM 6016 O O . ASP B 1 166 ? 26.953 -24.219 -8.43 1 97.19 166 ASP B O 1
ATOM 6020 N N . LEU B 1 167 ? 27.203 -22.203 -9.258 1 98.5 167 LEU B N 1
ATOM 6021 C CA . LEU B 1 167 ? 26.062 -22.281 -10.164 1 98.5 167 LEU B CA 1
ATOM 6022 C C . LEU B 1 167 ? 26.156 -23.5 -11.078 1 98.5 167 LEU B C 1
ATOM 6024 O O . LEU B 1 167 ? 25.172 -24.203 -11.305 1 98.5 167 LEU B O 1
ATOM 6028 N N . GLY B 1 168 ? 27.391 -23.781 -11.617 1 98 168 GLY B N 1
ATOM 6029 C CA . GLY B 1 168 ? 27.562 -24.922 -12.508 1 98 168 GLY B CA 1
ATOM 6030 C C . GLY B 1 168 ? 27.094 -26.219 -11.898 1 98 168 GLY B C 1
ATOM 6031 O O . GLY B 1 168 ? 26.312 -26.969 -12.516 1 98 168 GLY B O 1
ATOM 6032 N N . ALA B 1 169 ? 27.531 -26.5 -10.703 1 98.19 169 ALA B N 1
ATOM 6033 C CA . ALA B 1 169 ? 27.172 -27.734 -10.008 1 98.19 169 ALA B CA 1
ATOM 6034 C C . ALA B 1 169 ? 25.688 -27.781 -9.688 1 98.19 169 ALA B C 1
ATOM 6036 O O . ALA B 1 169 ? 25.062 -28.844 -9.789 1 98.19 169 ALA B O 1
ATOM 6037 N N . VAL B 1 170 ? 25.141 -26.672 -9.273 1 98.56 170 VAL B N 1
ATOM 6038 C CA . VAL B 1 170 ? 23.719 -26.609 -8.906 1 98.56 170 VAL B CA 1
ATOM 6039 C C . VAL B 1 170 ? 22.859 -26.844 -10.133 1 98.56 170 VAL B C 1
ATOM 6041 O O . VAL B 1 170 ? 21.859 -27.562 -10.062 1 98.56 170 VAL B O 1
ATOM 6044 N N . VAL B 1 171 ? 23.219 -26.234 -11.281 1 98.38 171 VAL B N 1
ATOM 6045 C CA . VAL B 1 171 ? 22.469 -26.375 -12.523 1 98.38 171 VAL B CA 1
ATOM 6046 C C . VAL B 1 171 ? 22.5 -27.844 -12.977 1 98.38 171 VAL B C 1
ATOM 6048 O O . VAL B 1 171 ? 21.484 -28.391 -13.406 1 98.38 171 VAL B O 1
ATOM 6051 N N . GLU B 1 172 ? 23.672 -28.469 -12.891 1 97.94 172 GLU B N 1
ATOM 6052 C CA . GLU B 1 172 ? 23.797 -29.875 -13.25 1 97.94 172 GLU B CA 1
ATOM 6053 C C . GLU B 1 172 ? 22.859 -30.75 -12.414 1 97.94 172 GLU B C 1
ATOM 6055 O O . GLU B 1 172 ? 22.172 -31.609 -12.938 1 97.94 172 GLU B O 1
ATOM 6060 N N . ALA B 1 173 ? 22.859 -30.484 -11.141 1 98.12 173 ALA B N 1
ATOM 6061 C CA . ALA B 1 173 ? 22 -31.219 -10.227 1 98.12 173 ALA B CA 1
ATOM 6062 C C . ALA B 1 173 ? 20.531 -30.984 -10.555 1 98.12 173 ALA B C 1
ATOM 6064 O O . ALA B 1 173 ? 19.719 -31.922 -10.562 1 98.12 173 ALA B O 1
ATOM 6065 N N . LEU B 1 174 ? 20.156 -29.734 -10.805 1 97.69 174 LEU B N 1
ATOM 6066 C CA . LEU B 1 174 ? 18.781 -29.359 -11.094 1 97.69 174 LEU B CA 1
ATOM 6067 C C . LEU B 1 174 ? 18.312 -30 -12.398 1 97.69 174 LEU B C 1
ATOM 6069 O O . LEU B 1 174 ? 17.203 -30.547 -12.469 1 97.69 174 LEU B O 1
ATOM 6073 N N . ASP B 1 175 ? 19.172 -29.906 -13.438 1 96.31 175 ASP B N 1
ATOM 6074 C CA . ASP B 1 175 ? 18.828 -30.5 -14.719 1 96.31 175 ASP B CA 1
ATOM 6075 C C . ASP B 1 175 ? 18.641 -32 -14.586 1 96.31 175 ASP B C 1
ATOM 6077 O O . ASP B 1 175 ? 17.719 -32.594 -15.188 1 96.31 175 ASP B O 1
ATOM 6081 N N . GLY B 1 176 ? 19.578 -32.594 -13.859 1 95.19 176 GLY B N 1
ATOM 6082 C CA . GLY B 1 176 ? 19.422 -34.031 -13.594 1 95.19 176 GLY B CA 1
ATOM 6083 C C . GLY B 1 176 ? 18.125 -34.375 -12.883 1 95.19 176 GLY B C 1
ATOM 6084 O O . GLY B 1 176 ? 17.453 -35.344 -13.234 1 95.19 176 GLY B O 1
ATOM 6085 N N . TYR B 1 177 ? 17.828 -33.531 -11.914 1 95.25 177 TYR B N 1
ATOM 6086 C CA . TYR B 1 177 ? 16.594 -33.75 -11.18 1 95.25 177 TYR B CA 1
ATOM 6087 C C . TYR B 1 177 ? 15.383 -33.625 -12.102 1 95.25 177 TYR B C 1
ATOM 6089 O O . TYR B 1 177 ? 14.461 -34.438 -12.047 1 95.25 177 TYR B O 1
ATOM 6097 N N . VAL B 1 178 ? 15.258 -32.594 -12.93 1 93.94 178 VAL B N 1
ATOM 6098 C CA . VAL B 1 178 ? 14.148 -32.344 -13.836 1 93.94 178 VAL B CA 1
ATOM 6099 C C . VAL B 1 178 ? 13.984 -33.5 -14.805 1 93.94 178 VAL B C 1
ATOM 6101 O O . VAL B 1 178 ? 12.859 -33.938 -15.07 1 93.94 178 VAL B O 1
ATOM 6104 N N . ALA B 1 179 ? 15.102 -33.969 -15.328 1 91.75 179 ALA B N 1
ATOM 6105 C CA . ALA B 1 179 ? 15.062 -35.094 -16.25 1 91.75 179 ALA B CA 1
ATOM 6106 C C . ALA B 1 179 ? 14.469 -36.344 -15.562 1 91.75 179 ALA B C 1
ATOM 6108 O O . ALA B 1 179 ? 13.656 -37.062 -16.156 1 91.75 179 ALA B O 1
ATOM 6109 N N . SER B 1 180 ? 14.859 -36.5 -14.375 1 91.19 180 SER B N 1
ATOM 6110 C CA . SER B 1 180 ? 14.406 -37.688 -13.625 1 91.19 180 SER B CA 1
ATOM 6111 C C . SER B 1 180 ? 12.945 -37.531 -13.211 1 91.19 180 SER B C 1
ATOM 6113 O O . SER B 1 180 ? 12.227 -38.531 -13.117 1 91.19 180 SER B O 1
ATOM 6115 N N . ALA B 1 181 ? 12.562 -36.312 -12.938 1 87.38 181 ALA B N 1
ATOM 6116 C CA . ALA B 1 181 ? 11.203 -36.062 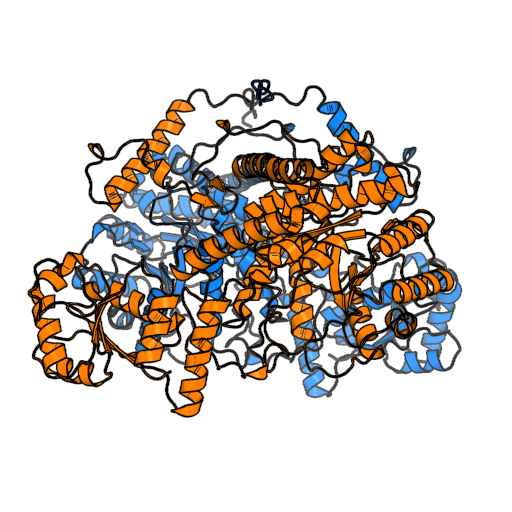-12.477 1 87.38 181 ALA B CA 1
ATOM 6117 C C . ALA B 1 181 ? 10.188 -36.281 -13.594 1 87.38 181 ALA B C 1
ATOM 6119 O O . ALA B 1 181 ? 9 -36.469 -13.336 1 87.38 181 ALA B O 1
ATOM 6120 N N . ALA B 1 182 ? 10.539 -36.281 -14.844 1 82.88 182 ALA B N 1
ATOM 6121 C CA . ALA B 1 182 ? 9.688 -36.531 -16 1 82.88 182 ALA B CA 1
ATOM 6122 C C . ALA B 1 182 ? 8.375 -35.75 -15.898 1 82.88 182 ALA B C 1
ATOM 6124 O O . ALA B 1 182 ? 7.301 -36.375 -15.805 1 82.88 182 ALA B O 1
ATOM 6125 N N . PRO B 1 183 ? 8.469 -34.438 -16 1 87 183 PRO B N 1
ATOM 6126 C CA . PRO B 1 183 ? 7.254 -33.625 -15.859 1 87 183 PRO B CA 1
ATOM 6127 C C . PRO B 1 183 ? 6.191 -33.969 -16.906 1 87 183 PRO B C 1
ATOM 6129 O O . PRO B 1 183 ? 6.527 -34.312 -18.047 1 87 183 PRO B O 1
ATOM 6132 N N . ALA B 1 184 ? 4.91 -33.875 -16.578 1 79.81 184 ALA B N 1
ATOM 6133 C CA . ALA B 1 184 ? 3.779 -34.188 -17.453 1 79.81 184 ALA B CA 1
ATOM 6134 C C . ALA B 1 184 ? 3.785 -33.281 -18.688 1 79.81 184 ALA B C 1
ATOM 6136 O O . ALA B 1 184 ? 3.381 -33.688 -19.781 1 79.81 184 ALA B O 1
ATOM 6137 N N . ASN B 1 185 ? 4.223 -32.031 -18.438 1 86 185 ASN B N 1
ATOM 6138 C CA . ASN B 1 185 ? 4.316 -31.078 -19.531 1 86 185 ASN B CA 1
ATOM 6139 C C . ASN B 1 185 ? 5.703 -30.438 -19.578 1 86 185 ASN B C 1
ATOM 6141 O O . ASN B 1 185 ? 5.887 -29.297 -19.156 1 86 185 ASN B O 1
ATOM 6145 N N . PRO B 1 186 ? 6.531 -31.078 -20.188 1 89.19 186 PRO B N 1
ATOM 6146 C CA . PRO B 1 186 ? 7.914 -30.594 -20.219 1 89.19 186 PRO B CA 1
ATOM 6147 C C . PRO B 1 186 ? 8.039 -29.203 -20.844 1 89.19 186 PRO B C 1
ATOM 6149 O O . PRO B 1 186 ? 8.938 -28.438 -20.484 1 89.19 186 PRO B O 1
ATOM 6152 N N . ASP B 1 187 ? 7.098 -28.844 -21.719 1 90.62 187 ASP B N 1
ATOM 6153 C CA . ASP B 1 187 ? 7.152 -27.547 -22.391 1 90.62 187 ASP B CA 1
ATOM 6154 C C . ASP B 1 187 ? 6.785 -26.422 -21.438 1 90.62 187 ASP B C 1
ATOM 6156 O O . ASP B 1 187 ? 7.039 -25.25 -21.719 1 90.62 187 ASP B O 1
ATOM 6160 N N . ASN B 1 188 ? 6.246 -26.766 -20.281 1 90.31 188 ASN B N 1
ATOM 6161 C CA . ASN B 1 188 ? 5.844 -25.766 -19.297 1 90.31 188 ASN B CA 1
ATOM 6162 C C . ASN B 1 188 ? 6.957 -25.5 -18.297 1 90.31 188 ASN B C 1
ATOM 6164 O O . ASN B 1 188 ? 6.852 -24.578 -17.484 1 90.31 188 ASN B O 1
ATOM 6168 N N . VAL B 1 189 ? 7.996 -26.266 -18.406 1 94.88 189 VAL B N 1
ATOM 6169 C CA . VAL B 1 189 ? 9.109 -26.078 -17.484 1 94.88 189 VAL B CA 1
ATOM 6170 C C . VAL B 1 189 ? 9.781 -24.719 -17.75 1 94.88 189 VAL B C 1
ATOM 6172 O O . VAL B 1 189 ? 10.094 -24.406 -18.906 1 94.88 189 VAL B O 1
ATOM 6175 N N . ALA B 1 190 ? 9.82 -23.906 -16.766 1 96.56 190 ALA B N 1
ATOM 6176 C CA . ALA B 1 190 ? 10.484 -22.609 -16.828 1 96.56 190 ALA B CA 1
ATOM 6177 C C . ALA B 1 190 ? 11.562 -22.484 -15.766 1 96.56 190 ALA B C 1
ATOM 6179 O O . ALA B 1 190 ? 11.281 -22.531 -14.57 1 96.56 190 ALA B O 1
ATOM 6180 N N . ILE B 1 191 ? 12.789 -22.375 -16.219 1 98.19 191 ILE B N 1
ATOM 6181 C CA . ILE B 1 191 ? 13.922 -22.312 -15.289 1 98.19 191 ILE B CA 1
ATOM 6182 C C . ILE B 1 191 ? 14.844 -21.156 -15.664 1 98.19 191 ILE B C 1
ATOM 6184 O O . ILE B 1 191 ? 15.164 -20.969 -16.844 1 98.19 191 ILE B O 1
ATOM 6188 N N . GLU B 1 192 ? 15.211 -20.359 -14.719 1 98.62 192 GLU B N 1
ATOM 6189 C CA . GLU B 1 192 ? 16.234 -19.344 -14.859 1 98.62 192 GLU B CA 1
ATOM 6190 C C . GLU B 1 192 ? 17.469 -19.672 -14.016 1 98.62 192 GLU B C 1
ATOM 6192 O O . GLU B 1 192 ? 17.406 -19.641 -12.789 1 98.62 192 GLU B O 1
ATOM 6197 N N . TYR B 1 193 ? 18.609 -19.938 -14.672 1 98.69 193 TYR B N 1
ATOM 6198 C CA . TYR B 1 193 ? 19.812 -20.328 -13.961 1 98.69 193 TYR B CA 1
ATOM 6199 C C . TYR B 1 193 ? 20.375 -19.172 -13.141 1 98.69 193 TYR B C 1
ATOM 6201 O O . TYR B 1 193 ? 21.062 -19.391 -12.141 1 98.69 193 TYR B O 1
ATOM 6209 N N . GLY B 1 194 ? 20.156 -17.938 -13.578 1 98.31 194 GLY B N 1
ATOM 6210 C CA . GLY B 1 194 ? 20.469 -16.766 -12.773 1 98.31 194 GLY B CA 1
ATOM 6211 C C . GLY B 1 194 ? 21.922 -16.344 -12.867 1 98.31 194 GLY B C 1
ATOM 6212 O O . GLY B 1 194 ? 22.406 -15.586 -12.023 1 98.31 194 GLY B O 1
ATOM 6213 N N . ALA B 1 195 ? 22.703 -16.859 -13.867 1 98.75 195 ALA B N 1
ATOM 6214 C CA . ALA B 1 195 ? 24.078 -16.391 -14.055 1 98.75 195 ALA B CA 1
ATOM 6215 C C . ALA B 1 195 ? 24.109 -14.906 -14.375 1 98.75 195 ALA B C 1
ATOM 6217 O O . ALA B 1 195 ? 23.453 -14.453 -15.32 1 98.75 195 ALA B O 1
ATOM 6218 N N . ALA B 1 196 ? 24.875 -14.148 -13.617 1 98.56 196 ALA B N 1
ATOM 6219 C CA . ALA B 1 196 ? 24.969 -12.711 -13.828 1 98.56 196 ALA B CA 1
ATOM 6220 C C . ALA B 1 196 ? 26.406 -12.234 -13.703 1 98.56 196 ALA B C 1
ATOM 6222 O O . ALA B 1 196 ? 26.703 -11.289 -12.969 1 98.56 196 ALA B O 1
ATOM 6223 N N . PRO B 1 197 ? 27.266 -12.82 -14.438 1 98.12 197 PRO B N 1
ATOM 6224 C CA . PRO B 1 197 ? 28.688 -12.57 -14.211 1 98.12 197 PRO B CA 1
ATOM 6225 C C . PRO B 1 197 ? 29.062 -11.094 -14.305 1 98.12 197 PRO B C 1
ATOM 6227 O O . PRO B 1 197 ? 29.859 -10.602 -13.508 1 98.12 197 PRO B O 1
ATOM 6230 N N . LEU B 1 198 ? 28.516 -10.328 -15.219 1 97.88 198 LEU B N 1
ATOM 6231 C CA . LEU B 1 198 ? 28.922 -8.945 -15.414 1 97.88 198 LEU B CA 1
ATOM 6232 C C . LEU B 1 198 ? 28.438 -8.055 -14.273 1 97.88 198 LEU B C 1
ATOM 6234 O O . LEU B 1 198 ? 29.219 -7.285 -13.711 1 97.88 198 LEU B O 1
ATOM 6238 N N . THR B 1 199 ? 27.156 -8.141 -13.898 1 97.69 199 THR B N 1
ATOM 6239 C CA . THR B 1 199 ? 26.625 -7.297 -12.844 1 97.69 199 THR B CA 1
ATOM 6240 C C . THR B 1 199 ? 27.156 -7.738 -11.477 1 97.69 199 THR B C 1
ATOM 6242 O O . THR B 1 199 ? 27.375 -6.91 -10.594 1 97.69 199 THR B O 1
ATOM 6245 N N . SER B 1 200 ? 27.406 -9.062 -11.312 1 97.25 200 SER B N 1
ATOM 6246 C CA . SER B 1 200 ? 27.984 -9.555 -10.07 1 97.25 200 SER B CA 1
ATOM 6247 C C . SER B 1 200 ? 29.422 -9.055 -9.898 1 97.25 200 SER B C 1
ATOM 6249 O O . SER B 1 200 ? 29.812 -8.633 -8.812 1 97.25 200 SER B O 1
ATOM 6251 N N . ALA B 1 201 ? 30.156 -9.133 -10.969 1 96.19 201 ALA B N 1
ATOM 6252 C CA . ALA B 1 201 ? 31.531 -8.625 -10.922 1 96.19 201 ALA B CA 1
ATOM 6253 C C . ALA B 1 201 ? 31.547 -7.145 -10.57 1 96.19 201 ALA B C 1
ATOM 6255 O O . ALA B 1 201 ? 32.375 -6.703 -9.75 1 96.19 201 ALA B O 1
ATOM 6256 N N . PHE B 1 202 ? 30.719 -6.406 -11.164 1 96.62 202 PHE B N 1
ATOM 6257 C CA . PHE B 1 202 ? 30.625 -4.98 -10.883 1 96.62 202 PHE B CA 1
ATOM 6258 C C . PHE B 1 202 ? 30.297 -4.738 -9.414 1 96.62 202 PHE B C 1
ATOM 6260 O O . PHE B 1 202 ? 30.859 -3.836 -8.789 1 96.62 202 PHE B O 1
ATOM 6267 N N . ALA B 1 203 ? 29.391 -5.566 -8.844 1 96.56 203 ALA B N 1
ATOM 6268 C CA . ALA B 1 203 ? 28.922 -5.395 -7.469 1 96.56 203 ALA B CA 1
ATOM 6269 C C . ALA B 1 203 ? 29.891 -6.035 -6.48 1 96.56 203 ALA B C 1
ATOM 6271 O O . ALA B 1 203 ? 29.734 -5.883 -5.266 1 96.56 203 ALA B O 1
ATOM 6272 N N . GLY B 1 204 ? 30.844 -6.754 -6.941 1 94.88 204 GLY B N 1
ATOM 6273 C CA . GLY B 1 204 ? 31.797 -7.438 -6.082 1 94.88 204 GLY B CA 1
ATOM 6274 C C . GLY B 1 204 ? 31.219 -8.664 -5.406 1 94.88 204 GLY B C 1
ATOM 6275 O O . GLY B 1 204 ? 31.531 -8.953 -4.25 1 94.88 204 GLY B O 1
ATOM 6276 N N . THR B 1 205 ? 30.266 -9.328 -6.051 1 94.94 205 THR B N 1
ATOM 6277 C CA . THR B 1 205 ? 29.688 -10.555 -5.527 1 94.94 205 THR B CA 1
ATOM 6278 C C . THR B 1 205 ? 30.125 -11.758 -6.352 1 94.94 205 THR B C 1
ATOM 6280 O O . THR B 1 205 ? 30.453 -11.625 -7.531 1 94.94 205 THR B O 1
ATOM 6283 N N . ASP B 1 206 ? 30.094 -12.867 -5.77 1 95.69 206 ASP B N 1
ATOM 6284 C CA . ASP B 1 206 ? 30.547 -14.094 -6.422 1 95.69 206 ASP B CA 1
ATOM 6285 C C . ASP B 1 206 ? 29.578 -14.531 -7.512 1 95.69 206 ASP B C 1
ATOM 6287 O O . ASP B 1 206 ? 28.359 -14.398 -7.348 1 95.69 206 ASP B O 1
ATOM 6291 N N . ASP B 1 207 ? 30.156 -15.039 -8.664 1 98.06 207 ASP B N 1
ATOM 6292 C CA . ASP B 1 207 ? 29.406 -15.609 -9.773 1 98.06 207 ASP B CA 1
ATOM 6293 C C . ASP B 1 207 ? 30.297 -16.469 -10.656 1 98.06 207 ASP B C 1
ATOM 6295 O O . ASP B 1 207 ? 31.5 -16.547 -10.438 1 98.06 207 ASP B O 1
ATOM 6299 N N . VAL B 1 208 ? 29.75 -17.125 -11.578 1 98.44 208 VAL B N 1
ATOM 6300 C CA . VAL B 1 208 ? 30.531 -17.859 -12.57 1 98.44 208 VAL B CA 1
ATOM 6301 C C . VAL B 1 208 ? 31.156 -16.875 -13.555 1 98.44 208 VAL B C 1
ATOM 6303 O O . VAL B 1 208 ? 30.781 -15.695 -13.602 1 98.44 208 VAL B O 1
ATOM 6306 N N . SER B 1 209 ? 32.156 -17.359 -14.312 1 97.88 209 SER B N 1
ATOM 6307 C CA . SER B 1 209 ? 32.75 -16.531 -15.352 1 97.88 209 SER B CA 1
ATOM 6308 C C . SER B 1 209 ? 31.797 -16.359 -16.531 1 97.88 209 SER B C 1
ATOM 6310 O O . SER B 1 209 ? 30.812 -17.078 -16.656 1 97.88 209 SER B O 1
ATOM 6312 N N . LEU B 1 210 ? 32.094 -15.367 -17.344 1 98 210 LEU B N 1
ATOM 6313 C CA . LEU B 1 210 ? 31.281 -15.148 -18.531 1 98 210 LEU B CA 1
ATOM 6314 C C . LEU B 1 210 ? 31.328 -16.375 -19.453 1 98 210 LEU B C 1
ATOM 6316 O O . LEU B 1 210 ? 30.328 -16.75 -20.047 1 98 210 LEU B O 1
ATOM 6320 N N . GLU B 1 211 ? 32.5 -16.984 -19.531 1 98 211 GLU B N 1
ATOM 6321 C CA . GLU B 1 211 ? 32.688 -18.172 -20.359 1 98 211 GLU B CA 1
ATOM 6322 C C . GLU B 1 211 ? 31.781 -19.312 -19.875 1 98 211 GLU B C 1
ATOM 6324 O O . GLU B 1 211 ? 31.125 -19.969 -20.672 1 98 211 GLU B O 1
ATOM 6329 N N . GLU B 1 212 ? 31.75 -19.484 -18.609 1 98.31 212 GLU B N 1
ATOM 6330 C CA . GLU B 1 212 ? 30.922 -20.531 -18.016 1 98.31 212 GLU B CA 1
ATOM 6331 C C . GLU B 1 212 ? 29.438 -20.234 -18.234 1 98.31 212 GLU B C 1
ATOM 6333 O O . GLU B 1 212 ? 28.641 -21.141 -18.516 1 98.31 212 GLU B O 1
ATOM 6338 N N . ALA B 1 213 ? 29.094 -18.984 -18.078 1 98.62 213 ALA B N 1
ATOM 6339 C CA . ALA B 1 213 ? 27.703 -18.578 -18.281 1 98.62 213 ALA B CA 1
ATOM 6340 C C . ALA B 1 213 ? 27.266 -18.828 -19.719 1 98.62 213 ALA B C 1
ATOM 6342 O O . ALA B 1 213 ? 26.141 -19.266 -19.953 1 98.62 213 ALA B O 1
ATOM 6343 N N . VAL B 1 214 ? 28.125 -18.516 -20.656 1 98.56 214 VAL B N 1
ATOM 6344 C CA . VAL B 1 214 ? 27.844 -18.734 -22.062 1 98.56 214 VAL B CA 1
ATOM 6345 C C . VAL B 1 214 ? 27.672 -20.219 -22.344 1 98.56 214 VAL B C 1
ATOM 6347 O O . VAL B 1 214 ? 26.781 -20.625 -23.094 1 98.56 214 VAL B O 1
ATOM 6350 N N . ALA B 1 215 ? 28.516 -21.031 -21.75 1 98.38 215 ALA B N 1
ATOM 6351 C CA . ALA B 1 215 ? 28.391 -22.484 -21.891 1 98.38 215 ALA B CA 1
ATOM 6352 C C . ALA B 1 215 ? 27.031 -22.969 -21.359 1 98.38 215 ALA B C 1
ATOM 6354 O O . ALA B 1 215 ? 26.391 -23.812 -21.984 1 98.38 215 ALA B O 1
ATOM 6355 N N . LEU B 1 216 ? 26.625 -22.453 -20.219 1 98.5 216 LEU B N 1
ATOM 6356 C CA . LEU B 1 216 ? 25.328 -22.797 -19.656 1 98.5 216 LEU B CA 1
ATOM 6357 C C . LEU B 1 216 ? 24.203 -22.375 -20.578 1 98.5 216 LEU B C 1
ATOM 6359 O O . LEU B 1 216 ? 23.219 -23.109 -20.734 1 98.5 216 LEU B O 1
ATOM 6363 N N . ALA B 1 217 ? 24.359 -21.219 -21.188 1 98.75 217 ALA B N 1
ATOM 6364 C CA . ALA B 1 217 ? 23.328 -20.703 -22.078 1 98.75 217 ALA B CA 1
ATOM 6365 C C . ALA B 1 217 ? 23.203 -21.578 -23.328 1 98.75 217 ALA B C 1
ATOM 6367 O O . ALA B 1 217 ? 22.094 -21.812 -23.812 1 98.75 217 ALA B O 1
ATOM 6368 N N . THR B 1 218 ? 24.344 -22.016 -23.859 1 98.06 218 THR B N 1
ATOM 6369 C CA . THR B 1 218 ? 24.359 -22.875 -25.031 1 98.06 218 THR B CA 1
ATOM 6370 C C . THR B 1 218 ? 23.641 -24.203 -24.719 1 98.06 218 THR B C 1
ATOM 6372 O O . THR B 1 218 ? 22.891 -24.703 -25.562 1 98.06 218 THR B O 1
ATOM 6375 N N . LYS B 1 219 ? 23.891 -24.656 -23.547 1 96.81 219 LYS B N 1
ATOM 6376 C CA . LYS B 1 219 ? 23.203 -25.875 -23.109 1 96.81 219 LYS B CA 1
ATOM 6377 C C . LYS B 1 219 ? 21.703 -25.609 -22.922 1 96.81 219 LYS B C 1
ATOM 6379 O O . LYS B 1 219 ? 20.875 -26.422 -23.344 1 96.81 219 LYS B O 1
ATOM 6384 N N . ALA B 1 220 ? 21.359 -24.531 -22.281 1 97.75 220 ALA B N 1
ATOM 6385 C CA . ALA B 1 220 ? 19.984 -24.172 -21.984 1 97.75 220 ALA B CA 1
ATOM 6386 C C . ALA B 1 220 ? 19.172 -24 -23.266 1 97.75 220 ALA B C 1
ATOM 6388 O O . ALA B 1 220 ? 17.984 -24.344 -23.312 1 97.75 220 ALA B O 1
ATOM 6389 N N . ALA B 1 221 ? 19.781 -23.484 -24.281 1 96.44 221 ALA B N 1
ATOM 6390 C CA . ALA B 1 221 ? 19.125 -23.203 -25.547 1 96.44 221 ALA B CA 1
ATOM 6391 C C . ALA B 1 221 ? 18.594 -24.5 -26.188 1 96.44 221 ALA B C 1
ATOM 6393 O O . ALA B 1 221 ? 17.688 -24.453 -27.016 1 96.44 221 ALA B O 1
ATOM 6394 N N . LYS B 1 222 ? 19.141 -25.625 -25.781 1 94.5 222 LYS B N 1
ATOM 6395 C CA . LYS B 1 222 ? 18.766 -26.906 -26.359 1 94.5 222 LYS B CA 1
ATOM 6396 C C . LYS B 1 222 ? 17.719 -27.609 -25.516 1 94.5 222 LYS B C 1
ATOM 6398 O O . LYS B 1 222 ? 17.172 -28.641 -25.922 1 94.5 222 LYS B O 1
ATOM 6403 N N . GLN B 1 223 ? 17.406 -27.125 -24.438 1 94.12 223 GLN B N 1
ATOM 6404 C CA . GLN B 1 223 ? 16.453 -27.75 -23.531 1 94.12 223 GLN B CA 1
ATOM 6405 C C . GLN B 1 223 ? 15.016 -27.391 -23.906 1 94.12 223 GLN B C 1
ATOM 6407 O O . GLN B 1 223 ? 14.766 -26.344 -24.5 1 94.12 223 GLN B O 1
ATOM 6412 N N . ARG B 1 224 ? 14.141 -28.266 -23.578 1 91.94 224 ARG B N 1
ATOM 6413 C CA . ARG B 1 224 ? 12.719 -28 -23.75 1 91.94 224 ARG B CA 1
ATOM 6414 C C . ARG B 1 224 ? 12.203 -27.062 -22.672 1 91.94 224 ARG B C 1
ATOM 6416 O O . ARG B 1 224 ? 12.727 -27.031 -21.562 1 91.94 224 ARG B O 1
ATOM 6423 N N . GLY B 1 225 ? 11.109 -26.312 -23.062 1 93.94 225 GLY B N 1
ATOM 6424 C CA . GLY B 1 225 ? 10.586 -25.312 -22.125 1 93.94 225 GLY B CA 1
ATOM 6425 C C . GLY B 1 225 ? 11.273 -23.969 -22.25 1 93.94 225 GLY B C 1
ATOM 6426 O O . GLY B 1 225 ? 11.93 -23.688 -23.25 1 93.94 225 GLY B O 1
ATOM 6427 N N . ASP B 1 226 ? 11.008 -23.094 -21.312 1 95.94 226 ASP B N 1
ATOM 6428 C CA . ASP B 1 226 ? 11.641 -21.781 -21.25 1 95.94 226 ASP B CA 1
ATOM 6429 C C . ASP B 1 226 ? 12.789 -21.766 -20.25 1 95.94 226 ASP B C 1
ATOM 6431 O O . ASP B 1 226 ? 12.609 -21.344 -19.109 1 95.94 226 ASP B O 1
ATOM 6435 N N . VAL B 1 227 ? 13.953 -22.219 -20.688 1 97.94 227 VAL B N 1
ATOM 6436 C CA . VAL B 1 227 ? 15.141 -22.281 -19.844 1 97.94 227 VAL B CA 1
ATOM 6437 C C . VAL B 1 227 ? 16.109 -21.172 -20.234 1 97.94 227 VAL B C 1
ATOM 6439 O O . VAL B 1 227 ? 16.562 -21.109 -21.375 1 97.94 227 VAL B O 1
ATOM 6442 N N . ARG B 1 228 ? 16.406 -20.297 -19.312 1 98.44 228 ARG B N 1
ATOM 6443 C CA . ARG B 1 228 ? 17.281 -19.141 -19.562 1 98.44 228 ARG B CA 1
ATOM 6444 C C . ARG B 1 228 ? 18.484 -19.156 -18.625 1 98.44 228 ARG B C 1
ATOM 6446 O O . ARG B 1 228 ? 18.344 -19.438 -17.422 1 98.44 228 ARG B O 1
ATOM 6453 N N . ALA B 1 229 ? 19.625 -18.812 -19.109 1 98.75 229 ALA B N 1
ATOM 6454 C CA . ALA B 1 229 ? 20.828 -18.969 -18.312 1 98.75 229 ALA B CA 1
ATOM 6455 C C . ALA B 1 229 ? 21.25 -17.641 -17.672 1 98.75 229 ALA B C 1
ATOM 6457 O O . ALA B 1 229 ? 21.781 -17.625 -16.562 1 98.75 229 ALA B O 1
ATOM 6458 N N . LEU B 1 230 ? 21.016 -16.578 -18.406 1 98.75 230 LEU B N 1
ATOM 6459 C CA . LEU B 1 230 ? 21.672 -15.328 -18.016 1 98.75 230 LEU B CA 1
ATOM 6460 C C . LEU B 1 230 ? 20.656 -14.359 -17.406 1 98.75 230 LEU B C 1
ATOM 6462 O O . LEU B 1 230 ? 19.562 -14.188 -17.953 1 98.75 230 LEU B O 1
ATOM 6466 N N . LEU B 1 231 ? 21.031 -13.734 -16.312 1 98.75 231 LEU B N 1
ATOM 6467 C CA . LEU B 1 231 ? 20.25 -12.703 -15.633 1 98.75 231 LEU B CA 1
ATOM 6468 C C . LEU B 1 231 ? 20.969 -11.359 -15.695 1 98.75 231 LEU B C 1
ATOM 6470 O O . LEU B 1 231 ? 22.156 -11.266 -15.359 1 98.75 231 LEU B O 1
ATOM 6474 N N . VAL B 1 232 ? 20.359 -10.359 -16.234 1 98.75 232 VAL B N 1
ATOM 6475 C CA . VAL B 1 232 ? 20.797 -8.984 -16.016 1 98.75 232 VAL B CA 1
ATOM 6476 C C . VAL B 1 232 ? 20.219 -8.461 -14.703 1 98.75 232 VAL B C 1
ATOM 6478 O O . VAL B 1 232 ? 19.016 -8.18 -14.609 1 98.75 232 VAL B O 1
ATOM 6481 N N . ASP B 1 233 ? 21.047 -8.312 -13.734 1 98.56 233 ASP B N 1
ATOM 6482 C CA . ASP B 1 233 ? 20.594 -7.977 -12.391 1 98.56 233 ASP B CA 1
ATOM 6483 C C . ASP B 1 233 ? 20.656 -6.473 -12.141 1 98.56 233 ASP B C 1
ATOM 6485 O O . ASP B 1 233 ? 21.609 -5.984 -11.523 1 98.56 233 ASP B O 1
ATOM 6489 N N . GLY B 1 234 ? 19.625 -5.766 -12.492 1 98.62 234 GLY B N 1
ATOM 6490 C CA . GLY B 1 234 ? 19.531 -4.336 -12.242 1 98.62 234 GLY B CA 1
ATOM 6491 C C . GLY B 1 234 ? 19.484 -3.996 -10.766 1 98.62 234 GLY B C 1
ATOM 6492 O O . GLY B 1 234 ? 19.781 -2.865 -10.375 1 98.62 234 GLY B O 1
ATOM 6493 N N . VAL B 1 235 ? 19.109 -4.949 -9.914 1 98.56 235 VAL B N 1
ATOM 6494 C CA . VAL B 1 235 ? 19.016 -4.727 -8.477 1 98.56 235 VAL B CA 1
ATOM 6495 C C . VAL B 1 235 ? 20.406 -4.461 -7.91 1 98.56 235 VAL B C 1
ATOM 6497 O O . VAL B 1 235 ? 20.578 -3.645 -7 1 98.56 235 VAL B O 1
ATOM 6500 N N . ALA B 1 236 ? 21.391 -5.164 -8.43 1 98.06 236 ALA B N 1
ATOM 6501 C CA . ALA B 1 236 ? 22.766 -4.949 -8 1 98.06 236 ALA B CA 1
ATOM 6502 C C . ALA B 1 236 ? 23.188 -3.5 -8.234 1 98.06 236 ALA B C 1
ATOM 6504 O O . ALA B 1 236 ? 23.891 -2.908 -7.398 1 98.06 236 ALA B O 1
ATOM 6505 N N . LEU B 1 237 ? 22.797 -2.947 -9.359 1 98.5 237 LEU B N 1
ATOM 6506 C CA . LEU B 1 237 ? 23.109 -1.556 -9.68 1 98.5 237 LEU B CA 1
ATOM 6507 C C . LEU B 1 237 ? 22.359 -0.61 -8.742 1 98.5 237 LEU B C 1
ATOM 6509 O O . LEU B 1 237 ? 22.938 0.352 -8.234 1 98.5 237 LEU B O 1
ATOM 6513 N N . SER B 1 238 ? 21.078 -0.897 -8.547 1 98.44 238 SER B N 1
ATOM 6514 C CA . SER B 1 238 ? 20.266 -0.107 -7.625 1 98.44 238 SER B CA 1
ATOM 6515 C C . SER B 1 238 ? 20.875 -0.09 -6.227 1 98.44 238 SER B C 1
ATOM 6517 O O . SER B 1 238 ? 20.938 0.959 -5.582 1 98.44 238 SER B O 1
ATOM 6519 N N . ASN B 1 239 ? 21.312 -1.249 -5.773 1 98.44 239 ASN B N 1
ATOM 6520 C CA . ASN B 1 239 ? 21.922 -1.384 -4.457 1 98.44 239 ASN B CA 1
ATOM 6521 C C . ASN B 1 239 ? 23.141 -0.471 -4.305 1 98.44 239 ASN B C 1
ATOM 6523 O O . ASN B 1 239 ? 23.453 -0.029 -3.197 1 98.44 239 ASN B O 1
ATOM 6527 N N . LEU B 1 240 ? 23.781 -0.225 -5.398 1 98.06 240 LEU B N 1
ATOM 6528 C CA . LEU B 1 240 ? 25 0.561 -5.367 1 98.06 240 LEU B CA 1
ATOM 6529 C C . LEU B 1 240 ? 24.719 2.031 -5.656 1 98.06 240 LEU B C 1
ATOM 6531 O O . LEU B 1 240 ? 25.641 2.824 -5.84 1 98.06 240 LEU B O 1
ATOM 6535 N N . GLY B 1 241 ? 23.438 2.395 -5.773 1 97.5 241 GLY B N 1
ATOM 6536 C CA . GLY B 1 241 ? 23.094 3.805 -5.793 1 97.5 241 GLY B CA 1
ATOM 6537 C C . GLY B 1 241 ? 22.516 4.262 -7.121 1 97.5 241 GLY B C 1
ATOM 6538 O O . GLY B 1 241 ? 22.25 5.449 -7.309 1 97.5 241 GLY B O 1
ATOM 6539 N N . ALA B 1 242 ? 22.203 3.395 -8.023 1 98.19 242 ALA B N 1
ATOM 6540 C CA . ALA B 1 242 ? 21.719 3.77 -9.344 1 98.19 242 ALA B CA 1
ATOM 6541 C C . ALA B 1 242 ? 20.359 4.43 -9.258 1 98.19 242 ALA B C 1
ATOM 6543 O O . ALA B 1 242 ? 19.5 4.004 -8.484 1 98.19 242 ALA B O 1
ATOM 6544 N N . SER B 1 243 ? 20.172 5.527 -10.016 1 97.62 243 SER B N 1
ATOM 6545 C CA . SER B 1 243 ? 18.828 6.008 -10.312 1 97.62 243 SER B CA 1
ATOM 6546 C C . SER B 1 243 ? 18.094 5.051 -11.242 1 97.62 243 SER B C 1
ATOM 6548 O O . SER B 1 243 ? 18.641 4.043 -11.672 1 97.62 243 SER B O 1
ATOM 6550 N N . ASN B 1 244 ? 16.844 5.312 -11.594 1 97.75 244 ASN B N 1
ATOM 6551 C CA . ASN B 1 244 ? 16.078 4.434 -12.461 1 97.75 244 ASN B CA 1
ATOM 6552 C C . ASN B 1 244 ? 16.641 4.414 -13.883 1 97.75 244 ASN B C 1
ATOM 6554 O O . ASN B 1 244 ? 16.734 3.355 -14.508 1 97.75 244 ASN B O 1
ATOM 6558 N N . ILE B 1 245 ? 17.047 5.586 -14.406 1 97.75 245 ILE B N 1
ATOM 6559 C CA . ILE B 1 245 ? 17.562 5.656 -15.773 1 97.75 245 ILE B CA 1
ATOM 6560 C C . ILE B 1 245 ? 18.922 4.98 -15.852 1 97.75 245 ILE B C 1
ATOM 6562 O O . ILE B 1 245 ? 19.25 4.344 -16.844 1 97.75 245 ILE B O 1
ATOM 6566 N N . GLN B 1 246 ? 19.688 5.125 -14.797 1 98.44 246 GLN B N 1
ATOM 6567 C CA . GLN B 1 246 ? 20.969 4.43 -14.734 1 98.44 246 GLN B CA 1
ATOM 6568 C C . GLN B 1 246 ? 20.781 2.918 -14.648 1 98.44 246 GLN B C 1
ATOM 6570 O O . GLN B 1 246 ? 21.469 2.156 -15.328 1 98.44 246 GLN B O 1
ATOM 6575 N N . GLU B 1 247 ? 19.844 2.484 -13.773 1 98.69 247 GLU B N 1
ATOM 6576 C CA . GLU B 1 247 ? 19.547 1.06 -13.648 1 98.69 247 GLU B CA 1
ATOM 6577 C C . GLU B 1 247 ? 19.125 0.466 -14.992 1 98.69 247 GLU B C 1
ATOM 6579 O O . GLU B 1 247 ? 19.641 -0.584 -15.398 1 98.69 247 GLU B O 1
ATOM 6584 N N . ILE B 1 248 ? 18.25 1.178 -15.711 1 98.56 248 ILE B N 1
ATOM 6585 C CA . ILE B 1 248 ? 17.781 0.704 -17.016 1 98.56 248 ILE B CA 1
ATOM 6586 C C . ILE B 1 248 ? 18.938 0.722 -18.016 1 98.56 248 ILE B C 1
ATOM 6588 O O . ILE B 1 248 ? 19.219 -0.29 -18.656 1 98.56 248 ILE B O 1
ATOM 6592 N N . GLY B 1 249 ? 19.625 1.86 -18.125 1 98.5 249 GLY B N 1
ATOM 6593 C CA . GLY B 1 249 ? 20.641 2.047 -19.141 1 98.5 249 GLY B CA 1
ATOM 6594 C C . GLY B 1 249 ? 21.797 1.076 -19.016 1 98.5 249 GLY B C 1
ATOM 6595 O O . GLY B 1 249 ? 22.219 0.468 -20 1 98.5 249 GLY B O 1
ATOM 6596 N N . TYR B 1 250 ? 22.281 0.928 -17.797 1 98.69 250 TYR B N 1
ATOM 6597 C CA . TYR B 1 250 ? 23.422 0.039 -17.594 1 98.69 250 TYR B CA 1
ATOM 6598 C C . TYR B 1 250 ? 22.984 -1.422 -17.688 1 98.69 250 TYR B C 1
ATOM 6600 O O . TYR B 1 250 ? 23.766 -2.281 -18.094 1 98.69 250 TYR B O 1
ATOM 6608 N N . SER B 1 251 ? 21.75 -1.739 -17.312 1 98.75 251 SER B N 1
ATOM 6609 C CA . SER B 1 251 ? 21.219 -3.082 -17.531 1 98.75 251 SER B CA 1
ATOM 6610 C C . SER B 1 251 ? 21.172 -3.426 -19.016 1 98.75 251 SER B C 1
ATOM 6612 O O . SER B 1 251 ? 21.5 -4.543 -19.406 1 98.75 251 SER B O 1
ATOM 6614 N N . LEU B 1 252 ? 20.75 -2.428 -19.812 1 98.5 252 LEU B N 1
ATOM 6615 C CA . LEU B 1 252 ? 20.75 -2.639 -21.266 1 98.5 252 LEU B CA 1
ATOM 6616 C C . LEU B 1 252 ? 22.156 -2.92 -21.766 1 98.5 252 LEU B C 1
ATOM 6618 O O . LEU B 1 252 ? 22.359 -3.82 -22.578 1 98.5 252 LEU B O 1
ATOM 6622 N N . ALA B 1 253 ? 23.094 -2.195 -21.266 1 98.44 253 ALA B N 1
ATOM 6623 C CA . ALA B 1 253 ? 24.484 -2.375 -21.672 1 98.44 253 ALA B CA 1
ATOM 6624 C C . ALA B 1 253 ? 24.984 -3.771 -21.312 1 98.44 253 ALA B C 1
ATOM 6626 O O . ALA B 1 253 ? 25.656 -4.422 -22.109 1 98.44 253 ALA B O 1
ATOM 6627 N N . ALA B 1 254 ? 24.703 -4.23 -20.109 1 98.62 254 ALA B N 1
ATOM 6628 C CA . ALA B 1 254 ? 25.078 -5.582 -19.703 1 98.62 254 ALA B CA 1
ATOM 6629 C C . ALA B 1 254 ? 24.391 -6.629 -20.578 1 98.62 254 ALA B C 1
ATOM 6631 O O . ALA B 1 254 ? 25.016 -7.602 -21 1 98.62 254 ALA B O 1
ATOM 6632 N N . GLY B 1 255 ? 23.125 -6.406 -20.812 1 98.62 255 GLY B N 1
ATOM 6633 C CA . GLY B 1 255 ? 22.375 -7.316 -21.672 1 98.62 255 GLY B CA 1
ATOM 6634 C C . GLY B 1 255 ? 22.984 -7.441 -23.062 1 98.62 255 GLY B C 1
ATOM 6635 O O . GLY B 1 255 ? 23.141 -8.547 -23.578 1 98.62 255 GLY B O 1
ATOM 6636 N N . VAL B 1 256 ? 23.297 -6.324 -23.656 1 98.19 256 VAL B N 1
ATOM 6637 C CA . VAL B 1 256 ? 23.875 -6.316 -25 1 98.19 256 VAL B CA 1
ATOM 6638 C C . VAL B 1 256 ? 25.25 -6.992 -24.969 1 98.19 256 VAL B C 1
ATOM 6640 O O . VAL B 1 256 ? 25.609 -7.695 -25.922 1 98.19 256 VAL B O 1
ATOM 6643 N N . ALA B 1 257 ? 26 -6.777 -23.922 1 98.19 257 ALA B N 1
ATOM 6644 C CA . ALA B 1 257 ? 27.266 -7.48 -23.781 1 98.19 257 ALA B CA 1
ATOM 6645 C C . ALA B 1 257 ? 27.062 -8.992 -23.75 1 98.19 257 ALA B C 1
ATOM 6647 O O . ALA B 1 257 ? 27.828 -9.742 -24.359 1 98.19 257 ALA B O 1
ATOM 6648 N N . TYR B 1 258 ? 26.078 -9.469 -23.047 1 98.62 258 TYR B N 1
ATOM 6649 C CA . TYR B 1 258 ? 25.75 -10.891 -23.031 1 98.62 258 TYR B CA 1
ATOM 6650 C C . TYR B 1 258 ? 25.344 -11.375 -24.422 1 98.62 258 TYR B C 1
ATOM 6652 O O . TYR B 1 258 ? 25.766 -12.461 -24.844 1 98.62 258 TYR B O 1
ATOM 6660 N N . LEU B 1 259 ? 24.547 -10.531 -25.125 1 98.38 259 LEU B N 1
ATOM 6661 C CA . LEU B 1 259 ? 24.125 -10.906 -26.469 1 98.38 259 LEU B CA 1
ATOM 6662 C C . LEU B 1 259 ? 25.328 -11.094 -27.391 1 98.38 259 LEU B C 1
ATOM 6664 O O . LEU B 1 259 ? 25.359 -12.039 -28.172 1 98.38 259 LEU B O 1
ATOM 6668 N N . ARG B 1 260 ? 26.281 -10.234 -27.312 1 97.69 260 ARG B N 1
ATOM 6669 C CA . ARG B 1 260 ? 27.484 -10.344 -28.109 1 97.69 260 ARG B CA 1
ATOM 6670 C C . ARG B 1 260 ? 28.234 -11.633 -27.797 1 97.69 260 ARG B C 1
ATOM 6672 O O . ARG B 1 260 ? 28.656 -12.344 -28.719 1 97.69 260 ARG B O 1
ATOM 6679 N N . ALA B 1 261 ? 28.391 -11.922 -26.547 1 98.12 261 ALA B N 1
ATOM 6680 C CA . ALA B 1 261 ? 29.094 -13.133 -26.141 1 98.12 261 ALA B CA 1
ATOM 6681 C C . ALA B 1 261 ? 28.375 -14.383 -26.625 1 98.12 261 ALA B C 1
ATOM 6683 O O . ALA B 1 261 ? 29 -15.344 -27.078 1 98.12 261 ALA B O 1
ATOM 6684 N N . LEU B 1 262 ? 27.109 -14.383 -26.547 1 98.62 262 LEU B N 1
ATOM 6685 C CA . LEU B 1 262 ? 26.297 -15.531 -26.922 1 98.62 262 LEU B CA 1
ATOM 6686 C C . LEU B 1 262 ? 26.344 -15.758 -28.438 1 98.62 262 LEU B C 1
ATOM 6688 O O . LEU B 1 262 ? 26.469 -16.891 -28.891 1 98.62 262 LEU B O 1
ATOM 6692 N N . THR B 1 263 ? 26.266 -14.688 -29.172 1 98.06 263 THR B N 1
ATOM 6693 C CA . THR B 1 263 ? 26.297 -14.82 -30.625 1 98.06 263 THR B CA 1
ATOM 6694 C C . THR B 1 263 ? 27.688 -15.219 -31.109 1 98.06 263 THR B C 1
ATOM 6696 O O . THR B 1 263 ? 27.828 -15.953 -32.094 1 98.06 263 THR B O 1
ATOM 6699 N N . GLU B 1 264 ? 28.641 -14.758 -30.469 1 97.69 264 GLU B N 1
ATOM 6700 C CA . GLU B 1 264 ? 30.016 -15.172 -30.766 1 97.69 264 GLU B CA 1
ATOM 6701 C C . GLU B 1 264 ? 30.203 -16.672 -30.5 1 97.69 264 GLU B C 1
ATOM 6703 O O . GLU B 1 264 ? 31 -17.312 -31.172 1 97.69 264 GLU B O 1
ATOM 6708 N N . ALA B 1 265 ? 29.484 -17.156 -29.578 1 97.75 265 ALA B N 1
ATOM 6709 C CA . ALA B 1 265 ? 29.562 -18.578 -29.234 1 97.75 265 ALA B CA 1
ATOM 6710 C C . ALA B 1 265 ? 28.719 -19.422 -30.188 1 97.75 265 ALA B C 1
ATOM 6712 O O . ALA B 1 265 ? 28.688 -20.656 -30.062 1 97.75 265 ALA B O 1
ATOM 6713 N N . GLY B 1 266 ? 27.938 -18.781 -31.109 1 97.31 266 GLY B N 1
ATOM 6714 C CA . GLY B 1 266 ? 27.297 -19.531 -32.188 1 97.31 266 GLY B CA 1
ATOM 6715 C C . GLY B 1 266 ? 25.781 -19.531 -32.094 1 97.31 266 GLY B C 1
ATOM 6716 O O . GLY B 1 266 ? 25.109 -20.062 -32.969 1 97.31 266 GLY B O 1
ATOM 6717 N N . LEU B 1 267 ? 25.203 -18.922 -31.078 1 98.25 267 LEU B N 1
ATOM 6718 C CA . LEU B 1 267 ? 23.75 -18.844 -30.984 1 98.25 267 LEU B CA 1
ATOM 6719 C C . LEU B 1 267 ? 23.203 -17.812 -31.969 1 98.25 267 LEU B C 1
ATOM 6721 O O . LEU B 1 267 ? 23.812 -16.781 -32.219 1 98.25 267 LEU B O 1
ATOM 6725 N N . SER B 1 268 ? 22 -18.125 -32.531 1 97.88 268 SER B N 1
ATOM 6726 C CA . SER B 1 268 ? 21.297 -17.109 -33.312 1 97.88 268 SER B CA 1
ATOM 6727 C C . SER B 1 268 ? 20.875 -15.945 -32.438 1 97.88 268 SER B C 1
ATOM 6729 O O . SER B 1 268 ? 20.859 -16.062 -31.203 1 97.88 268 SER B O 1
ATOM 6731 N N . VAL B 1 269 ? 20.578 -14.859 -33.031 1 97.44 269 VAL B N 1
ATOM 6732 C CA . VAL B 1 269 ? 20.125 -13.68 -32.281 1 97.44 269 VAL B CA 1
ATOM 6733 C C . VAL B 1 269 ? 18.875 -14.031 -31.469 1 97.44 269 VAL B C 1
ATOM 6735 O O . VAL B 1 269 ? 18.766 -13.648 -30.297 1 97.44 269 VAL B O 1
ATOM 6738 N N . GLU B 1 270 ? 17.953 -14.781 -32.031 1 97.25 270 GLU B N 1
ATOM 6739 C CA . GLU B 1 270 ? 16.719 -15.18 -31.359 1 97.25 270 GLU B CA 1
ATOM 6740 C C . GLU B 1 270 ? 17.016 -16.078 -30.172 1 97.25 270 GLU B C 1
ATOM 6742 O O . GLU B 1 270 ? 16.438 -15.906 -29.094 1 97.25 270 GLU B O 1
ATOM 6747 N N . GLU B 1 271 ? 17.922 -17.016 -30.422 1 97.56 271 GLU B N 1
ATOM 6748 C CA . GLU B 1 271 ? 18.312 -17.906 -29.328 1 97.56 271 GLU B CA 1
ATOM 6749 C C . GLU B 1 271 ? 18.984 -17.125 -28.203 1 97.56 271 GLU B C 1
ATOM 6751 O O . GLU B 1 271 ? 18.719 -17.391 -27.016 1 97.56 271 GLU B O 1
ATOM 6756 N N . ALA B 1 272 ? 19.828 -16.203 -28.578 1 98.5 272 ALA B N 1
ATOM 6757 C CA . ALA B 1 272 ? 20.547 -15.391 -27.594 1 98.5 272 ALA B CA 1
ATOM 6758 C C . ALA B 1 272 ? 19.578 -14.562 -26.766 1 98.5 272 ALA B C 1
ATOM 6760 O O . ALA B 1 272 ? 19.672 -14.523 -25.531 1 98.5 272 ALA B O 1
ATOM 6761 N N . LEU B 1 273 ? 18.625 -13.906 -27.438 1 98.12 273 LEU B N 1
ATOM 6762 C CA . LEU B 1 273 ? 17.609 -13.125 -26.734 1 98.12 273 LEU B CA 1
ATOM 6763 C C . LEU B 1 273 ? 16.797 -14 -25.797 1 98.12 273 LEU B C 1
ATOM 6765 O O . LEU B 1 273 ? 16.422 -13.562 -24.703 1 98.12 273 LEU B O 1
ATOM 6769 N N . GLY B 1 274 ? 16.594 -15.25 -26.172 1 97.88 274 GLY B N 1
ATOM 6770 C CA . GLY B 1 274 ? 15.82 -16.203 -25.391 1 97.88 274 GLY B CA 1
ATOM 6771 C C . GLY B 1 274 ? 16.547 -16.688 -24.141 1 97.88 274 GLY B C 1
ATOM 6772 O O . GLY B 1 274 ? 15.969 -17.359 -23.297 1 97.88 274 GLY B O 1
ATOM 6773 N N . GLN B 1 275 ? 17.812 -16.25 -23.984 1 98.56 275 GLN B N 1
ATOM 6774 C CA . GLN B 1 275 ? 18.609 -16.719 -22.859 1 98.56 275 GLN B CA 1
ATOM 6775 C C . GLN B 1 275 ? 18.719 -15.664 -21.766 1 98.56 275 GLN B C 1
ATOM 6777 O O . GLN B 1 275 ? 19.312 -15.898 -20.719 1 98.56 275 GLN B O 1
ATOM 6782 N N . ILE B 1 276 ? 18.047 -14.539 -21.953 1 98.5 276 ILE B N 1
ATOM 6783 C CA . ILE B 1 276 ? 18.281 -13.406 -21.047 1 98.5 276 ILE B CA 1
ATOM 6784 C C . ILE B 1 276 ? 17 -13.086 -20.297 1 98.5 276 ILE B C 1
ATOM 6786 O O . ILE B 1 276 ? 15.906 -13.086 -20.875 1 98.5 276 ILE B O 1
ATOM 6790 N N . SER B 1 277 ? 17.047 -12.898 -19.016 1 98.38 277 SER B N 1
ATOM 6791 C CA . SER B 1 277 ? 16 -12.312 -18.172 1 98.38 277 SER B CA 1
ATOM 6792 C C . SER B 1 277 ? 16.531 -11.117 -17.391 1 98.38 277 SER B C 1
ATOM 6794 O O . SER B 1 277 ? 17.75 -10.922 -17.297 1 98.38 277 SER B O 1
ATOM 6796 N N . PHE B 1 278 ? 15.641 -10.219 -16.938 1 98.62 278 PHE B N 1
ATOM 6797 C CA . PHE B 1 278 ? 16.016 -9.031 -16.172 1 98.62 278 PHE B CA 1
ATOM 6798 C C . PHE B 1 278 ? 15.383 -9.07 -14.789 1 98.62 278 PHE B C 1
ATOM 6800 O O . PHE B 1 278 ? 14.336 -9.68 -14.594 1 98.62 278 PHE B O 1
ATOM 6807 N N . ARG B 1 279 ? 16 -8.5 -13.883 1 98.5 279 ARG B N 1
ATOM 6808 C CA . ARG B 1 279 ? 15.438 -8.188 -12.57 1 98.5 279 ARG B CA 1
ATOM 6809 C C . ARG B 1 279 ? 15.719 -6.742 -12.188 1 98.5 279 ARG B C 1
ATOM 6811 O O . ARG B 1 279 ? 16.828 -6.242 -12.391 1 98.5 279 ARG B O 1
ATOM 6818 N N . PHE B 1 280 ? 14.711 -6 -11.695 1 98.75 280 PHE B N 1
ATOM 6819 C CA . PHE B 1 280 ? 14.828 -4.594 -11.336 1 98.75 280 PHE B CA 1
ATOM 6820 C C . PHE B 1 280 ? 14.32 -4.355 -9.914 1 98.75 280 PHE B C 1
ATOM 6822 O O . PHE B 1 280 ? 13.453 -5.086 -9.43 1 98.75 280 PHE B O 1
ATOM 6829 N N . ALA B 1 281 ? 14.891 -3.375 -9.281 1 98.75 281 ALA B N 1
ATOM 6830 C CA . ALA B 1 281 ? 14.453 -2.955 -7.957 1 98.75 281 ALA B CA 1
ATOM 6831 C C . ALA B 1 281 ? 13.188 -2.102 -8.047 1 98.75 281 ALA B C 1
ATOM 6833 O O . ALA B 1 281 ? 13.094 -1.21 -8.891 1 98.75 281 ALA B O 1
ATOM 6834 N N . ALA B 1 282 ? 12.211 -2.414 -7.27 1 98.56 282 ALA B N 1
ATOM 6835 C CA . ALA B 1 282 ? 11 -1.611 -7.172 1 98.56 282 ALA B CA 1
ATOM 6836 C C . ALA B 1 282 ? 10.984 -0.798 -5.879 1 98.56 282 ALA B C 1
ATOM 6838 O O . ALA B 1 282 ? 11.031 -1.361 -4.781 1 98.56 282 ALA B O 1
ATOM 6839 N N . THR B 1 283 ? 10.922 0.475 -5.977 1 97.19 283 THR B N 1
ATOM 6840 C CA . THR B 1 283 ? 10.891 1.341 -4.801 1 97.19 283 THR B CA 1
ATOM 6841 C C . THR B 1 283 ? 9.469 1.848 -4.547 1 97.19 283 THR B C 1
ATOM 6843 O O . THR B 1 283 ? 8.562 1.583 -5.336 1 97.19 283 THR B O 1
ATOM 6846 N N . ASP B 1 284 ? 9.289 2.586 -3.473 1 94.56 284 ASP B N 1
ATOM 6847 C CA . ASP B 1 284 ? 7.988 3.121 -3.092 1 94.56 284 ASP B CA 1
ATOM 6848 C C . ASP B 1 284 ? 7.699 4.434 -3.816 1 94.56 284 ASP B C 1
ATOM 6850 O O . ASP B 1 284 ? 6.703 5.102 -3.533 1 94.56 284 ASP B O 1
ATOM 6854 N N . ASP B 1 285 ? 8.633 4.84 -4.68 1 92.56 285 ASP B N 1
ATOM 6855 C CA . ASP B 1 285 ? 8.266 5.859 -5.66 1 92.56 285 ASP B CA 1
ATOM 6856 C C . ASP B 1 285 ? 7.395 5.273 -6.766 1 92.56 285 ASP B C 1
ATOM 6858 O O . ASP B 1 285 ? 7.898 4.879 -7.82 1 92.56 285 ASP B O 1
ATOM 6862 N N . GLN B 1 286 ? 6.207 5.262 -6.551 1 90 286 GLN B N 1
ATOM 6863 C CA . GLN B 1 286 ? 5.238 4.449 -7.281 1 90 286 GLN B CA 1
ATOM 6864 C C . GLN B 1 286 ? 5.242 4.785 -8.766 1 90 286 GLN B C 1
ATOM 6866 O O . GLN B 1 286 ? 5.375 3.896 -9.609 1 90 286 GLN B O 1
ATOM 6871 N N . PHE B 1 287 ? 5.117 6.035 -9.164 1 91.38 287 PHE B N 1
ATOM 6872 C CA . PHE B 1 287 ? 4.965 6.406 -10.562 1 91.38 287 PHE B CA 1
ATOM 6873 C C . PHE B 1 287 ? 6.266 6.176 -11.328 1 91.38 287 PHE B C 1
ATOM 6875 O O . PHE B 1 287 ? 6.246 5.703 -12.469 1 91.38 287 PHE B O 1
ATOM 6882 N N . ASP B 1 288 ? 7.359 6.5 -10.625 1 93.94 288 ASP B N 1
ATOM 6883 C CA . ASP B 1 288 ? 8.656 6.246 -11.242 1 93.94 288 ASP B CA 1
ATOM 6884 C C . ASP B 1 288 ? 8.875 4.754 -11.469 1 93.94 288 ASP B C 1
ATOM 6886 O O . ASP B 1 288 ? 9.445 4.352 -12.484 1 93.94 288 ASP B O 1
ATOM 6890 N N . THR B 1 289 ? 8.484 3.949 -10.523 1 96.5 289 THR B N 1
ATOM 6891 C CA . THR B 1 289 ? 8.641 2.506 -10.641 1 96.5 289 THR B CA 1
ATOM 6892 C C . THR B 1 289 ? 7.766 1.961 -11.766 1 96.5 289 THR B C 1
ATOM 6894 O O . THR B 1 289 ? 8.203 1.108 -12.547 1 96.5 289 THR B O 1
ATOM 6897 N N . ILE B 1 290 ? 6.504 2.443 -11.875 1 95.25 290 ILE B N 1
ATOM 6898 C CA . ILE B 1 290 ? 5.625 2.049 -12.977 1 95.25 290 ILE B CA 1
ATOM 6899 C C . ILE B 1 290 ? 6.285 2.387 -14.312 1 95.25 290 ILE B C 1
ATOM 6901 O O . ILE B 1 290 ? 6.398 1.528 -15.188 1 95.25 290 ILE B O 1
ATOM 6905 N N . ALA B 1 291 ? 6.738 3.611 -14.43 1 95.94 291 ALA B N 1
ATOM 6906 C CA . ALA B 1 291 ? 7.348 4.086 -15.672 1 95.94 291 ALA B CA 1
ATOM 6907 C C . ALA B 1 291 ? 8.633 3.322 -15.977 1 95.94 291 ALA B C 1
ATOM 6909 O O . ALA B 1 291 ? 8.953 3.08 -17.141 1 95.94 291 ALA B O 1
ATOM 6910 N N . LYS B 1 292 ? 9.352 2.969 -14.961 1 97.62 292 LYS B N 1
ATOM 6911 C CA . LYS B 1 292 ? 10.602 2.232 -15.125 1 97.62 292 LYS B CA 1
ATOM 6912 C C . LYS B 1 292 ? 10.375 0.916 -15.859 1 97.62 292 LYS B C 1
ATOM 6914 O O . LYS B 1 292 ? 11.078 0.604 -16.828 1 97.62 292 LYS B O 1
ATOM 6919 N N . PHE B 1 293 ? 9.43 0.137 -15.445 1 97.44 293 PHE B N 1
ATOM 6920 C CA . PHE B 1 293 ? 9.172 -1.16 -16.062 1 97.44 293 PHE B CA 1
ATOM 6921 C C . PHE B 1 293 ? 8.656 -0.991 -17.484 1 97.44 293 PHE B C 1
ATOM 6923 O O . PHE B 1 293 ? 9.031 -1.755 -18.375 1 97.44 293 PHE B O 1
ATOM 6930 N N . ARG B 1 294 ? 7.824 0.042 -17.719 1 95.69 294 ARG B N 1
ATOM 6931 C CA . ARG B 1 294 ? 7.359 0.357 -19.062 1 95.69 294 ARG B CA 1
ATOM 6932 C C . ARG B 1 294 ? 8.523 0.716 -19.984 1 95.69 294 ARG B C 1
ATOM 6934 O O . ARG B 1 294 ? 8.641 0.186 -21.094 1 95.69 294 ARG B O 1
ATOM 6941 N N . ALA B 1 295 ? 9.391 1.555 -19.469 1 96.62 295 ALA B N 1
ATOM 6942 C CA . ALA B 1 295 ? 10.531 2.041 -20.234 1 96.62 295 ALA B CA 1
ATOM 6943 C C . ALA B 1 295 ? 11.516 0.915 -20.531 1 96.62 295 ALA B C 1
ATOM 6945 O O . ALA B 1 295 ? 12.023 0.79 -21.641 1 96.62 295 ALA B O 1
ATOM 6946 N N . ALA B 1 296 ? 11.773 0.105 -19.5 1 98 296 ALA B N 1
ATOM 6947 C CA . ALA B 1 296 ? 12.727 -0.994 -19.672 1 98 296 ALA B CA 1
ATOM 6948 C C . ALA B 1 296 ? 12.273 -1.951 -20.766 1 98 296 ALA B C 1
ATOM 6950 O O . ALA B 1 296 ? 13.078 -2.354 -21.609 1 98 296 ALA B O 1
ATOM 6951 N N . ARG B 1 297 ? 11.008 -2.324 -20.812 1 96.5 297 ARG B N 1
ATOM 6952 C CA . ARG B 1 297 ? 10.484 -3.215 -21.844 1 96.5 297 ARG B CA 1
ATOM 6953 C C . ARG B 1 297 ? 10.594 -2.574 -23.234 1 96.5 297 ARG B C 1
ATOM 6955 O O . ARG B 1 297 ? 10.992 -3.229 -24.188 1 96.5 297 ARG B O 1
ATOM 6962 N N . THR B 1 298 ? 10.258 -1.308 -23.297 1 95.38 298 THR B N 1
ATOM 6963 C CA . THR B 1 298 ? 10.289 -0.583 -24.562 1 95.38 298 THR B CA 1
ATOM 6964 C C . THR B 1 298 ? 11.711 -0.558 -25.125 1 95.38 298 THR B C 1
ATOM 6966 O O . THR B 1 298 ? 11.914 -0.822 -26.312 1 95.38 298 THR B O 1
ATOM 6969 N N . LEU B 1 299 ? 12.648 -0.287 -24.281 1 96.94 299 LEU B N 1
ATOM 6970 C CA . LEU B 1 299 ? 14.023 -0.096 -24.734 1 96.94 299 LEU B CA 1
ATOM 6971 C C . LEU B 1 299 ? 14.664 -1.43 -25.094 1 96.94 299 LEU B C 1
ATOM 6973 O O . LEU B 1 299 ? 15.438 -1.508 -26.047 1 96.94 299 LEU B O 1
ATOM 6977 N N . TRP B 1 300 ? 14.391 -2.465 -24.312 1 97.56 300 TRP B N 1
ATOM 6978 C CA . TRP B 1 300 ? 14.938 -3.77 -24.672 1 97.56 300 TRP B CA 1
ATOM 6979 C C . TRP B 1 300 ? 14.352 -4.246 -26 1 97.56 300 TRP B C 1
ATOM 6981 O O . TRP B 1 300 ? 15.055 -4.863 -26.812 1 97.56 300 TRP B O 1
ATOM 6991 N N . ALA B 1 301 ? 13.062 -4.027 -26.203 1 95.56 301 ALA B N 1
ATOM 6992 C CA . ALA B 1 301 ? 12.438 -4.332 -27.5 1 95.56 301 ALA B CA 1
ATOM 6993 C C . ALA B 1 301 ? 13.148 -3.609 -28.641 1 95.56 301 ALA B C 1
ATOM 6995 O O . ALA B 1 301 ? 13.305 -4.164 -29.719 1 95.56 301 ALA B O 1
ATOM 6996 N N . ARG B 1 302 ? 13.523 -2.416 -28.391 1 95.19 302 ARG B N 1
ATOM 6997 C CA . ARG B 1 302 ? 14.258 -1.646 -29.391 1 95.19 302 ARG B CA 1
ATOM 6998 C C . ARG B 1 302 ? 15.594 -2.305 -29.703 1 95.19 302 ARG B C 1
ATOM 7000 O O . ARG B 1 302 ? 16.016 -2.342 -30.859 1 95.19 302 ARG B O 1
ATOM 7007 N N . VAL B 1 303 ? 16.266 -2.754 -28.688 1 96.31 303 VAL B N 1
ATOM 7008 C CA . VAL B 1 303 ? 17.516 -3.488 -28.891 1 96.31 303 VAL B CA 1
ATOM 7009 C C . VAL B 1 303 ? 17.266 -4.688 -29.797 1 96.31 303 VAL B C 1
ATOM 7011 O O . VAL B 1 303 ? 18 -4.902 -30.766 1 96.31 303 VAL B O 1
ATOM 7014 N N . ALA B 1 304 ? 16.25 -5.449 -29.516 1 96.75 304 ALA B N 1
ATOM 7015 C CA . ALA B 1 304 ? 15.914 -6.621 -30.328 1 96.75 304 ALA B CA 1
ATOM 7016 C C . ALA B 1 304 ? 15.609 -6.223 -31.766 1 96.75 304 ALA B C 1
ATOM 7018 O O . ALA B 1 304 ? 15.992 -6.926 -32.719 1 96.75 304 ALA B O 1
ATOM 7019 N N . GLU B 1 305 ? 14.945 -5.078 -31.875 1 94.56 305 GLU B N 1
ATOM 7020 C CA . GLU B 1 305 ? 14.617 -4.566 -33.219 1 94.56 305 GLU B CA 1
ATOM 7021 C C . GLU B 1 305 ? 15.883 -4.246 -34 1 94.56 305 GLU B C 1
ATOM 7023 O O . GLU B 1 305 ? 15.984 -4.598 -35.188 1 94.56 305 GLU B O 1
ATOM 7028 N N . VAL B 1 306 ? 16.781 -3.623 -33.375 1 94.31 306 VAL B N 1
ATOM 7029 C CA . VAL B 1 306 ? 18.047 -3.248 -34.031 1 94.31 306 VAL B CA 1
ATOM 7030 C C . VAL B 1 306 ? 18.797 -4.504 -34.438 1 94.31 306 VAL B C 1
ATOM 7032 O O . VAL B 1 306 ? 19.484 -4.516 -35.469 1 94.31 306 VAL B O 1
ATOM 7035 N N . LEU B 1 307 ? 18.609 -5.543 -33.75 1 95.81 307 LEU B N 1
ATOM 7036 C CA . LEU B 1 307 ? 19.297 -6.793 -34 1 95.81 307 LEU B CA 1
ATOM 7037 C C . LEU B 1 307 ? 18.547 -7.621 -35.031 1 95.81 307 LEU B C 1
ATOM 7039 O O . LEU B 1 307 ? 18.984 -8.703 -35.438 1 95.81 307 LEU B O 1
ATOM 7043 N N . GLY B 1 308 ? 17.391 -7.141 -35.438 1 93.81 308 GLY B N 1
ATOM 7044 C CA . GLY B 1 308 ? 16.641 -7.781 -36.531 1 93.81 308 GLY B CA 1
ATOM 7045 C C . GLY B 1 308 ? 15.641 -8.812 -36.031 1 93.81 308 GLY B C 1
ATOM 7046 O O . GLY B 1 308 ? 15.164 -9.641 -36.812 1 93.81 308 GLY B O 1
ATOM 7047 N N . ALA B 1 309 ? 15.367 -8.844 -34.75 1 95.44 309 ALA B N 1
ATOM 7048 C CA . ALA B 1 309 ? 14.438 -9.812 -34.188 1 95.44 309 ALA B CA 1
ATOM 7049 C C . ALA B 1 309 ? 13.438 -9.125 -33.25 1 95.44 309 ALA B C 1
ATOM 7051 O O . ALA B 1 309 ? 13.359 -9.461 -32.062 1 95.44 309 ALA B O 1
ATOM 7052 N N . PRO B 1 310 ? 12.602 -8.234 -33.688 1 91.62 310 PRO B N 1
ATOM 7053 C CA . PRO B 1 310 ? 11.719 -7.426 -32.844 1 91.62 310 PRO B CA 1
ATOM 7054 C C . PRO B 1 310 ? 10.773 -8.273 -32 1 91.62 310 PRO B C 1
ATOM 7056 O O . PRO B 1 310 ? 10.539 -7.965 -30.812 1 91.62 310 PRO B O 1
ATOM 7059 N N . GLU B 1 311 ? 10.234 -9.375 -32.469 1 87.69 311 GLU B N 1
ATOM 7060 C CA . GLU B 1 311 ? 9.258 -10.188 -31.75 1 87.69 311 GLU B CA 1
ATOM 7061 C C . GLU B 1 311 ? 9.906 -10.953 -30.594 1 87.69 311 GLU B C 1
ATOM 7063 O O . GLU B 1 311 ? 9.219 -11.383 -29.672 1 87.69 311 GLU B O 1
ATOM 7068 N N . ALA B 1 312 ? 11.219 -11.07 -30.703 1 91.12 312 ALA B N 1
ATOM 7069 C CA . ALA B 1 312 ? 11.961 -11.781 -29.672 1 91.12 312 ALA B CA 1
ATOM 7070 C C . ALA B 1 312 ? 12.375 -10.844 -28.547 1 91.12 312 ALA B C 1
ATOM 7072 O O . ALA B 1 312 ? 13.086 -11.242 -27.625 1 91.12 312 ALA B O 1
ATOM 7073 N N . GLY B 1 313 ? 11.898 -9.578 -28.641 1 90.88 313 GLY B N 1
ATOM 7074 C CA . GLY B 1 313 ? 12.258 -8.594 -27.641 1 90.88 313 GLY B CA 1
ATOM 7075 C C . GLY B 1 313 ? 11.43 -8.703 -26.375 1 90.88 313 GLY B C 1
ATOM 7076 O O . GLY B 1 313 ? 11.656 -7.969 -25.406 1 90.88 313 GLY B O 1
ATOM 7077 N N . ARG B 1 314 ? 10.516 -9.719 -26.391 1 90 314 ARG B N 1
ATOM 7078 C CA . ARG B 1 314 ? 9.75 -10 -25.188 1 90 314 ARG B CA 1
ATOM 7079 C C . ARG B 1 314 ? 10.609 -10.703 -24.141 1 90 314 ARG B C 1
ATOM 7081 O O . ARG B 1 314 ? 11.188 -11.758 -24.422 1 90 314 ARG B O 1
ATOM 7088 N N . VAL B 1 315 ? 10.797 -10.117 -23.031 1 94.25 315 VAL B N 1
ATOM 7089 C CA . VAL B 1 315 ? 11.727 -10.648 -22.031 1 94.25 315 VAL B CA 1
ATOM 7090 C C . VAL B 1 315 ? 11.07 -10.633 -20.656 1 94.25 315 VAL B C 1
ATOM 7092 O O . VAL B 1 315 ? 10.312 -9.711 -20.328 1 94.25 315 VAL B O 1
ATOM 7095 N N . PRO B 1 316 ? 11.219 -11.68 -19.844 1 95.88 316 PRO B N 1
ATOM 7096 C CA . PRO B 1 316 ? 10.766 -11.594 -18.453 1 95.88 316 PRO B CA 1
ATOM 7097 C C . PRO B 1 316 ? 11.5 -10.508 -17.672 1 95.88 316 PRO B C 1
ATOM 7099 O O . PRO B 1 316 ? 12.734 -10.453 -17.688 1 95.88 316 PRO B O 1
ATOM 7102 N N . MET B 1 317 ? 10.797 -9.633 -17.078 1 97.38 317 MET B N 1
ATOM 7103 C CA . MET B 1 317 ? 11.344 -8.633 -16.172 1 97.38 317 MET B CA 1
ATOM 7104 C C . MET B 1 317 ? 10.75 -8.781 -14.773 1 97.38 317 MET B C 1
ATOM 7106 O O . MET B 1 317 ? 9.594 -8.406 -14.547 1 97.38 317 MET B O 1
ATOM 7110 N N . HIS B 1 318 ? 11.531 -9.297 -13.875 1 98.38 318 HIS B N 1
ATOM 7111 C CA . HIS B 1 318 ? 11.102 -9.562 -12.508 1 98.38 318 HIS B CA 1
ATOM 7112 C C . HIS B 1 318 ? 11.383 -8.359 -11.602 1 98.38 318 HIS B C 1
ATOM 7114 O O . HIS B 1 318 ? 12.32 -7.605 -11.844 1 98.38 318 HIS B O 1
ATOM 7120 N N . ALA B 1 319 ? 10.555 -8.195 -10.617 1 98.62 319 ALA B N 1
ATOM 7121 C CA . ALA B 1 319 ? 10.734 -7.117 -9.648 1 98.62 319 ALA B CA 1
ATOM 7122 C C . ALA B 1 319 ? 11.055 -7.672 -8.266 1 98.62 319 ALA B C 1
ATOM 7124 O O . ALA B 1 319 ? 10.547 -8.727 -7.879 1 98.62 319 ALA B O 1
ATOM 7125 N N . VAL B 1 320 ? 11.891 -7.031 -7.578 1 98.69 320 VAL B N 1
ATOM 7126 C CA . VAL B 1 320 ? 12.109 -7.23 -6.148 1 98.69 320 VAL B CA 1
ATOM 7127 C C . VAL B 1 320 ? 11.969 -5.898 -5.418 1 98.69 320 VAL B C 1
ATOM 7129 O O . VAL B 1 320 ? 12.438 -4.867 -5.898 1 98.69 320 VAL B O 1
ATOM 7132 N N . THR B 1 321 ? 11.211 -5.895 -4.312 1 98.69 321 THR B N 1
ATOM 7133 C CA . THR B 1 321 ? 11.172 -4.664 -3.535 1 98.69 321 THR B CA 1
ATOM 7134 C C . THR B 1 321 ? 12.586 -4.238 -3.141 1 98.69 321 THR B C 1
ATOM 7136 O O . THR B 1 321 ? 13.383 -5.059 -2.682 1 98.69 321 THR B O 1
ATOM 7139 N N . ALA B 1 322 ? 12.914 -3.006 -3.336 1 98.56 322 ALA B N 1
ATOM 7140 C CA . ALA B 1 322 ? 14.297 -2.537 -3.357 1 98.56 322 ALA B CA 1
ATOM 7141 C C . ALA B 1 322 ? 14.938 -2.639 -1.974 1 98.56 322 ALA B C 1
ATOM 7143 O O . ALA B 1 322 ? 14.477 -2.002 -1.023 1 98.56 322 ALA B O 1
ATOM 7144 N N . PRO B 1 323 ? 16.016 -3.324 -1.832 1 98.06 323 PRO B N 1
ATOM 7145 C CA . PRO B 1 323 ? 16.703 -3.434 -0.549 1 98.06 323 PRO B CA 1
ATOM 7146 C C . PRO B 1 323 ? 17.125 -2.076 0.012 1 98.06 323 PRO B C 1
ATOM 7148 O O . PRO B 1 323 ? 17.125 -1.879 1.229 1 98.06 323 PRO B O 1
ATOM 7151 N N . VAL B 1 324 ? 17.391 -1.105 -0.777 1 98 324 VAL B N 1
ATOM 7152 C CA . VAL B 1 324 ? 17.938 0.183 -0.375 1 98 324 VAL B CA 1
ATOM 7153 C C . VAL B 1 324 ? 16.922 0.951 0.457 1 98 324 VAL B C 1
ATOM 7155 O O . VAL B 1 324 ? 17.281 1.851 1.22 1 98 324 VAL B O 1
ATOM 7158 N N . MET B 1 325 ? 15.648 0.586 0.388 1 96.62 325 MET B N 1
ATOM 7159 C CA . MET B 1 325 ? 14.602 1.36 1.05 1 96.62 325 MET B CA 1
ATOM 7160 C C . MET B 1 325 ? 14.383 0.868 2.477 1 96.62 325 MET B C 1
ATOM 7162 O O . MET B 1 325 ? 13.703 1.525 3.268 1 96.62 325 MET B O 1
ATOM 7166 N N . PHE B 1 326 ? 14.93 -0.288 2.807 1 97.88 326 PHE B N 1
ATOM 7167 C CA . PHE B 1 326 ? 14.633 -0.909 4.09 1 97.88 326 PHE B CA 1
ATOM 7168 C C . PHE B 1 326 ? 15.383 -0.212 5.219 1 97.88 326 PHE B C 1
ATOM 7170 O O . PHE B 1 326 ? 16.562 0.136 5.066 1 97.88 326 PHE B O 1
ATOM 7177 N N . SER B 1 327 ? 14.727 0.03 6.305 1 97.75 327 SER B N 1
ATOM 7178 C CA . SER B 1 327 ? 15.328 0.597 7.512 1 97.75 327 SER B CA 1
ATOM 7179 C C . SER B 1 327 ? 15.391 -0.436 8.633 1 97.75 327 SER B C 1
ATOM 7181 O O . SER B 1 327 ? 14.547 -1.332 8.711 1 97.75 327 SER B O 1
ATOM 7183 N N . GLN B 1 328 ? 16.359 -0.316 9.438 1 97.56 328 GLN B N 1
ATOM 7184 C CA . GLN B 1 328 ? 16.484 -1.139 10.633 1 97.56 328 GLN B CA 1
ATOM 7185 C C . GLN B 1 328 ? 15.625 -0.579 11.773 1 97.56 328 GLN B C 1
ATOM 7187 O O . GLN B 1 328 ? 15.164 -1.328 12.633 1 97.56 328 GLN B O 1
ATOM 7192 N N . ARG B 1 329 ? 15.453 0.782 11.695 1 97 329 ARG B N 1
ATOM 7193 C CA . ARG B 1 329 ? 14.617 1.443 12.695 1 97 329 ARG B CA 1
ATOM 7194 C C . ARG B 1 329 ? 13.164 1.507 12.234 1 97 329 ARG B C 1
ATOM 7196 O O . ARG B 1 329 ? 12.891 1.786 11.07 1 97 329 ARG B O 1
ATOM 7203 N N . ASP B 1 330 ? 12.266 1.209 13.219 1 95.94 330 ASP B N 1
ATOM 7204 C CA . ASP B 1 330 ? 10.844 1.161 12.922 1 95.94 330 ASP B CA 1
ATOM 7205 C C . ASP B 1 330 ? 10.57 0.314 11.68 1 95.94 330 ASP B C 1
ATOM 7207 O O . ASP B 1 330 ? 9.922 0.775 10.734 1 95.94 330 ASP B O 1
ATOM 7211 N N . PRO B 1 331 ? 11.094 -0.931 11.656 1 96.75 331 PRO B N 1
ATOM 7212 C CA . PRO B 1 331 ? 11.047 -1.747 10.438 1 96.75 331 PRO B CA 1
ATOM 7213 C C . PRO B 1 331 ? 9.617 -2.039 9.984 1 96.75 331 PRO B C 1
ATOM 7215 O O . PRO B 1 331 ? 9.398 -2.443 8.844 1 96.75 331 PRO B O 1
ATOM 7218 N N . TRP B 1 332 ? 8.594 -1.869 10.828 1 95.19 332 TRP B N 1
ATOM 7219 C CA . TRP B 1 332 ? 7.191 -2.08 10.477 1 95.19 332 TRP B CA 1
ATOM 7220 C C . TRP B 1 332 ? 6.762 -1.136 9.359 1 95.19 332 TRP B C 1
ATOM 7222 O O . TRP B 1 332 ? 5.883 -1.47 8.562 1 95.19 332 TRP B O 1
ATOM 7232 N N . VAL B 1 333 ? 7.383 0.001 9.273 1 96.69 333 VAL B N 1
ATOM 7233 C CA . VAL B 1 333 ? 7.098 0.977 8.227 1 96.69 333 VAL B CA 1
ATOM 7234 C C . VAL B 1 333 ? 7.5 0.408 6.871 1 96.69 333 VAL B C 1
ATOM 7236 O O . VAL B 1 333 ? 6.914 0.763 5.844 1 96.69 333 VAL B O 1
ATOM 7239 N N . ASN B 1 334 ? 8.461 -0.562 6.875 1 98.06 334 ASN B N 1
ATOM 7240 C CA . ASN B 1 334 ? 8.852 -1.201 5.625 1 98.06 334 ASN B CA 1
ATOM 7241 C C . ASN B 1 334 ? 7.691 -1.96 4.992 1 98.06 334 ASN B C 1
ATOM 7243 O O . ASN B 1 334 ? 7.652 -2.139 3.773 1 98.06 334 ASN B O 1
ATOM 7247 N N . MET B 1 335 ? 6.707 -2.43 5.809 1 97.19 335 MET B N 1
ATOM 7248 C CA . MET B 1 335 ? 5.535 -3.113 5.266 1 97.19 335 MET B CA 1
ATOM 7249 C C . MET B 1 335 ? 4.734 -2.184 4.359 1 97.19 335 MET B C 1
ATOM 7251 O O . MET B 1 335 ? 4.164 -2.625 3.361 1 97.19 335 MET B O 1
ATOM 7255 N N . LEU B 1 336 ? 4.715 -0.935 4.727 1 96.62 336 LEU B N 1
ATOM 7256 C CA . LEU B 1 336 ? 4.035 0.06 3.908 1 96.62 336 LEU B CA 1
ATOM 7257 C C . LEU B 1 336 ? 4.797 0.315 2.613 1 96.62 336 LEU B C 1
ATOM 7259 O O . LEU B 1 336 ? 4.199 0.358 1.534 1 96.62 336 LEU B O 1
ATOM 7263 N N . ARG B 1 337 ? 6.152 0.393 2.73 1 97.75 337 ARG B N 1
ATOM 7264 C CA . ARG B 1 337 ? 7.008 0.639 1.575 1 97.75 337 ARG B CA 1
ATOM 7265 C C . ARG B 1 337 ? 6.863 -0.471 0.54 1 97.75 337 ARG B C 1
ATOM 7267 O O . ARG B 1 337 ? 6.68 -0.198 -0.649 1 97.75 337 ARG B O 1
ATOM 7274 N N . VAL B 1 338 ? 6.922 -1.677 1.031 1 98.31 338 VAL B N 1
ATOM 7275 C CA . VAL B 1 338 ? 6.93 -2.791 0.089 1 98.31 338 VAL B CA 1
ATOM 7276 C C . VAL B 1 338 ? 5.547 -2.951 -0.536 1 98.31 338 VAL B C 1
ATOM 7278 O O . VAL B 1 338 ? 5.418 -3.426 -1.668 1 98.31 338 VAL B O 1
ATOM 7281 N N . THR B 1 339 ? 4.473 -2.543 0.18 1 97.56 339 THR B N 1
ATOM 7282 C CA . THR B 1 339 ? 3.137 -2.578 -0.409 1 97.56 339 THR B CA 1
ATOM 7283 C C . THR B 1 339 ? 3.053 -1.645 -1.613 1 97.56 339 THR B C 1
ATOM 7285 O O . THR B 1 339 ? 2.596 -2.047 -2.686 1 97.56 339 THR B O 1
ATOM 7288 N N . VAL B 1 340 ? 3.568 -0.457 -1.451 1 96.88 340 VAL B N 1
ATOM 7289 C CA . VAL B 1 340 ? 3.549 0.528 -2.527 1 96.88 340 VAL B CA 1
ATOM 7290 C C . VAL B 1 340 ? 4.445 0.062 -3.672 1 96.88 340 VAL B C 1
ATOM 7292 O O . VAL B 1 340 ? 4.066 0.154 -4.844 1 96.88 340 VAL B O 1
ATOM 7295 N N . ALA B 1 341 ? 5.621 -0.455 -3.307 1 98.25 341 ALA B N 1
ATOM 7296 C CA . ALA B 1 341 ? 6.586 -0.918 -4.301 1 98.25 341 ALA B CA 1
ATOM 7297 C C . ALA B 1 341 ? 6.02 -2.074 -5.117 1 98.25 341 ALA B C 1
ATOM 7299 O O . ALA B 1 341 ? 6.129 -2.086 -6.348 1 98.25 341 ALA B O 1
ATOM 7300 N N . ALA B 1 342 ? 5.426 -3.057 -4.406 1 98.06 342 ALA B N 1
ATOM 7301 C CA . ALA B 1 342 ? 4.844 -4.211 -5.086 1 98.06 342 ALA B CA 1
ATOM 7302 C C . ALA B 1 342 ? 3.693 -3.791 -5.992 1 98.06 342 ALA B C 1
ATOM 7304 O O . ALA B 1 342 ? 3.559 -4.297 -7.109 1 98.06 342 ALA B O 1
ATOM 7305 N N . PHE B 1 343 ? 2.916 -2.879 -5.523 1 95.69 343 PHE B N 1
ATOM 7306 C CA . PHE B 1 343 ? 1.844 -2.312 -6.332 1 95.69 343 PHE B CA 1
ATOM 7307 C C . PHE B 1 343 ? 2.395 -1.723 -7.625 1 95.69 343 PHE B C 1
ATOM 7309 O O . PHE B 1 343 ? 1.905 -2.031 -8.711 1 95.69 343 PHE B O 1
ATOM 7316 N N . ALA B 1 344 ? 3.373 -0.882 -7.527 1 96 344 ALA B N 1
ATOM 7317 C CA . ALA B 1 344 ? 3.951 -0.177 -8.664 1 96 344 ALA B CA 1
ATOM 7318 C C . ALA B 1 344 ? 4.547 -1.157 -9.672 1 96 344 ALA B C 1
ATOM 7320 O O . ALA B 1 344 ? 4.332 -1.022 -10.883 1 96 344 ALA B O 1
ATOM 7321 N N . ALA B 1 345 ? 5.27 -2.143 -9.164 1 97.44 345 ALA B N 1
ATOM 7322 C CA . ALA B 1 345 ? 5.887 -3.143 -10.031 1 97.44 345 ALA B CA 1
ATOM 7323 C C . ALA B 1 345 ? 4.828 -3.934 -10.789 1 97.44 345 ALA B C 1
ATOM 7325 O O . ALA B 1 345 ? 4.957 -4.148 -12 1 97.44 345 ALA B O 1
ATOM 7326 N N . GLY B 1 346 ? 3.795 -4.359 -10.102 1 94.5 346 GLY B N 1
ATOM 7327 C CA . GLY B 1 346 ? 2.709 -5.098 -10.727 1 94.5 346 GLY B CA 1
ATOM 7328 C C . GLY B 1 346 ? 1.999 -4.309 -11.805 1 94.5 346 GLY B C 1
ATOM 7329 O O . GLY B 1 346 ? 1.847 -4.789 -12.93 1 94.5 346 GLY B O 1
ATOM 7330 N N . VAL B 1 347 ? 1.635 -3.104 -11.461 1 92.94 347 VAL B N 1
ATOM 7331 C CA . VAL B 1 347 ? 0.938 -2.23 -12.398 1 92.94 347 VAL B CA 1
ATOM 7332 C C . VAL B 1 347 ? 1.859 -1.887 -13.57 1 92.94 347 VAL B C 1
ATOM 7334 O O . VAL B 1 347 ? 1.403 -1.745 -14.703 1 92.94 347 VAL B O 1
ATOM 7337 N N . GLY B 1 348 ? 3.162 -1.833 -13.297 1 94.56 348 GLY B N 1
ATOM 7338 C CA . GLY B 1 348 ? 4.141 -1.567 -14.344 1 94.56 348 GLY B CA 1
ATOM 7339 C C . GLY B 1 348 ? 4.355 -2.744 -15.273 1 94.56 348 GLY B C 1
ATOM 7340 O O . GLY B 1 348 ? 5.051 -2.625 -16.281 1 94.56 348 GLY B O 1
ATOM 7341 N N . GLY B 1 349 ? 3.828 -3.934 -14.898 1 93.62 349 GLY B N 1
ATOM 7342 C CA . GLY B 1 349 ? 3.861 -5.082 -15.789 1 93.62 349 GLY B CA 1
ATOM 7343 C C . GLY B 1 349 ? 5 -6.035 -15.492 1 93.62 349 GLY B C 1
ATOM 7344 O O . GLY B 1 349 ? 5.473 -6.746 -16.391 1 93.62 349 GLY B O 1
ATOM 7345 N N . ALA B 1 350 ? 5.496 -6.074 -14.305 1 96.25 350 ALA B N 1
ATOM 7346 C CA . ALA B 1 350 ? 6.531 -7.035 -13.938 1 96.25 350 ALA B CA 1
ATOM 7347 C C . ALA B 1 350 ? 6.047 -8.469 -14.156 1 96.25 350 ALA B C 1
ATOM 7349 O O . ALA B 1 350 ? 4.875 -8.773 -13.938 1 96.25 350 ALA B O 1
ATOM 7350 N N . THR B 1 351 ? 6.918 -9.336 -14.586 1 95.75 351 THR B N 1
ATOM 7351 C CA . THR B 1 351 ? 6.605 -10.75 -14.773 1 95.75 351 THR B CA 1
ATOM 7352 C C . THR B 1 351 ? 6.309 -11.422 -13.438 1 95.75 351 THR B C 1
ATOM 7354 O O . THR B 1 351 ? 5.355 -12.195 -13.32 1 95.75 351 THR B O 1
ATOM 7357 N N . SER B 1 352 ? 7.098 -11.203 -12.523 1 97.19 352 SER B N 1
ATOM 7358 C CA . SER B 1 352 ? 6.898 -11.633 -11.141 1 97.19 352 SER B CA 1
ATOM 7359 C C . SER B 1 352 ? 7.383 -10.578 -10.156 1 97.19 352 SER B C 1
ATOM 7361 O O . SER B 1 352 ? 8.188 -9.711 -10.508 1 97.19 352 SER B O 1
ATOM 7363 N N . VAL B 1 353 ? 6.848 -10.602 -8.961 1 98.25 353 VAL B N 1
ATOM 7364 C CA . VAL B 1 353 ? 7.215 -9.648 -7.914 1 98.25 353 VAL B CA 1
ATOM 7365 C C . VAL B 1 353 ? 7.613 -10.406 -6.652 1 98.25 353 VAL B C 1
ATOM 7367 O O . VAL B 1 353 ? 6.852 -11.234 -6.145 1 98.25 353 VAL B O 1
ATOM 7370 N N . GLU B 1 354 ? 8.781 -10.188 -6.211 1 98.69 354 GLU B N 1
ATOM 7371 C CA . GLU B 1 354 ? 9.219 -10.656 -4.902 1 98.69 354 GLU B CA 1
ATOM 7372 C C . GLU B 1 354 ? 9.156 -9.539 -3.863 1 98.69 354 GLU B C 1
ATOM 7374 O O . GLU B 1 354 ? 9.828 -8.516 -4.008 1 98.69 354 GLU B O 1
ATOM 7379 N N . VAL B 1 355 ? 8.375 -9.766 -2.885 1 98.62 355 VAL B N 1
ATOM 7380 C CA . VAL B 1 355 ? 8.297 -8.852 -1.755 1 98.62 355 VAL B CA 1
ATOM 7381 C C . VAL B 1 355 ? 9.203 -9.336 -0.628 1 98.62 355 VAL B C 1
ATOM 7383 O O . VAL B 1 355 ? 8.992 -10.422 -0.077 1 98.62 355 VAL B O 1
ATOM 7386 N N . LEU B 1 356 ? 10.188 -8.539 -0.316 1 98.25 356 LEU B N 1
ATOM 7387 C CA . LEU B 1 356 ? 11.086 -8.898 0.774 1 98.25 356 LEU B CA 1
ATOM 7388 C C . LEU B 1 356 ? 10.414 -8.703 2.125 1 98.25 356 LEU B C 1
ATOM 7390 O O . LEU B 1 356 ? 9.562 -7.82 2.279 1 98.25 356 LEU B O 1
ATOM 7394 N N . PRO B 1 357 ? 10.789 -9.57 3.086 1 97.12 357 PRO B N 1
ATOM 7395 C CA . PRO B 1 357 ? 10.203 -9.398 4.414 1 97.12 357 PRO B CA 1
ATOM 7396 C C . PRO B 1 357 ? 10.523 -8.039 5.027 1 97.12 357 PRO B C 1
ATOM 7398 O O . PRO B 1 357 ? 11.602 -7.492 4.793 1 97.12 357 PRO B O 1
ATOM 7401 N N . PHE B 1 358 ? 9.617 -7.496 5.898 1 97.38 358 PHE B N 1
ATOM 7402 C CA . PHE B 1 358 ? 9.703 -6.133 6.41 1 97.38 358 PHE B CA 1
ATOM 7403 C C . PHE B 1 358 ? 10.984 -5.934 7.207 1 97.38 358 PHE B C 1
ATOM 7405 O O . PHE B 1 358 ? 11.445 -4.801 7.371 1 97.38 358 PHE B O 1
ATOM 7412 N N . ASP B 1 359 ? 11.594 -7.031 7.734 1 96.5 359 ASP B N 1
ATOM 7413 C CA . ASP B 1 359 ? 12.773 -6.934 8.594 1 96.5 359 ASP B CA 1
ATOM 7414 C C . ASP B 1 359 ? 14.031 -7.375 7.848 1 96.5 359 ASP B C 1
ATOM 7416 O O . ASP B 1 359 ? 14.992 -7.828 8.461 1 96.5 359 ASP B O 1
ATOM 7420 N N . TYR B 1 360 ? 13.992 -7.289 6.57 1 95.88 360 TYR B N 1
ATOM 7421 C CA . TYR B 1 360 ? 15.055 -7.734 5.68 1 95.88 360 TYR B CA 1
ATOM 7422 C C . TYR B 1 360 ? 16.391 -7.137 6.09 1 95.88 360 TYR B C 1
ATOM 7424 O O . TYR B 1 360 ? 17.438 -7.781 5.957 1 95.88 360 TYR B O 1
ATOM 7432 N N . ALA B 1 361 ? 16.422 -5.895 6.613 1 95.94 361 ALA B N 1
ATOM 7433 C CA . ALA B 1 361 ? 17.656 -5.164 6.887 1 95.94 361 ALA B CA 1
ATOM 7434 C C . ALA B 1 361 ? 18.203 -5.508 8.266 1 95.94 361 ALA B C 1
ATOM 7436 O O . ALA B 1 361 ? 19.281 -5.051 8.648 1 95.94 361 ALA B O 1
ATOM 7437 N N . ILE B 1 362 ? 17.453 -6.266 9.031 1 96 362 ILE B N 1
ATOM 7438 C CA . ILE B 1 362 ? 17.859 -6.617 10.391 1 96 362 ILE B CA 1
ATOM 7439 C C . ILE B 1 362 ? 18.516 -8 10.383 1 96 362 ILE B C 1
ATOM 7441 O O . ILE B 1 362 ? 17.859 -9 10.07 1 96 362 ILE B O 1
ATOM 7445 N N . GLU B 1 363 ? 19.734 -8.062 10.75 1 92.69 363 GLU B N 1
ATOM 7446 C CA . GLU B 1 363 ? 20.406 -9.359 10.828 1 92.69 363 GLU B CA 1
ATOM 7447 C C . GLU B 1 363 ? 19.75 -10.266 11.859 1 92.69 363 GLU B C 1
ATOM 7449 O O . GLU B 1 363 ? 19.516 -9.852 13 1 92.69 363 GLU B O 1
ATOM 7454 N N . GLY B 1 364 ? 19.406 -11.406 11.438 1 89.5 364 GLY B N 1
ATOM 7455 C CA . GLY B 1 364 ? 18.719 -12.336 12.32 1 89.5 364 GLY B CA 1
ATOM 7456 C C . GLY B 1 364 ? 17.219 -12.094 12.375 1 89.5 364 GLY B C 1
ATOM 7457 O O . GLY B 1 364 ? 16.484 -12.891 12.961 1 89.5 364 GLY B O 1
ATOM 7458 N N . GLY B 1 365 ? 16.766 -10.945 11.797 1 92 365 GLY B N 1
ATOM 7459 C CA . GLY B 1 365 ? 15.352 -10.617 11.766 1 92 365 GLY B CA 1
ATOM 7460 C C . GLY B 1 365 ? 14.883 -9.852 12.984 1 92 365 GLY B C 1
ATOM 7461 O O . GLY B 1 365 ? 15.633 -9.703 13.953 1 92 365 GLY B O 1
ATOM 7462 N N . GLN B 1 366 ? 13.664 -9.281 12.898 1 93.94 366 GLN B N 1
ATOM 7463 C CA . GLN B 1 366 ? 13.039 -8.57 14.016 1 93.94 366 GLN B CA 1
ATOM 7464 C C . GLN B 1 366 ? 12.859 -9.492 15.219 1 93.94 366 GLN B C 1
ATOM 7466 O O . GLN B 1 366 ? 12.305 -10.586 15.094 1 93.94 366 GLN B O 1
ATOM 7471 N N . PRO B 1 367 ? 13.305 -9.086 16.391 1 91.44 367 PRO B N 1
ATOM 7472 C CA . PRO B 1 367 ? 13.156 -9.93 17.594 1 91.44 367 PRO B CA 1
ATOM 7473 C C . PRO B 1 367 ? 11.695 -10.289 17.875 1 91.44 367 PRO B C 1
ATOM 7475 O O . PRO B 1 367 ? 10.805 -9.445 17.703 1 91.44 367 PRO B O 1
ATOM 7478 N N . ASN B 1 368 ? 11.438 -11.516 18.266 1 89.62 368 ASN B N 1
ATOM 7479 C CA . ASN B 1 368 ? 10.148 -12.023 18.719 1 89.62 368 ASN B CA 1
ATOM 7480 C C . ASN B 1 368 ? 9.133 -12.078 17.578 1 89.62 368 ASN B C 1
ATOM 7482 O O . ASN B 1 368 ? 7.926 -12.023 17.812 1 89.62 368 ASN B O 1
ATOM 7486 N N . VAL B 1 369 ? 9.594 -12.023 16.422 1 92.5 369 VAL B N 1
ATOM 7487 C CA . VAL B 1 369 ? 8.734 -12.219 15.25 1 92.5 369 VAL B CA 1
ATOM 7488 C C . VAL B 1 369 ? 9.133 -13.5 14.523 1 92.5 369 VAL B C 1
ATOM 7490 O O . VAL B 1 369 ? 10.312 -13.719 14.242 1 92.5 369 VAL B O 1
ATOM 7493 N N . SER B 1 370 ? 8.203 -14.359 14.258 1 91.56 370 SER B N 1
ATOM 7494 C CA . SER B 1 370 ? 8.5 -15.656 13.664 1 91.56 370 SER B CA 1
ATOM 7495 C C . SER B 1 370 ? 8.828 -15.516 12.18 1 91.56 370 SER B C 1
ATOM 7497 O O . SER B 1 370 ? 8.344 -14.594 11.516 1 91.56 370 SER B O 1
ATOM 7499 N N . GLN B 1 371 ? 9.57 -16.438 11.648 1 89.62 371 GLN B N 1
ATOM 7500 C CA . GLN B 1 371 ? 9.883 -16.5 10.219 1 89.62 371 GLN B CA 1
ATOM 7501 C C . GLN B 1 371 ? 8.625 -16.703 9.391 1 89.62 371 GLN B C 1
ATOM 7503 O O . GLN B 1 371 ? 8.477 -16.125 8.312 1 89.62 371 GLN B O 1
ATOM 7508 N N . THR B 1 372 ? 7.75 -17.484 9.898 1 90.88 372 THR B N 1
ATOM 7509 C CA . THR B 1 372 ? 6.504 -17.781 9.195 1 90.88 372 THR B CA 1
ATOM 7510 C C . THR B 1 372 ? 5.668 -16.516 9.023 1 90.88 372 THR B C 1
ATOM 7512 O O . THR B 1 372 ? 5.09 -16.281 7.961 1 90.88 372 THR B O 1
ATOM 7515 N N . PHE B 1 373 ? 5.695 -15.68 10.039 1 92.81 373 PHE B N 1
ATOM 7516 C CA . PHE B 1 373 ? 4.938 -14.438 9.961 1 92.81 373 PHE B CA 1
ATOM 7517 C C . PHE B 1 373 ? 5.5 -13.523 8.875 1 92.81 373 PHE B C 1
ATOM 7519 O O . PHE B 1 373 ? 4.758 -13.016 8.031 1 92.81 373 PHE B O 1
ATOM 7526 N N . LYS B 1 374 ? 6.801 -13.352 8.984 1 94.19 374 LYS B N 1
ATOM 7527 C CA . LYS B 1 374 ? 7.426 -12.383 8.094 1 94.19 374 LYS B CA 1
ATOM 7528 C C . LYS B 1 374 ? 7.25 -12.789 6.633 1 94.19 374 LYS B C 1
ATOM 7530 O O . LYS B 1 374 ? 6.934 -11.953 5.785 1 94.19 374 LYS B O 1
ATOM 7535 N N . THR B 1 375 ? 7.375 -14.047 6.312 1 94.5 375 THR B N 1
ATOM 7536 C CA . THR B 1 375 ? 7.258 -14.523 4.938 1 94.5 375 THR B CA 1
ATOM 7537 C C . THR B 1 375 ? 5.801 -14.5 4.48 1 94.5 375 THR B C 1
ATOM 7539 O O . THR B 1 375 ? 5.508 -14.164 3.33 1 94.5 375 THR B O 1
ATOM 7542 N N . ARG B 1 376 ? 4.902 -14.844 5.34 1 94.75 376 ARG B N 1
ATOM 7543 C CA . ARG B 1 376 ? 3.48 -14.844 5.004 1 94.75 376 ARG B CA 1
ATOM 7544 C C . ARG B 1 376 ? 2.994 -13.43 4.691 1 94.75 376 ARG B C 1
ATOM 7546 O O . ARG B 1 376 ? 2.264 -13.227 3.721 1 94.75 376 ARG B O 1
ATOM 7553 N N . ILE B 1 377 ? 3.402 -12.453 5.496 1 95.94 377 ILE B N 1
ATOM 7554 C CA . ILE B 1 377 ? 2.969 -11.078 5.281 1 95.94 377 ILE B CA 1
ATOM 7555 C C . ILE B 1 377 ? 3.51 -10.57 3.947 1 95.94 377 ILE B C 1
ATOM 7557 O O . ILE B 1 377 ? 2.807 -9.875 3.209 1 95.94 377 ILE B O 1
ATOM 7561 N N . ALA B 1 378 ? 4.754 -10.93 3.684 1 97.81 378 ALA B N 1
ATOM 7562 C CA . ALA B 1 378 ? 5.328 -10.562 2.395 1 97.81 378 ALA B CA 1
ATOM 7563 C C . ALA B 1 378 ? 4.539 -11.18 1.243 1 97.81 378 ALA B C 1
ATOM 7565 O O . ALA B 1 378 ? 4.18 -10.484 0.289 1 97.81 378 ALA B O 1
ATOM 7566 N N . ARG B 1 379 ? 4.199 -12.422 1.305 1 97.5 379 ARG B N 1
ATOM 7567 C CA . ARG B 1 379 ? 3.414 -13.117 0.294 1 97.5 379 ARG B CA 1
ATOM 7568 C C . ARG B 1 379 ? 2.021 -12.508 0.168 1 97.5 379 ARG B C 1
ATOM 7570 O O . ARG B 1 379 ? 1.533 -12.289 -0.942 1 97.5 379 ARG B O 1
ATOM 7577 N N . ASN B 1 380 ? 1.39 -12.211 1.303 1 96.56 380 ASN B N 1
ATOM 7578 C CA . ASN B 1 380 ? 0.032 -11.68 1.326 1 96.56 380 ASN B CA 1
ATOM 7579 C C . ASN B 1 380 ? -0.037 -10.297 0.684 1 96.56 380 ASN B C 1
ATOM 7581 O O . ASN B 1 380 ? -1.088 -9.891 0.183 1 96.56 380 ASN B O 1
ATOM 7585 N N . THR B 1 381 ? 1.082 -9.578 0.742 1 97.44 381 THR B N 1
ATOM 7586 C CA . THR B 1 381 ? 1.109 -8.297 0.048 1 97.44 381 THR B CA 1
ATOM 7587 C C . THR B 1 381 ? 0.807 -8.477 -1.437 1 97.44 381 THR B C 1
ATOM 7589 O O . THR B 1 381 ? -0.047 -7.781 -1.99 1 97.44 381 THR B O 1
ATOM 7592 N N . ASN B 1 382 ? 1.442 -9.477 -2.057 1 96.94 382 ASN B N 1
ATOM 7593 C CA . ASN B 1 382 ? 1.149 -9.805 -3.449 1 96.94 382 ASN B CA 1
ATOM 7594 C C . ASN B 1 382 ? -0.299 -10.25 -3.627 1 96.94 382 ASN B C 1
ATOM 7596 O O . ASN B 1 382 ? -1 -9.758 -4.516 1 96.94 382 ASN B O 1
ATOM 7600 N N . LEU B 1 383 ? -0.726 -11.141 -2.799 1 95.62 383 LEU B N 1
ATOM 7601 C CA . LEU B 1 383 ? -2.029 -11.781 -2.953 1 95.62 383 LEU B CA 1
ATOM 7602 C C . LEU B 1 383 ? -3.154 -10.766 -2.781 1 95.62 383 LEU B C 1
ATOM 7604 O O . LEU B 1 383 ? -4.141 -10.789 -3.521 1 95.62 383 LEU B O 1
ATOM 7608 N N . LEU B 1 384 ? -2.988 -9.898 -1.809 1 95.38 384 LEU B N 1
ATOM 7609 C CA . LEU B 1 384 ? -3.977 -8.844 -1.601 1 95.38 384 LEU B CA 1
ATOM 7610 C C . LEU B 1 384 ? -4.098 -7.961 -2.838 1 95.38 384 LEU B C 1
ATOM 7612 O O . LEU B 1 384 ? -5.207 -7.672 -3.293 1 95.38 384 LEU B O 1
ATOM 7616 N N . LEU B 1 385 ? -3.006 -7.539 -3.373 1 94.75 385 LEU B N 1
ATOM 7617 C CA . LEU B 1 385 ? -2.984 -6.648 -4.527 1 94.75 385 LEU B CA 1
ATOM 7618 C C . LEU B 1 385 ? -3.633 -7.312 -5.738 1 94.75 385 LEU B C 1
ATOM 7620 O O . LEU B 1 385 ? -4.336 -6.652 -6.512 1 94.75 385 LEU B O 1
ATOM 7624 N N . ILE B 1 386 ? -3.447 -8.641 -5.871 1 91.94 386 ILE B N 1
ATOM 7625 C CA . ILE B 1 386 ? -3.945 -9.375 -7.031 1 91.94 386 ILE B CA 1
ATOM 7626 C C . ILE B 1 386 ? -5.418 -9.727 -6.824 1 91.94 386 ILE B C 1
ATOM 7628 O O . ILE B 1 386 ? -6.25 -9.469 -7.695 1 91.94 386 ILE B O 1
ATOM 7632 N N . GLU B 1 387 ? -5.742 -10.172 -5.617 1 88.94 387 GLU B N 1
ATOM 7633 C CA . GLU B 1 387 ? -7.035 -10.812 -5.406 1 88.94 387 GLU B CA 1
ATOM 7634 C C . GLU B 1 387 ? -8.062 -9.828 -4.863 1 88.94 387 GLU B C 1
ATOM 7636 O O . GLU B 1 387 ? -9.258 -9.938 -5.152 1 88.94 387 GLU B O 1
ATOM 7641 N N . GLU B 1 388 ? -7.645 -8.891 -4.086 1 88.88 388 GLU B N 1
ATOM 7642 C CA . GLU B 1 388 ? -8.578 -7.977 -3.434 1 88.88 388 GLU B CA 1
ATOM 7643 C C . GLU B 1 388 ? -8.633 -6.637 -4.164 1 88.88 388 GLU B C 1
ATOM 7645 O O . GLU B 1 388 ? -9.719 -6.094 -4.391 1 88.88 388 GLU B O 1
ATOM 7650 N N . SER B 1 389 ? -7.484 -6.188 -4.543 1 86.31 389 SER B N 1
ATOM 7651 C CA . SER B 1 389 ? -7.414 -4.871 -5.168 1 86.31 389 SER B CA 1
ATOM 7652 C C . SER B 1 389 ? -7.652 -4.961 -6.672 1 86.31 389 SER B C 1
ATOM 7654 O O . SER B 1 389 ? -7.855 -3.941 -7.332 1 86.31 389 SER B O 1
ATOM 7656 N N . HIS B 1 390 ? -7.633 -6.102 -7.23 1 81.25 390 HIS B N 1
ATOM 7657 C CA . HIS B 1 390 ? -8 -6.398 -8.609 1 81.25 390 HIS B CA 1
ATOM 7658 C C . HIS B 1 390 ? -7.102 -5.656 -9.594 1 81.25 390 HIS B C 1
ATOM 7660 O O . HIS B 1 390 ? -7.582 -5.117 -10.594 1 81.25 390 HIS B O 1
ATOM 7666 N N . LEU B 1 391 ? -5.852 -5.562 -9.281 1 81.69 391 LEU B N 1
ATOM 7667 C CA . LEU B 1 391 ? -4.918 -4.828 -10.133 1 81.69 391 LEU B CA 1
ATOM 7668 C C . LEU B 1 391 ? -4.684 -5.566 -11.445 1 81.69 391 LEU B C 1
ATOM 7670 O O . LEU B 1 391 ? -4.199 -4.977 -12.414 1 81.69 391 LEU B O 1
ATOM 7674 N N . GLY B 1 392 ? -5.117 -6.824 -11.477 1 77.56 392 GLY B N 1
ATOM 7675 C CA . GLY B 1 392 ? -4.891 -7.617 -12.672 1 77.56 392 GLY B CA 1
ATOM 7676 C C . GLY B 1 392 ? -6.062 -7.59 -13.641 1 77.56 392 GLY B C 1
ATOM 7677 O O . GLY B 1 392 ? -5.988 -8.156 -14.734 1 77.56 392 GLY B O 1
ATOM 7678 N N . TYR B 1 393 ? -7.152 -6.844 -13.281 1 79.69 393 TYR B N 1
ATOM 7679 C CA . TYR B 1 393 ? -8.344 -6.832 -14.117 1 79.69 393 TYR B CA 1
ATOM 7680 C C . TYR B 1 393 ? -8.086 -6.094 -15.43 1 79.69 393 TYR B C 1
ATOM 7682 O O . TYR B 1 393 ? -8.664 -6.438 -16.469 1 79.69 393 TYR B O 1
ATOM 7690 N N . VAL B 1 394 ? -7.301 -5.098 -15.336 1 84.19 394 VAL B N 1
ATOM 7691 C CA . VAL B 1 394 ? -7.035 -4.262 -16.5 1 84.19 394 VAL B CA 1
ATOM 7692 C C . VAL B 1 394 ? -5.547 -4.297 -16.844 1 84.19 394 VAL B C 1
ATOM 7694 O O . VAL B 1 394 ? -4.703 -4.105 -15.961 1 84.19 394 VAL B O 1
ATOM 7697 N N . ALA B 1 395 ? -5.344 -4.648 -18.078 1 85.94 395 ALA B N 1
ATOM 7698 C CA . ALA B 1 395 ? -3.957 -4.57 -18.531 1 85.94 395 ALA B CA 1
ATOM 7699 C C . ALA B 1 395 ? -3.496 -3.121 -18.641 1 85.94 395 ALA B C 1
ATOM 7701 O O . ALA B 1 395 ? -4.184 -2.287 -19.234 1 85.94 395 ALA B O 1
ATOM 7702 N N . ASP B 1 396 ? -2.402 -2.766 -18.016 1 87.31 396 ASP B N 1
ATOM 7703 C CA . ASP B 1 396 ? -1.784 -1.445 -18.062 1 87.31 396 ASP B CA 1
ATOM 7704 C C . ASP B 1 396 ? -2.791 -0.352 -17.703 1 87.31 396 ASP B C 1
ATOM 7706 O O . ASP B 1 396 ? -3.018 0.566 -18.5 1 87.31 396 ASP B O 1
ATOM 7710 N N . PRO B 1 397 ? -3.234 -0.34 -16.547 1 87.81 397 PRO B N 1
ATOM 7711 C CA . PRO B 1 397 ? -4.234 0.658 -16.156 1 87.81 397 PRO B CA 1
ATOM 7712 C C . PRO B 1 397 ? -3.699 2.086 -16.219 1 87.81 397 PRO B C 1
ATOM 7714 O O . PRO B 1 397 ? -4.48 3.041 -16.234 1 87.81 397 PRO B O 1
ATOM 7717 N N . ALA B 1 398 ? -2.424 2.234 -16.281 1 86.94 398 ALA B N 1
ATOM 7718 C CA . ALA B 1 398 ? -1.812 3.561 -16.344 1 86.94 398 ALA B CA 1
ATOM 7719 C C . ALA B 1 398 ? -1.809 4.102 -17.766 1 86.94 398 ALA B C 1
ATOM 7721 O O . ALA B 1 398 ? -1.556 5.285 -17.984 1 86.94 398 ALA B O 1
ATOM 7722 N N . GLY B 1 399 ? -2.094 3.264 -18.797 1 88.06 399 GLY B N 1
ATOM 7723 C CA . GLY B 1 399 ? -2.076 3.688 -20.188 1 88.06 399 GLY B CA 1
ATOM 7724 C C . GLY B 1 399 ? -2.973 4.879 -20.453 1 88.06 399 GLY B C 1
ATOM 7725 O O . GLY B 1 399 ? -4.109 4.93 -19.984 1 88.06 399 GLY B O 1
ATOM 7726 N N . GLY B 1 400 ? -2.41 5.859 -21.094 1 88.38 400 GLY B N 1
ATOM 7727 C CA . GLY B 1 400 ? -3.154 7.051 -21.484 1 88.38 400 GLY B CA 1
ATOM 7728 C C . GLY B 1 400 ? -2.986 8.195 -20.5 1 88.38 400 GLY B C 1
ATOM 7729 O O . GLY B 1 400 ? -3.312 9.344 -20.812 1 88.38 400 GLY B O 1
ATOM 7730 N N . SER B 1 401 ? -2.543 7.902 -19.234 1 89.69 401 SER B N 1
ATOM 7731 C CA . SER B 1 401 ? -2.279 8.969 -18.281 1 89.69 401 SER B CA 1
ATOM 7732 C C . SER B 1 401 ? -1.278 9.977 -18.828 1 89.69 401 SER B C 1
ATOM 7734 O O . SER B 1 401 ? -0.178 9.602 -19.234 1 89.69 401 SER B O 1
ATOM 7736 N N . TYR B 1 402 ? -1.612 11.234 -18.781 1 90.12 402 TYR B N 1
ATOM 7737 C CA . TYR B 1 402 ? -0.746 12.273 -19.328 1 90.12 402 TYR B CA 1
ATOM 7738 C C . TYR B 1 402 ? 0.614 12.266 -18.641 1 90.12 402 TYR B C 1
ATOM 7740 O O . TYR B 1 402 ? 1.651 12.344 -19.312 1 90.12 402 TYR B O 1
ATOM 7748 N N . PHE B 1 403 ? 0.551 12.102 -17.391 1 89.81 403 PHE B N 1
ATOM 7749 C CA . PHE B 1 403 ? 1.761 12.133 -16.578 1 89.81 403 PHE B CA 1
ATOM 7750 C C . PHE B 1 403 ? 2.609 10.891 -16.812 1 89.81 403 PHE B C 1
ATOM 7752 O O . PHE B 1 403 ? 3.789 11 -17.156 1 89.81 403 PHE B O 1
ATOM 7759 N N . ILE B 1 404 ? 2.084 9.695 -16.75 1 92.25 404 ILE B N 1
ATOM 7760 C CA . ILE B 1 404 ? 2.838 8.445 -16.797 1 92.25 404 ILE B CA 1
ATOM 7761 C C . ILE B 1 404 ? 3.416 8.242 -18.203 1 92.25 404 ILE B C 1
ATOM 7763 O O . ILE B 1 404 ? 4.547 7.773 -18.359 1 92.25 404 ILE B O 1
ATOM 7767 N N . GLU B 1 405 ? 2.639 8.578 -19.203 1 92.56 405 GLU B N 1
ATOM 7768 C CA . GLU B 1 405 ? 3.139 8.469 -20.578 1 92.56 405 GLU B CA 1
ATOM 7769 C C . GLU B 1 405 ? 4.355 9.359 -20.797 1 92.56 405 GLU B C 1
ATOM 7771 O O . GLU B 1 405 ? 5.359 8.93 -21.359 1 92.56 405 GLU B O 1
ATOM 7776 N N . GLU B 1 406 ? 4.223 10.562 -20.312 1 91.19 406 GLU B N 1
ATOM 7777 C CA . GLU B 1 406 ? 5.348 11.484 -20.453 1 91.19 406 GLU B CA 1
ATOM 7778 C C . GLU B 1 406 ? 6.551 11 -19.641 1 91.19 406 GLU B C 1
ATOM 7780 O O . GLU B 1 406 ? 7.684 11.039 -20.125 1 91.19 406 GLU B O 1
ATOM 7785 N N . LEU B 1 407 ? 6.309 10.641 -18.422 1 93.25 407 LEU B N 1
ATOM 7786 C CA . LEU B 1 407 ? 7.379 10.133 -17.562 1 93.25 407 LEU B CA 1
ATOM 7787 C C . LEU B 1 407 ? 8.07 8.938 -18.219 1 93.25 407 LEU B C 1
ATOM 7789 O O . LEU B 1 407 ? 9.297 8.836 -18.188 1 93.25 407 LEU B O 1
ATOM 7793 N N . THR B 1 408 ? 7.297 7.996 -18.781 1 94.12 408 THR B N 1
ATOM 7794 C CA . THR B 1 408 ? 7.84 6.824 -19.453 1 94.12 408 THR B CA 1
ATOM 7795 C C . THR B 1 408 ? 8.742 7.238 -20.609 1 94.12 408 THR B C 1
ATOM 7797 O O . THR B 1 408 ? 9.852 6.73 -20.766 1 94.12 408 THR B O 1
ATOM 7800 N N . THR B 1 409 ? 8.281 8.18 -21.391 1 93.19 409 THR B N 1
ATOM 7801 C CA . THR B 1 409 ? 9.039 8.672 -22.531 1 93.19 409 THR B CA 1
ATOM 7802 C C . THR B 1 409 ? 10.359 9.297 -22.078 1 93.19 409 THR B C 1
ATOM 7804 O O . THR B 1 409 ? 11.414 9.031 -22.656 1 93.19 409 THR B O 1
ATOM 7807 N N . GLU B 1 410 ? 10.281 10.117 -21.078 1 93.19 410 GLU B N 1
ATOM 7808 C CA . GLU B 1 410 ? 11.477 10.773 -20.562 1 93.19 410 GLU B CA 1
ATOM 7809 C C . GLU B 1 410 ? 12.484 9.75 -20.031 1 93.19 410 GLU B C 1
ATOM 7811 O O . GLU B 1 410 ? 13.688 9.875 -20.281 1 93.19 410 GLU B O 1
ATOM 7816 N N . LEU B 1 411 ? 12.008 8.75 -19.297 1 96.06 411 LEU B N 1
ATOM 7817 C CA . LEU B 1 411 ? 12.898 7.703 -18.812 1 96.06 411 LEU B CA 1
ATOM 7818 C C . LEU B 1 411 ? 13.539 6.945 -19.969 1 96.06 411 LEU B C 1
ATOM 7820 O O . LEU B 1 411 ? 14.719 6.594 -19.906 1 96.06 411 LEU B O 1
ATOM 7824 N N . CYS B 1 412 ? 12.766 6.656 -21.031 1 95.88 412 CYS B N 1
ATOM 7825 C CA . CYS B 1 412 ? 13.305 5.98 -22.203 1 95.88 412 CYS B CA 1
ATOM 7826 C C . CYS B 1 412 ? 14.445 6.781 -22.812 1 95.88 412 CYS B C 1
ATOM 7828 O O . CYS B 1 412 ? 15.523 6.242 -23.062 1 95.88 412 CYS B O 1
ATOM 7830 N N . ASP B 1 413 ? 14.219 8.062 -23.016 1 95.12 413 ASP B N 1
ATOM 7831 C CA . ASP B 1 413 ? 15.203 8.914 -23.672 1 95.12 413 ASP B CA 1
ATOM 7832 C C . ASP B 1 413 ? 16.5 8.984 -22.859 1 95.12 413 ASP B C 1
ATOM 7834 O O . ASP B 1 413 ? 17.594 8.773 -23.391 1 95.12 413 ASP B O 1
ATOM 7838 N N . LYS B 1 414 ? 16.359 9.203 -21.641 1 95.88 414 LYS B N 1
ATOM 7839 C CA . LYS B 1 414 ? 17.516 9.398 -20.781 1 95.88 414 LYS B CA 1
ATOM 7840 C C . LYS B 1 414 ? 18.266 8.086 -20.547 1 95.88 414 LYS B C 1
ATOM 7842 O O . LYS B 1 414 ? 19.5 8.062 -20.531 1 95.88 414 LYS B O 1
ATOM 7847 N N . ALA B 1 415 ? 17.547 6.992 -20.328 1 97.56 415 ALA B N 1
ATOM 7848 C CA . ALA B 1 415 ? 18.188 5.688 -20.172 1 97.56 415 ALA B CA 1
ATOM 7849 C C . ALA B 1 415 ? 18.906 5.266 -21.453 1 97.56 415 ALA B C 1
ATOM 7851 O O . ALA B 1 415 ? 19.969 4.664 -21.391 1 97.56 415 ALA B O 1
ATOM 7852 N N . TRP B 1 416 ? 18.281 5.543 -22.594 1 97 416 TRP B N 1
ATOM 7853 C CA . TRP B 1 416 ? 18.906 5.227 -23.875 1 97 416 TRP B CA 1
ATOM 7854 C C . TRP B 1 416 ? 20.219 5.98 -24.047 1 97 416 TRP B C 1
ATOM 7856 O O . TRP B 1 416 ? 21.188 5.434 -24.578 1 97 416 TRP B O 1
ATOM 7866 N N . GLU B 1 417 ? 20.203 7.219 -23.609 1 96.12 417 GLU B N 1
ATOM 7867 C CA . GLU B 1 417 ? 21.438 8.008 -23.656 1 96.12 417 GLU B CA 1
ATOM 7868 C C . GLU B 1 417 ? 22.531 7.375 -22.812 1 96.12 417 GLU B C 1
ATOM 7870 O O . GLU B 1 417 ? 23.688 7.301 -23.25 1 96.12 417 GLU B O 1
ATOM 7875 N N . ILE B 1 418 ? 22.219 6.926 -21.688 1 97.38 418 ILE B N 1
ATOM 7876 C CA . ILE B 1 418 ? 23.172 6.262 -20.812 1 97.38 418 ILE B CA 1
ATOM 7877 C C . ILE B 1 418 ? 23.688 4.988 -21.469 1 97.38 418 ILE B C 1
ATOM 7879 O O . ILE B 1 418 ? 24.906 4.738 -21.484 1 97.38 418 ILE B O 1
ATOM 7883 N N . PHE B 1 419 ? 22.828 4.199 -22.016 1 97.81 419 PHE B N 1
ATOM 7884 C CA . PHE B 1 419 ? 23.172 2.953 -22.688 1 97.81 419 PHE B CA 1
ATOM 7885 C C . PHE B 1 419 ? 24.125 3.213 -23.844 1 97.81 419 PHE B C 1
ATOM 7887 O O . PHE B 1 419 ? 25.172 2.566 -23.953 1 97.81 419 PHE B O 1
ATOM 7894 N N . THR B 1 420 ? 23.766 4.203 -24.672 1 96.25 420 THR B N 1
ATOM 7895 C CA . THR B 1 420 ? 24.562 4.469 -25.859 1 96.25 420 THR B CA 1
ATOM 7896 C C . THR B 1 420 ? 25.938 5.023 -25.484 1 96.25 420 THR B C 1
ATOM 7898 O O . THR B 1 420 ? 26.938 4.734 -26.141 1 96.25 420 THR B O 1
ATOM 7901 N N . LYS B 1 421 ? 25.953 5.801 -24.453 1 95.19 421 LYS B N 1
ATOM 7902 C CA . LYS B 1 421 ? 27.25 6.277 -23.953 1 95.19 421 LYS B CA 1
ATOM 7903 C C . LYS B 1 421 ? 28.109 5.121 -23.469 1 95.19 421 LYS B C 1
ATOM 7905 O O . LYS B 1 421 ? 29.312 5.078 -23.766 1 95.19 421 LYS B O 1
ATOM 7910 N N . ALA B 1 422 ? 27.531 4.215 -22.766 1 96.19 422 ALA B N 1
ATOM 7911 C CA . ALA B 1 422 ? 28.266 3.039 -22.297 1 96.19 422 ALA B CA 1
ATOM 7912 C C . ALA B 1 422 ? 28.766 2.205 -23.469 1 96.19 422 ALA B C 1
ATOM 7914 O O . ALA B 1 422 ? 29.922 1.754 -23.469 1 96.19 422 ALA B O 1
ATOM 7915 N N . GLU B 1 423 ? 27.938 1.993 -24.469 1 94.88 423 GLU B N 1
ATOM 7916 C CA . GLU B 1 423 ? 28.328 1.238 -25.656 1 94.88 423 GLU B CA 1
ATOM 7917 C C . GLU B 1 423 ? 29.453 1.941 -26.422 1 94.88 423 GLU B C 1
ATOM 7919 O O . GLU B 1 423 ? 30.359 1.291 -26.922 1 94.88 423 GLU B O 1
ATOM 7924 N N . GLY B 1 424 ? 29.281 3.207 -26.5 1 94.12 424 GLY B N 1
ATOM 7925 C CA . GLY B 1 424 ? 30.297 3.99 -27.172 1 94.12 424 GLY B CA 1
ATOM 7926 C C . GLY B 1 424 ? 31.656 3.926 -26.5 1 94.12 424 GLY B C 1
ATOM 7927 O O . GLY B 1 424 ? 32.688 4.074 -27.156 1 94.12 424 GLY B O 1
ATOM 7928 N N . ALA B 1 425 ? 31.609 3.672 -25.266 1 93.5 425 ALA B N 1
ATOM 7929 C CA . ALA B 1 425 ? 32.844 3.609 -24.484 1 93.5 425 ALA B CA 1
ATOM 7930 C C . ALA B 1 425 ? 33.375 2.18 -24.406 1 93.5 425 ALA B C 1
ATOM 7932 O O . ALA B 1 425 ? 34.312 1.897 -23.656 1 93.5 425 ALA B O 1
ATOM 7933 N N . GLY B 1 426 ? 32.844 1.308 -25.141 1 92.38 426 GLY B N 1
ATOM 7934 C CA . GLY B 1 426 ? 33.344 -0.055 -25.203 1 92.38 426 GLY B CA 1
ATOM 7935 C C . GLY B 1 426 ? 32.406 -1.065 -24.578 1 92.38 426 GLY B C 1
ATOM 7936 O O . GLY B 1 426 ? 32.688 -2.264 -24.547 1 92.38 426 GLY B O 1
ATOM 7937 N N . GLY B 1 427 ? 31.344 -0.582 -24.047 1 94.5 427 GLY B N 1
ATOM 7938 C CA . GLY B 1 427 ? 30.359 -1.486 -23.469 1 94.5 427 GLY B CA 1
ATOM 7939 C C . GLY B 1 427 ? 30.453 -1.582 -21.953 1 94.5 427 GLY B C 1
ATOM 7940 O O . GLY B 1 427 ? 31.281 -0.917 -21.328 1 94.5 427 GLY B O 1
ATOM 7941 N N . PHE B 1 428 ? 29.609 -2.4 -21.344 1 96.81 428 PHE B N 1
ATOM 7942 C CA . PHE B 1 428 ? 29.469 -2.5 -19.891 1 96.81 428 PHE B CA 1
ATOM 7943 C C . PHE B 1 428 ? 30.766 -2.967 -19.266 1 96.81 428 PHE B C 1
ATOM 7945 O O . PHE B 1 428 ? 31.203 -2.404 -18.25 1 96.81 428 PHE B O 1
ATOM 7952 N N . ALA B 1 429 ? 31.406 -3.973 -19.828 1 92.12 429 ALA B N 1
ATOM 7953 C CA . ALA B 1 429 ? 32.594 -4.613 -19.219 1 92.12 429 ALA B CA 1
ATOM 7954 C C . ALA B 1 429 ? 33.781 -3.674 -19.203 1 92.12 429 ALA B C 1
ATOM 7956 O O . ALA B 1 429 ? 34.562 -3.672 -18.266 1 92.12 429 ALA B O 1
ATOM 7957 N N . GLU B 1 430 ? 33.938 -2.885 -20.172 1 91.62 430 GLU B N 1
ATOM 7958 C CA . GLU B 1 430 ? 35.094 -2.008 -20.312 1 91.62 430 GLU B CA 1
ATOM 7959 C C . GLU B 1 430 ? 34.844 -0.659 -19.641 1 91.62 430 GLU B C 1
ATOM 7961 O O . GLU B 1 430 ? 35.781 0.124 -19.453 1 91.62 430 GLU B O 1
ATOM 7966 N N . HIS B 1 431 ? 33.688 -0.425 -19.234 1 91 431 HIS B N 1
ATOM 7967 C CA . HIS B 1 431 ? 33.281 0.9 -18.766 1 91 431 HIS B CA 1
ATOM 7968 C C . HIS B 1 431 ? 32.969 0.886 -17.266 1 91 431 HIS B C 1
ATOM 7970 O O . HIS B 1 431 ? 32.406 1.836 -16.75 1 91 431 HIS B O 1
ATOM 7976 N N . GLN B 1 432 ? 33.375 -0.013 -16.562 1 93.44 432 GLN B N 1
ATOM 7977 C CA . GLN B 1 432 ? 32.906 -0.26 -15.188 1 93.44 432 GLN B CA 1
ATOM 7978 C C . GLN B 1 432 ? 33.344 0.871 -14.258 1 93.44 432 GLN B C 1
ATOM 7980 O O . GLN B 1 432 ? 32.594 1.247 -13.352 1 93.44 432 GLN B O 1
ATOM 7985 N N . SER B 1 433 ? 34.531 1.399 -14.445 1 94.31 433 SER B N 1
ATOM 7986 C CA . SER B 1 433 ? 35.031 2.48 -13.586 1 94.31 433 SER B CA 1
ATOM 7987 C C . SER B 1 433 ? 34.156 3.727 -13.734 1 94.31 433 SER B C 1
ATOM 7989 O O . SER B 1 433 ? 33.875 4.41 -12.75 1 94.31 433 SER B O 1
ATOM 7991 N N . GLU B 1 434 ? 33.812 3.961 -14.969 1 95.5 434 GLU B N 1
ATOM 7992 C CA . GLU B 1 434 ? 32.938 5.113 -15.219 1 95.5 434 GLU B CA 1
ATOM 7993 C C . GLU B 1 434 ? 31.547 4.883 -14.664 1 95.5 434 GLU B C 1
ATOM 7995 O O . GLU B 1 434 ? 30.922 5.812 -14.148 1 95.5 434 GLU B O 1
ATOM 8000 N N . ILE B 1 435 ? 31.094 3.705 -14.828 1 97.31 435 ILE B N 1
ATOM 8001 C CA . ILE B 1 435 ? 29.797 3.355 -14.266 1 97.31 435 ILE B CA 1
ATOM 8002 C C . ILE B 1 435 ? 29.812 3.543 -12.75 1 97.31 435 ILE B C 1
ATOM 8004 O O . ILE B 1 435 ? 28.906 4.152 -12.18 1 97.31 435 ILE B O 1
ATOM 8008 N N . GLN B 1 436 ? 30.844 3.031 -12.117 1 97.12 436 GLN B N 1
ATOM 8009 C CA . GLN B 1 436 ? 30.984 3.172 -10.672 1 97.12 436 GLN B CA 1
ATOM 8010 C C . GLN B 1 436 ? 30.984 4.641 -10.258 1 97.12 436 GLN B C 1
ATOM 8012 O O . GLN B 1 436 ? 30.297 5.016 -9.305 1 97.12 436 GLN B O 1
ATOM 8017 N N . ALA B 1 437 ? 31.75 5.434 -10.984 1 97.5 437 ALA B N 1
ATOM 8018 C CA . ALA B 1 437 ? 31.812 6.855 -10.672 1 97.5 437 ALA B CA 1
ATOM 8019 C C . ALA B 1 437 ? 30.453 7.516 -10.797 1 97.5 437 ALA B C 1
ATOM 8021 O O . ALA B 1 437 ? 30.078 8.375 -9.984 1 97.5 437 ALA B O 1
ATOM 8022 N N . ALA B 1 438 ? 29.734 7.152 -11.82 1 97.31 438 ALA B N 1
ATOM 8023 C CA . ALA B 1 438 ? 28.406 7.719 -12.039 1 97.31 438 ALA B CA 1
ATOM 8024 C C . ALA B 1 438 ? 27.453 7.332 -10.914 1 97.31 438 ALA B C 1
ATOM 8026 O O . ALA B 1 438 ? 26.688 8.164 -10.43 1 97.31 438 ALA B O 1
ATOM 8027 N N . LEU B 1 439 ? 27.453 6.059 -10.531 1 98 439 LEU B N 1
ATOM 8028 C CA . LEU B 1 439 ? 26.594 5.594 -9.445 1 98 439 LEU B CA 1
ATOM 8029 C C . LEU B 1 439 ? 26.984 6.246 -8.125 1 98 439 LEU B C 1
ATOM 8031 O O . LEU B 1 439 ? 26.109 6.625 -7.34 1 98 439 LEU B O 1
ATOM 8035 N N . ASP B 1 440 ? 28.312 6.391 -7.879 1 97.88 440 ASP B N 1
ATOM 8036 C CA . ASP B 1 440 ? 28.797 7.062 -6.672 1 97.88 440 ASP B CA 1
ATOM 8037 C C . ASP B 1 440 ? 28.266 8.492 -6.602 1 97.88 440 ASP B C 1
ATOM 8039 O O . ASP B 1 440 ? 27.859 8.953 -5.535 1 97.88 440 ASP B O 1
ATOM 8043 N N . ALA B 1 441 ? 28.312 9.125 -7.715 1 97.75 441 ALA B N 1
ATOM 8044 C CA . ALA B 1 441 ? 27.859 10.516 -7.762 1 97.75 441 ALA B CA 1
ATOM 8045 C C . ALA B 1 441 ? 26.359 10.609 -7.441 1 97.75 441 ALA B C 1
ATOM 8047 O O . ALA B 1 441 ? 25.938 11.5 -6.699 1 97.75 441 ALA B O 1
ATOM 8048 N N . THR B 1 442 ? 25.609 9.742 -8.023 1 97.5 442 THR B N 1
ATOM 8049 C CA . THR B 1 442 ? 24.172 9.719 -7.762 1 97.5 442 THR B CA 1
ATOM 8050 C C . THR B 1 442 ? 23.891 9.398 -6.301 1 97.5 442 THR B C 1
ATOM 8052 O O . THR B 1 442 ? 23.047 10.031 -5.668 1 97.5 442 THR B O 1
ATOM 8055 N N . TRP B 1 443 ? 24.562 8.445 -5.801 1 97.31 443 TRP B N 1
ATOM 8056 C CA . TRP B 1 443 ? 24.406 8.062 -4.402 1 97.31 443 TRP B CA 1
ATOM 8057 C C . TRP B 1 443 ? 24.734 9.227 -3.475 1 97.31 443 TRP B C 1
ATOM 8059 O O . TRP B 1 443 ? 24 9.5 -2.523 1 97.31 443 TRP B O 1
ATOM 8069 N N . GLU B 1 444 ? 25.812 9.859 -3.697 1 97.75 444 GLU B N 1
ATOM 8070 C CA . GLU B 1 444 ? 26.234 10.961 -2.844 1 97.75 444 GLU B CA 1
ATOM 8071 C C . GLU B 1 444 ? 25.234 12.102 -2.879 1 97.75 444 GLU B C 1
ATOM 8073 O O . GLU B 1 444 ? 25 12.766 -1.863 1 97.75 444 GLU B O 1
ATOM 8078 N N . ALA B 1 445 ? 24.688 12.344 -4.059 1 97.25 445 ALA B N 1
ATOM 8079 C CA . ALA B 1 445 ? 23.641 13.352 -4.156 1 97.25 445 ALA B CA 1
ATOM 8080 C C . ALA B 1 445 ? 22.438 12.977 -3.309 1 97.25 445 ALA B C 1
ATOM 8082 O O . ALA B 1 445 ? 21.891 13.812 -2.59 1 97.25 445 ALA B O 1
ATOM 8083 N N . ARG B 1 446 ? 22.016 11.758 -3.412 1 96.75 446 ARG B N 1
ATOM 8084 C CA . ARG B 1 446 ? 20.891 11.273 -2.635 1 96.75 446 ARG B CA 1
ATOM 8085 C C . ARG B 1 446 ? 21.188 11.312 -1.142 1 96.75 446 ARG B C 1
ATOM 8087 O O . ARG B 1 446 ? 20.359 11.75 -0.345 1 96.75 446 ARG B O 1
ATOM 8094 N N . ARG B 1 447 ? 22.328 10.805 -0.843 1 97.5 447 ARG B N 1
ATOM 8095 C CA . ARG B 1 447 ? 22.75 10.797 0.551 1 97.5 447 ARG B CA 1
ATOM 8096 C C . ARG B 1 447 ? 22.75 12.211 1.134 1 97.5 447 ARG B C 1
ATOM 8098 O O . ARG B 1 447 ? 22.297 12.414 2.262 1 97.5 447 ARG B O 1
ATOM 8105 N N . ALA B 1 448 ? 23.234 13.141 0.394 1 97.56 448 ALA B N 1
ATOM 8106 C CA . ALA B 1 448 ? 23.25 14.531 0.819 1 97.56 448 ALA B CA 1
ATOM 8107 C C . ALA B 1 448 ? 21.828 15.062 1.001 1 97.56 448 ALA B C 1
ATOM 8109 O O . ALA B 1 448 ? 21.547 15.789 1.956 1 97.56 448 ALA B O 1
ATOM 8110 N N . ASP B 1 449 ? 21 14.734 0.084 1 97 449 ASP B N 1
ATOM 8111 C CA . ASP B 1 449 ? 19.609 15.172 0.18 1 97 449 ASP B CA 1
ATOM 8112 C C . ASP B 1 449 ? 18.938 14.586 1.418 1 97 449 ASP B C 1
ATOM 8114 O O . ASP B 1 449 ? 18.141 15.266 2.072 1 97 449 ASP B O 1
ATOM 8118 N N . ILE B 1 450 ? 19.172 13.328 1.693 1 97.62 450 ILE B N 1
ATOM 8119 C CA . ILE B 1 450 ? 18.625 12.688 2.881 1 97.62 450 ILE B CA 1
ATOM 8120 C C . ILE B 1 450 ? 19.188 13.352 4.137 1 97.62 450 ILE B C 1
ATOM 8122 O O . ILE B 1 450 ? 18.438 13.664 5.066 1 97.62 450 ILE B O 1
ATOM 8126 N N . ALA B 1 451 ? 20.453 13.641 4.113 1 98.31 451 ALA B N 1
ATOM 8127 C CA . ALA B 1 451 ? 21.109 14.281 5.246 1 98.31 451 ALA B CA 1
ATOM 8128 C C . ALA B 1 451 ? 20.531 15.68 5.5 1 98.31 451 ALA B C 1
ATOM 8130 O O . ALA B 1 451 ? 20.438 16.109 6.648 1 98.31 451 ALA B O 1
ATOM 8131 N N . HIS B 1 452 ? 20.156 16.344 4.445 1 97.31 452 HIS B N 1
ATOM 8132 C CA . HIS B 1 452 ? 19.609 17.688 4.562 1 97.31 452 HIS B CA 1
ATOM 8133 C C . HIS B 1 452 ? 18.094 17.656 4.676 1 97.31 452 HIS B C 1
ATOM 8135 O O . HIS B 1 452 ? 17.438 18.703 4.648 1 97.31 452 HIS B O 1
ATOM 8141 N N . ARG B 1 453 ? 17.516 16.438 4.652 1 94.81 453 ARG B N 1
ATOM 8142 C CA . ARG B 1 453 ? 16.094 16.172 4.82 1 94.81 453 ARG B CA 1
A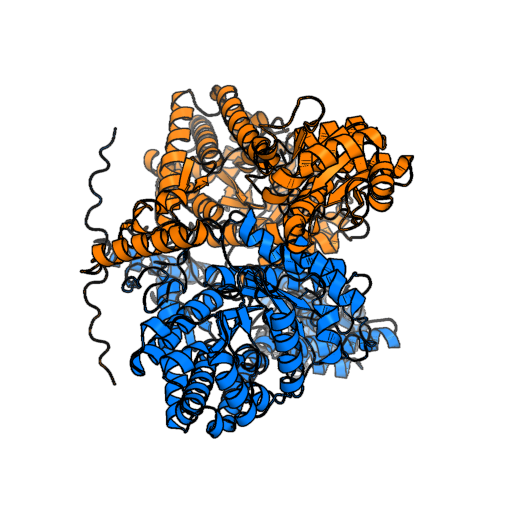TOM 8143 C C . ARG B 1 453 ? 15.281 16.797 3.68 1 94.81 453 ARG B C 1
ATOM 8145 O O . ARG B 1 453 ? 14.133 17.203 3.873 1 94.81 453 ARG B O 1
ATOM 8152 N N . ARG B 1 454 ? 16.031 17.031 2.588 1 93.81 454 ARG B N 1
ATOM 8153 C CA . ARG B 1 454 ? 15.312 17.328 1.352 1 93.81 454 ARG B CA 1
ATOM 8154 C C . ARG B 1 454 ? 14.562 16.109 0.841 1 93.81 454 ARG B C 1
ATOM 8156 O O . ARG B 1 454 ? 13.453 16.219 0.312 1 93.81 454 ARG B O 1
ATOM 8163 N N . THR B 1 455 ? 15.219 14.992 0.933 1 93.69 455 THR B N 1
ATOM 8164 C CA . THR B 1 455 ? 14.562 13.695 0.763 1 93.69 455 THR B CA 1
ATOM 8165 C C . THR B 1 455 ? 14.203 13.094 2.115 1 93.69 455 THR B C 1
ATOM 8167 O O . THR B 1 455 ? 15.078 12.859 2.955 1 93.69 455 THR B O 1
ATOM 8170 N N . LYS B 1 456 ? 12.938 12.922 2.262 1 94.31 456 LYS B N 1
ATOM 8171 C CA . LYS B 1 456 ? 12.445 12.438 3.549 1 94.31 456 LYS B CA 1
ATOM 8172 C C . LYS B 1 456 ? 12.32 10.922 3.557 1 94.31 456 LYS B C 1
ATOM 8174 O O . LYS B 1 456 ? 11.852 10.328 2.584 1 94.31 456 LYS B O 1
ATOM 8179 N N . VAL B 1 457 ? 12.812 10.281 4.555 1 96.69 457 VAL B N 1
ATOM 8180 C CA . VAL B 1 457 ? 12.609 8.867 4.852 1 96.69 457 VAL B CA 1
ATOM 8181 C C . VAL B 1 457 ? 11.812 8.719 6.148 1 96.69 457 VAL B C 1
ATOM 8183 O O . VAL B 1 457 ? 12.328 8.992 7.234 1 96.69 457 VAL B O 1
ATOM 8186 N N . THR B 1 458 ? 10.602 8.312 6 1 96.12 458 THR B N 1
ATOM 8187 C CA . THR B 1 458 ? 9.648 8.289 7.102 1 96.12 458 THR B CA 1
ATOM 8188 C C . THR B 1 458 ? 10.164 7.426 8.25 1 96.12 458 THR B C 1
ATOM 8190 O O . THR B 1 458 ? 10.656 6.316 8.023 1 96.12 458 THR B O 1
ATOM 8193 N N . ALA B 1 459 ? 10.07 7.902 9.477 1 96.19 459 ALA B N 1
ATOM 8194 C CA . ALA B 1 459 ? 10.438 7.266 10.742 1 96.19 459 ALA B CA 1
ATOM 8195 C C . ALA B 1 459 ? 11.953 7.27 10.93 1 96.19 459 ALA B C 1
ATOM 8197 O O . ALA B 1 459 ? 12.461 6.746 11.922 1 96.19 459 ALA B O 1
ATOM 8198 N N . ILE B 1 460 ? 12.688 7.844 9.93 1 97.5 460 ILE B N 1
ATOM 8199 C CA . ILE B 1 460 ? 14.148 7.859 10.008 1 97.5 460 ILE B CA 1
ATOM 8200 C C . ILE B 1 460 ? 14.641 9.289 10.203 1 97.5 460 ILE B C 1
ATOM 8202 O O . ILE B 1 460 ? 14.883 9.727 11.328 1 97.5 460 ILE B O 1
ATOM 8206 N N . ASN B 1 461 ? 14.555 10.078 9.141 1 97.25 461 ASN B N 1
ATOM 8207 C CA . ASN B 1 461 ? 14.977 11.469 9.281 1 97.25 461 ASN B CA 1
ATOM 8208 C C . ASN B 1 461 ? 13.789 12.398 9.484 1 97.25 461 ASN B C 1
ATOM 8210 O O . ASN B 1 461 ? 13.969 13.578 9.812 1 97.25 461 ASN B O 1
ATOM 8214 N N . GLU B 1 462 ? 12.594 11.789 9.305 1 94.12 462 GLU B N 1
ATOM 8215 C CA . GLU B 1 462 ? 11.352 12.477 9.641 1 94.12 462 GLU B CA 1
ATOM 8216 C C . GLU B 1 462 ? 10.477 11.617 10.555 1 94.12 462 GLU B C 1
ATOM 8218 O O . GLU B 1 462 ? 10.203 10.453 10.258 1 94.12 462 GLU B O 1
ATOM 8223 N N . PHE B 1 463 ? 10.109 12.109 11.656 1 93.38 463 PHE B N 1
ATOM 8224 C CA . PHE B 1 463 ? 9.188 11.531 12.633 1 93.38 463 PHE B CA 1
ATOM 8225 C C . PHE B 1 463 ? 9.742 10.219 13.18 1 93.38 463 PHE B C 1
ATOM 8227 O O . PHE B 1 463 ? 9.055 9.203 13.172 1 93.38 463 PHE B O 1
ATOM 8234 N N . PRO B 1 464 ? 10.906 10.312 13.719 1 95.69 464 PRO B N 1
ATOM 8235 C CA . PRO B 1 464 ? 11.531 9.141 14.328 1 95.69 464 PRO B CA 1
ATOM 8236 C C . PRO B 1 464 ? 10.828 8.695 15.609 1 95.69 464 PRO B C 1
ATOM 8238 O O . PRO B 1 464 ? 10.172 9.5 16.266 1 95.69 464 PRO B O 1
ATOM 8241 N N . ASN B 1 465 ? 10.922 7.414 15.945 1 94.44 465 ASN B N 1
ATOM 8242 C CA . ASN B 1 465 ? 10.406 6.879 17.203 1 94.44 465 ASN B CA 1
ATOM 8243 C C . ASN B 1 465 ? 11.539 6.594 18.188 1 94.44 465 ASN B C 1
ATOM 8245 O O . ASN B 1 465 ? 12.055 5.477 18.234 1 94.44 465 ASN B O 1
ATOM 8249 N N . LEU B 1 466 ? 11.789 7.5 19.047 1 93.25 466 LEU B N 1
ATOM 8250 C CA . LEU B 1 466 ? 12.898 7.355 19.984 1 93.25 466 LEU B CA 1
ATOM 8251 C C . LEU B 1 466 ? 12.562 6.348 21.078 1 93.25 466 LEU B C 1
ATOM 8253 O O . LEU B 1 466 ? 13.453 5.859 21.781 1 93.25 466 LEU B O 1
ATOM 8257 N N . LEU B 1 467 ? 11.281 6.055 21.266 1 90.62 467 LEU B N 1
ATOM 8258 C CA . LEU B 1 467 ? 10.844 5.156 22.328 1 90.62 467 LEU B CA 1
ATOM 8259 C C . LEU B 1 467 ? 10.977 3.699 21.891 1 90.62 467 LEU B C 1
ATOM 8261 O O . LEU B 1 467 ? 10.812 2.789 22.719 1 90.62 467 LEU B O 1
ATOM 8265 N N . GLU B 1 468 ? 11.297 3.496 20.641 1 93.19 468 GLU B N 1
ATOM 8266 C CA . GLU B 1 468 ? 11.477 2.135 20.141 1 93.19 468 GLU B CA 1
ATOM 8267 C C . GLU B 1 468 ? 12.586 1.41 20.906 1 93.19 468 GLU B C 1
ATOM 8269 O O . GLU B 1 468 ? 13.609 2.01 21.234 1 93.19 468 GLU B O 1
ATOM 8274 N N . ALA B 1 469 ? 12.391 0.108 21.156 1 93.31 469 ALA B N 1
ATOM 8275 C CA . ALA B 1 469 ? 13.422 -0.682 21.812 1 93.31 469 ALA B CA 1
ATOM 8276 C C . ALA B 1 469 ? 14.711 -0.707 21 1 93.31 469 ALA B C 1
ATOM 8278 O O . ALA B 1 469 ? 14.672 -0.885 19.781 1 93.31 469 ALA B O 1
ATOM 8279 N N . PRO B 1 470 ? 15.891 -0.499 21.625 1 95.38 470 PRO B N 1
ATOM 8280 C CA . PRO B 1 470 ? 17.156 -0.575 20.891 1 95.38 470 PRO B CA 1
ATOM 8281 C C . PRO B 1 470 ? 17.375 -1.934 20.234 1 95.38 470 PRO B C 1
ATOM 8283 O O . PRO B 1 470 ? 17 -2.965 20.797 1 95.38 470 PRO B O 1
ATOM 8286 N N . LEU B 1 471 ? 17.953 -1.915 19.078 1 94 471 LEU B N 1
ATOM 8287 C CA . LEU B 1 471 ? 18.375 -3.141 18.422 1 94 471 LEU B CA 1
ATOM 8288 C C . LEU B 1 471 ? 19.703 -3.645 18.984 1 94 471 LEU B C 1
ATOM 8290 O O . LEU B 1 471 ? 20.625 -2.859 19.219 1 94 471 LEU B O 1
ATOM 8294 N N . ALA B 1 472 ? 19.797 -4.957 19.188 1 93.88 472 ALA B N 1
ATOM 8295 C CA . ALA B 1 472 ? 21.047 -5.539 19.672 1 93.88 472 ALA B CA 1
ATOM 8296 C C . ALA B 1 472 ? 22.172 -5.316 18.656 1 93.88 472 ALA B C 1
ATOM 8298 O O . ALA B 1 472 ? 21.938 -5.312 17.453 1 93.88 472 ALA B O 1
ATOM 8299 N N . PRO B 1 473 ? 23.375 -5.137 19.109 1 93.69 473 PRO B N 1
ATOM 8300 C CA . PRO B 1 473 ? 24.5 -4.867 18.219 1 93.69 473 PRO B CA 1
ATOM 8301 C C . PRO B 1 473 ? 24.641 -5.91 17.109 1 93.69 473 PRO B C 1
ATOM 8303 O O . PRO B 1 473 ? 24.953 -5.562 15.969 1 93.69 473 PRO B O 1
ATOM 8306 N N . GLU B 1 474 ? 24.391 -7.168 17.328 1 91.88 474 GLU B N 1
ATOM 8307 C CA . GLU B 1 474 ? 24.547 -8.234 16.359 1 91.88 474 GLU B CA 1
ATOM 8308 C C . GLU B 1 474 ? 23.516 -8.117 15.242 1 91.88 474 GLU B C 1
ATOM 8310 O O . GLU B 1 474 ? 23.672 -8.719 14.172 1 91.88 474 GLU B O 1
ATOM 8315 N N . SER B 1 475 ? 22.422 -7.379 15.523 1 93.25 475 SER B N 1
ATOM 8316 C CA . SER B 1 475 ? 21.344 -7.23 14.562 1 93.25 475 SER B CA 1
ATOM 8317 C C . SER B 1 475 ? 21.516 -5.977 13.711 1 93.25 475 SER B C 1
ATOM 8319 O O . SER B 1 475 ? 20.703 -5.699 12.828 1 93.25 475 SER B O 1
ATOM 8321 N N . ARG B 1 476 ? 22.625 -5.199 13.961 1 94.56 476 ARG B N 1
ATOM 8322 C CA . ARG B 1 476 ? 22.828 -3.885 13.359 1 94.56 476 ARG B CA 1
ATOM 8323 C C . ARG B 1 476 ? 23.75 -3.977 12.148 1 94.56 476 ARG B C 1
ATOM 8325 O O . ARG B 1 476 ? 24.312 -2.971 11.711 1 94.56 476 ARG B O 1
ATOM 8332 N N . GLY B 1 477 ? 23.906 -5.16 11.656 1 87.62 477 GLY B N 1
ATOM 8333 C CA . GLY B 1 477 ? 24.844 -5.344 10.562 1 87.62 477 GLY B CA 1
ATOM 8334 C C . GLY B 1 477 ? 24.5 -4.535 9.328 1 87.62 477 GLY B C 1
ATOM 8335 O O . GLY B 1 477 ? 23.328 -4.195 9.117 1 87.62 477 GLY B O 1
ATOM 8336 N N . THR B 1 478 ? 25.562 -4.105 8.664 1 84.75 478 THR B N 1
ATOM 8337 C CA . THR B 1 478 ? 25.391 -3.398 7.402 1 84.75 478 THR B CA 1
ATOM 8338 C C . THR B 1 478 ? 26.031 -4.176 6.258 1 84.75 478 THR B C 1
ATOM 8340 O O . THR B 1 478 ? 27.016 -4.898 6.457 1 84.75 478 THR B O 1
ATOM 8343 N N . ASN B 1 479 ? 25.391 -4.191 5.133 1 85.88 479 ASN B N 1
ATOM 8344 C CA . ASN B 1 479 ? 25.875 -4.758 3.881 1 85.88 479 ASN B CA 1
ATOM 8345 C C . ASN B 1 479 ? 26.453 -3.68 2.965 1 85.88 479 ASN B C 1
ATOM 8347 O O . ASN B 1 479 ? 25.703 -2.842 2.447 1 85.88 479 ASN B O 1
ATOM 8351 N N . ASP B 1 480 ? 27.781 -3.709 2.74 1 87.69 480 ASP B N 1
ATOM 8352 C CA . ASP B 1 480 ? 28.453 -2.674 1.971 1 87.69 480 ASP B CA 1
ATOM 8353 C C . ASP B 1 480 ? 28 -2.684 0.512 1 87.69 480 ASP B C 1
ATOM 8355 O O . ASP B 1 480 ? 28.266 -1.738 -0.232 1 87.69 480 ASP B O 1
ATOM 8359 N N . LYS B 1 481 ? 27.375 -3.711 0.155 1 92.56 481 LYS B N 1
ATOM 8360 C CA . LYS B 1 481 ? 26.938 -3.822 -1.234 1 92.56 481 LYS B CA 1
ATOM 8361 C C . LYS B 1 481 ? 25.531 -3.289 -1.41 1 92.56 481 LYS B C 1
ATOM 8363 O O . LYS B 1 481 ? 24.984 -3.295 -2.52 1 92.56 481 LYS B O 1
ATOM 8368 N N . VAL B 1 482 ? 24.922 -2.869 -0.369 1 96.62 482 VAL B N 1
ATOM 8369 C CA . VAL B 1 482 ? 23.594 -2.258 -0.416 1 96.62 482 VAL B CA 1
ATOM 8370 C C . VAL B 1 482 ? 23.625 -0.896 0.274 1 96.62 482 VAL B C 1
ATOM 8372 O O . VAL B 1 482 ? 23.703 -0.817 1.503 1 96.62 482 VAL B O 1
ATOM 8375 N N . ARG B 1 483 ? 23.562 0.105 -0.454 1 97.81 483 ARG B N 1
ATOM 8376 C CA . ARG B 1 483 ? 23.578 1.464 0.08 1 97.81 483 ARG B CA 1
ATOM 8377 C C . ARG B 1 483 ? 22.188 1.894 0.537 1 97.81 483 ARG B C 1
ATOM 8379 O O . ARG B 1 483 ? 21.469 2.572 -0.199 1 97.81 483 ARG B O 1
ATOM 8386 N N . ARG B 1 484 ? 21.844 1.51 1.767 1 97.81 484 ARG B N 1
ATOM 8387 C CA . ARG B 1 484 ? 20.516 1.794 2.287 1 97.81 484 ARG B CA 1
ATOM 8388 C C . ARG B 1 484 ? 20.344 3.281 2.58 1 97.81 484 ARG B C 1
ATOM 8390 O O . ARG B 1 484 ? 21.266 3.93 3.08 1 97.81 484 ARG B O 1
ATOM 8397 N N . TRP B 1 485 ? 19.203 3.785 2.344 1 97.62 485 TRP B N 1
ATOM 8398 C CA . TRP B 1 485 ? 18.891 5.203 2.488 1 97.62 485 TRP B CA 1
ATOM 8399 C C . TRP B 1 485 ? 18.969 5.633 3.949 1 97.62 485 TRP B C 1
ATOM 8401 O O . TRP B 1 485 ? 19.406 6.746 4.254 1 97.62 485 TRP B O 1
ATOM 8411 N N . ALA B 1 486 ? 18.656 4.723 4.832 1 97.88 486 ALA B N 1
ATOM 8412 C CA . ALA B 1 486 ? 18.484 5.07 6.242 1 97.88 486 ALA B CA 1
ATOM 8413 C C . ALA B 1 486 ? 19.812 4.957 6.996 1 97.88 486 ALA B C 1
ATOM 8415 O O . ALA B 1 486 ? 19.891 5.336 8.164 1 97.88 486 ALA B O 1
ATOM 8416 N N . SER B 1 487 ? 20.891 4.523 6.395 1 97.38 487 SER B N 1
ATOM 8417 C CA . SER B 1 487 ? 22.078 4.004 7.062 1 97.38 487 SER B CA 1
ATOM 8418 C C . SER B 1 487 ? 22.734 5.07 7.93 1 97.38 487 SER B C 1
ATOM 8420 O O . SER B 1 487 ? 23.141 4.793 9.062 1 97.38 487 SER B O 1
ATOM 8422 N N . ASP B 1 488 ? 22.875 6.316 7.438 1 97.94 488 ASP B N 1
ATOM 8423 C CA . ASP B 1 488 ? 23.594 7.348 8.18 1 97.94 488 ASP B CA 1
ATOM 8424 C C . ASP B 1 488 ? 22.859 7.703 9.469 1 97.94 488 ASP B C 1
ATOM 8426 O O . ASP B 1 488 ? 23.484 7.832 10.531 1 97.94 488 ASP B O 1
ATOM 8430 N N . PHE B 1 489 ? 21.594 7.859 9.438 1 98.56 489 PHE B N 1
ATOM 8431 C CA . PHE B 1 489 ? 20.812 8.18 10.625 1 98.56 489 PHE B CA 1
ATOM 8432 C C . PHE B 1 489 ? 20.781 7 11.586 1 98.56 489 PHE B C 1
ATOM 8434 O O . PHE B 1 489 ? 20.797 7.184 12.805 1 98.56 489 PHE B O 1
ATOM 8441 N N . GLU B 1 490 ? 20.703 5.781 11.031 1 98.12 490 GLU B N 1
ATOM 8442 C CA . GLU B 1 490 ? 20.703 4.586 11.867 1 98.12 490 GLU B CA 1
ATOM 8443 C C . GLU B 1 490 ? 22.016 4.457 12.633 1 98.12 490 GLU B C 1
ATOM 8445 O O . GLU B 1 490 ? 22.031 4.012 13.789 1 98.12 490 GLU B O 1
ATOM 8450 N N . ALA B 1 491 ? 23.109 4.852 11.977 1 97.88 491 ALA B N 1
ATOM 8451 C CA . ALA B 1 491 ? 24.391 4.852 12.672 1 97.88 491 ALA B CA 1
ATOM 8452 C C . ALA B 1 491 ? 24.375 5.793 13.867 1 97.88 491 ALA B C 1
ATOM 8454 O O . ALA B 1 491 ? 24.922 5.473 14.922 1 97.88 491 ALA B O 1
ATOM 8455 N N . LEU B 1 492 ? 23.766 6.949 13.734 1 98.56 492 LEU B N 1
ATOM 8456 C CA . LEU B 1 492 ? 23.625 7.891 14.844 1 98.56 492 LEU B CA 1
ATOM 8457 C C . LEU B 1 492 ? 22.781 7.301 15.961 1 98.56 492 LEU B C 1
ATOM 8459 O O . LEU B 1 492 ? 23.125 7.398 17.141 1 98.56 492 LEU B O 1
ATOM 8463 N N . ARG B 1 493 ? 21.688 6.703 15.609 1 98.19 493 ARG B N 1
ATOM 8464 C CA . ARG B 1 493 ? 20.797 6.078 16.594 1 98.19 493 ARG B CA 1
ATOM 8465 C C . ARG B 1 493 ? 21.5 4.945 17.328 1 98.19 493 ARG B C 1
ATOM 8467 O O . ARG B 1 493 ? 21.25 4.707 18.5 1 98.19 493 ARG B O 1
ATOM 8474 N N . ASN B 1 494 ? 22.344 4.188 16.594 1 98 494 ASN B N 1
ATOM 8475 C CA . ASN B 1 494 ? 23.141 3.145 17.219 1 98 494 ASN B CA 1
ATOM 8476 C C . ASN B 1 494 ? 24.047 3.719 18.312 1 98 494 ASN B C 1
ATOM 8478 O O . ASN B 1 494 ? 24.172 3.139 19.391 1 98 494 ASN B O 1
ATOM 8482 N N . ARG B 1 495 ? 24.703 4.844 18.031 1 98.06 495 ARG B N 1
ATOM 8483 C CA . ARG B 1 495 ? 25.531 5.512 19.016 1 98.06 495 ARG B CA 1
ATOM 8484 C C . ARG B 1 495 ? 24.734 5.859 20.266 1 98.06 495 ARG B C 1
ATOM 8486 O O . ARG B 1 495 ? 25.203 5.688 21.391 1 98.06 495 ARG B O 1
ATOM 8493 N N . SER B 1 496 ? 23.578 6.379 20.047 1 98.25 496 SER B N 1
ATOM 8494 C CA . SER B 1 496 ? 22.672 6.719 21.156 1 98.25 496 SER B CA 1
ATOM 8495 C C . SER B 1 496 ? 22.297 5.484 21.969 1 98.25 496 SER B C 1
ATOM 8497 O O . SER B 1 496 ? 22.266 5.535 23.203 1 98.25 496 SER B O 1
ATOM 8499 N N . ASP B 1 497 ? 21.969 4.41 21.281 1 97.62 497 ASP B N 1
ATOM 8500 C CA . ASP B 1 497 ? 21.641 3.158 21.953 1 97.62 497 ASP B CA 1
ATOM 8501 C C . ASP B 1 497 ? 22.797 2.67 22.812 1 97.62 497 ASP B C 1
ATOM 8503 O O . ASP B 1 497 ? 22.594 2.191 23.922 1 97.62 497 ASP B O 1
ATOM 8507 N N . ASP B 1 498 ? 23.984 2.727 22.266 1 97.88 498 ASP B N 1
ATOM 8508 C CA . ASP B 1 498 ? 25.172 2.326 23.016 1 97.88 498 ASP B CA 1
ATOM 8509 C C . ASP B 1 498 ? 25.359 3.203 24.266 1 97.88 498 ASP B C 1
ATOM 8511 O O . ASP B 1 498 ? 25.688 2.703 25.344 1 97.88 498 ASP B O 1
ATOM 8515 N N . PHE B 1 499 ? 25.188 4.473 24.125 1 98.19 499 PHE B N 1
ATOM 8516 C CA . PHE B 1 499 ? 25.266 5.41 25.234 1 98.19 499 PHE B CA 1
ATOM 8517 C C . PHE B 1 499 ? 24.234 5.074 26.297 1 98.19 499 PHE B C 1
ATOM 8519 O O . PHE B 1 499 ? 24.547 5.086 27.5 1 98.19 499 PHE B O 1
ATOM 8526 N N . LEU B 1 500 ? 23.031 4.836 25.875 1 97.88 500 LEU B N 1
ATOM 8527 C CA . LEU B 1 500 ? 21.953 4.449 26.781 1 97.88 500 LEU B CA 1
ATOM 8528 C C . LEU B 1 500 ? 22.328 3.201 27.562 1 97.88 500 LEU B C 1
ATOM 8530 O O . LEU B 1 500 ? 22.109 3.137 28.781 1 97.88 500 LEU B O 1
ATOM 8534 N N . ALA B 1 501 ? 22.859 2.217 26.875 1 96.69 501 ALA B N 1
ATOM 8535 C CA . ALA B 1 501 ? 23.266 0.972 27.516 1 96.69 501 ALA B CA 1
ATOM 8536 C C . ALA B 1 501 ? 24.328 1.228 28.578 1 96.69 501 ALA B C 1
ATOM 8538 O O . ALA B 1 501 ? 24.328 0.602 29.641 1 96.69 501 ALA B O 1
ATOM 8539 N N . GLU B 1 502 ? 25.188 2.158 28.344 1 97.38 502 GLU B N 1
ATOM 8540 C CA . GLU B 1 502 ? 26.312 2.441 29.219 1 97.38 502 GLU B CA 1
ATOM 8541 C C . GLU B 1 502 ? 25.906 3.377 30.359 1 97.38 502 GLU B C 1
ATOM 8543 O O . GLU B 1 502 ? 26.375 3.23 31.484 1 97.38 502 GLU B O 1
ATOM 8548 N N . ASN B 1 503 ? 25.016 4.316 30.125 1 97.12 503 ASN B N 1
ATOM 8549 C CA . ASN B 1 503 ? 24.797 5.418 31.062 1 97.12 503 ASN B CA 1
ATOM 8550 C C . ASN B 1 503 ? 23.391 5.367 31.672 1 97.12 503 ASN B C 1
ATOM 8552 O O . ASN B 1 503 ? 23.094 6.105 32.625 1 97.12 503 ASN B O 1
ATOM 8556 N N . GLY B 1 504 ? 22.516 4.527 31.109 1 96.19 504 GLY B N 1
ATOM 8557 C CA . GLY B 1 504 ? 21.156 4.395 31.609 1 96.19 504 GLY B CA 1
ATOM 8558 C C . GLY B 1 504 ? 20.219 5.492 31.125 1 96.19 504 GLY B C 1
ATOM 8559 O O . GLY B 1 504 ? 19.062 5.551 31.531 1 96.19 504 GLY B O 1
ATOM 8560 N N . ARG B 1 505 ? 20.766 6.371 30.297 1 96.12 505 ARG B N 1
ATOM 8561 C CA . ARG B 1 505 ? 19.984 7.441 29.688 1 96.12 505 ARG B CA 1
ATOM 8562 C C . ARG B 1 505 ? 20.516 7.801 28.312 1 96.12 505 ARG B C 1
ATOM 8564 O O . ARG B 1 505 ? 21.672 7.492 27.984 1 96.12 505 ARG B O 1
ATOM 8571 N N . ARG B 1 506 ? 19.672 8.453 27.5 1 97.5 506 ARG B N 1
ATOM 8572 C CA . ARG B 1 506 ? 20.109 8.898 26.188 1 97.5 506 ARG B CA 1
ATOM 8573 C C . ARG B 1 506 ? 20.781 10.266 26.266 1 97.5 506 ARG B C 1
ATOM 8575 O O . ARG B 1 506 ? 20.609 10.992 27.25 1 97.5 506 ARG B O 1
ATOM 8582 N N . PRO B 1 507 ? 21.594 10.562 25.219 1 98 507 PRO B N 1
ATOM 8583 C CA . PRO B 1 507 ? 22.047 11.953 25.156 1 98 507 PRO B CA 1
ATOM 8584 C C . PRO B 1 507 ? 20.891 12.953 25.188 1 98 507 PRO B C 1
ATOM 8586 O O . PRO B 1 507 ? 19.844 12.711 24.594 1 98 507 PRO B O 1
ATOM 8589 N N . LEU B 1 508 ? 21.141 14.016 25.922 1 97.75 508 LEU B N 1
ATOM 8590 C CA . LEU B 1 508 ? 20.047 14.93 26.234 1 97.75 508 LEU B CA 1
ATOM 8591 C C . LEU B 1 508 ? 20.422 16.375 25.891 1 97.75 508 LEU B C 1
ATOM 8593 O O . LEU B 1 508 ? 21.562 16.797 26.141 1 97.75 508 LEU B O 1
ATOM 8597 N N . ILE B 1 509 ? 19.469 17.078 25.297 1 98.12 509 ILE B N 1
ATOM 8598 C CA . ILE B 1 509 ? 19.609 18.5 25.047 1 98.12 509 ILE B CA 1
ATOM 8599 C C . ILE B 1 509 ? 18.422 19.25 25.609 1 98.12 509 ILE B C 1
ATOM 8601 O O . ILE B 1 509 ? 17.281 18.797 25.516 1 98.12 509 ILE B O 1
ATOM 8605 N N . GLY B 1 510 ? 18.75 20.344 26.297 1 97.69 510 GLY B N 1
ATOM 8606 C CA . GLY B 1 510 ? 17.688 21.156 26.859 1 97.69 510 GLY B CA 1
ATOM 8607 C C . GLY B 1 510 ? 17.125 22.172 25.891 1 97.69 510 GLY B C 1
ATOM 8608 O O . GLY B 1 510 ? 17.875 22.766 25.094 1 97.69 510 GLY B O 1
ATOM 8609 N N . MET B 1 511 ? 15.805 22.375 25.891 1 97.44 511 MET B N 1
ATOM 8610 C CA . MET B 1 511 ? 15.164 23.406 25.078 1 97.44 511 MET B CA 1
ATOM 8611 C C . MET B 1 511 ? 14.812 24.625 25.906 1 97.44 511 MET B C 1
ATOM 8613 O O . MET B 1 511 ? 14.484 24.516 27.094 1 97.44 511 MET B O 1
ATOM 8617 N N . LEU B 1 512 ? 14.914 25.766 25.312 1 97.69 512 LEU B N 1
ATOM 8618 C CA . LEU B 1 512 ? 14.531 27.031 25.922 1 97.69 512 LEU B CA 1
ATOM 8619 C C . LEU B 1 512 ? 13.492 27.75 25.062 1 97.69 512 LEU B C 1
ATOM 8621 O O . LEU B 1 512 ? 13.82 28.703 24.359 1 97.69 512 LEU B O 1
ATOM 8625 N N . PRO B 1 513 ? 12.242 27.312 25.172 1 96.56 513 PRO B N 1
ATOM 8626 C CA . PRO B 1 513 ? 11.195 28 24.406 1 96.56 513 PRO B CA 1
ATOM 8627 C C . PRO B 1 513 ? 10.922 29.406 24.906 1 96.56 513 PRO B C 1
ATOM 8629 O O . PRO B 1 513 ? 10.672 29.609 26.094 1 96.56 513 PRO B O 1
ATOM 8632 N N . LEU B 1 514 ? 11.023 30.359 24.047 1 95.56 514 LEU B N 1
ATOM 8633 C CA . LEU B 1 514 ? 10.75 31.766 24.375 1 95.56 514 LEU B CA 1
ATOM 8634 C C . LEU B 1 514 ? 9.414 32.219 23.797 1 95.56 514 LEU B C 1
ATOM 8636 O O . LEU B 1 514 ? 9.07 31.828 22.672 1 95.56 514 LEU B O 1
ATOM 8640 N N . GLY B 1 515 ? 8.703 33 24.516 1 90.75 515 GLY B N 1
ATOM 8641 C CA . GLY B 1 515 ? 7.418 33.469 24.047 1 90.75 515 GLY B CA 1
ATOM 8642 C C . GLY B 1 515 ? 6.297 32.469 24.219 1 90.75 515 GLY B C 1
ATOM 8643 O O . GLY B 1 515 ? 6.523 31.359 24.719 1 90.75 515 GLY B O 1
ATOM 8644 N N . PRO B 1 516 ? 5.141 32.875 23.875 1 85.75 516 PRO B N 1
ATOM 8645 C CA . PRO B 1 516 ? 3.982 32 24.078 1 85.75 516 PRO B CA 1
ATOM 8646 C C . PRO B 1 516 ? 4.031 30.75 23.219 1 85.75 516 PRO B C 1
ATOM 8648 O O . PRO B 1 516 ? 4.758 30.703 22.219 1 85.75 516 PRO B O 1
ATOM 8651 N N . LEU B 1 517 ? 3.299 29.734 23.656 1 79.88 517 LEU B N 1
ATOM 8652 C CA . LEU B 1 517 ? 3.268 28.422 23.031 1 79.88 517 LEU B CA 1
ATOM 8653 C C . LEU B 1 517 ? 3.002 28.547 21.531 1 79.88 517 LEU B C 1
ATOM 8655 O O . LEU B 1 517 ? 3.656 27.875 20.719 1 79.88 517 LEU B O 1
ATOM 8659 N N . ALA B 1 518 ? 2.139 29.391 21.109 1 72.31 518 ALA B N 1
ATOM 8660 C CA . ALA B 1 518 ? 1.753 29.578 19.719 1 72.31 518 ALA B CA 1
ATOM 8661 C C . ALA B 1 518 ? 2.949 30.016 18.875 1 72.31 518 ALA B C 1
ATOM 8663 O O . ALA B 1 518 ? 3.002 29.719 17.672 1 72.31 518 ALA B O 1
ATOM 8664 N N . LYS B 1 519 ? 3.879 30.609 19.547 1 78.69 519 LYS B N 1
ATOM 8665 C CA . LYS B 1 519 ? 4.996 31.172 18.797 1 78.69 519 LYS B CA 1
ATOM 8666 C C . LYS B 1 519 ? 6.176 30.219 18.75 1 78.69 519 LYS B C 1
ATOM 8668 O O . LYS B 1 519 ? 6.887 30.141 17.75 1 78.69 519 LYS B O 1
ATOM 8673 N N . HIS B 1 520 ? 6.289 29.438 19.812 1 87.88 520 HIS B N 1
ATOM 8674 C CA . HIS B 1 520 ? 7.516 28.656 19.828 1 87.88 520 HIS B CA 1
ATOM 8675 C C . HIS B 1 520 ? 7.246 27.203 19.438 1 87.88 520 HIS B C 1
ATOM 8677 O O . HIS B 1 520 ? 8.18 26.438 19.203 1 87.88 520 HIS B O 1
ATOM 8683 N N . ASN B 1 521 ? 6.008 26.719 19.344 1 84.38 521 ASN B N 1
ATOM 8684 C CA . ASN B 1 521 ? 5.656 25.312 19.172 1 84.38 521 ASN B CA 1
ATOM 8685 C C . ASN B 1 521 ? 6.207 24.734 17.875 1 84.38 521 ASN B C 1
ATOM 8687 O O . ASN B 1 521 ? 6.656 23.594 17.828 1 84.38 521 ASN B O 1
ATOM 8691 N N . ILE B 1 522 ? 6.164 25.531 16.844 1 84.81 522 ILE B N 1
ATOM 8692 C CA . ILE B 1 522 ? 6.672 25.078 15.547 1 84.81 522 ILE B CA 1
ATOM 8693 C C . ILE B 1 522 ? 8.156 24.75 15.664 1 84.81 522 ILE B C 1
ATOM 8695 O O . ILE B 1 522 ? 8.602 23.703 15.172 1 84.81 522 ILE B O 1
ATOM 8699 N N . ARG B 1 523 ? 8.867 25.609 16.406 1 93.31 523 ARG B N 1
ATOM 8700 C CA . ARG B 1 523 ? 10.312 25.406 16.516 1 93.31 523 ARG B CA 1
ATOM 8701 C C . ARG B 1 523 ? 10.641 24.312 17.516 1 93.31 523 ARG B C 1
ATOM 8703 O O . ARG B 1 523 ? 11.617 23.578 17.344 1 93.31 523 ARG B O 1
ATOM 8710 N N . THR B 1 524 ? 9.836 24.219 18.562 1 93.88 524 THR B N 1
ATOM 8711 C CA . THR B 1 524 ? 10.078 23.125 19.484 1 93.88 524 THR B CA 1
ATOM 8712 C C . THR B 1 524 ? 9.805 21.766 18.828 1 93.88 524 THR B C 1
ATOM 8714 O O . THR B 1 524 ? 10.547 20.812 19.047 1 93.88 524 THR B O 1
ATOM 8717 N N . GLY B 1 525 ? 8.719 21.688 18.047 1 91.56 525 GLY B N 1
ATOM 8718 C CA . GLY B 1 525 ? 8.422 20.469 17.312 1 91.56 525 GLY B CA 1
ATOM 8719 C C . GLY B 1 525 ? 9.5 20.094 16.312 1 91.56 525 GLY B C 1
ATOM 8720 O O . GLY B 1 525 ? 9.922 18.938 16.25 1 91.56 525 GLY B O 1
ATOM 8721 N N . PHE B 1 526 ? 9.93 21.109 15.57 1 94.12 526 PHE B N 1
ATOM 8722 C CA . PHE B 1 526 ? 11.008 20.906 14.609 1 94.12 526 PHE B CA 1
ATOM 8723 C C . PHE B 1 526 ? 12.25 20.375 15.297 1 94.12 526 PHE B C 1
ATOM 8725 O O . PHE B 1 526 ? 12.844 19.391 14.844 1 94.12 526 PHE B O 1
ATOM 8732 N N . THR B 1 527 ? 12.633 21.016 16.375 1 96.69 527 THR B N 1
ATOM 8733 C CA . THR B 1 527 ? 13.852 20.672 17.094 1 96.69 527 THR B CA 1
ATOM 8734 C C . THR B 1 527 ? 13.75 19.266 17.672 1 96.69 527 THR B C 1
ATOM 8736 O O . THR B 1 527 ? 14.703 18.484 17.578 1 96.69 527 THR B O 1
ATOM 8739 N N . SER B 1 528 ? 12.609 18.969 18.266 1 96 528 SER B N 1
ATOM 8740 C CA . SER B 1 528 ? 12.398 17.641 18.828 1 96 528 SER B CA 1
ATOM 8741 C C . SER B 1 528 ? 12.562 16.562 17.766 1 96 528 SER B C 1
ATOM 8743 O O . SER B 1 528 ? 13.227 15.547 18 1 96 528 SER B O 1
ATOM 8745 N N . ASN B 1 529 ? 12 16.75 16.641 1 95.44 529 ASN B N 1
ATOM 8746 C CA . ASN B 1 529 ? 12.07 15.781 15.547 1 95.44 529 ASN B CA 1
ATOM 8747 C C . ASN B 1 529 ? 13.484 15.641 15.008 1 95.44 529 ASN B C 1
ATOM 8749 O O . ASN B 1 529 ? 13.961 14.523 14.773 1 95.44 529 ASN B O 1
ATOM 8753 N N . LEU B 1 530 ? 14.094 16.781 14.828 1 97.69 530 LEU B N 1
ATOM 8754 C CA . LEU B 1 530 ? 15.453 16.766 14.312 1 97.69 530 LEU B CA 1
ATOM 8755 C C . LEU B 1 530 ? 16.375 16 15.258 1 97.69 530 LEU B C 1
ATOM 8757 O O . LEU B 1 530 ? 17.094 15.094 14.828 1 97.69 530 LEU B O 1
ATOM 8761 N N . LEU B 1 531 ? 16.391 16.344 16.531 1 98.31 531 LEU B N 1
ATOM 8762 C CA . LEU B 1 531 ? 17.297 15.742 17.5 1 98.31 531 LEU B CA 1
ATOM 8763 C C . LEU B 1 531 ? 16.984 14.258 17.688 1 98.31 531 LEU B C 1
ATOM 8765 O O . LEU B 1 531 ? 17.906 13.438 17.781 1 98.31 531 LEU B O 1
ATOM 8769 N N . ALA B 1 532 ? 15.703 13.969 17.688 1 97.81 532 ALA B N 1
ATOM 8770 C CA . ALA B 1 532 ? 15.289 12.578 17.844 1 97.81 532 ALA B CA 1
ATOM 8771 C C . ALA B 1 532 ? 15.797 11.727 16.688 1 97.81 532 ALA B C 1
ATOM 8773 O O . ALA B 1 532 ? 16.094 10.547 16.859 1 97.81 532 ALA B O 1
ATOM 8774 N N . SER B 1 533 ? 15.945 12.242 15.516 1 98 533 SER B N 1
ATOM 8775 C CA . SER B 1 533 ? 16.422 11.5 14.352 1 98 533 SER B CA 1
ATOM 8776 C C . SER B 1 533 ? 17.859 11.039 14.539 1 98 533 SER B C 1
ATOM 8778 O O . SER B 1 533 ? 18.312 10.109 13.875 1 98 533 SER B O 1
ATOM 8780 N N . GLY B 1 534 ? 18.562 11.703 15.461 1 98.31 534 GLY B N 1
ATOM 8781 C CA . GLY B 1 534 ? 19.906 11.289 15.805 1 98.31 534 GLY B CA 1
ATOM 8782 C C . GLY B 1 534 ? 20 10.578 17.141 1 98.31 534 GLY B C 1
ATOM 8783 O O . GLY B 1 534 ? 21.094 10.336 17.656 1 98.31 534 GLY B O 1
ATOM 8784 N N . GLY B 1 535 ? 18.859 10.344 17.766 1 98.31 535 GLY B N 1
ATOM 8785 C CA . GLY B 1 535 ? 18.828 9.625 19.031 1 98.31 535 GLY B CA 1
ATOM 8786 C C . GLY B 1 535 ? 19.031 10.523 20.234 1 98.31 535 GLY B C 1
ATOM 8787 O O . GLY B 1 535 ? 19.453 10.062 21.297 1 98.31 535 GLY B O 1
ATOM 8788 N N . ILE B 1 536 ? 18.828 11.773 20.078 1 98.56 536 ILE B N 1
ATOM 8789 C CA . ILE B 1 536 ? 19.031 12.719 21.172 1 98.56 536 ILE B CA 1
ATOM 8790 C C . ILE B 1 536 ? 17.672 13.094 21.781 1 98.56 536 ILE B C 1
ATOM 8792 O O . ILE B 1 536 ? 16.766 13.516 21.078 1 98.56 536 ILE B O 1
ATOM 8796 N N . GLU B 1 537 ? 17.516 12.914 22.984 1 97.31 537 GLU B N 1
ATOM 8797 C CA . GLU B 1 537 ? 16.312 13.281 23.734 1 97.31 537 GLU B CA 1
ATOM 8798 C C . GLU B 1 537 ? 16.312 14.766 24.078 1 97.31 537 GLU B C 1
ATOM 8800 O O . GLU B 1 537 ? 17.359 15.406 24.125 1 97.31 537 GLU B O 1
ATOM 8805 N N . VAL B 1 538 ? 15.102 15.32 24.266 1 96.81 538 VAL B N 1
ATOM 8806 C CA . VAL B 1 538 ? 15 16.734 24.609 1 96.81 538 VAL B CA 1
ATOM 8807 C C . VAL B 1 538 ? 14.234 16.875 25.922 1 96.81 538 VAL B C 1
ATOM 8809 O O . VAL B 1 538 ? 13.391 16.047 26.266 1 96.81 538 VAL B O 1
ATOM 8812 N N . VAL B 1 539 ? 14.617 17.844 26.656 1 95.38 539 VAL B N 1
ATOM 8813 C CA . VAL B 1 539 ? 13.836 18.297 27.797 1 95.38 539 VAL B CA 1
ATOM 8814 C C . VAL B 1 539 ? 13.172 19.641 27.469 1 95.38 539 VAL B C 1
ATOM 8816 O O . VAL B 1 539 ? 13.859 20.625 27.172 1 95.38 539 VAL B O 1
ATOM 8819 N N . ASN B 1 540 ? 11.891 19.656 27.406 1 93.88 540 ASN B N 1
ATOM 8820 C CA . ASN B 1 540 ? 11.117 20.844 27.109 1 93.88 540 ASN B CA 1
ATOM 8821 C C . ASN B 1 540 ? 10.352 21.328 28.344 1 93.88 540 ASN B C 1
ATOM 8823 O O . ASN B 1 540 ? 9.32 20.766 28.688 1 93.88 540 ASN B O 1
ATOM 8827 N N . PRO B 1 541 ? 10.797 22.391 29.016 1 93.25 541 PRO B N 1
ATOM 8828 C CA . PRO B 1 541 ? 10.133 22.875 30.234 1 93.25 541 PRO B CA 1
ATOM 8829 C C . PRO B 1 541 ? 8.891 23.703 29.922 1 93.25 541 PRO B C 1
ATOM 8831 O O . PRO B 1 541 ? 8.188 24.141 30.844 1 93.25 541 PRO B O 1
ATOM 8834 N N . GLY B 1 542 ? 8.578 23.906 28.656 1 90.62 542 GLY B N 1
ATOM 8835 C CA . GLY B 1 542 ? 7.617 24.922 28.297 1 90.62 542 GLY B CA 1
ATOM 8836 C C . GLY B 1 542 ? 8.211 26.328 28.281 1 90.62 542 GLY B C 1
ATOM 8837 O O . GLY B 1 542 ? 9.43 26.484 28.312 1 90.62 542 GLY B O 1
ATOM 8838 N N . GLN B 1 543 ? 7.336 27.297 28.25 1 92.88 543 GLN B N 1
ATOM 8839 C CA . GLN B 1 543 ? 7.777 28.672 28.109 1 92.88 543 GLN B CA 1
ATOM 8840 C C . GLN B 1 543 ? 8.664 29.094 29.266 1 92.88 543 GLN B C 1
ATOM 8842 O O . GLN B 1 543 ? 8.344 28.828 30.438 1 92.88 543 GLN B O 1
ATOM 8847 N N . VAL B 1 544 ? 9.805 29.672 28.953 1 95.19 544 VAL B N 1
ATOM 8848 C CA . VAL B 1 544 ? 10.711 30.203 29.969 1 95.19 544 VAL B CA 1
ATOM 8849 C C . VAL B 1 544 ? 11.039 31.656 29.641 1 95.19 544 VAL B C 1
ATOM 8851 O O . VAL B 1 544 ? 10.867 32.094 28.516 1 95.19 544 VAL B O 1
ATOM 8854 N N . VAL B 1 545 ? 11.477 32.375 30.656 1 94.5 545 VAL B N 1
ATOM 8855 C CA . VAL B 1 545 ? 11.836 33.781 30.547 1 94.5 545 VAL B CA 1
ATOM 8856 C C . VAL B 1 545 ? 13.25 34 31.062 1 94.5 545 VAL B C 1
ATOM 8858 O O . VAL B 1 545 ? 13.562 33.625 32.188 1 94.5 545 VAL B O 1
ATOM 8861 N N . PRO B 1 546 ? 14.07 34.562 30.219 1 93.88 546 PRO B N 1
ATOM 8862 C CA . PRO B 1 546 ? 15.43 34.844 30.703 1 93.88 546 PRO B CA 1
ATOM 8863 C C . PRO B 1 546 ? 15.461 35.594 32.031 1 93.88 546 PRO B C 1
ATOM 8865 O O . PRO B 1 546 ? 14.734 36.594 32.188 1 93.88 546 PRO B O 1
ATOM 8868 N N . GLY B 1 547 ? 16.281 35.125 32.906 1 90.5 547 GLY B N 1
ATOM 8869 C CA . GLY B 1 547 ? 16.406 35.812 34.188 1 90.5 547 GLY B CA 1
ATOM 8870 C C . GLY B 1 547 ? 15.594 35.125 35.281 1 90.5 547 GLY B C 1
ATOM 8871 O O . GLY B 1 547 ? 15.852 35.344 36.469 1 90.5 547 GLY B O 1
ATOM 8872 N N . GLU B 1 548 ? 14.641 34.375 34.906 1 94.94 548 GLU B N 1
ATOM 8873 C CA . GLU B 1 548 ? 13.812 33.656 35.906 1 94.94 548 GLU B CA 1
ATOM 8874 C C . GLU B 1 548 ? 14.422 32.312 36.281 1 94.94 548 GLU B C 1
ATOM 8876 O O . GLU B 1 548 ? 15.281 31.797 35.562 1 94.94 548 GLU B O 1
ATOM 8881 N N . GLN B 1 549 ? 13.93 31.828 37.406 1 94.44 549 GLN B N 1
ATOM 8882 C CA . GLN B 1 549 ? 14.461 30.578 37.938 1 94.44 549 GLN B CA 1
ATOM 8883 C C . GLN B 1 549 ? 14.203 29.406 37 1 94.44 549 GLN B C 1
ATOM 8885 O O . GLN B 1 549 ? 15.055 28.531 36.844 1 94.44 549 GLN B O 1
ATOM 8890 N N . THR B 1 550 ? 13.094 29.375 36.406 1 94.38 550 THR B N 1
ATOM 8891 C CA . THR B 1 550 ? 12.734 28.297 35.5 1 94.38 550 THR B CA 1
ATOM 8892 C C . THR B 1 550 ? 13.68 28.234 34.312 1 94.38 550 THR B C 1
ATOM 8894 O O . THR B 1 550 ? 13.992 27.156 33.812 1 94.38 550 THR B O 1
ATOM 8897 N N . PHE B 1 551 ? 14.055 29.359 33.875 1 96.31 551 PHE B N 1
ATOM 8898 C CA . PHE B 1 551 ? 15.008 29.453 32.781 1 96.31 551 PHE B CA 1
ATOM 8899 C C . PHE B 1 551 ? 16.359 28.859 33.188 1 96.31 551 PHE B C 1
ATOM 8901 O O . PHE B 1 551 ? 16.922 28.047 32.469 1 96.31 551 PHE B O 1
ATOM 8908 N N . THR B 1 552 ? 16.812 29.234 34.375 1 95.81 552 THR B N 1
ATOM 8909 C CA . THR B 1 552 ? 18.094 28.75 34.875 1 95.81 552 THR B CA 1
ATOM 8910 C C . THR B 1 552 ? 18.062 27.25 35.062 1 95.81 552 THR B C 1
ATOM 8912 O O . THR B 1 552 ? 19.031 26.547 34.75 1 95.81 552 THR B O 1
ATOM 8915 N N . GLU B 1 553 ? 17 26.766 35.531 1 95.12 553 GLU B N 1
ATOM 8916 C CA . GLU B 1 553 ? 16.844 25.328 35.75 1 95.12 553 GLU B CA 1
ATOM 8917 C C . GLU B 1 553 ? 16.859 24.578 34.406 1 95.12 553 GLU B C 1
ATOM 8919 O O . GLU B 1 553 ? 17.438 23.5 34.312 1 95.12 553 GLU B O 1
ATOM 8924 N N . ALA B 1 554 ? 16.188 25.141 33.438 1 94.75 554 ALA B N 1
ATOM 8925 C CA . ALA B 1 554 ? 16.156 24.531 32.125 1 94.75 554 ALA B CA 1
ATOM 8926 C C . ALA B 1 554 ? 17.562 24.438 31.531 1 94.75 554 ALA B C 1
ATOM 8928 O O . ALA B 1 554 ? 17.891 23.453 30.859 1 94.75 554 ALA B O 1
ATOM 8929 N N . VAL B 1 555 ? 18.312 25.438 31.75 1 96.38 555 VAL B N 1
ATOM 8930 C CA . VAL B 1 555 ? 19.672 25.484 31.219 1 96.38 555 VAL B CA 1
ATOM 8931 C C . VAL B 1 555 ? 20.531 24.406 31.891 1 96.38 555 VAL B C 1
ATOM 8933 O O . VAL B 1 555 ? 21.391 23.812 31.25 1 96.38 555 VAL B O 1
ATOM 8936 N N . LYS B 1 556 ? 20.297 24.109 33.125 1 94.31 556 LYS B N 1
ATOM 8937 C CA . LYS B 1 556 ? 21.109 23.188 33.906 1 94.31 556 LYS B CA 1
ATOM 8938 C C . LYS B 1 556 ? 20.844 21.75 33.5 1 94.31 556 LYS B C 1
ATOM 8940 O O . LYS B 1 556 ? 21.609 20.844 33.812 1 94.31 556 LYS B O 1
ATOM 8945 N N . ALA B 1 557 ? 19.797 21.516 32.719 1 90.94 557 ALA B N 1
ATOM 8946 C CA . ALA B 1 557 ? 19.406 20.172 32.344 1 90.94 557 ALA B CA 1
ATOM 8947 C C . ALA B 1 557 ? 20.422 19.531 31.406 1 90.94 557 ALA B C 1
ATOM 8949 O O . ALA B 1 557 ? 20.547 18.312 31.344 1 90.94 557 ALA B O 1
ATOM 8950 N N . SER B 1 558 ? 21.156 20.328 30.703 1 93.31 558 SER B N 1
ATOM 8951 C CA . SER B 1 558 ? 22.141 19.844 29.734 1 93.31 558 SER B CA 1
ATOM 8952 C C . SER B 1 558 ? 23.203 20.891 29.438 1 93.31 558 SER B C 1
ATOM 8954 O O . SER B 1 558 ? 22.938 22.094 29.547 1 93.31 558 SER B O 1
ATOM 8956 N N . PRO B 1 559 ? 24.391 20.453 29.109 1 96.06 559 PRO B N 1
ATOM 8957 C CA . PRO B 1 559 ? 25.422 21.422 28.703 1 96.06 559 PRO B CA 1
ATOM 8958 C C . PRO B 1 559 ? 25.094 22.125 27.406 1 96.06 559 PRO B C 1
ATOM 8960 O O . PRO B 1 559 ? 25.656 23.188 27.109 1 96.06 559 PRO B O 1
ATOM 8963 N N . ILE B 1 560 ? 24.266 21.516 26.609 1 98.38 560 ILE B N 1
ATOM 8964 C CA . ILE B 1 560 ? 23.859 22.109 25.344 1 98.38 560 ILE B CA 1
ATOM 8965 C C . ILE B 1 560 ? 22.375 22.453 25.391 1 98.38 560 ILE B C 1
ATOM 8967 O O . ILE B 1 560 ? 21.547 21.609 25.781 1 98.38 560 ILE B O 1
ATOM 8971 N N . VAL B 1 561 ? 22 23.641 25.016 1 98.5 561 VAL B N 1
ATOM 8972 C CA . VAL B 1 561 ? 20.609 24.062 25.016 1 98.5 561 VAL B CA 1
ATOM 8973 C C . VAL B 1 561 ? 20.234 24.656 23.656 1 98.5 561 VAL B C 1
ATOM 8975 O O . VAL B 1 561 ? 21.109 25.156 22.938 1 98.5 561 VAL B O 1
ATOM 8978 N N . VAL B 1 562 ? 19 24.594 23.281 1 98.56 562 VAL B N 1
ATOM 8979 C CA . VAL B 1 562 ? 18.5 25.156 22.031 1 98.56 562 VAL B CA 1
ATOM 8980 C C . VAL B 1 562 ? 17.391 26.156 22.312 1 98.56 562 VAL B C 1
ATOM 8982 O O . VAL B 1 562 ? 16.375 25.812 22.906 1 98.56 562 VAL B O 1
ATOM 8985 N N . LEU B 1 563 ? 17.609 27.422 21.922 1 98 563 LEU B N 1
ATOM 8986 C CA . LEU B 1 563 ? 16.531 28.406 21.953 1 98 563 LEU B CA 1
ATOM 8987 C C . LEU B 1 563 ? 15.492 28.109 20.891 1 98 563 LEU B C 1
ATOM 8989 O O . LEU B 1 563 ? 15.836 27.891 19.719 1 98 563 LEU B O 1
ATOM 8993 N N . CYS B 1 564 ? 14.211 28.109 21.234 1 97.31 564 CYS B N 1
ATOM 8994 C CA . CYS B 1 564 ? 13.102 27.875 20.328 1 97.31 564 CYS B CA 1
ATOM 8995 C C . CYS B 1 564 ? 12.078 29 20.422 1 97.31 564 CYS B C 1
ATOM 8997 O O . CYS B 1 564 ? 11.336 29.094 21.391 1 97.31 564 CYS B O 1
ATOM 8999 N N . ALA B 1 565 ? 12.023 29.797 19.453 1 95.44 565 ALA B N 1
ATOM 9000 C CA . ALA B 1 565 ? 11.102 30.922 19.406 1 95.44 565 ALA B CA 1
ATOM 9001 C C . ALA B 1 565 ? 10.836 31.375 17.984 1 95.44 565 ALA B C 1
ATOM 9003 O O . ALA B 1 565 ? 11.555 30.984 17.062 1 95.44 565 ALA B O 1
ATOM 9004 N N . ALA B 1 566 ? 9.773 32.188 17.828 1 92.5 566 ALA B N 1
ATOM 9005 C CA . ALA B 1 566 ? 9.547 32.812 16.531 1 92.5 566 ALA B CA 1
ATOM 9006 C C . ALA B 1 566 ? 10.578 33.938 16.281 1 92.5 566 ALA B C 1
ATOM 9008 O O . ALA B 1 566 ? 11.195 34.438 17.234 1 92.5 566 ALA B O 1
ATOM 9009 N N . ASP B 1 567 ? 10.75 34.406 15.117 1 92.12 567 ASP B N 1
ATOM 9010 C CA . ASP B 1 567 ? 11.758 35.375 14.734 1 92.12 567 ASP B CA 1
ATOM 9011 C C . ASP B 1 567 ? 11.562 36.688 15.477 1 92.12 567 ASP B C 1
ATOM 9013 O O . ASP B 1 567 ? 12.531 37.312 15.898 1 92.12 567 ASP B O 1
ATOM 9017 N N . GLY B 1 568 ? 10.312 37.031 15.594 1 90.06 568 GLY B N 1
ATOM 9018 C CA . GLY B 1 568 ? 10.031 38.25 16.312 1 90.06 568 GLY B CA 1
ATOM 9019 C C . GLY B 1 568 ? 10.492 38.219 17.766 1 90.06 568 GLY B C 1
ATOM 9020 O O . GLY B 1 568 ? 10.984 39.219 18.297 1 90.06 568 GLY B O 1
ATOM 9021 N N . GLU B 1 569 ? 10.289 37.062 18.359 1 92.44 569 GLU B N 1
ATOM 9022 C CA . GLU B 1 569 ? 10.742 36.906 19.734 1 92.44 569 GLU B CA 1
ATOM 9023 C C . GLU B 1 569 ? 12.266 36.938 19.828 1 92.44 569 GLU B C 1
ATOM 9025 O O . GLU B 1 569 ? 12.82 37.406 20.828 1 92.44 569 GLU B O 1
ATOM 9030 N N . TYR B 1 570 ? 12.953 36.375 18.906 1 94.38 570 TYR B N 1
ATOM 9031 C CA . TYR B 1 570 ? 14.414 36.438 18.875 1 94.38 570 TYR B CA 1
ATOM 9032 C C . TYR B 1 570 ? 14.906 37.875 18.844 1 94.38 570 TYR B C 1
ATOM 9034 O O . TYR B 1 570 ? 15.883 38.219 19.5 1 94.38 570 TYR B O 1
ATOM 9042 N N . ALA B 1 571 ? 14.227 38.688 17.984 1 91.19 571 ALA B N 1
ATOM 9043 C CA . ALA B 1 571 ? 14.602 40.094 17.875 1 91.19 571 ALA B CA 1
ATOM 9044 C C . ALA B 1 571 ? 14.414 40.812 19.219 1 91.19 571 ALA B C 1
ATOM 9046 O O . ALA B 1 571 ? 15.203 41.688 19.562 1 91.19 571 ALA B O 1
ATOM 9047 N N . ALA B 1 572 ? 13.414 40.375 19.922 1 90.38 572 ALA B N 1
ATOM 9048 C CA . ALA B 1 572 ? 13.047 41.062 21.156 1 90.38 572 ALA B CA 1
ATOM 9049 C C . ALA B 1 572 ? 13.914 40.594 22.328 1 90.38 572 ALA B C 1
ATOM 9051 O O . ALA B 1 572 ? 14.336 41.406 23.156 1 90.38 572 ALA B O 1
ATOM 9052 N N . SER B 1 573 ? 14.156 39.312 22.422 1 91.81 573 SER B N 1
ATOM 9053 C CA . SER B 1 573 ? 14.766 38.812 23.656 1 91.81 573 SER B CA 1
ATOM 9054 C C . SER B 1 573 ? 15.844 37.781 23.375 1 91.81 573 SER B C 1
ATOM 9056 O O . SER B 1 573 ? 16.391 37.188 24.297 1 91.81 573 SER B O 1
ATOM 9058 N N . GLY B 1 574 ? 16.109 37.5 22.156 1 95.06 574 GLY B N 1
ATOM 9059 C CA . GLY B 1 574 ? 17.031 36.438 21.797 1 95.06 574 GLY B CA 1
ATOM 9060 C C . GLY B 1 574 ? 18.438 36.625 22.344 1 95.06 574 GLY B C 1
ATOM 9061 O O . GLY B 1 574 ? 19 35.719 22.938 1 95.06 574 GLY B O 1
ATOM 9062 N N . ALA B 1 575 ? 18.938 37.812 22.109 1 94.88 575 ALA B N 1
ATOM 9063 C CA . ALA B 1 575 ? 20.281 38.125 22.578 1 94.88 575 ALA B CA 1
ATOM 9064 C C . ALA B 1 575 ? 20.391 38 24.094 1 94.88 575 ALA B C 1
ATOM 9066 O O . ALA B 1 575 ? 21.359 37.438 24.609 1 94.88 575 ALA B O 1
ATOM 9067 N N . ALA B 1 576 ? 19.453 38.562 24.719 1 94.62 576 ALA B N 1
ATOM 9068 C CA . ALA B 1 576 ? 19.406 38.469 26.172 1 94.62 576 ALA B CA 1
ATOM 9069 C C . ALA B 1 576 ? 19.328 37.031 26.656 1 94.62 576 ALA B C 1
ATOM 9071 O O . ALA B 1 576 ? 19.906 36.688 27.688 1 94.62 576 ALA B O 1
ATOM 9072 N N . ALA B 1 577 ? 18.562 36.25 25.938 1 97.12 577 ALA B N 1
ATOM 9073 C CA . ALA B 1 577 ? 18.406 34.844 26.297 1 97.12 577 ALA B CA 1
ATOM 9074 C C . ALA B 1 577 ? 19.734 34.094 26.172 1 97.12 577 ALA B C 1
ATOM 9076 O O . ALA B 1 577 ? 20.047 33.25 27 1 97.12 577 ALA B O 1
ATOM 9077 N N . VAL B 1 578 ? 20.469 34.344 25.125 1 97.38 578 VAL B N 1
ATOM 9078 C CA . VAL B 1 578 ? 21.766 33.719 24.922 1 97.38 578 VAL B CA 1
ATOM 9079 C C . VAL B 1 578 ? 22.703 34.062 26.078 1 97.38 578 VAL B C 1
ATOM 9081 O O . VAL B 1 578 ? 23.344 33.188 26.641 1 97.38 578 VAL B O 1
ATOM 9084 N N . GLU B 1 579 ? 22.75 35.312 26.422 1 96.12 579 GLU B N 1
ATOM 9085 C CA . GLU B 1 579 ? 23.609 35.75 27.516 1 96.12 579 GLU B CA 1
ATOM 9086 C C . GLU B 1 579 ? 23.188 35.125 28.844 1 96.12 579 GLU B C 1
ATOM 9088 O O . GLU B 1 579 ? 24.047 34.688 29.609 1 96.12 579 GLU B O 1
ATOM 9093 N N . ALA B 1 580 ? 21.922 35.125 29.016 1 96.75 580 ALA B N 1
ATOM 9094 C CA . ALA B 1 580 ? 21.406 34.531 30.25 1 96.75 580 ALA B CA 1
ATOM 9095 C C . ALA B 1 580 ? 21.75 33.031 30.328 1 96.75 580 ALA B C 1
ATOM 9097 O O . ALA B 1 580 ? 22.047 32.5 31.406 1 96.75 580 ALA B O 1
ATOM 9098 N N . ALA B 1 581 ? 21.641 32.344 29.219 1 97.69 581 ALA B N 1
ATOM 9099 C CA . ALA B 1 581 ? 21.938 30.906 29.188 1 97.69 581 ALA B CA 1
ATOM 9100 C C . ALA B 1 581 ? 23.406 30.656 29.516 1 97.69 581 ALA B C 1
ATOM 9102 O O . ALA B 1 581 ? 23.734 29.75 30.281 1 97.69 581 ALA B O 1
ATOM 9103 N N . ARG B 1 582 ? 24.25 31.453 28.969 1 96.44 582 ARG B N 1
ATOM 9104 C CA . ARG B 1 582 ? 25.672 31.328 29.25 1 96.44 582 ARG B CA 1
ATOM 9105 C C . ARG B 1 582 ? 25.969 31.609 30.719 1 96.44 582 ARG B C 1
ATOM 9107 O O . ARG B 1 582 ? 26.75 30.906 31.344 1 96.44 582 ARG B O 1
ATOM 9114 N N . ALA B 1 583 ? 25.359 32.625 31.172 1 95.25 583 ALA B N 1
ATOM 9115 C CA . ALA B 1 583 ? 25.547 33 32.562 1 95.25 583 ALA B CA 1
ATOM 9116 C C . ALA B 1 583 ? 25.078 31.875 33.5 1 95.25 583 ALA B C 1
ATOM 9118 O O . ALA B 1 583 ? 25.641 31.672 34.562 1 95.25 583 ALA B O 1
ATOM 9119 N N . ALA B 1 584 ? 24.078 31.188 33.062 1 96.31 584 ALA B N 1
ATOM 9120 C CA . ALA B 1 584 ? 23.516 30.125 33.844 1 96.31 584 ALA B CA 1
ATOM 9121 C C . ALA B 1 584 ? 24.328 28.844 33.719 1 96.31 584 ALA B C 1
ATOM 9123 O O . ALA B 1 584 ? 24.062 27.844 34.406 1 96.31 584 ALA B O 1
ATOM 9124 N N . GLY B 1 585 ? 25.312 28.781 32.75 1 95.31 585 GLY B N 1
ATOM 9125 C CA . GLY B 1 585 ? 26.266 27.672 32.75 1 95.31 585 GLY B CA 1
ATOM 9126 C C . GLY B 1 585 ? 26.203 26.859 31.453 1 95.31 585 GLY B C 1
ATOM 9127 O O . GLY B 1 585 ? 26.859 25.812 31.344 1 95.31 585 GLY B O 1
ATOM 9128 N N . ALA B 1 586 ? 25.438 27.234 30.5 1 97.06 586 ALA B N 1
ATOM 9129 C CA . ALA B 1 586 ? 25.375 26.516 29.234 1 97.06 586 ALA B CA 1
ATOM 9130 C C . ALA B 1 586 ? 26.734 26.531 28.531 1 97.06 586 ALA B C 1
ATOM 9132 O O . ALA B 1 586 ? 27.359 27.594 28.406 1 97.06 586 ALA B O 1
ATOM 9133 N N . LYS B 1 587 ? 27.219 25.406 28.094 1 97.19 587 LYS B N 1
ATOM 9134 C CA . LYS B 1 587 ? 28.469 25.328 27.344 1 97.19 587 LYS B CA 1
ATOM 9135 C C . LYS B 1 587 ? 28.266 25.703 25.891 1 97.19 587 LYS B C 1
ATOM 9137 O O . LYS B 1 587 ? 29.172 26.234 25.234 1 97.19 587 LYS B O 1
ATOM 9142 N N . GLU B 1 588 ? 27.109 25.312 25.328 1 97.94 588 GLU B N 1
ATOM 9143 C CA . GLU B 1 588 ? 26.75 25.625 23.953 1 97.94 588 GLU B CA 1
ATOM 9144 C C . GLU B 1 588 ? 25.281 26.031 23.859 1 97.94 588 GLU B C 1
ATOM 9146 O O . GLU B 1 588 ? 24.406 25.359 24.375 1 97.94 588 GLU B O 1
ATOM 9151 N N . VAL B 1 589 ? 25.078 27.156 23.203 1 98.12 589 VAL B N 1
ATOM 9152 C CA . VAL B 1 589 ? 23.734 27.688 23 1 98.12 589 VAL B CA 1
ATOM 9153 C C . VAL B 1 589 ? 23.406 27.688 21.5 1 98.12 589 VAL B C 1
ATOM 9155 O O . VAL B 1 589 ? 24.016 28.422 20.734 1 98.12 589 VAL B O 1
ATOM 9158 N N . LEU B 1 590 ? 22.453 26.828 21.109 1 98.38 590 LEU B N 1
ATOM 9159 C CA . LEU B 1 590 ? 21.969 26.766 19.734 1 98.38 590 LEU B CA 1
ATOM 9160 C C . LEU B 1 590 ? 20.625 27.453 19.594 1 98.38 590 LEU B C 1
ATOM 9162 O O . LEU B 1 590 ? 19.938 27.703 20.578 1 98.38 590 LEU B O 1
ATOM 9166 N N . VAL B 1 591 ? 20.312 27.797 18.344 1 98 591 VAL B N 1
ATOM 9167 C CA . VAL B 1 591 ? 19.031 28.438 18.062 1 98 591 VAL B CA 1
ATOM 9168 C C . VAL B 1 591 ? 18.312 27.688 16.938 1 98 591 VAL B C 1
ATOM 9170 O O . VAL B 1 591 ? 18.922 27.375 15.906 1 98 591 VAL B O 1
ATOM 9173 N N . ALA B 1 592 ? 17.062 27.297 17.172 1 97.81 592 ALA B N 1
ATOM 9174 C CA . ALA B 1 592 ? 16.219 26.766 16.094 1 97.81 592 ALA B CA 1
ATOM 9175 C C . ALA B 1 592 ? 15.734 27.891 15.18 1 97.81 592 ALA B C 1
ATOM 9177 O O . ALA B 1 592 ? 14.773 28.594 15.5 1 97.81 592 ALA B O 1
ATOM 9178 N N . GLY B 1 593 ? 16.359 28.094 14.102 1 95.38 593 GLY B N 1
ATOM 9179 C CA . GLY B 1 593 ? 16.016 29.188 13.203 1 95.38 593 GLY B CA 1
ATOM 9180 C C . GLY B 1 593 ? 17.203 29.703 12.406 1 95.38 593 GLY B C 1
ATOM 9181 O O . GLY B 1 593 ? 18.219 29 12.289 1 95.38 593 GLY B O 1
ATOM 9182 N N . SER B 1 594 ? 17.078 30.859 11.898 1 93.75 594 SER B N 1
ATOM 9183 C CA . SER B 1 594 ? 18.062 31.422 10.984 1 93.75 594 SER B CA 1
ATOM 9184 C C . SER B 1 594 ? 19.031 32.344 11.719 1 93.75 594 SER B C 1
ATOM 9186 O O . SER B 1 594 ? 18.688 32.969 12.711 1 93.75 594 SER B O 1
ATOM 9188 N N . GLU B 1 595 ? 20.188 32.406 11.148 1 92.5 595 GLU B N 1
ATOM 9189 C CA . GLU B 1 595 ? 21.203 33.344 11.664 1 92.5 595 GLU B CA 1
ATOM 9190 C C . GLU B 1 595 ? 20.781 34.781 11.5 1 92.5 595 GLU B C 1
ATOM 9192 O O . GLU B 1 595 ? 21.25 35.656 12.227 1 92.5 595 GLU B O 1
ATOM 9197 N N . LYS B 1 596 ? 19.906 35 10.609 1 91.94 596 LYS B N 1
ATOM 9198 C CA . LYS B 1 596 ? 19.438 36.344 10.32 1 91.94 596 LYS B CA 1
ATOM 9199 C C . LYS B 1 596 ? 18.781 36.969 11.539 1 91.94 596 LYS B C 1
ATOM 9201 O O . LYS B 1 596 ? 18.844 38.188 11.727 1 91.94 596 LYS B O 1
ATOM 9206 N N . SER B 1 597 ? 18.234 36.156 12.359 1 92.88 597 SER B N 1
ATOM 9207 C CA . SER B 1 597 ? 17.531 36.656 13.539 1 92.88 597 SER B CA 1
ATOM 9208 C C . SER B 1 597 ? 18.5 37.219 14.562 1 92.88 597 SER B C 1
ATOM 9210 O O . SER B 1 597 ? 18.109 37.938 15.477 1 92.88 597 SER B O 1
ATOM 9212 N N . PHE B 1 598 ? 19.781 36.969 14.375 1 94.44 598 PHE B N 1
ATOM 9213 C CA . PHE B 1 598 ? 20.781 37.406 15.32 1 94.44 598 PHE B CA 1
ATOM 9214 C C . PHE B 1 598 ? 21.875 38.219 14.617 1 94.44 598 PHE B C 1
ATOM 9216 O O . PHE B 1 598 ? 22.984 38.344 15.117 1 94.44 598 PHE B O 1
ATOM 9223 N N . ALA B 1 599 ? 21.625 38.719 13.484 1 90.44 599 ALA B N 1
ATOM 9224 C CA . ALA B 1 599 ? 22.594 39.438 12.656 1 90.44 599 ALA B CA 1
ATOM 9225 C C . ALA B 1 599 ? 23.109 40.688 13.383 1 90.44 599 ALA B C 1
ATOM 9227 O O . ALA B 1 599 ? 24.281 41.031 13.242 1 90.44 599 ALA B O 1
ATOM 9228 N N . ASP B 1 600 ? 22.281 41.312 14.203 1 89.19 600 ASP B N 1
ATOM 9229 C CA . ASP B 1 600 ? 22.641 42.562 14.852 1 89.19 600 ASP B CA 1
ATOM 9230 C C . ASP B 1 600 ? 23.094 42.344 16.281 1 89.19 600 ASP B C 1
ATOM 9232 O O . ASP B 1 600 ? 23.359 43.312 17.016 1 89.19 600 ASP B O 1
ATOM 9236 N N . ALA B 1 601 ? 23.078 41.125 16.625 1 91.31 601 ALA B N 1
ATOM 9237 C CA . ALA B 1 601 ? 23.469 40.812 18 1 91.31 601 ALA B CA 1
ATOM 9238 C C . ALA B 1 601 ? 24.969 41.031 18.203 1 91.31 601 ALA B C 1
ATOM 9240 O O . ALA B 1 601 ? 25.766 40.75 17.297 1 91.31 601 ALA B O 1
ATOM 9241 N N . GLU B 1 602 ? 25.375 41.531 19.359 1 90.12 602 GLU B N 1
ATOM 9242 C CA . GLU B 1 602 ? 26.781 41.625 19.703 1 90.12 602 GLU B CA 1
ATOM 9243 C C . GLU B 1 602 ? 27.453 40.281 19.797 1 90.12 602 GLU B C 1
ATOM 9245 O O . GLU B 1 602 ? 26.766 39.25 20.016 1 90.12 602 GLU B O 1
ATOM 9250 N N . GLU B 1 603 ? 28.688 40.219 19.625 1 85.81 603 GLU B N 1
ATOM 9251 C CA . GLU B 1 603 ? 29.453 39 19.562 1 85.81 603 GLU B CA 1
ATOM 9252 C C . GLU B 1 603 ? 29.172 38.094 20.781 1 85.81 603 GLU B C 1
ATOM 9254 O O . GLU B 1 603 ? 28.953 36.906 20.641 1 85.81 603 GLU B O 1
ATOM 9259 N N . GLY B 1 604 ? 29.141 38.656 21.938 1 86.38 604 GLY B N 1
ATOM 9260 C CA . GLY B 1 604 ? 28.891 37.906 23.141 1 86.38 604 GLY B CA 1
ATOM 9261 C C . GLY B 1 604 ? 27.469 37.406 23.266 1 86.38 604 GLY B C 1
ATOM 9262 O O . GLY B 1 604 ? 27.188 36.469 24.031 1 86.38 604 GLY B O 1
ATOM 9263 N N . ALA B 1 605 ? 26.578 37.906 22.484 1 92.75 605 ALA B N 1
ATOM 9264 C CA . ALA B 1 605 ? 25.156 37.594 22.547 1 92.75 605 ALA B CA 1
ATOM 9265 C C . ALA B 1 605 ? 24.734 36.75 21.344 1 92.75 605 ALA B C 1
ATOM 9267 O O . ALA B 1 605 ? 23.531 36.5 21.141 1 92.75 605 ALA B O 1
ATOM 9268 N N . ARG B 1 606 ? 25.656 36.312 20.578 1 95 606 ARG B N 1
ATOM 9269 C CA . ARG B 1 606 ? 25.344 35.469 19.422 1 95 606 ARG B CA 1
ATOM 9270 C C . ARG B 1 606 ? 25.344 34 19.812 1 95 606 ARG B C 1
ATOM 9272 O O . ARG B 1 606 ? 26.203 33.531 20.594 1 95 606 ARG B O 1
ATOM 9279 N N . PRO B 1 607 ? 24.391 33.25 19.297 1 97.5 607 PRO B N 1
ATOM 9280 C CA . PRO B 1 607 ? 24.391 31.812 19.531 1 97.5 607 PRO B CA 1
ATOM 9281 C C . PRO B 1 607 ? 25.609 31.109 18.953 1 97.5 607 PRO B C 1
ATOM 9283 O O . PRO B 1 607 ? 26.312 31.672 18.094 1 97.5 607 PRO B O 1
ATOM 9286 N N . ASP B 1 608 ? 25.875 29.906 19.406 1 97.06 608 ASP B N 1
ATOM 9287 C CA . ASP B 1 608 ? 27.016 29.125 18.953 1 97.06 608 ASP B CA 1
ATOM 9288 C C . ASP B 1 608 ? 26.703 28.422 17.625 1 97.06 608 ASP B C 1
ATOM 9290 O O . ASP B 1 608 ? 27.625 28 16.906 1 97.06 608 ASP B O 1
ATOM 9294 N N . GLY B 1 609 ? 25.484 28.188 17.281 1 96.5 609 GLY B N 1
ATOM 9295 C CA . GLY B 1 609 ? 25.047 27.547 16.062 1 96.5 609 GLY B CA 1
ATOM 9296 C C . GLY B 1 609 ? 23.562 27.672 15.805 1 96.5 609 GLY B C 1
ATOM 9297 O O . GLY B 1 609 ? 22.828 28.203 16.641 1 96.5 609 GLY B O 1
ATOM 9298 N N . TYR B 1 610 ? 23.141 27.219 14.664 1 97.56 610 TYR B N 1
ATOM 9299 C CA . TYR B 1 610 ? 21.766 27.359 14.227 1 97.56 610 TYR B CA 1
ATOM 9300 C C . TYR B 1 610 ? 21.234 26.047 13.664 1 97.56 610 TYR B C 1
ATOM 9302 O O . TYR B 1 610 ? 21.906 25.391 12.867 1 97.56 610 TYR B O 1
ATOM 9310 N N . LEU B 1 611 ? 20.094 25.562 14.156 1 97.81 611 LEU B N 1
ATOM 9311 C CA . LEU B 1 611 ? 19.391 24.406 13.648 1 97.81 611 LEU B CA 1
ATOM 9312 C C . LEU B 1 611 ? 18.203 24.828 12.773 1 97.81 611 LEU B C 1
ATOM 9314 O O . LEU B 1 611 ? 17.281 25.484 13.242 1 97.81 611 LEU B O 1
ATOM 9318 N N . ASN B 1 612 ? 18.25 24.547 11.547 1 95.19 612 ASN B N 1
ATOM 9319 C CA . ASN B 1 612 ? 17.172 24.891 10.625 1 95.19 612 ASN B CA 1
ATOM 9320 C C . ASN B 1 612 ? 17.016 23.844 9.523 1 95.19 612 ASN B C 1
ATOM 9322 O O . ASN B 1 612 ? 17.641 22.797 9.57 1 95.19 612 ASN B O 1
ATOM 9326 N N . MET B 1 613 ? 16.188 24.094 8.562 1 91.5 613 MET B N 1
ATOM 9327 C CA . MET B 1 613 ? 15.758 23.109 7.57 1 91.5 613 MET B CA 1
ATOM 9328 C C . MET B 1 613 ? 16.859 22.859 6.547 1 91.5 613 MET B C 1
ATOM 9330 O O . MET B 1 613 ? 16.812 21.891 5.797 1 91.5 613 MET B O 1
ATOM 9334 N N . ASN B 1 614 ? 17.922 23.656 6.527 1 91.94 614 ASN B N 1
ATOM 9335 C CA . ASN B 1 614 ? 18.906 23.594 5.445 1 91.94 614 ASN B CA 1
ATOM 9336 C C . ASN B 1 614 ? 20.203 22.953 5.906 1 91.94 614 ASN B C 1
ATOM 9338 O O . ASN B 1 614 ? 21.109 22.734 5.105 1 91.94 614 ASN B O 1
ATOM 9342 N N . ILE B 1 615 ? 20.219 22.578 7.121 1 96.31 615 ILE B N 1
ATOM 9343 C CA . ILE B 1 615 ? 21.484 22.078 7.641 1 96.31 615 ILE B CA 1
ATOM 9344 C C . ILE B 1 615 ? 21.719 20.656 7.16 1 96.31 615 ILE B C 1
ATOM 9346 O O . ILE B 1 615 ? 20.781 19.969 6.738 1 96.31 615 ILE B O 1
ATOM 9350 N N . ASP B 1 616 ? 22.984 20.266 7.164 1 98.12 616 ASP B N 1
ATOM 9351 C CA . ASP B 1 616 ? 23.328 18.859 7.125 1 98.12 616 ASP B CA 1
ATOM 9352 C C . ASP B 1 616 ? 23.047 18.188 8.469 1 98.12 616 ASP B C 1
ATOM 9354 O O . ASP B 1 616 ? 23.891 18.203 9.367 1 98.12 616 ASP B O 1
ATOM 9358 N N . ALA B 1 617 ? 21.891 17.609 8.578 1 98.56 617 ALA B N 1
ATOM 9359 C CA . ALA B 1 617 ? 21.422 17.047 9.844 1 98.56 617 ALA B CA 1
ATOM 9360 C C . ALA B 1 617 ? 22.359 15.945 10.336 1 98.56 617 ALA B C 1
ATOM 9362 O O . ALA B 1 617 ? 22.641 15.844 11.531 1 98.56 617 ALA B O 1
ATOM 9363 N N . VAL B 1 618 ? 22.875 15.07 9.445 1 98.62 618 VAL B N 1
ATOM 9364 C CA . VAL B 1 618 ? 23.75 13.969 9.844 1 98.62 618 VAL B CA 1
ATOM 9365 C C . VAL B 1 618 ? 25.016 14.523 10.477 1 98.62 618 VAL B C 1
ATOM 9367 O O . VAL B 1 618 ? 25.422 14.078 11.555 1 98.62 618 VAL B O 1
ATOM 9370 N N . ALA B 1 619 ? 25.625 15.477 9.812 1 98.5 619 ALA B N 1
ATOM 9371 C CA . ALA B 1 619 ? 26.859 16.062 10.32 1 98.5 619 ALA B CA 1
ATOM 9372 C C . ALA B 1 619 ? 26.641 16.766 11.656 1 98.5 619 ALA B C 1
ATOM 9374 O O . ALA B 1 619 ? 27.422 16.594 12.594 1 98.5 619 ALA B O 1
ATOM 9375 N N . GLU B 1 620 ? 25.594 17.578 11.719 1 98.44 620 GLU B N 1
ATOM 9376 C CA . GLU B 1 620 ? 25.312 18.328 12.938 1 98.44 620 GLU B CA 1
ATOM 9377 C C . GLU B 1 620 ? 24.953 17.406 14.094 1 98.44 620 GLU B C 1
ATOM 9379 O O . GLU B 1 620 ? 25.422 17.609 15.219 1 98.44 620 GLU B O 1
ATOM 9384 N N . LEU B 1 621 ? 24.125 16.438 13.891 1 98.75 621 LEU B N 1
ATOM 9385 C CA . LEU B 1 621 ? 23.75 15.484 14.93 1 98.75 621 LEU B CA 1
ATOM 9386 C C . LEU B 1 621 ? 24.969 14.68 15.398 1 98.75 621 LEU B C 1
ATOM 9388 O O . LEU B 1 621 ? 25.094 14.391 16.594 1 98.75 621 LEU B O 1
ATOM 9392 N N . SER B 1 622 ? 25.797 14.273 14.406 1 98.69 622 SER B N 1
ATOM 9393 C CA . SER B 1 622 ? 27.031 13.586 14.766 1 98.69 622 SER B CA 1
ATOM 9394 C C . SER B 1 622 ? 27.891 14.445 15.68 1 98.69 622 SER B C 1
ATOM 9396 O O . SER B 1 622 ? 28.422 13.961 16.672 1 98.69 622 SER B O 1
ATOM 9398 N N . ARG B 1 623 ? 28.031 15.703 15.375 1 98.44 623 ARG B N 1
ATOM 9399 C CA . ARG B 1 623 ? 28.797 16.641 16.188 1 98.44 623 ARG B CA 1
ATOM 9400 C C . ARG B 1 623 ? 28.203 16.75 17.594 1 98.44 623 ARG B C 1
ATOM 9402 O O . ARG B 1 623 ? 28.938 16.703 18.578 1 98.44 623 ARG B O 1
ATOM 9409 N N . LEU B 1 624 ? 26.953 16.922 17.656 1 98.62 624 LEU B N 1
ATOM 9410 C CA . LEU B 1 624 ? 26.281 17.062 18.953 1 98.62 624 LEU B CA 1
ATOM 9411 C C . LEU B 1 624 ? 26.469 15.805 19.797 1 98.62 624 LEU B C 1
ATOM 9413 O O . LEU B 1 624 ? 26.688 15.898 21 1 98.62 624 LEU B O 1
ATOM 9417 N N . LEU B 1 625 ? 26.312 14.617 19.188 1 98.62 625 LEU B N 1
ATOM 9418 C CA . LEU B 1 625 ? 26.531 13.367 19.906 1 98.62 625 LEU B CA 1
ATOM 9419 C C . LEU B 1 625 ? 27.938 13.297 20.453 1 98.62 625 LEU B C 1
ATOM 9421 O O . LEU B 1 625 ? 28.156 12.852 21.578 1 98.62 625 LEU B O 1
ATOM 9425 N N . ASN B 1 626 ? 28.953 13.742 19.641 1 98.38 626 ASN B N 1
ATOM 9426 C CA . ASN B 1 626 ? 30.328 13.812 20.125 1 98.38 626 ASN B CA 1
ATOM 9427 C C . ASN B 1 626 ? 30.438 14.688 21.375 1 98.38 626 ASN B C 1
ATOM 9429 O O . ASN B 1 626 ? 31.047 14.289 22.359 1 98.38 626 ASN B O 1
ATOM 9433 N N . GLU B 1 627 ? 29.844 15.844 21.328 1 97.75 627 GLU B N 1
ATOM 9434 C CA . GLU B 1 627 ? 29.922 16.812 22.422 1 97.75 627 GLU B CA 1
ATOM 9435 C C . GLU B 1 627 ? 29.219 16.266 23.672 1 97.75 627 GLU B C 1
ATOM 9437 O O . GLU B 1 627 ? 29.609 16.609 24.797 1 97.75 627 GLU B O 1
ATOM 9442 N N . LEU B 1 628 ? 28.234 15.445 23.469 1 97.75 628 LEU B N 1
ATOM 9443 C CA . LEU B 1 628 ? 27.469 14.898 24.578 1 97.75 628 LEU B CA 1
ATOM 9444 C C . LEU B 1 628 ? 28.125 13.609 25.094 1 97.75 628 LEU B C 1
ATOM 9446 O O . LEU B 1 628 ? 27.641 13.023 26.062 1 97.75 628 LEU B O 1
ATOM 9450 N N . GLY B 1 629 ? 29.172 13.125 24.406 1 96.69 629 GLY B N 1
ATOM 9451 C CA . GLY B 1 629 ? 29.953 11.984 24.875 1 96.69 629 GLY B CA 1
ATOM 9452 C C . GLY B 1 629 ? 29.5 10.664 24.281 1 96.69 629 GLY B C 1
ATOM 9453 O O . GLY B 1 629 ? 29.828 9.602 24.797 1 96.69 629 GLY B O 1
ATOM 9454 N N . ALA B 1 630 ? 28.719 10.789 23.328 1 95.88 630 ALA B N 1
ATOM 9455 C CA . ALA B 1 630 ? 28.219 9.57 22.672 1 95.88 630 ALA B CA 1
ATOM 9456 C C . ALA B 1 630 ? 29.047 9.234 21.438 1 95.88 630 ALA B C 1
ATOM 9458 O O . ALA B 1 630 ? 29.547 10.133 20.766 1 95.88 630 ALA B O 1
#

Secondary structure (DSSP, 8-state):
---------TTS--TTHHHHHHHHHHHHHHHHHHHTT--GGGS-GGGGGGG-EE-TTS-EE-S---GGG--PPPPPTTSTT-TT-SS---SS--S-EEEEEES---TTPPPP-HHHHHHHHHHHHHTT--EEEEE-SSS--GGGHHHHTTT--TTTS-EEEE-GGGHHHHHHHHHHHHHHH--S-GGG-EEEEEE-HHHHHHHT-----HHHHHHHHHHHTTSSSEEEEEEEEHHHHHHTT--HHHHHHHHHHHHHHHHHHHHHTT--HHHHHTTEEEEEEE-S-HHHHHHHHHHHHHHHHHHHHHTT-GGGG---EEEEE-GGG--SSSTTHHHHHHHHHHHHHHHTT-SEEEPPPTTTTSTT-STT--HHHHHHHHHHHHHIIIIIS-TTSSS-TTTT-HHHHHHHHHHHHHHHHHHHHHHHTT-TTT-HHHHHHHHHHHHHHHHHHHHTTSS--BTTTBS--TTSPPPPGGG----TTS--TTHHHHHHHHHHHHHHHHHSS--EEEEEEBS-HHHHHHHHHHHHHHHHTTT-EEE---SB-TTSHHHHHHHHT-SEEEEE--HHHIIIIIHHHHHHHHHTT-SEEEEES-GGGGTTS-GGGS-SEEE-TTS-HHHHHHHHHHHTT-/---------TTS--TTHHHHHHHHHHHHHHHHHHHTT--GGGS-GGGGGGG-EE-TTS-EE-S---GGG--PPPPPTTSTT-TT-SS---SS--S-EEEEEES---TTPPPP-HHHHHHHHHHHHHTT--EEEEE-SSS--GGGHHHHTTT--TTTS-EEEE-GGGHHHHHHHHHHHHHHH--S-GGG-EEEEEE-HHHHHHHT-----HHHHHHHHHHHTTSSSEEEEEEEEHHHHHHTT--HHHHHHHHHHHHHHHHHHHHHTT--HHHHHTTEEEEEEE-S-HHHHHHHHHHHHHHHHHHHHHTT-GGGG---EEEEE-GGG--SSSTTHHHHHHHHHHHHHHHTT-SEEEPPPTTTTSTT-STT--HHHHHHHHHHHHHIIIIIS-TTSSS-TTTT-HHHHHHHHHHHHHHHHHHHHHHHTT-TTT-HHHHHHHHHHHHHHHHHHHHTTSS--BTTTBS--TTSPPPPGGG----TTS--TTHHHHHHHHHHHHHHHHHSS--EEEEEE-S-HHHHHHHHHHHHHHHHTTT-EEE---S--TTSHHHHHHHHT-SEEEEE--HHHIIIIIHHHHHHHHHTT-SEEEEES-GGGGTTS-GGGS-SEEE-TTS-HHHHHHHHHHHTT-

Nearest PDB structures (foldseek):
  4req-assembly2_D  TM=8.711E-01  e=1.548E-44  Propionibacterium freudenreichii subsp. shermanii
  2req-assembly1_B  TM=8.800E-01  e=8.309E-43  Propionibacterium freudenreichii subsp. shermanii
  8gju-assembly2_L  TM=7.101E-01  e=2.882E-30  Homo sapiens
  8gju-assembly2_H  TM=7.101E-01  e=1.332E-28  Homo sapiens
  8gju-assembly1_K  TM=6.902E-01  e=1.038E-28  Homo sapiens